Protein AF-0000000082406672 (afdb_homodimer)

InterPro domains:
  IPR002155 Thiolase [PIRSF000429] (7-345)
  IPR016039 Thiolase-like [G3DSA:3.40.47.10] (4-393)
  IPR016039 Thiolase-like [SSF53901] (9-236)
  IPR016039 Thiolase-like [SSF53901] (264-361)
  IPR055140 Thiolase, C-terminal domain 2 [PF22691] (262-379)

Solvent-accessible surface area (backbone atoms only — not comparable to full-atom values): 37455 Å² total; per-residue (Å²): 133,85,66,50,46,52,52,38,13,15,45,37,15,51,16,54,46,72,42,33,71,70,73,91,63,54,40,56,54,30,37,47,50,2,42,50,39,4,28,58,55,28,70,47,60,55,63,62,37,18,23,38,22,32,45,63,81,52,52,56,42,65,57,60,50,28,42,76,60,56,23,44,44,31,40,36,70,41,21,27,59,61,62,36,5,24,36,31,34,27,56,34,53,39,30,48,34,29,47,33,61,58,22,62,25,25,38,32,54,45,32,39,41,29,58,77,64,56,52,76,83,72,28,76,60,89,82,66,66,64,94,36,64,75,46,52,64,46,70,74,36,41,87,76,64,46,62,34,71,60,42,39,47,12,54,51,44,47,51,46,25,71,75,49,67,52,48,65,66,56,35,28,52,50,35,27,51,19,18,45,28,0,25,62,19,87,71,17,59,32,40,73,48,58,58,48,62,65,55,41,73,66,37,55,78,71,29,80,71,37,29,52,60,34,39,41,40,75,20,15,32,10,28,16,36,28,36,27,31,32,74,59,21,67,74,35,88,44,72,33,22,25,36,25,16,53,22,31,13,35,29,62,64,50,33,75,63,55,42,72,82,43,94,54,56,89,55,54,60,18,51,37,51,19,40,54,49,26,27,62,55,51,72,48,53,52,89,59,38,41,30,32,27,60,40,31,57,35,32,59,48,43,43,54,46,40,25,52,55,55,74,38,54,85,68,36,34,60,58,47,51,73,70,41,27,44,38,59,88,31,69,39,21,44,27,42,53,1,36,23,56,14,18,41,37,51,53,42,44,56,43,49,46,45,47,40,26,48,48,57,66,66,36,78,51,59,48,84,66,82,52,54,25,28,38,30,38,22,28,73,68,30,47,18,14,23,34,32,37,22,42,82,125,132,87,68,51,46,51,52,37,14,15,45,38,15,49,16,54,46,71,41,32,69,70,72,88,61,54,40,57,55,32,37,45,50,2,42,51,40,4,29,58,54,27,71,47,61,57,64,62,35,18,24,38,21,30,44,61,81,52,52,57,42,63,56,60,50,28,43,74,61,56,23,43,44,30,40,36,70,42,22,27,61,62,62,34,5,22,35,31,33,27,56,35,53,39,30,49,33,29,47,34,60,60,23,62,26,25,38,33,53,45,33,38,42,29,57,76,66,55,53,75,84,72,30,78,60,90,81,67,64,66,94,37,64,74,46,52,64,46,71,74,36,40,88,76,63,46,63,33,72,61,40,40,49,13,55,51,43,47,53,47,26,70,76,49,67,52,49,66,66,56,35,27,51,50,36,25,51,20,18,46,30,0,24,61,19,87,70,16,61,32,39,73,47,57,59,48,62,64,54,41,75,67,37,55,79,69,29,79,73,38,30,52,61,36,39,42,42,73,19,16,33,12,28,17,37,29,35,26,30,32,74,60,21,67,75,35,88,46,72,32,22,24,35,25,15,54,25,29,13,36,29,61,62,50,33,75,62,55,42,70,81,43,95,55,59,86,56,54,58,20,50,38,51,19,40,53,50,27,26,62,55,51,71,49,53,53,88,59,39,41,28,32,27,60,41,31,55,35,34,58,49,42,43,52,46,40,26,54,53,54,75,38,55,84,68,35,35,59,59,48,51,72,71,41,27,43,38,58,89,32,68,38,20,44,27,42,54,1,37,22,57,14,18,41,36,50,53,42,44,55,44,49,46,45,48,40,27,48,47,58,67,65,38,77,52,58,48,85,65,84,52,55,25,30,38,30,38,21,28,74,70,30,47,18,14,24,34,31,38,22,43,81,124

Radius of gyration: 26.23 Å; Cα contacts (8 Å, |Δi|>4): 2078; chains: 2; bounding box: 51×82×62 Å

Organism: Rhodococcus erythropolis (NCBI:txid1833)

Structure (mmCIF, N/CA/C/O backbone):
data_AF-0000000082406672-model_v1
#
loop_
_entity.id
_entity.type
_entity.pdbx_description
1 polymer 'Lipid-transfer protein'
#
loop_
_atom_site.group_PDB
_atom_site.id
_atom_site.type_symbol
_atom_site.label_atom_id
_atom_site.label_alt_id
_atom_site.label_comp_id
_atom_site.label_asym_id
_atom_site.label_entity_id
_atom_site.label_seq_id
_atom_site.pdbx_PDB_ins_code
_atom_site.Cartn_x
_atom_site.Cartn_y
_atom_site.Cartn_z
_atom_site.occupancy
_atom_site.B_iso_or_equiv
_atom_site.auth_seq_id
_atom_site.auth_comp_id
_atom_site.auth_asym_id
_atom_site.auth_atom_id
_atom_site.pdbx_PDB_model_num
ATOM 1 N N . MET A 1 1 ? -7.203 6.148 -27.375 1 29.22 1 MET A N 1
ATOM 2 C CA . MET A 1 1 ? -6.156 5.176 -27.094 1 29.22 1 MET A CA 1
ATOM 3 C C . MET A 1 1 ? -5.832 5.16 -25.594 1 29.22 1 MET A C 1
ATOM 5 O O . MET A 1 1 ? -5.422 6.176 -25.031 1 29.22 1 MET A O 1
ATOM 9 N N . THR A 1 2 ? -6.527 4.52 -24.812 1 40.81 2 THR A N 1
ATOM 10 C CA . THR A 1 2 ? -6.793 4.457 -23.375 1 40.81 2 THR A CA 1
ATOM 11 C C . THR A 1 2 ? -5.488 4.418 -22.578 1 40.81 2 THR A C 1
ATOM 13 O O . THR A 1 2 ? -4.566 3.68 -22.938 1 40.81 2 THR A O 1
ATOM 16 N N . ARG A 1 3 ? -5.141 5.41 -21.766 1 57.09 3 ARG A N 1
ATOM 17 C CA . ARG A 1 3 ? -4.324 6.047 -20.734 1 57.09 3 ARG A CA 1
ATOM 18 C C . ARG A 1 3 ? -3.979 5.066 -19.625 1 57.09 3 ARG A C 1
ATOM 20 O O . ARG A 1 3 ? -4.625 5.055 -18.578 1 57.09 3 ARG A O 1
ATOM 27 N N . GLY A 1 4 ? -3.695 3.762 -19.906 1 83.94 4 GLY A N 1
ATOM 28 C CA . GLY A 1 4 ? -3.463 2.846 -18.797 1 83.94 4 GLY A CA 1
ATOM 29 C C . GLY A 1 4 ? -1.996 2.504 -18.609 1 83.94 4 GLY A C 1
ATOM 30 O O . GLY A 1 4 ? -1.132 3.045 -19.297 1 83.94 4 GLY A O 1
ATOM 31 N N . PHE A 1 5 ? -1.668 1.815 -17.625 1 93.94 5 PHE A N 1
ATOM 32 C CA . PHE A 1 5 ? -0.301 1.477 -17.25 1 93.94 5 PHE A CA 1
ATOM 33 C C . PHE A 1 5 ? 0.151 0.198 -17.953 1 93.94 5 PHE A C 1
ATOM 35 O O . PHE A 1 5 ? 1.313 -0.198 -17.844 1 93.94 5 PHE A O 1
ATOM 42 N N . SER A 1 6 ? -0.737 -0.41 -18.844 1 96.62 6 SER A N 1
ATOM 43 C CA . SER A 1 6 ? -0.47 -1.683 -19.5 1 96.62 6 SER A CA 1
ATOM 44 C C . SER A 1 6 ? 0.73 -1.577 -20.438 1 96.62 6 SER A C 1
ATOM 46 O O . SER A 1 6 ? 0.824 -0.639 -21.234 1 96.62 6 SER A O 1
ATOM 48 N N . ARG A 1 7 ? 1.666 -2.465 -20.312 1 97.81 7 ARG A N 1
ATOM 49 C CA . ARG A 1 7 ? 2.828 -2.656 -21.172 1 97.81 7 ARG A CA 1
ATOM 50 C C . ARG A 1 7 ? 3.824 -1.513 -21 1 97.81 7 ARG A C 1
ATOM 52 O O . ARG A 1 7 ? 4.762 -1.381 -21.797 1 97.81 7 ARG A O 1
ATOM 59 N N . GLN A 1 8 ? 3.648 -0.683 -20 1 97.56 8 GLN A N 1
ATOM 60 C CA . GLN A 1 8 ? 4.543 0.451 -19.797 1 97.56 8 GLN A CA 1
ATOM 61 C C . GLN A 1 8 ? 5.695 0.077 -18.859 1 97.56 8 GLN A C 1
ATOM 63 O O . GLN A 1 8 ? 6.707 0.781 -18.812 1 97.56 8 GLN A O 1
ATOM 68 N N . ALA A 1 9 ? 5.562 -0.98 -18.141 1 98.56 9 ALA A N 1
ATOM 69 C CA . ALA A 1 9 ? 6.582 -1.464 -17.219 1 98.56 9 ALA A CA 1
ATOM 70 C C . ALA A 1 9 ? 6.898 -2.936 -17.469 1 98.56 9 ALA A C 1
ATOM 72 O O . ALA A 1 9 ? 6.148 -3.629 -18.156 1 98.56 9 ALA A O 1
ATOM 73 N N . ALA A 1 10 ? 7.996 -3.418 -16.969 1 98.88 10 ALA A N 1
ATOM 74 C CA . ALA A 1 10 ? 8.445 -4.797 -17.125 1 98.88 10 ALA A CA 1
ATOM 75 C C . ALA A 1 10 ? 9.242 -5.266 -15.914 1 98.88 10 ALA A C 1
ATOM 77 O O . ALA A 1 10 ? 9.805 -4.453 -15.18 1 98.88 10 ALA A O 1
ATOM 78 N N . ILE A 1 11 ? 9.148 -6.512 -15.688 1 98.94 11 ILE A N 1
ATOM 79 C CA . ILE A 1 11 ? 10.07 -7.117 -14.742 1 98.94 11 ILE A CA 1
ATOM 80 C C . ILE A 1 11 ? 11.414 -7.371 -15.422 1 98.94 11 ILE A C 1
ATOM 82 O O . ILE A 1 11 ? 11.508 -8.172 -16.359 1 98.94 11 ILE A O 1
ATOM 86 N N . ALA A 1 12 ? 12.461 -6.711 -14.898 1 98.81 12 ALA A N 1
ATOM 87 C CA . ALA A 1 12 ? 13.773 -6.738 -15.547 1 98.81 12 ALA A CA 1
ATOM 88 C C . ALA A 1 12 ? 14.727 -7.676 -14.812 1 98.81 12 ALA A C 1
ATOM 90 O O . ALA A 1 12 ? 15.734 -8.109 -15.375 1 98.81 12 ALA A O 1
ATOM 91 N N . GLY A 1 13 ? 14.406 -7.926 -13.562 1 98.81 13 GLY A N 1
ATOM 92 C CA . GLY A 1 13 ? 15.273 -8.781 -12.773 1 98.81 13 GLY A CA 1
ATOM 93 C C . GLY A 1 13 ? 14.508 -9.648 -11.789 1 98.81 13 GLY A C 1
ATOM 94 O O . GLY A 1 13 ? 13.484 -9.234 -11.242 1 98.81 13 GLY A O 1
ATOM 95 N N . ILE A 1 14 ? 15.023 -10.844 -11.578 1 98.88 14 ILE A N 1
ATOM 96 C CA . ILE A 1 14 ? 14.516 -11.75 -10.555 1 98.88 14 ILE A CA 1
ATOM 97 C C . ILE A 1 14 ? 15.68 -12.328 -9.75 1 98.88 14 ILE A C 1
ATOM 99 O O . ILE A 1 14 ? 16.781 -12.523 -10.281 1 98.88 14 ILE A O 1
ATOM 103 N N . GLY A 1 15 ? 15.445 -12.492 -8.438 1 98.69 15 GLY A N 1
ATOM 104 C CA . GLY A 1 15 ? 16.438 -13.062 -7.551 1 98.69 15 GLY A CA 1
ATOM 105 C C . GLY A 1 15 ? 15.836 -13.805 -6.375 1 98.69 15 GLY A C 1
ATOM 106 O O . GLY A 1 15 ? 14.805 -13.391 -5.836 1 98.69 15 GLY A O 1
ATOM 107 N N . ALA A 1 16 ? 16.453 -14.875 -5.969 1 98.12 16 ALA A N 1
ATOM 108 C CA . ALA A 1 16 ? 15.961 -15.68 -4.852 1 98.12 16 ALA A CA 1
ATOM 109 C C . ALA A 1 16 ? 17.125 -16.203 -4.008 1 98.12 16 ALA A C 1
ATOM 111 O O . ALA A 1 16 ? 18.25 -16.297 -4.48 1 98.12 16 ALA A O 1
ATOM 112 N N . THR A 1 17 ? 16.812 -16.453 -2.824 1 97.19 17 THR A N 1
ATOM 113 C CA . THR A 1 17 ? 17.672 -17.281 -1.993 1 97.19 17 THR A CA 1
ATOM 114 C C . THR A 1 17 ? 17.359 -18.766 -2.188 1 97.19 17 THR A C 1
ATOM 116 O O . THR A 1 17 ? 16.453 -19.109 -2.941 1 97.19 17 THR A O 1
ATOM 119 N N . GLU A 1 18 ? 18.156 -19.547 -1.529 1 95 18 GLU A N 1
ATOM 120 C CA . GLU A 1 18 ? 17.766 -20.953 -1.437 1 95 18 GLU A CA 1
ATOM 121 C C . GLU A 1 18 ? 16.438 -21.094 -0.683 1 95 18 GLU A C 1
ATOM 123 O O . GLU A 1 18 ? 16.172 -20.344 0.255 1 95 18 GLU A O 1
ATOM 128 N N . PHE A 1 19 ? 15.625 -22.016 -1.163 1 93.88 19 PHE A N 1
ATOM 129 C CA . PHE A 1 19 ? 14.422 -22.375 -0.435 1 93.88 19 PHE A CA 1
ATOM 130 C C . PHE A 1 19 ? 14.672 -23.594 0.455 1 93.88 19 PHE A C 1
ATOM 132 O O . PHE A 1 19 ? 15.023 -24.672 -0.036 1 93.88 19 PHE A O 1
ATOM 139 N N . SER A 1 20 ? 14.539 -23.375 1.716 1 90.81 20 SER A N 1
ATOM 140 C CA . SER A 1 20 ? 14.914 -24.422 2.662 1 90.81 20 SER A CA 1
ATOM 141 C C . SER A 1 20 ? 13.914 -24.516 3.809 1 90.81 20 SER A C 1
ATOM 143 O O . SER A 1 20 ? 12.883 -23.828 3.799 1 90.81 20 SER A O 1
ATOM 145 N N . LYS A 1 21 ? 14.18 -25.484 4.699 1 87.81 21 LYS A N 1
ATOM 146 C CA . LYS A 1 21 ? 13.367 -25.625 5.906 1 87.81 21 LYS A CA 1
ATOM 147 C C . LYS A 1 21 ? 14.133 -25.172 7.141 1 87.81 21 LYS A C 1
ATOM 149 O O . LYS A 1 21 ? 13.578 -25.109 8.234 1 87.81 21 LYS A O 1
ATOM 154 N N . ASN A 1 22 ? 15.32 -24.797 6.973 1 84.75 22 ASN A N 1
ATOM 155 C CA . ASN A 1 22 ? 16.219 -24.266 7.996 1 84.75 22 ASN A CA 1
ATOM 156 C C . ASN A 1 22 ? 17.344 -23.438 7.383 1 84.75 22 ASN A C 1
ATOM 158 O O . ASN A 1 22 ? 18.484 -23.906 7.289 1 84.75 22 ASN A O 1
ATOM 162 N N . SER A 1 23 ? 17.047 -22.219 7.133 1 85.12 23 SER A N 1
ATOM 163 C CA . SER A 1 23 ? 17.969 -21.391 6.363 1 85.12 23 SER A CA 1
ATOM 164 C C . SER A 1 23 ? 19.188 -21 7.195 1 85.12 23 SER A C 1
ATOM 166 O O . SER A 1 23 ? 20.281 -20.797 6.652 1 85.12 23 SER A O 1
ATOM 168 N N . GLY A 1 24 ? 19.016 -20.859 8.531 1 85.06 24 GLY A N 1
ATOM 169 C CA . GLY A 1 24 ? 20.094 -20.359 9.383 1 85.06 24 GLY A CA 1
ATOM 170 C C . GLY A 1 24 ? 20.328 -18.875 9.227 1 85.06 24 GLY A C 1
ATOM 171 O O . GLY A 1 24 ? 21.281 -18.328 9.789 1 85.06 24 GLY A O 1
ATOM 172 N N . ARG A 1 25 ? 19.516 -18.266 8.492 1 89.25 25 ARG A N 1
ATOM 173 C CA . ARG A 1 25 ? 19.625 -16.828 8.219 1 89.25 25 ARG A CA 1
ATOM 174 C C . ARG A 1 25 ? 18.438 -16.078 8.812 1 89.25 25 ARG A C 1
ATOM 176 O O . ARG A 1 25 ? 17.375 -16.656 9.047 1 89.25 25 ARG A O 1
ATOM 183 N N . SER A 1 26 ? 18.688 -14.758 9.172 1 89.31 26 SER A N 1
ATOM 184 C CA . SER A 1 26 ? 17.562 -13.906 9.539 1 89.31 26 SER A CA 1
ATOM 185 C C . SER A 1 26 ? 16.703 -13.57 8.32 1 89.31 26 SER A C 1
ATOM 187 O O . SER A 1 26 ? 17.172 -13.664 7.184 1 89.31 26 SER A O 1
ATOM 189 N N . GLU A 1 27 ? 15.469 -13.289 8.539 1 91.69 27 GLU A N 1
ATOM 190 C CA . GLU A 1 27 ? 14.594 -12.859 7.457 1 91.69 27 GLU A CA 1
ATOM 191 C C . GLU A 1 27 ? 15.148 -11.625 6.754 1 91.69 27 GLU A C 1
ATOM 193 O O . GLU A 1 27 ? 14.992 -11.469 5.543 1 91.69 27 GLU A O 1
ATOM 198 N N . TRP A 1 28 ? 15.773 -10.781 7.547 1 93.44 28 TRP A N 1
ATOM 199 C CA . TRP A 1 28 ? 16.391 -9.57 7.008 1 93.44 28 TRP A CA 1
ATOM 200 C C . TRP A 1 28 ? 17.516 -9.922 6.027 1 93.44 28 TRP A C 1
ATOM 202 O O . TRP A 1 28 ? 17.609 -9.32 4.957 1 93.44 28 TRP A O 1
ATOM 212 N N . GLN A 1 29 ? 18.359 -10.844 6.383 1 94.81 29 GLN A N 1
ATOM 213 C CA . GLN A 1 29 ? 19.422 -11.305 5.496 1 94.81 29 GLN A CA 1
ATOM 214 C C . GLN A 1 29 ? 18.859 -11.914 4.223 1 94.81 29 GLN A C 1
ATOM 216 O O . GLN A 1 29 ? 19.359 -11.664 3.127 1 94.81 29 GLN A O 1
ATOM 221 N N . LEU A 1 30 ? 17.812 -12.75 4.367 1 96 30 LEU A N 1
ATOM 222 C CA . LEU A 1 30 ? 17.172 -13.367 3.211 1 96 30 LEU A CA 1
ATOM 223 C C . LEU A 1 30 ? 16.625 -12.305 2.26 1 96 30 LEU A C 1
ATOM 225 O O . LEU A 1 30 ? 16.766 -12.43 1.04 1 96 30 LEU A O 1
ATOM 229 N N . ALA A 1 31 ? 16 -11.281 2.84 1 97 31 ALA A N 1
ATOM 230 C CA . ALA A 1 31 ? 15.477 -10.188 2.029 1 97 31 ALA A CA 1
ATOM 231 C C . ALA A 1 31 ? 16.594 -9.492 1.252 1 97 31 ALA A C 1
ATOM 233 O O . ALA A 1 31 ? 16.5 -9.32 0.035 1 97 31 ALA A O 1
ATOM 234 N N . CYS A 1 32 ? 17.656 -9.156 1.92 1 97.88 32 CYS A N 1
ATOM 235 C CA . CYS A 1 32 ? 18.781 -8.453 1.289 1 97.88 32 CYS A CA 1
ATOM 236 C C . CYS A 1 32 ? 19.406 -9.305 0.201 1 97.88 32 CYS A C 1
ATOM 238 O O . CYS A 1 32 ? 19.703 -8.812 -0.889 1 97.88 32 CYS A O 1
ATOM 240 N N . GLU A 1 33 ? 19.609 -10.555 0.492 1 98.12 33 GLU A N 1
ATOM 241 C CA . GLU A 1 33 ? 20.234 -11.461 -0.471 1 98.12 33 GLU A CA 1
ATOM 242 C C . GLU A 1 33 ? 19.391 -11.594 -1.73 1 98.12 33 GLU A C 1
ATOM 244 O O . GLU A 1 33 ? 19.906 -11.586 -2.846 1 98.12 33 GLU A O 1
ATOM 249 N N . SER A 1 34 ? 18.078 -11.773 -1.556 1 98.56 34 SER A N 1
ATOM 250 C CA . SER A 1 34 ? 17.203 -11.914 -2.715 1 98.56 34 SER A CA 1
ATOM 251 C C . SER A 1 34 ? 17.172 -10.633 -3.541 1 98.56 34 SER A C 1
ATOM 253 O O . SER A 1 34 ? 17.172 -10.68 -4.773 1 98.56 34 SER A O 1
ATOM 255 N N . VAL A 1 35 ? 17.141 -9.461 -2.871 1 98.81 35 VAL A N 1
ATOM 256 C CA . VAL A 1 35 ? 17.125 -8.18 -3.566 1 98.81 35 VAL A CA 1
ATOM 257 C C . VAL A 1 35 ? 18.422 -7.984 -4.34 1 98.81 35 VAL A C 1
ATOM 259 O O . VAL A 1 35 ? 18.406 -7.602 -5.516 1 98.81 35 VAL A O 1
ATOM 262 N N . ILE A 1 36 ? 19.562 -8.281 -3.709 1 98.81 36 ILE A N 1
ATOM 263 C CA . ILE A 1 36 ? 20.859 -8.164 -4.371 1 98.81 36 ILE A CA 1
ATOM 264 C C . ILE A 1 36 ? 20.891 -9.07 -5.598 1 98.81 36 ILE A C 1
ATOM 266 O O . ILE A 1 36 ? 21.328 -8.656 -6.672 1 98.81 36 ILE A O 1
ATOM 270 N N . ALA A 1 37 ? 20.406 -10.297 -5.43 1 98.81 37 ALA A N 1
ATOM 271 C CA . ALA A 1 37 ? 20.406 -11.258 -6.535 1 98.81 37 ALA A CA 1
ATOM 272 C C . ALA A 1 37 ? 19.547 -10.75 -7.695 1 98.81 37 ALA A C 1
ATOM 274 O O . ALA A 1 37 ? 19.922 -10.914 -8.859 1 98.81 37 ALA A O 1
ATOM 275 N N . ALA A 1 38 ? 18.391 -10.164 -7.402 1 98.88 38 ALA A N 1
ATOM 276 C CA . ALA A 1 38 ? 17.516 -9.633 -8.445 1 98.88 38 ALA A CA 1
ATOM 277 C C . ALA A 1 38 ? 18.156 -8.445 -9.156 1 98.88 38 ALA A C 1
ATOM 279 O O . ALA A 1 38 ? 18.047 -8.312 -10.375 1 98.88 38 ALA A O 1
ATOM 280 N N . LEU A 1 39 ? 18.75 -7.543 -8.383 1 98.88 39 LEU A N 1
ATOM 281 C CA . LEU A 1 39 ? 19.438 -6.391 -8.961 1 98.88 39 LEU A CA 1
ATOM 282 C C . LEU A 1 39 ? 20.609 -6.832 -9.836 1 98.88 39 LEU A C 1
ATOM 284 O O . LEU A 1 39 ? 20.812 -6.281 -10.922 1 98.88 39 LEU A O 1
ATOM 288 N N . ASP A 1 40 ? 21.359 -7.824 -9.367 1 98.81 40 ASP A N 1
ATOM 289 C CA . ASP A 1 40 ? 22.438 -8.391 -10.172 1 98.81 40 ASP A CA 1
ATOM 290 C C . ASP A 1 40 ? 21.906 -8.953 -11.484 1 98.81 40 ASP A C 1
ATOM 292 O O . ASP A 1 40 ? 22.5 -8.742 -12.547 1 98.81 40 ASP A O 1
ATOM 296 N N . ASP A 1 41 ? 20.828 -9.68 -11.391 1 98.81 41 ASP A N 1
ATOM 297 C CA . ASP A 1 41 ? 20.203 -10.242 -12.578 1 98.81 41 ASP A CA 1
ATOM 298 C C . ASP A 1 41 ? 19.844 -9.148 -13.578 1 98.81 41 ASP A C 1
ATOM 300 O O . ASP A 1 41 ? 20 -9.328 -14.789 1 98.81 41 ASP A O 1
ATOM 304 N N . ALA A 1 42 ? 19.359 -8.055 -13.133 1 98.75 42 ALA A N 1
ATOM 305 C CA . ALA A 1 42 ? 18.922 -6.953 -13.984 1 98.75 42 ALA A CA 1
ATOM 306 C C . ALA A 1 42 ? 20.078 -6.059 -14.391 1 98.75 42 ALA A C 1
ATOM 308 O O . ALA A 1 42 ? 19.953 -5.211 -15.273 1 98.75 42 ALA A O 1
ATOM 309 N N . HIS A 1 43 ? 21.25 -6.227 -13.711 1 98.69 43 HIS A N 1
ATOM 310 C CA . HIS A 1 43 ? 22.375 -5.328 -13.875 1 98.69 43 HIS A CA 1
ATOM 311 C C . HIS A 1 43 ? 22 -3.896 -13.5 1 98.69 43 HIS A C 1
ATOM 313 O O . HIS A 1 43 ? 22.281 -2.961 -14.258 1 98.69 43 HIS A O 1
ATOM 319 N N . ILE A 1 44 ? 21.359 -3.723 -12.461 1 98.75 44 ILE A N 1
ATOM 320 C CA . ILE A 1 44 ? 21 -2.434 -11.883 1 98.75 44 ILE A CA 1
ATOM 321 C C . ILE A 1 44 ? 21.641 -2.291 -10.5 1 98.75 44 ILE A C 1
ATOM 323 O O . ILE A 1 44 ? 21.625 -3.232 -9.703 1 98.75 44 ILE A O 1
ATOM 327 N N . GLU A 1 45 ? 22.234 -1.179 -10.242 1 98.62 45 GLU A N 1
ATOM 328 C CA . GLU A 1 45 ? 22.875 -0.932 -8.961 1 98.62 45 GLU A CA 1
ATOM 329 C C . GLU A 1 45 ? 21.859 -0.597 -7.879 1 98.62 45 GLU A C 1
ATOM 331 O O . GLU A 1 45 ? 20.828 0.017 -8.164 1 98.62 45 GLU A O 1
ATOM 336 N N . ALA A 1 46 ? 22.156 -0.996 -6.68 1 98.31 46 ALA A N 1
ATOM 337 C CA . ALA A 1 46 ? 21.266 -0.752 -5.555 1 98.31 46 ALA A CA 1
ATOM 338 C C . ALA A 1 46 ? 20.938 0.733 -5.422 1 98.31 46 ALA A C 1
ATOM 340 O O . ALA A 1 46 ? 19.828 1.101 -5.031 1 98.31 46 ALA A O 1
ATOM 341 N N . GLU A 1 47 ? 21.875 1.614 -5.77 1 98.12 47 GLU A N 1
ATOM 342 C CA . GLU A 1 47 ? 21.719 3.059 -5.617 1 98.12 47 GLU A CA 1
ATOM 343 C C . GLU A 1 47 ? 20.641 3.604 -6.555 1 98.12 47 GLU A C 1
ATOM 345 O O . GLU A 1 47 ? 20.156 4.723 -6.367 1 98.12 47 GLU A O 1
ATOM 350 N N . GLU A 1 48 ? 20.312 2.826 -7.539 1 98.56 48 GLU A N 1
ATOM 351 C CA . GLU A 1 48 ? 19.312 3.271 -8.516 1 98.56 48 GLU A CA 1
ATOM 352 C C . GLU A 1 48 ? 17.906 2.975 -8.031 1 98.56 48 GLU A C 1
ATOM 354 O O . GLU A 1 48 ? 16.938 3.508 -8.578 1 98.56 48 GLU A O 1
ATOM 359 N N . VAL A 1 49 ? 17.797 2.102 -7.051 1 98.88 49 VAL A N 1
ATOM 360 C CA . VAL A 1 49 ? 16.469 1.75 -6.535 1 98.88 49 VAL A CA 1
ATOM 361 C C . VAL A 1 49 ? 15.859 2.951 -5.82 1 98.88 49 VAL A C 1
ATOM 363 O O . VAL A 1 49 ? 16.516 3.586 -4.988 1 98.88 49 VAL A O 1
ATOM 366 N N . ASN A 1 50 ? 14.562 3.258 -6.145 1 98.81 50 ASN A N 1
ATOM 367 C CA . ASN A 1 50 ? 13.914 4.352 -5.434 1 98.81 50 ASN A CA 1
ATOM 368 C C . ASN A 1 50 ? 12.453 4.031 -5.117 1 98.81 50 ASN A C 1
ATOM 370 O O . ASN A 1 50 ? 11.648 4.938 -4.91 1 98.81 50 ASN A O 1
ATOM 374 N N . GLY A 1 51 ? 12.125 2.762 -5.156 1 98.75 51 GLY A N 1
ATOM 375 C CA . GLY A 1 51 ? 10.797 2.352 -4.738 1 98.75 51 GLY A CA 1
ATOM 376 C C . GLY A 1 51 ? 10.742 0.922 -4.23 1 98.75 51 GLY A C 1
ATOM 377 O O . GLY A 1 51 ? 11.531 0.078 -4.656 1 98.75 51 GLY A O 1
ATOM 378 N N . PHE A 1 52 ? 9.852 0.63 -3.311 1 98.75 52 PHE A N 1
ATOM 379 C CA . PHE A 1 52 ? 9.523 -0.703 -2.818 1 98.75 52 PHE A CA 1
ATOM 380 C C . PHE A 1 52 ? 8.016 -0.915 -2.787 1 98.75 52 PHE A C 1
ATOM 382 O O . PHE A 1 52 ? 7.262 -0.004 -2.438 1 98.75 52 PHE A O 1
ATOM 389 N N . ALA A 1 53 ? 7.5 -2.014 -3.188 1 98.25 53 ALA A N 1
ATOM 390 C CA . ALA A 1 53 ? 6.129 -2.477 -2.986 1 98.25 53 ALA A CA 1
ATOM 391 C C . ALA A 1 53 ? 6.109 -3.846 -2.309 1 98.25 53 ALA A C 1
ATOM 393 O O . ALA A 1 53 ? 6.59 -4.832 -2.871 1 98.25 53 ALA A O 1
ATOM 394 N N . LEU A 1 54 ? 5.527 -3.92 -1.079 1 97.19 54 LEU A N 1
ATOM 395 C CA . LEU A 1 54 ? 5.66 -5.121 -0.26 1 97.19 54 LEU A CA 1
ATOM 396 C C . LEU A 1 54 ? 4.301 -5.578 0.259 1 97.19 54 LEU A C 1
ATOM 398 O O . LEU A 1 54 ? 3.277 -4.965 -0.048 1 97.19 54 LEU A O 1
ATOM 402 N N . PHE A 1 55 ? 4.324 -6.684 0.997 1 93.81 55 PHE A N 1
ATOM 403 C CA . PHE A 1 55 ? 3.166 -7.184 1.73 1 93.81 55 PHE A CA 1
ATOM 404 C C . PHE A 1 55 ? 3.062 -6.516 3.096 1 93.81 55 PHE A C 1
ATOM 406 O O . PHE A 1 55 ? 4.078 -6.148 3.691 1 93.81 55 PHE A O 1
ATOM 413 N N . THR A 1 56 ? 1.849 -6.422 3.58 1 91.19 56 THR A N 1
ATOM 414 C CA . THR A 1 56 ? 1.678 -5.957 4.953 1 91.19 56 THR A CA 1
ATOM 415 C C . THR A 1 56 ? 2.301 -6.938 5.941 1 91.19 56 THR A C 1
ATOM 417 O O . THR A 1 56 ? 2.715 -6.547 7.035 1 91.19 56 THR A O 1
ATOM 420 N N . MET A 1 57 ? 2.471 -8.164 5.57 1 87.94 57 MET A N 1
ATOM 421 C CA . MET A 1 57 ? 2.975 -9.211 6.457 1 87.94 57 MET A CA 1
ATOM 422 C C . MET A 1 57 ? 4.5 -9.266 6.422 1 87.94 57 MET A C 1
ATOM 424 O O . MET A 1 57 ? 5.113 -10.047 7.148 1 87.94 57 MET A O 1
ATOM 428 N N . GLU A 1 58 ? 5.078 -8.562 5.504 1 89.25 58 GLU A N 1
ATOM 429 C CA . GLU A 1 58 ? 6.539 -8.562 5.422 1 89.25 58 GLU A CA 1
ATOM 430 C C . GLU A 1 58 ? 7.164 -8 6.695 1 89.25 58 GLU A C 1
ATOM 432 O O . GLU A 1 58 ? 6.859 -6.875 7.098 1 89.25 58 GLU A O 1
ATOM 437 N N . ASN A 1 59 ? 8.078 -8.734 7.277 1 87.44 59 ASN A N 1
ATOM 438 C CA . ASN A 1 59 ? 8.703 -8.32 8.531 1 87.44 59 ASN A CA 1
ATOM 439 C C . ASN A 1 59 ? 10.016 -7.586 8.289 1 87.44 59 ASN A C 1
ATOM 441 O O . ASN A 1 59 ? 10.711 -7.227 9.234 1 87.44 59 ASN A O 1
ATOM 445 N N . ASN A 1 60 ? 10.414 -7.512 7.074 1 91.25 60 ASN A N 1
ATOM 446 C CA . ASN A 1 60 ? 11.609 -6.777 6.66 1 91.25 60 ASN A CA 1
ATOM 447 C C . ASN A 1 60 ? 11.25 -5.484 5.934 1 91.25 60 ASN A C 1
ATOM 449 O O . ASN A 1 60 ? 11.234 -5.441 4.703 1 91.25 60 ASN A O 1
ATOM 453 N N . PRO A 1 61 ? 11.07 -4.43 6.703 1 92.38 61 PRO A N 1
ATOM 454 C CA . PRO A 1 61 ? 10.539 -3.215 6.078 1 92.38 61 PRO A CA 1
ATOM 455 C C . PRO A 1 61 ? 11.508 -2.605 5.066 1 92.38 61 PRO A C 1
ATOM 457 O O . PRO A 1 61 ? 12.719 -2.797 5.172 1 92.38 61 PRO A O 1
ATOM 460 N N . GLU A 1 62 ? 10.977 -1.891 4.094 1 94.75 62 GLU A N 1
ATOM 461 C CA . GLU A 1 62 ? 11.734 -1.287 3 1 94.75 62 GLU A CA 1
ATOM 462 C C . GLU A 1 62 ? 12.836 -0.376 3.527 1 94.75 62 GLU A C 1
ATOM 464 O O . GLU A 1 62 ? 13.922 -0.311 2.951 1 94.75 62 GLU A O 1
ATOM 469 N N . ILE A 1 63 ? 12.586 0.347 4.637 1 92.69 63 ILE A N 1
ATOM 470 C CA . ILE A 1 63 ? 13.57 1.282 5.164 1 92.69 63 ILE A CA 1
ATOM 471 C C . ILE A 1 63 ? 14.789 0.515 5.676 1 92.69 63 ILE A C 1
ATOM 473 O O . ILE A 1 63 ? 15.922 0.97 5.527 1 92.69 63 ILE A O 1
ATOM 477 N N . ALA A 1 64 ? 14.578 -0.647 6.328 1 92.88 64 ALA A N 1
ATOM 478 C CA . ALA A 1 64 ? 15.672 -1.47 6.832 1 92.88 64 ALA A CA 1
ATOM 479 C C . ALA A 1 64 ? 16.5 -2.055 5.688 1 92.88 64 ALA A C 1
ATOM 481 O O . ALA A 1 64 ? 17.734 -2.072 5.746 1 92.88 64 ALA A O 1
ATOM 482 N N . VAL A 1 65 ? 15.789 -2.547 4.691 1 96 65 VAL A N 1
ATOM 483 C CA . VAL A 1 65 ? 16.469 -3.127 3.539 1 96 65 VAL A CA 1
ATOM 484 C C . VAL A 1 65 ? 17.219 -2.035 2.777 1 96 65 VAL A C 1
ATOM 486 O O . VAL A 1 65 ? 18.344 -2.246 2.328 1 96 65 VAL A O 1
ATOM 489 N N . ALA A 1 66 ? 16.594 -0.858 2.617 1 96 66 ALA A N 1
ATOM 490 C CA . ALA A 1 66 ? 17.25 0.271 1.96 1 96 66 ALA A CA 1
ATOM 491 C C . ALA A 1 66 ? 18.547 0.656 2.682 1 96 66 ALA A C 1
ATOM 493 O O . ALA A 1 66 ? 19.578 0.888 2.045 1 96 66 ALA A O 1
ATOM 494 N N . ARG A 1 67 ? 18.484 0.745 3.975 1 93.44 67 ARG A N 1
ATOM 495 C CA . ARG A 1 67 ? 19.672 1.078 4.762 1 93.44 67 ARG A CA 1
ATOM 496 C C . ARG A 1 67 ? 20.766 0.033 4.574 1 93.44 67 ARG A C 1
ATOM 498 O O . ARG A 1 67 ? 21.922 0.377 4.363 1 93.44 67 ARG A O 1
ATOM 505 N N . ALA A 1 68 ? 20.359 -1.216 4.66 1 94.88 68 ALA A N 1
ATOM 506 C CA . ALA A 1 68 ? 21.312 -2.314 4.574 1 94.88 68 ALA A CA 1
ATOM 507 C C . ALA A 1 68 ? 22 -2.336 3.211 1 94.88 68 ALA A C 1
ATOM 509 O O . ALA A 1 68 ? 23.188 -2.682 3.107 1 94.88 68 ALA A O 1
ATOM 510 N N . LEU A 1 69 ? 21.281 -1.934 2.166 1 97.38 69 LEU A N 1
ATOM 511 C CA . LEU A 1 69 ? 21.812 -2.072 0.811 1 97.38 69 LEU A CA 1
ATOM 512 C C . LEU A 1 69 ? 22.375 -0.75 0.312 1 97.38 69 LEU A C 1
ATOM 514 O O . LEU A 1 69 ? 22.891 -0.67 -0.812 1 97.38 69 LEU A O 1
ATOM 518 N N . GLY A 1 70 ? 22.266 0.295 1.091 1 95.88 70 GLY A N 1
ATOM 519 C CA . GLY A 1 70 ? 22.828 1.589 0.732 1 95.88 70 GLY A CA 1
ATOM 520 C C . GLY A 1 70 ? 21.984 2.338 -0.288 1 95.88 70 GLY A C 1
ATOM 521 O O . GLY A 1 70 ? 22.531 3.109 -1.09 1 95.88 70 GLY A O 1
ATOM 522 N N . ILE A 1 71 ? 20.703 2.041 -0.335 1 97.5 71 ILE A N 1
ATOM 523 C CA . ILE A 1 71 ? 19.797 2.785 -1.192 1 97.5 71 ILE A CA 1
ATOM 524 C C . ILE A 1 71 ? 19.609 4.199 -0.646 1 97.5 71 ILE A C 1
ATOM 526 O O . ILE A 1 71 ? 19.203 4.379 0.506 1 97.5 71 ILE A O 1
ATOM 530 N N . PRO A 1 72 ? 19.844 5.215 -1.406 1 96.88 72 PRO A N 1
ATOM 531 C CA . PRO A 1 72 ? 19.922 6.562 -0.84 1 96.88 72 PRO A CA 1
ATOM 532 C C . PRO A 1 72 ? 18.562 7.168 -0.543 1 96.88 72 PRO A C 1
ATOM 534 O O . PRO A 1 72 ? 18.391 7.832 0.483 1 96.88 72 PRO A O 1
ATOM 537 N N . GLU A 1 73 ? 17.625 7.016 -1.485 1 97.62 73 GLU A N 1
ATOM 538 C CA . GLU A 1 73 ? 16.312 7.664 -1.39 1 97.62 73 GLU A CA 1
ATOM 539 C C . GLU A 1 73 ? 15.211 6.766 -1.944 1 97.62 73 GLU A C 1
ATOM 541 O O . GLU A 1 73 ? 15.414 6.059 -2.934 1 97.62 73 GLU A O 1
ATOM 546 N N . LEU A 1 74 ? 14.125 6.738 -1.24 1 98.38 74 LEU A N 1
ATOM 547 C CA . LEU A 1 74 ? 12.914 6.129 -1.781 1 98.38 74 LEU A CA 1
ATOM 548 C C . LEU A 1 74 ? 11.844 7.188 -2.041 1 98.38 74 LEU A C 1
ATOM 550 O O . LEU A 1 74 ? 11.562 8.016 -1.176 1 98.38 74 LEU A O 1
ATOM 554 N N . THR A 1 75 ? 11.281 7.211 -3.227 1 98.62 75 THR A N 1
ATOM 555 C CA . THR A 1 75 ? 10.211 8.133 -3.584 1 98.62 75 THR A CA 1
ATOM 556 C C . THR A 1 75 ? 8.867 7.398 -3.645 1 98.62 75 THR A C 1
ATOM 558 O O . THR A 1 75 ? 7.828 8.023 -3.869 1 98.62 75 THR A O 1
ATOM 561 N N . PHE A 1 76 ? 8.969 6.055 -3.451 1 98.5 76 PHE A N 1
ATOM 562 C CA . PHE A 1 76 ? 7.742 5.273 -3.496 1 98.5 76 PHE A CA 1
ATOM 563 C C . PHE A 1 76 ? 7.832 4.07 -2.57 1 98.5 76 PHE A C 1
ATOM 565 O O . PHE A 1 76 ? 8.828 3.344 -2.58 1 98.5 76 PHE A O 1
ATOM 572 N N . PHE A 1 77 ? 6.797 3.807 -1.757 1 97.94 77 PHE A N 1
ATOM 573 C CA . PHE A 1 77 ? 6.66 2.58 -0.98 1 97.94 77 PHE A CA 1
ATOM 574 C C . PHE A 1 77 ? 5.191 2.281 -0.696 1 97.94 77 PHE A C 1
ATOM 576 O O . PHE A 1 77 ? 4.398 3.199 -0.48 1 97.94 77 PHE A O 1
ATOM 583 N N . SER A 1 78 ? 4.789 1.082 -0.752 1 97.44 78 SER A N 1
ATOM 584 C CA . SER A 1 78 ? 3.42 0.621 -0.539 1 97.44 78 SER A CA 1
ATOM 585 C C . SER A 1 78 ? 3.395 -0.805 -0 1 97.44 78 SER A C 1
ATOM 587 O O . SER A 1 78 ? 4.352 -1.561 -0.184 1 97.44 78 SER A O 1
ATOM 589 N N . ARG A 1 79 ? 2.334 -1.15 0.688 1 97.06 79 ARG A N 1
ATOM 590 C CA . ARG A 1 79 ? 2.1 -2.498 1.199 1 97.06 79 ARG A CA 1
ATOM 591 C C . ARG A 1 79 ? 0.741 -3.025 0.75 1 97.06 79 ARG A C 1
ATOM 593 O O . ARG A 1 79 ? -0.231 -2.27 0.679 1 97.06 79 ARG A O 1
ATOM 600 N N . ILE A 1 80 ? 0.718 -4.258 0.483 1 96.94 80 ILE A N 1
ATOM 601 C CA . ILE A 1 80 ? -0.509 -4.91 0.04 1 96.94 80 ILE A CA 1
ATOM 602 C C . ILE A 1 80 ? -0.949 -5.941 1.076 1 96.94 80 ILE A C 1
ATOM 604 O O . ILE A 1 80 ? -0.153 -6.785 1.498 1 96.94 80 ILE A O 1
ATOM 608 N N . PRO A 1 81 ? -2.24 -5.879 1.475 1 92.88 81 PRO A N 1
ATOM 609 C CA . PRO A 1 81 ? -2.75 -6.871 2.422 1 92.88 81 PRO A CA 1
ATOM 610 C C . PRO A 1 81 ? -3.18 -8.172 1.74 1 92.88 81 PRO A C 1
ATOM 612 O O . PRO A 1 81 ? -3.025 -8.312 0.524 1 92.88 81 PRO A O 1
ATOM 615 N N . HIS A 1 82 ? -3.643 -9.188 2.566 1 90.69 82 HIS A N 1
ATOM 616 C CA . HIS A 1 82 ? -4.359 -10.406 2.203 1 90.69 82 HIS A CA 1
ATOM 617 C C . HIS A 1 82 ? -3.395 -11.508 1.787 1 90.69 82 HIS A C 1
ATOM 619 O O . HIS A 1 82 ? -3.732 -12.352 0.951 1 90.69 82 HIS A O 1
ATOM 625 N N . GLY A 1 83 ? -2.205 -11.516 2.113 1 86.94 83 GLY A N 1
ATOM 626 C CA . GLY A 1 83 ? -1.282 -12.625 1.957 1 86.94 83 GLY A CA 1
ATOM 627 C C . GLY A 1 83 ? -1.127 -13.078 0.516 1 86.94 83 GLY A C 1
ATOM 628 O O . GLY A 1 83 ? -0.88 -12.258 -0.372 1 86.94 83 GLY A O 1
ATOM 629 N N . GLY A 1 84 ? -1.338 -14.398 0.341 1 89.62 84 GLY A N 1
ATOM 630 C CA . GLY A 1 84 ? -1.158 -14.984 -0.977 1 89.62 84 GLY A CA 1
ATOM 631 C C . GLY A 1 84 ? -2.076 -14.391 -2.027 1 89.62 84 GLY A C 1
ATOM 632 O O . GLY A 1 84 ? -1.734 -14.352 -3.211 1 89.62 84 GLY A O 1
ATOM 633 N N . GLY A 1 85 ? -3.25 -13.984 -1.567 1 93.12 85 GLY A N 1
ATOM 634 C CA . GLY A 1 85 ? -4.176 -13.367 -2.504 1 93.12 85 GLY A CA 1
ATOM 635 C C . GLY A 1 85 ? -3.656 -12.078 -3.102 1 93.12 85 GLY A C 1
ATOM 636 O O . GLY A 1 85 ? -4.02 -11.711 -4.223 1 93.12 85 GLY A O 1
ATOM 637 N N . GLY A 1 86 ? -2.885 -11.43 -2.355 1 94.56 86 GLY A N 1
ATOM 638 C CA . GLY A 1 86 ? -2.328 -10.156 -2.779 1 94.56 86 GLY A CA 1
ATOM 639 C C . GLY A 1 86 ? -0.965 -10.289 -3.432 1 94.56 86 GLY A C 1
ATOM 640 O O . GLY A 1 86 ? -0.281 -9.289 -3.658 1 94.56 86 GLY A O 1
ATOM 641 N N . ALA A 1 87 ? -0.524 -11.43 -3.84 1 95.56 87 ALA A N 1
ATOM 642 C CA . ALA A 1 87 ? 0.846 -11.711 -4.258 1 95.56 87 ALA A CA 1
ATOM 643 C C . ALA A 1 87 ? 1.231 -10.875 -5.477 1 95.56 87 ALA A C 1
ATOM 645 O O . ALA A 1 87 ? 2.373 -10.422 -5.59 1 95.56 87 ALA A O 1
ATOM 646 N N . CYS A 1 88 ? 0.368 -10.664 -6.375 1 98.56 88 CYS A N 1
ATOM 647 C CA . CYS A 1 88 ? 0.678 -10.008 -7.641 1 98.56 88 CYS A CA 1
ATOM 648 C C . CYS A 1 88 ? 0.457 -8.5 -7.539 1 98.56 88 CYS A C 1
ATOM 650 O O . CYS A 1 88 ? 0.925 -7.746 -8.391 1 98.56 88 CYS A O 1
ATOM 652 N N . ALA A 1 89 ? -0.22 -8.094 -6.465 1 98.44 89 ALA A N 1
ATOM 653 C CA . ALA A 1 89 ? -0.634 -6.699 -6.316 1 98.44 89 ALA A CA 1
ATOM 654 C C . ALA A 1 89 ? 0.575 -5.781 -6.148 1 98.44 89 ALA A C 1
ATOM 656 O O . ALA A 1 89 ? 0.586 -4.66 -6.656 1 98.44 89 ALA A O 1
ATOM 657 N N . PRO A 1 90 ? 1.646 -6.203 -5.453 1 98.56 90 PRO A N 1
ATOM 658 C CA . PRO A 1 90 ? 2.834 -5.348 -5.387 1 98.56 90 PRO A CA 1
ATOM 659 C C . PRO A 1 90 ? 3.412 -5.035 -6.766 1 98.56 90 PRO A C 1
ATOM 661 O O . PRO A 1 90 ? 3.936 -3.939 -6.984 1 98.56 90 PRO A O 1
ATOM 664 N N . VAL A 1 91 ? 3.305 -5.969 -7.684 1 98.88 91 VAL A N 1
ATOM 665 C CA . VAL A 1 91 ? 3.789 -5.738 -9.039 1 98.88 91 VAL A CA 1
ATOM 666 C C . VAL A 1 91 ? 2.91 -4.703 -9.734 1 98.88 91 VAL A C 1
ATOM 668 O O . VAL A 1 91 ? 3.406 -3.857 -10.484 1 98.88 91 VAL A O 1
ATOM 671 N N . GLN A 1 92 ? 1.602 -4.789 -9.516 1 98.75 92 GLN A N 1
ATOM 672 C CA . GLN A 1 92 ? 0.716 -3.756 -10.047 1 98.75 92 GLN A CA 1
ATOM 673 C C . GLN A 1 92 ? 1.105 -2.375 -9.531 1 98.75 92 GLN A C 1
ATOM 675 O O . GLN A 1 92 ? 1.21 -1.422 -10.305 1 98.75 92 GLN A O 1
ATOM 680 N N . GLN A 1 93 ? 1.34 -2.293 -8.195 1 98.5 93 GLN A N 1
ATOM 681 C CA . GLN A 1 93 ? 1.728 -1.021 -7.594 1 98.5 93 GLN A CA 1
ATOM 682 C C . GLN A 1 93 ? 3.027 -0.498 -8.195 1 98.5 93 GLN A C 1
ATOM 684 O O . GLN A 1 93 ? 3.148 0.694 -8.484 1 98.5 93 GLN A O 1
ATOM 689 N N . ALA A 1 94 ? 3.969 -1.394 -8.344 1 98.75 94 ALA A N 1
ATOM 690 C CA . ALA A 1 94 ? 5.246 -1.023 -8.945 1 98.75 94 ALA A CA 1
ATOM 691 C C . ALA A 1 94 ? 5.055 -0.507 -10.367 1 98.75 94 ALA A C 1
ATOM 693 O O . ALA A 1 94 ? 5.656 0.497 -10.758 1 98.75 94 ALA A O 1
ATOM 694 N N . ALA A 1 95 ? 4.219 -1.186 -11.117 1 98.62 95 ALA A N 1
ATOM 695 C CA . ALA A 1 95 ? 3.959 -0.779 -12.5 1 98.62 95 ALA A CA 1
ATOM 696 C C . ALA A 1 95 ? 3.309 0.601 -12.547 1 98.62 95 ALA A C 1
ATOM 698 O O . ALA A 1 95 ? 3.627 1.412 -13.422 1 98.62 95 ALA A O 1
ATOM 699 N N . LEU A 1 96 ? 2.375 0.848 -11.625 1 98.06 96 LEU A N 1
ATOM 700 C CA . LEU A 1 96 ? 1.741 2.158 -11.539 1 98.06 96 LEU A CA 1
ATOM 701 C C . LEU A 1 96 ? 2.768 3.24 -11.219 1 98.06 96 LEU A C 1
ATOM 703 O O . LEU A 1 96 ? 2.764 4.309 -11.828 1 98.06 96 LEU A O 1
ATOM 707 N N . ALA A 1 97 ? 3.664 2.969 -10.258 1 98.06 97 ALA A N 1
ATOM 708 C CA . ALA A 1 97 ? 4.684 3.932 -9.844 1 98.06 97 ALA A CA 1
ATOM 709 C C . ALA A 1 97 ? 5.641 4.242 -10.992 1 98.06 97 ALA A C 1
ATOM 711 O O . ALA A 1 97 ? 5.949 5.406 -11.25 1 98.06 97 ALA A O 1
ATOM 712 N N . VAL A 1 98 ? 6.043 3.236 -11.688 1 98.12 98 VAL A N 1
ATOM 713 C CA . VAL A 1 98 ? 7.012 3.377 -12.766 1 98.12 98 VAL A CA 1
ATOM 714 C C . VAL A 1 98 ? 6.375 4.109 -13.945 1 98.12 98 VAL A C 1
ATOM 716 O O . VAL A 1 98 ? 6.961 5.043 -14.492 1 98.12 98 VAL A O 1
ATOM 719 N N . SER A 1 99 ? 5.18 3.715 -14.328 1 96.88 99 SER A N 1
ATOM 720 C CA . SER A 1 99 ? 4.531 4.281 -15.508 1 96.88 99 SER A CA 1
ATOM 721 C C . SER A 1 99 ? 4.168 5.746 -15.289 1 96.88 99 SER A C 1
ATOM 723 O O . SER A 1 99 ? 4.121 6.527 -16.234 1 96.88 99 SER A O 1
ATOM 725 N N . SER A 1 100 ? 3.9 6.145 -14.031 1 96 100 SER A N 1
ATOM 726 C CA . SER A 1 100 ? 3.518 7.52 -13.727 1 96 100 SER A CA 1
ATOM 727 C C . SER A 1 100 ? 4.746 8.406 -13.531 1 96 100 SER A C 1
ATOM 729 O O . SER A 1 100 ? 4.633 9.625 -13.477 1 96 100 SER A O 1
ATOM 731 N N . GLY A 1 101 ? 5.938 7.773 -13.336 1 95.69 101 GLY A N 1
ATOM 732 C CA . GLY A 1 101 ? 7.164 8.531 -13.148 1 95.69 101 GLY A CA 1
ATOM 733 C C . GLY A 1 101 ? 7.473 8.82 -11.695 1 95.69 101 GLY A C 1
ATOM 734 O O . GLY A 1 101 ? 8.445 9.508 -11.383 1 95.69 101 GLY A O 1
ATOM 735 N N . VAL A 1 102 ? 6.738 8.289 -10.797 1 96.75 102 VAL A N 1
ATOM 736 C CA . VAL A 1 102 ? 6.949 8.508 -9.367 1 96.75 102 VAL A CA 1
ATOM 737 C C . VAL A 1 102 ? 8.211 7.777 -8.914 1 96.75 102 VAL A C 1
ATOM 739 O O . VAL A 1 102 ? 8.875 8.203 -7.961 1 96.75 102 VAL A O 1
ATOM 742 N N . ALA A 1 103 ? 8.523 6.672 -9.547 1 98.19 103 ALA A N 1
ATOM 743 C CA . ALA A 1 103 ? 9.734 5.898 -9.297 1 98.19 103 ALA A CA 1
ATOM 744 C C . ALA A 1 103 ? 10.297 5.324 -10.594 1 98.19 103 ALA A C 1
ATOM 746 O O . ALA A 1 103 ? 9.547 5.094 -11.555 1 98.19 103 ALA A O 1
ATOM 747 N N . ASP A 1 104 ? 11.57 5.062 -10.617 1 98.56 104 ASP A N 1
ATOM 748 C CA . ASP A 1 104 ? 12.227 4.543 -11.812 1 98.56 104 ASP A CA 1
ATOM 749 C C . ASP A 1 104 ? 12.516 3.051 -11.672 1 98.56 104 ASP A C 1
ATOM 751 O O . ASP A 1 104 ? 12.406 2.299 -12.641 1 98.56 104 ASP A O 1
ATOM 755 N N . VAL A 1 105 ? 13.008 2.686 -10.531 1 98.94 105 VAL A N 1
ATOM 756 C CA . VAL A 1 105 ? 13.344 1.301 -10.219 1 98.94 105 VAL A CA 1
ATOM 757 C C . VAL A 1 105 ? 12.633 0.879 -8.93 1 98.94 105 VAL A C 1
ATOM 759 O O . VAL A 1 105 ? 12.953 1.371 -7.848 1 98.94 105 VAL A O 1
ATOM 762 N N . VAL A 1 106 ? 11.672 0.002 -9.062 1 98.94 106 VAL A N 1
ATOM 763 C CA . VAL A 1 106 ? 10.914 -0.468 -7.906 1 98.94 106 VAL A CA 1
ATOM 764 C C . VAL A 1 106 ? 11.234 -1.938 -7.645 1 98.94 106 VAL A C 1
ATOM 766 O O . VAL A 1 106 ? 11.258 -2.75 -8.57 1 98.94 106 VAL A O 1
ATOM 769 N N . VAL A 1 107 ? 11.516 -2.271 -6.41 1 98.94 107 VAL A N 1
ATOM 770 C CA . VAL A 1 107 ? 11.789 -3.646 -6.008 1 98.94 107 VAL A CA 1
ATOM 771 C C . VAL A 1 107 ? 10.594 -4.215 -5.25 1 98.94 107 VAL A C 1
ATOM 773 O O . VAL A 1 107 ? 10 -3.533 -4.406 1 98.94 107 VAL A O 1
ATOM 776 N N . VAL A 1 108 ? 10.164 -5.383 -5.613 1 98.81 108 VAL A N 1
ATOM 777 C CA . VAL A 1 108 ? 9.195 -6.207 -4.895 1 98.81 108 VAL A CA 1
ATOM 778 C C . VAL A 1 108 ? 9.898 -7.426 -4.297 1 98.81 108 VAL A C 1
ATOM 780 O O . VAL A 1 108 ? 10.633 -8.133 -4.992 1 98.81 108 VAL A O 1
ATOM 783 N N . TYR A 1 109 ? 9.711 -7.641 -2.953 1 98.06 109 TYR A N 1
ATOM 784 C CA . TYR A 1 109 ? 10.297 -8.852 -2.395 1 98.06 109 TYR A CA 1
ATOM 785 C C . TYR A 1 109 ? 9.438 -9.406 -1.27 1 98.06 109 TYR A C 1
ATOM 787 O O . TYR A 1 109 ? 8.594 -8.703 -0.716 1 98.06 109 TYR A O 1
ATOM 795 N N . ARG A 1 110 ? 9.539 -10.633 -1.021 1 96.88 110 ARG A N 1
ATOM 796 C CA . ARG A 1 110 ? 9.016 -11.367 0.13 1 96.88 110 ARG A CA 1
ATOM 797 C C . ARG A 1 110 ? 10.07 -12.305 0.706 1 96.88 110 ARG A C 1
ATOM 799 O O . ARG A 1 110 ? 10.633 -13.133 -0.015 1 96.88 110 ARG A O 1
ATOM 806 N N . ALA A 1 111 ? 10.43 -12.125 1.964 1 95.12 111 ALA A N 1
ATOM 807 C CA . ALA A 1 111 ? 11.422 -12.961 2.637 1 95.12 111 ALA A CA 1
ATOM 808 C C . ALA A 1 111 ? 10.953 -13.352 4.035 1 95.12 111 ALA A C 1
ATOM 810 O O . ALA A 1 111 ? 10.57 -12.492 4.832 1 95.12 111 ALA A O 1
ATOM 811 N N . PHE A 1 112 ? 10.914 -14.586 4.359 1 88.75 112 PHE A N 1
ATOM 812 C CA . PHE A 1 112 ? 10.445 -14.992 5.68 1 88.75 112 PHE A CA 1
ATOM 813 C C . PHE A 1 112 ? 10.977 -16.375 6.035 1 88.75 112 PHE A C 1
ATOM 815 O O . PHE A 1 112 ? 11.414 -17.125 5.156 1 88.75 112 PHE A O 1
ATOM 822 N N . ASN A 1 113 ? 11 -16.531 7.367 1 84.19 113 ASN A N 1
ATOM 823 C CA . ASN A 1 113 ? 11.266 -17.844 7.953 1 84.19 113 ASN A CA 1
ATOM 824 C C . ASN A 1 113 ? 9.984 -18.5 8.445 1 84.19 113 ASN A C 1
ATOM 826 O O . ASN A 1 113 ? 9.516 -18.234 9.547 1 84.19 113 ASN A O 1
ATOM 830 N N . GLU A 1 114 ? 9.312 -19.078 7.617 1 66.12 114 GLU A N 1
ATOM 831 C CA . GLU A 1 114 ? 8.031 -19.656 8.016 1 66.12 114 GLU A CA 1
ATOM 832 C C . GLU A 1 114 ? 8.227 -20.828 8.961 1 66.12 114 GLU A C 1
ATOM 834 O O . GLU A 1 114 ? 7.453 -21.016 9.906 1 66.12 114 GLU A O 1
ATOM 839 N N . ARG A 1 115 ? 9.102 -21.609 8.734 1 46.59 115 ARG A N 1
ATOM 840 C CA . ARG A 1 115 ? 9.266 -22.844 9.492 1 46.59 115 ARG A CA 1
ATOM 841 C C . ARG A 1 115 ? 9.992 -22.578 10.812 1 46.59 115 ARG A C 1
ATOM 843 O O . ARG A 1 115 ? 9.57 -23.047 11.867 1 46.59 115 ARG A O 1
ATOM 850 N N . SER A 1 116 ? 11.086 -21.828 10.648 1 39.5 116 SER A N 1
ATOM 851 C CA . SER A 1 116 ? 11.945 -21.734 11.828 1 39.5 116 SER A CA 1
ATOM 852 C C . SER A 1 116 ? 11.461 -20.625 12.773 1 39.5 116 SER A C 1
ATOM 854 O O . SER A 1 116 ? 11.789 -20.641 13.961 1 39.5 116 SER A O 1
ATOM 856 N N . GLY A 1 117 ? 10.57 -19.75 12.211 1 43.81 117 GLY A N 1
ATOM 857 C CA . GLY A 1 117 ? 10.117 -18.656 13.039 1 43.81 117 GLY A CA 1
ATOM 858 C C . GLY A 1 117 ? 8.625 -18.688 13.328 1 43.81 117 GLY A C 1
ATOM 859 O O . GLY A 1 117 ? 8.195 -19.297 14.312 1 43.81 117 GLY A O 1
ATOM 860 N N . HIS A 1 118 ? 7.746 -18.156 12.43 1 40.59 118 HIS A N 1
ATOM 861 C CA . HIS A 1 118 ? 6.297 -18.078 12.57 1 40.59 118 HIS A CA 1
ATOM 862 C C . HIS A 1 118 ? 5.594 -19.125 11.719 1 40.59 118 HIS A C 1
ATOM 864 O O . HIS A 1 118 ? 5.809 -19.188 10.508 1 40.59 118 HIS A O 1
ATOM 870 N N . ARG A 1 119 ? 5.098 -20.172 12.32 1 39.81 119 ARG A N 1
ATOM 871 C CA . ARG A 1 119 ? 4.379 -21.219 11.609 1 39.81 119 ARG A CA 1
ATOM 872 C C . ARG A 1 119 ? 2.963 -20.781 11.258 1 39.81 119 ARG A C 1
ATOM 874 O O . ARG A 1 119 ? 2.107 -20.656 12.141 1 39.81 119 ARG A O 1
ATOM 881 N N . PHE A 1 120 ? 2.688 -20.375 10.023 1 41.69 120 PHE A N 1
ATOM 882 C CA . PHE A 1 120 ? 1.358 -19.984 9.57 1 41.69 120 PHE A CA 1
ATOM 883 C C . PHE A 1 120 ? 0.38 -21.156 9.688 1 41.69 120 PHE A C 1
ATOM 885 O O . PHE A 1 120 ? -0.799 -20.953 9.977 1 41.69 120 PHE A O 1
ATOM 892 N N . GLY A 1 121 ? 0.807 -22.438 9.352 1 37.53 121 GLY A N 1
ATOM 893 C CA . GLY A 1 121 ? -0.086 -23.594 9.344 1 37.53 121 GLY A CA 1
ATOM 894 C C . GLY A 1 121 ? -0.564 -23.984 10.727 1 37.53 121 GLY A C 1
ATOM 895 O O . GLY A 1 121 ? -1.469 -24.812 10.867 1 37.53 121 GLY A O 1
ATOM 896 N N . ALA A 1 122 ? 0.305 -23.625 11.711 1 42.31 122 ALA A N 1
ATOM 897 C CA . ALA A 1 122 ? -0.06 -24.156 13.023 1 42.31 122 ALA A CA 1
ATOM 898 C C . ALA A 1 122 ? -1.216 -23.359 13.625 1 42.31 122 ALA A C 1
ATOM 900 O O . ALA A 1 122 ? -1.613 -23.609 14.766 1 42.31 122 ALA A O 1
ATOM 901 N N . GLY A 1 123 ? -2.002 -22.688 12.883 1 41.88 123 GLY A N 1
ATOM 902 C CA . GLY A 1 123 ? -3.092 -21.875 13.406 1 41.88 123 GLY A CA 1
ATOM 903 C C . GLY A 1 123 ? -2.633 -20.844 14.414 1 41.88 123 GLY A C 1
ATOM 904 O O . GLY A 1 123 ? -1.504 -20.906 14.906 1 41.88 123 GLY A O 1
ATOM 905 N N . PRO A 1 124 ? -3.322 -19.625 14.406 1 44.06 124 PRO A N 1
ATOM 906 C CA . PRO A 1 124 ? -2.91 -18.656 15.422 1 44.06 124 PRO A CA 1
ATOM 907 C C . PRO A 1 124 ? -2.893 -19.25 16.828 1 44.06 124 PRO A C 1
ATOM 909 O O . PRO A 1 124 ? -3.703 -20.125 17.141 1 44.06 124 PRO A O 1
ATOM 912 N N . PRO A 1 125 ? -1.854 -19.047 17.578 1 39.28 125 PRO A N 1
ATOM 913 C CA . PRO A 1 125 ? -2.061 -19.438 18.969 1 39.28 125 PRO A CA 1
ATOM 914 C C . PRO A 1 125 ? -3.352 -18.875 19.547 1 39.28 125 PRO A C 1
ATOM 916 O O . PRO A 1 125 ? -3.848 -17.844 19.078 1 39.28 125 PRO A O 1
ATOM 919 N N . PRO A 1 126 ? -4.137 -19.609 20.438 1 37.28 126 PRO A N 1
ATOM 920 C CA . PRO A 1 126 ? -5.422 -19.203 21.016 1 37.28 126 PRO A CA 1
ATOM 921 C C . PRO A 1 126 ? -5.473 -17.719 21.344 1 37.28 126 PRO A C 1
ATOM 923 O O . PRO A 1 126 ? -6.516 -17.078 21.188 1 37.28 126 PRO A O 1
ATOM 926 N N . PHE A 1 127 ? -4.535 -17.281 22.062 1 38.03 127 PHE A N 1
ATOM 927 C CA . PHE A 1 127 ? -4.59 -15.977 22.703 1 38.03 127 PHE A CA 1
ATOM 928 C C . PHE A 1 127 ? -4.289 -14.867 21.703 1 38.03 127 PHE A C 1
ATOM 930 O O . PHE A 1 127 ? -4.484 -13.688 22 1 38.03 127 PHE A O 1
ATOM 937 N N . ALA A 1 128 ? -3.855 -15.203 20.609 1 40.84 128 ALA A N 1
ATOM 938 C CA . ALA A 1 128 ? -3.223 -14.25 19.688 1 40.84 128 ALA A CA 1
ATOM 939 C C . ALA A 1 128 ? -4.266 -13.477 18.891 1 40.84 128 ALA A C 1
ATOM 941 O O . ALA A 1 128 ? -3.934 -12.789 17.922 1 40.84 128 ALA A O 1
ATOM 942 N N . TYR A 1 129 ? -5.531 -13.688 19.109 1 44.78 129 TYR A N 1
ATOM 943 C CA . TYR A 1 129 ? -6.391 -12.891 18.25 1 44.78 129 TYR A CA 1
ATOM 944 C C . TYR A 1 129 ? -6.641 -11.508 18.844 1 44.78 129 TYR A C 1
ATOM 946 O O . TYR A 1 129 ? -7.242 -11.391 19.922 1 44.78 129 TYR A O 1
ATOM 954 N N . ASN A 1 130 ? -5.891 -10.664 18.578 1 47.59 130 ASN A N 1
ATOM 955 C CA . ASN A 1 130 ? -6.23 -9.289 18.922 1 47.59 130 ASN A CA 1
ATOM 956 C C . ASN A 1 130 ? -7.602 -8.898 18.375 1 47.59 130 ASN A C 1
ATOM 958 O O . ASN A 1 130 ? -7.973 -9.289 17.266 1 47.59 130 ASN A O 1
ATOM 962 N N . ALA A 1 131 ? -8.43 -8.469 19.234 1 48.28 131 ALA A N 1
ATOM 963 C CA . ALA A 1 131 ? -9.766 -7.98 18.906 1 48.28 131 ALA A CA 1
ATOM 964 C C . ALA A 1 131 ? -9.695 -6.855 17.875 1 48.28 131 ALA A C 1
ATOM 966 O O . ALA A 1 131 ? -9.391 -5.711 18.219 1 48.28 131 ALA A O 1
ATOM 967 N N . SER A 1 132 ? -9.602 -7.258 16.609 1 57.09 132 SER A N 1
ATOM 968 C CA . SER A 1 132 ? -9.672 -6.273 15.531 1 57.09 132 SER A CA 1
ATOM 969 C C . SER A 1 132 ? -10.836 -6.57 14.586 1 57.09 132 SER A C 1
ATOM 971 O O . SER A 1 132 ? -11.352 -7.691 14.562 1 57.09 132 SER A O 1
ATOM 973 N N . THR A 1 133 ? -11.32 -5.617 13.938 1 61.44 133 THR A N 1
ATOM 974 C CA . THR A 1 133 ? -12.383 -5.762 12.945 1 61.44 133 THR A CA 1
ATOM 975 C C . THR A 1 133 ? -12.031 -6.844 11.93 1 61.44 133 THR A C 1
ATOM 977 O O . THR A 1 133 ? -12.906 -7.598 11.492 1 61.44 133 THR A O 1
ATOM 980 N N . ASP A 1 134 ? -10.789 -7.02 11.766 1 57.34 134 ASP A N 1
ATOM 981 C CA . ASP A 1 134 ? -10.328 -7.977 10.766 1 57.34 134 ASP A CA 1
ATOM 982 C C . ASP A 1 134 ? -10.562 -9.414 11.234 1 57.34 134 ASP A C 1
ATOM 984 O O . ASP A 1 134 ? -10.664 -10.328 10.414 1 57.34 134 ASP A O 1
ATOM 988 N N . GLN A 1 135 ? -10.68 -9.453 12.5 1 54.81 135 GLN A N 1
ATOM 989 C CA . GLN A 1 135 ? -10.758 -10.805 13.055 1 54.81 135 GLN A CA 1
ATOM 990 C C . GLN A 1 135 ? -12.188 -11.156 13.445 1 54.81 135 GLN A C 1
ATOM 992 O O . GLN A 1 135 ? -12.453 -12.266 13.906 1 54.81 135 GLN A O 1
ATOM 997 N N . GLU A 1 136 ? -13.078 -10.266 13.141 1 60 136 GLU A N 1
ATOM 998 C CA . GLU A 1 136 ? -14.445 -10.438 13.633 1 60 136 GLU A CA 1
ATOM 999 C C . GLU A 1 136 ? -15.102 -11.672 13.023 1 60 136 GLU A C 1
ATOM 1001 O O . GLU A 1 136 ? -15.875 -12.367 13.688 1 60 136 GLU A O 1
ATOM 1006 N N . TYR A 1 137 ? -14.719 -11.93 11.781 1 63.66 137 TYR A N 1
ATOM 1007 C CA . TYR A 1 137 ? -15.383 -13.047 11.109 1 63.66 137 TYR A CA 1
ATOM 1008 C C . TYR A 1 137 ? -15 -14.375 11.75 1 63.66 137 TYR A C 1
ATOM 1010 O O . TYR A 1 137 ? -15.75 -15.344 11.664 1 63.66 137 TYR A O 1
ATOM 1018 N N . ARG A 1 138 ? -13.906 -14.328 12.328 1 61.78 138 ARG A N 1
ATOM 1019 C CA . ARG A 1 138 ? -13.406 -15.562 12.922 1 61.78 138 ARG A CA 1
ATOM 1020 C C . ARG A 1 138 ? -14.328 -16.047 14.031 1 61.78 138 ARG A C 1
ATOM 1022 O O . ARG A 1 138 ? -14.406 -17.25 14.305 1 61.78 138 ARG A O 1
ATOM 1029 N N . ASN A 1 139 ? -15.023 -15.039 14.578 1 58.88 139 ASN A N 1
ATOM 1030 C CA . ASN A 1 139 ? -15.961 -15.398 15.633 1 58.88 139 ASN A CA 1
ATOM 1031 C C . ASN A 1 139 ? -17.078 -16.297 15.117 1 58.88 139 ASN A C 1
ATOM 1033 O O . ASN A 1 139 ? -17.672 -17.047 15.883 1 58.88 139 ASN A O 1
ATOM 1037 N N . TRP A 1 140 ? -17.188 -16.312 13.812 1 63.81 140 TRP A N 1
ATOM 1038 C CA . TRP A 1 140 ? -18.312 -17.047 13.25 1 63.81 140 TRP A CA 1
ATOM 1039 C C . TRP A 1 140 ? -17.875 -18.375 12.656 1 63.81 140 TRP A C 1
ATOM 1041 O O . TRP A 1 140 ? -18.688 -19.25 12.391 1 63.81 140 TRP A O 1
ATOM 1051 N N . ILE A 1 141 ? -16.516 -18.547 12.547 1 67 141 ILE A N 1
ATOM 1052 C CA . ILE A 1 141 ? -16.094 -19.766 11.859 1 67 141 ILE A CA 1
ATOM 1053 C C . ILE A 1 141 ? -15.266 -20.625 12.805 1 67 141 ILE A C 1
ATOM 1055 O O . ILE A 1 141 ? -15.32 -21.859 12.734 1 67 141 ILE A O 1
ATOM 1059 N N . ASN A 1 142 ? -14.672 -20.031 13.742 1 61.53 142 ASN A N 1
ATOM 1060 C CA . ASN A 1 142 ? -13.75 -20.75 14.617 1 61.53 142 ASN A CA 1
ATOM 1061 C C . ASN A 1 142 ? -14.484 -21.766 15.492 1 61.53 142 ASN A C 1
ATOM 1063 O O . ASN A 1 142 ? -14.023 -22.891 15.664 1 61.53 142 ASN A O 1
ATOM 1067 N N . PRO A 1 143 ? -15.625 -21.406 16 1 61.38 143 PRO A N 1
ATOM 1068 C CA . PRO A 1 143 ? -16.328 -22.359 16.859 1 61.38 143 PRO A CA 1
ATOM 1069 C C . PRO A 1 143 ? -16.75 -23.625 16.125 1 61.38 143 PRO A C 1
ATOM 1071 O O . PRO A 1 143 ? -17.016 -24.656 16.75 1 61.38 143 PRO A O 1
ATOM 1074 N N . TYR A 1 144 ? -16.703 -23.5 14.891 1 66.12 144 TYR A N 1
ATOM 1075 C CA . TYR A 1 144 ? -17.141 -24.641 14.102 1 66.12 144 TYR A CA 1
ATOM 1076 C C . TYR A 1 144 ? -15.938 -25.438 13.609 1 66.12 144 TYR A C 1
ATOM 1078 O O . TYR A 1 144 ? -16.094 -26.359 12.805 1 66.12 144 TYR A O 1
ATOM 1086 N N . GLY A 1 145 ? -14.719 -24.984 14.055 1 63.06 145 GLY A N 1
ATOM 1087 C CA . GLY A 1 145 ? -13.531 -25.797 13.82 1 63.06 145 GLY A CA 1
ATOM 1088 C C . GLY A 1 145 ? -12.75 -25.375 12.594 1 63.06 145 GLY A C 1
ATOM 1089 O O . GLY A 1 145 ? -11.773 -26.031 12.219 1 63.06 145 GLY A O 1
ATOM 1090 N N . LEU A 1 146 ? -13.188 -24.344 12 1 66.56 146 LEU A N 1
ATOM 1091 C CA . LEU A 1 146 ? -12.461 -23.844 10.836 1 66.56 146 LEU A CA 1
ATOM 1092 C C . LEU A 1 146 ? -11.328 -22.922 11.266 1 66.56 146 LEU A C 1
ATOM 1094 O O . LEU A 1 146 ? -11.422 -21.703 11.125 1 66.56 146 LEU A O 1
ATOM 1098 N N . LEU A 1 147 ? -10.258 -23.562 11.664 1 65.25 147 LEU A N 1
ATOM 1099 C CA . LEU A 1 147 ? -9.188 -22.844 12.352 1 65.25 147 LEU A CA 1
ATOM 1100 C C . LEU A 1 147 ? -8.008 -22.609 11.422 1 65.25 147 LEU A C 1
ATOM 1102 O O . LEU A 1 147 ? -7.254 -21.641 11.602 1 65.25 147 LEU A O 1
ATOM 1106 N N . THR A 1 148 ? -7.867 -23.469 10.453 1 71.5 148 THR A N 1
ATOM 1107 C CA . THR A 1 148 ? -6.707 -23.391 9.57 1 71.5 148 THR A CA 1
ATOM 1108 C C . THR A 1 148 ? -7.145 -23.172 8.125 1 71.5 148 THR A C 1
ATOM 1110 O O . THR A 1 148 ? -8.273 -23.5 7.758 1 71.5 148 THR A O 1
ATOM 1113 N N . PRO A 1 149 ? -6.25 -22.625 7.379 1 76.38 149 PRO A N 1
ATOM 1114 C CA . PRO A 1 149 ? -6.562 -22.484 5.957 1 76.38 149 PRO A CA 1
ATOM 1115 C C . PRO A 1 149 ? -6.941 -23.812 5.305 1 76.38 149 PRO A C 1
ATOM 1117 O O . PRO A 1 149 ? -7.852 -23.859 4.473 1 76.38 149 PRO A O 1
ATOM 1120 N N . ALA A 1 150 ? -6.316 -24.828 5.707 1 79.19 150 ALA A N 1
ATOM 1121 C CA . ALA A 1 150 ? -6.613 -26.141 5.141 1 79.19 150 ALA A CA 1
ATOM 1122 C C . ALA A 1 150 ? -8.055 -26.562 5.426 1 79.19 150 ALA A C 1
ATOM 1124 O O . ALA A 1 150 ? -8.727 -27.125 4.566 1 79.19 150 ALA A O 1
ATOM 1125 N N . GLN A 1 151 ? -8.469 -26.266 6.602 1 78.5 151 GLN A N 1
ATOM 1126 C CA . GLN A 1 151 ? -9.836 -26.609 6.98 1 78.5 151 GLN A CA 1
ATOM 1127 C C . GLN A 1 151 ? -10.852 -25.766 6.215 1 78.5 151 GLN A C 1
ATOM 1129 O O . GLN A 1 151 ? -11.906 -26.266 5.812 1 78.5 151 GLN A O 1
ATOM 1134 N N . GLN A 1 152 ? -10.469 -24.609 6.051 1 80.56 152 GLN A N 1
ATOM 1135 C CA . GLN A 1 152 ? -11.352 -23.719 5.309 1 80.56 152 GLN A CA 1
ATOM 1136 C C . GLN A 1 152 ? -11.445 -24.125 3.842 1 80.56 152 GLN A C 1
ATOM 1138 O O . GLN A 1 152 ? -12.523 -24.109 3.256 1 80.56 152 GLN A O 1
ATOM 1143 N N . GLU A 1 153 ? -10.383 -24.516 3.326 1 85.5 153 GLU A N 1
ATOM 1144 C CA . GLU A 1 153 ? -10.336 -24.969 1.94 1 85.5 153 GLU A CA 1
ATOM 1145 C C . GLU A 1 153 ? -11.055 -26.312 1.78 1 85.5 153 GLU A C 1
ATOM 1147 O O . GLU A 1 153 ? -11.617 -26.594 0.721 1 85.5 153 GLU A O 1
ATOM 1152 N N . ALA A 1 154 ? -10.945 -27.094 2.801 1 88.31 154 ALA A N 1
ATOM 1153 C CA . ALA A 1 154 ? -11.594 -28.406 2.768 1 88.31 154 ALA A CA 1
ATOM 1154 C C . ALA A 1 154 ? -13.094 -28.266 2.521 1 88.31 154 ALA A C 1
ATOM 1156 O O . ALA A 1 154 ? -13.688 -29.094 1.83 1 88.31 154 ALA A O 1
ATOM 1157 N N . PHE A 1 155 ? -13.641 -27.266 3.078 1 87.44 155 PHE A N 1
ATOM 1158 C CA . PHE A 1 155 ? -15.07 -27.016 2.906 1 87.44 155 PHE A CA 1
ATOM 1159 C C . PHE A 1 155 ? -15.406 -26.797 1.437 1 87.44 155 PHE A C 1
ATOM 1161 O O . PHE A 1 155 ? -16.359 -27.391 0.923 1 87.44 155 PHE A O 1
ATOM 1168 N N . LEU A 1 156 ? -14.648 -26.047 0.804 1 87.88 156 LEU A N 1
ATOM 1169 C CA . LEU A 1 156 ? -14.875 -25.75 -0.605 1 87.88 156 LEU A CA 1
ATOM 1170 C C . LEU A 1 156 ? -14.594 -26.969 -1.473 1 87.88 156 LEU A C 1
ATOM 1172 O O . LEU A 1 156 ? -15.328 -27.25 -2.428 1 87.88 156 LEU A O 1
ATOM 1176 N N . ALA A 1 157 ? -13.562 -27.641 -1.127 1 91.81 157 ALA A N 1
ATOM 1177 C CA . ALA A 1 157 ? -13.195 -28.844 -1.869 1 91.81 157 ALA A CA 1
ATOM 1178 C C . ALA A 1 157 ? -14.297 -29.891 -1.791 1 91.81 157 ALA A C 1
ATOM 1180 O O . ALA A 1 157 ? -14.633 -30.531 -2.797 1 91.81 157 ALA A O 1
ATOM 1181 N N . LYS A 1 158 ? -14.797 -30.047 -0.606 1 92.56 158 LYS A N 1
ATOM 1182 C CA . LYS A 1 158 ? -15.859 -31.031 -0.411 1 92.56 158 LYS A CA 1
ATOM 1183 C C . LYS A 1 158 ? -17.094 -30.672 -1.229 1 92.56 158 LYS A C 1
ATOM 1185 O O . LYS A 1 158 ? -17.719 -31.547 -1.839 1 92.56 158 LYS A O 1
ATOM 1190 N N . LEU A 1 159 ? -17.438 -29.438 -1.178 1 91.81 159 LEU A N 1
ATOM 1191 C CA . LEU A 1 159 ? -18.578 -28.969 -1.956 1 91.81 159 LEU A CA 1
ATOM 1192 C C . LEU A 1 159 ? -18.359 -29.203 -3.447 1 91.81 159 LEU A C 1
ATOM 1194 O O . LEU A 1 159 ? -19.266 -29.641 -4.16 1 91.81 159 LEU A O 1
ATOM 1198 N N . TYR A 1 160 ? -17.203 -28.906 -3.893 1 93.19 160 TYR A N 1
ATOM 1199 C CA . TYR A 1 160 ? -16.844 -29.094 -5.293 1 93.19 160 TYR A CA 1
ATOM 1200 C C . TYR A 1 160 ? -16.953 -30.562 -5.691 1 93.19 160 TYR A C 1
ATOM 1202 O O . TYR A 1 160 ? -17.484 -30.891 -6.75 1 93.19 160 TYR A O 1
ATOM 1210 N N . MET A 1 161 ? -16.422 -31.422 -4.891 1 95.81 161 MET A N 1
ATOM 1211 C CA . MET A 1 161 ? -16.484 -32.875 -5.129 1 95.81 161 MET A CA 1
ATOM 1212 C C . MET A 1 161 ? -17.938 -33.344 -5.223 1 95.81 161 MET A C 1
ATOM 1214 O O . MET A 1 161 ? -18.297 -34.094 -6.117 1 95.81 161 MET A O 1
ATOM 1218 N N . HIS A 1 162 ? -18.719 -32.844 -4.348 1 95.31 162 HIS A N 1
ATOM 1219 C CA . HIS A 1 162 ? -20.125 -33.219 -4.297 1 95.31 162 HIS A CA 1
ATOM 1220 C C . HIS A 1 162 ? -20.875 -32.75 -5.543 1 95.31 162 HIS A C 1
ATOM 1222 O O . HIS A 1 162 ? -21.641 -33.5 -6.145 1 95.31 162 HIS A O 1
ATOM 1228 N N . LYS A 1 163 ? -20.609 -31.562 -5.957 1 94.94 163 LYS A N 1
ATOM 1229 C CA . LYS A 1 163 ? -21.359 -30.938 -7.043 1 94.94 163 LYS A CA 1
ATOM 1230 C C . LYS A 1 163 ? -20.906 -31.469 -8.398 1 94.94 163 LYS A C 1
ATOM 1232 O O . LYS A 1 163 ? -21.719 -31.609 -9.312 1 94.94 163 LYS A O 1
ATOM 1237 N N . TYR A 1 164 ? -19.609 -31.75 -8.523 1 95.75 164 TYR A N 1
ATOM 1238 C CA . TYR A 1 164 ? -19.109 -31.953 -9.875 1 95.75 164 TYR A CA 1
ATOM 1239 C C . TYR A 1 164 ? -18.453 -33.312 -10.023 1 95.75 164 TYR A C 1
ATOM 1241 O O . TYR A 1 164 ? -17.953 -33.656 -11.102 1 95.75 164 TYR A O 1
ATOM 1249 N N . GLY A 1 165 ? -18.375 -34.094 -9.008 1 96.44 165 GLY A N 1
ATOM 1250 C CA . GLY A 1 165 ? -17.906 -35.469 -9.078 1 96.44 165 GLY A CA 1
ATOM 1251 C C . GLY A 1 165 ? -16.391 -35.594 -9.094 1 96.44 165 GLY A C 1
ATOM 1252 O O . GLY A 1 165 ? -15.859 -36.656 -9.445 1 96.44 165 GLY A O 1
ATOM 1253 N N . ALA A 1 166 ? -15.734 -34.531 -8.734 1 96.62 166 ALA A N 1
ATOM 1254 C CA . ALA A 1 166 ? -14.281 -34.625 -8.602 1 96.62 166 ALA A CA 1
ATOM 1255 C C . ALA A 1 166 ? -13.883 -35.5 -7.438 1 96.62 166 ALA A C 1
ATOM 1257 O O . ALA A 1 166 ? -14.625 -35.625 -6.461 1 96.62 166 ALA A O 1
ATOM 1258 N N . THR A 1 167 ? -12.773 -36.156 -7.559 1 97.12 167 THR A N 1
ATOM 1259 C CA . THR A 1 167 ? -12.273 -37.031 -6.516 1 97.12 167 THR A CA 1
ATOM 1260 C C . THR A 1 167 ? -10.93 -36.562 -5.98 1 97.12 167 THR A C 1
ATOM 1262 O O . THR A 1 167 ? -10.32 -35.656 -6.555 1 97.12 167 THR A O 1
ATOM 1265 N N . SER A 1 168 ? -10.547 -37.125 -4.895 1 97 168 SER A N 1
ATOM 1266 C CA . SER A 1 168 ? -9.234 -36.844 -4.32 1 97 168 SER A CA 1
ATOM 1267 C C . SER A 1 168 ? -8.117 -37.094 -5.328 1 97 168 SER A C 1
ATOM 1269 O O . SER A 1 168 ? -7.129 -36.344 -5.363 1 97 168 SER A O 1
ATOM 1271 N N . ALA A 1 169 ? -8.266 -38.094 -6.102 1 97.5 169 ALA A N 1
ATOM 1272 C CA . ALA A 1 169 ? -7.258 -38.438 -7.105 1 97.5 169 ALA A CA 1
ATOM 1273 C C . ALA A 1 169 ? -7.137 -37.312 -8.148 1 97.5 169 ALA A C 1
ATOM 1275 O O . ALA A 1 169 ? -6.047 -37.062 -8.672 1 97.5 169 ALA A O 1
ATOM 1276 N N . ASP A 1 170 ? -8.266 -36.656 -8.469 1 97.56 170 ASP A N 1
ATOM 1277 C CA . ASP A 1 170 ? -8.219 -35.531 -9.391 1 97.56 170 ASP A CA 1
ATOM 1278 C C . ASP A 1 170 ? -7.359 -34.406 -8.82 1 97.56 170 ASP A C 1
ATOM 1280 O O . ASP A 1 170 ? -6.582 -33.781 -9.547 1 97.56 170 ASP A O 1
ATOM 1284 N N . PHE A 1 171 ? -7.5 -34.156 -7.535 1 97.56 171 PHE A N 1
ATOM 1285 C CA . PHE A 1 171 ? -6.637 -33.188 -6.863 1 97.56 171 PHE A CA 1
ATOM 1286 C C . PHE A 1 171 ? -5.184 -33.625 -6.902 1 97.56 171 PHE A C 1
ATOM 1288 O O . PHE A 1 171 ? -4.281 -32.844 -7.156 1 97.56 171 PHE A O 1
ATOM 1295 N N . GLY A 1 172 ? -5.012 -34.938 -6.668 1 98 172 GLY A N 1
ATOM 1296 C CA . GLY A 1 172 ? -3.688 -35.531 -6.617 1 98 172 GLY A CA 1
ATOM 1297 C C . GLY A 1 172 ? -2.904 -35.344 -7.906 1 98 172 GLY A C 1
ATOM 1298 O O . GLY A 1 172 ? -1.675 -35.25 -7.883 1 98 172 GLY A O 1
ATOM 1299 N N . GLN A 1 173 ? -3.613 -35.281 -9.047 1 98.12 173 GLN A N 1
ATOM 1300 C CA . GLN A 1 173 ? -2.943 -35.125 -10.328 1 98.12 173 GLN A CA 1
ATOM 1301 C C . GLN A 1 173 ? -2.158 -33.812 -10.352 1 98.12 173 GLN A C 1
ATOM 1303 O O . GLN A 1 173 ? -1.094 -33.719 -10.977 1 98.12 173 GLN A O 1
ATOM 1308 N N . ILE A 1 174 ? -2.686 -32.812 -9.703 1 98.19 174 ILE A N 1
ATOM 1309 C CA . ILE A 1 174 ? -1.997 -31.531 -9.617 1 98.19 174 ILE A CA 1
ATOM 1310 C C . ILE A 1 174 ? -0.713 -31.672 -8.805 1 98.19 174 ILE A C 1
ATOM 1312 O O . ILE A 1 174 ? 0.342 -31.172 -9.203 1 98.19 174 ILE A O 1
ATOM 1316 N N . SER A 1 175 ? -0.834 -32.344 -7.688 1 98.12 175 SER A N 1
ATOM 1317 C CA . SER A 1 175 ? 0.32 -32.562 -6.828 1 98.12 175 SER A CA 1
ATOM 1318 C C . SER A 1 175 ? 1.406 -33.344 -7.555 1 98.12 175 SER A C 1
ATOM 1320 O O . SER A 1 175 ? 2.588 -33.031 -7.461 1 98.12 175 SER A O 1
ATOM 1322 N N . VAL A 1 176 ? 1.017 -34.375 -8.211 1 98.56 176 VAL A N 1
ATOM 1323 C CA . VAL A 1 176 ? 1.959 -35.219 -8.938 1 98.56 176 VAL A CA 1
ATOM 1324 C C . VAL A 1 176 ? 2.668 -34.406 -10.008 1 98.56 176 VAL A C 1
ATOM 1326 O O . VAL A 1 176 ? 3.889 -34.469 -10.164 1 98.56 176 VAL A O 1
ATOM 1329 N N . LEU A 1 177 ? 1.942 -33.625 -10.742 1 98.44 177 LEU A N 1
ATOM 1330 C CA . LEU A 1 177 ? 2.516 -32.781 -11.789 1 98.44 177 LEU A CA 1
ATOM 1331 C C . LEU A 1 177 ? 3.494 -31.781 -11.195 1 98.44 177 LEU A C 1
ATOM 1333 O O . LEU A 1 177 ? 4.59 -31.578 -11.727 1 98.44 177 LEU A O 1
ATOM 1337 N N . SER A 1 178 ? 3.076 -31.078 -10.125 1 98 178 SER A N 1
ATOM 1338 C CA . SER A 1 178 ? 3.936 -30.094 -9.461 1 98 178 SER A CA 1
ATOM 1339 C C . SER A 1 178 ? 5.238 -30.734 -8.992 1 98 178 SER A C 1
ATOM 1341 O O . SER A 1 178 ? 6.316 -30.156 -9.156 1 98 178 SER A O 1
ATOM 1343 N N . ARG A 1 179 ? 5.098 -31.922 -8.422 1 98.25 179 ARG A N 1
ATOM 1344 C CA . ARG A 1 179 ? 6.27 -32.625 -7.914 1 98.25 179 ARG A CA 1
ATOM 1345 C C . ARG A 1 179 ? 7.141 -33.156 -9.062 1 98.25 179 ARG A C 1
ATOM 1347 O O . ARG A 1 179 ? 8.367 -33.219 -8.93 1 98.25 179 ARG A O 1
ATOM 1354 N N . LYS A 1 180 ? 6.531 -33.5 -10.133 1 98.56 180 LYS A N 1
ATOM 1355 C CA . LYS A 1 180 ? 7.273 -33.875 -11.344 1 98.56 180 LYS A CA 1
ATOM 1356 C C . LYS A 1 180 ? 8.133 -32.688 -11.82 1 98.56 180 LYS A C 1
ATOM 1358 O O . LYS A 1 180 ? 9.32 -32.875 -12.094 1 98.56 180 LYS A O 1
ATOM 1363 N N . HIS A 1 181 ? 7.555 -31.516 -11.961 1 98.69 181 HIS A N 1
ATOM 1364 C CA . HIS A 1 181 ? 8.289 -30.328 -12.375 1 98.69 181 HIS A CA 1
ATOM 1365 C C . HIS A 1 181 ? 9.352 -29.953 -11.352 1 98.69 181 HIS A C 1
ATOM 1367 O O . HIS A 1 181 ? 10.477 -29.594 -11.719 1 98.69 181 HIS A O 1
ATOM 1373 N N . ALA A 1 182 ? 9.016 -30 -10.078 1 98.38 182 ALA A N 1
ATOM 1374 C CA . ALA A 1 182 ? 9.977 -29.688 -9.023 1 98.38 182 ALA A CA 1
ATOM 1375 C C . ALA A 1 182 ? 11.18 -30.625 -9.086 1 98.38 182 ALA A C 1
ATOM 1377 O O . ALA A 1 182 ? 12.312 -30.203 -8.812 1 98.38 182 ALA A O 1
ATOM 1378 N N . ALA A 1 183 ? 10.938 -31.859 -9.398 1 98.5 183 ALA A N 1
ATOM 1379 C CA . ALA A 1 183 ? 12 -32.875 -9.438 1 98.5 183 ALA A CA 1
ATOM 1380 C C . ALA A 1 183 ? 13.047 -32.531 -10.492 1 98.5 183 ALA A C 1
ATOM 1382 O O . ALA A 1 183 ? 14.195 -32.938 -10.398 1 98.5 183 ALA A O 1
ATOM 1383 N N . ASN A 1 184 ? 12.68 -31.719 -11.477 1 98.31 184 ASN A N 1
ATOM 1384 C CA . ASN A 1 184 ? 13.578 -31.297 -12.547 1 98.31 184 ASN A CA 1
ATOM 1385 C C . ASN A 1 184 ? 14.188 -29.922 -12.266 1 98.31 184 ASN A C 1
ATOM 1387 O O . ASN A 1 184 ? 14.969 -29.406 -13.07 1 98.31 184 ASN A O 1
ATOM 1391 N N . ASN A 1 185 ? 13.812 -29.234 -11.195 1 98.19 185 ASN A N 1
ATOM 1392 C CA . ASN A 1 185 ? 14.273 -27.906 -10.82 1 98.19 185 ASN A CA 1
ATOM 1393 C C . ASN A 1 185 ? 15.281 -27.953 -9.68 1 98.19 185 ASN A C 1
ATOM 1395 O O . ASN A 1 185 ? 14.906 -28.109 -8.516 1 98.19 185 ASN A O 1
ATOM 1399 N N . PRO A 1 186 ? 16.578 -27.797 -9.992 1 97.56 186 PRO A N 1
ATOM 1400 C CA . PRO A 1 186 ? 17.609 -27.938 -8.961 1 97.56 186 PRO A CA 1
ATOM 1401 C C . PRO A 1 186 ? 17.422 -26.953 -7.809 1 97.56 186 PRO A C 1
ATOM 1403 O O . PRO A 1 186 ? 17.984 -27.156 -6.73 1 97.56 186 PRO A O 1
ATOM 1406 N N . LYS A 1 187 ? 16.641 -25.938 -7.953 1 96 187 LYS A N 1
ATOM 1407 C CA . LYS A 1 187 ? 16.438 -24.938 -6.91 1 96 187 LYS A CA 1
ATOM 1408 C C . LYS A 1 187 ? 15.219 -25.266 -6.059 1 96 187 LYS A C 1
ATOM 1410 O O . LYS A 1 187 ? 14.961 -24.594 -5.055 1 96 187 LYS A O 1
ATOM 1415 N N . ALA A 1 188 ? 14.461 -26.281 -6.449 1 97.06 188 ALA A N 1
ATOM 1416 C CA . ALA A 1 188 ? 13.258 -26.656 -5.715 1 97.06 188 ALA A CA 1
ATOM 1417 C C . ALA A 1 188 ? 13.602 -27.5 -4.484 1 97.06 188 ALA A C 1
ATOM 1419 O O . ALA A 1 188 ? 14.57 -28.266 -4.5 1 97.06 188 ALA A O 1
ATOM 1420 N N . TRP A 1 189 ? 12.852 -27.359 -3.463 1 95.12 189 TRP A N 1
ATOM 1421 C CA . TRP A 1 189 ? 13.023 -28.156 -2.256 1 95.12 189 TRP A CA 1
ATOM 1422 C C . TRP A 1 189 ? 12.93 -29.641 -2.576 1 95.12 189 TRP A C 1
ATOM 1424 O O . TRP A 1 189 ? 13.68 -30.453 -2.025 1 95.12 189 TRP A O 1
ATOM 1434 N N . PHE A 1 190 ? 12.047 -30.016 -3.49 1 96.94 190 PHE A N 1
ATOM 1435 C CA . PHE A 1 190 ? 11.812 -31.422 -3.787 1 96.94 190 PHE A CA 1
ATOM 1436 C C . PHE A 1 190 ? 12.531 -31.844 -5.066 1 96.94 190 PHE A C 1
ATOM 1438 O O . PHE A 1 190 ? 12.047 -32.688 -5.809 1 96.94 190 PHE A O 1
ATOM 1445 N N . TYR A 1 191 ? 13.625 -31.219 -5.32 1 97.56 191 TYR A N 1
ATOM 1446 C CA . TYR A 1 191 ? 14.469 -31.609 -6.441 1 97.56 191 TYR A CA 1
ATOM 1447 C C . TYR A 1 191 ? 14.773 -33.094 -6.41 1 97.56 191 TYR A C 1
ATOM 1449 O O . TYR A 1 191 ? 15.117 -33.656 -5.359 1 97.56 191 TYR A O 1
ATOM 1457 N N . GLU A 1 192 ? 14.508 -33.812 -7.496 1 98.44 192 GLU A N 1
ATOM 1458 C CA . GLU A 1 192 ? 14.781 -35.219 -7.73 1 98.44 192 GLU A CA 1
ATOM 1459 C C . GLU A 1 192 ? 13.898 -36.094 -6.848 1 98.44 192 GLU A C 1
ATOM 1461 O O . GLU A 1 192 ? 14.281 -37.219 -6.508 1 98.44 192 GLU A O 1
ATOM 1466 N N . ARG A 1 193 ? 12.75 -35.594 -6.523 1 97.88 193 ARG A N 1
ATOM 1467 C CA . ARG A 1 193 ? 11.844 -36.344 -5.668 1 97.88 193 ARG A CA 1
ATOM 1468 C C . ARG A 1 193 ? 10.422 -36.312 -6.207 1 97.88 193 ARG A C 1
ATOM 1470 O O . ARG A 1 193 ? 9.516 -35.781 -5.551 1 97.88 193 ARG A O 1
ATOM 1477 N N . PRO A 1 194 ? 10.195 -36.875 -7.301 1 98.31 194 PRO A N 1
ATOM 1478 C CA . PRO A 1 194 ? 8.828 -36.969 -7.82 1 98.31 194 PRO A CA 1
ATOM 1479 C C . PRO A 1 194 ? 7.922 -37.844 -6.965 1 98.31 194 PRO A C 1
ATOM 1481 O O . PRO A 1 194 ? 8.398 -38.531 -6.07 1 98.31 194 PRO A O 1
ATOM 1484 N N . ILE A 1 195 ? 6.645 -37.781 -7.191 1 98.5 195 ILE A N 1
ATOM 1485 C CA . ILE A 1 195 ? 5.699 -38.656 -6.5 1 98.5 195 ILE A CA 1
ATOM 1486 C C . ILE A 1 195 ? 4.742 -39.281 -7.512 1 98.5 195 ILE A C 1
ATOM 1488 O O . ILE A 1 195 ? 4.668 -38.844 -8.664 1 98.5 195 ILE A O 1
ATOM 1492 N N . THR A 1 196 ? 4.051 -40.312 -7.09 1 98.44 196 THR A N 1
ATOM 1493 C CA . THR A 1 196 ? 3.006 -40.938 -7.883 1 98.44 196 THR A CA 1
ATOM 1494 C C . THR A 1 196 ? 1.624 -40.625 -7.324 1 98.44 196 THR A C 1
ATOM 1496 O O . THR A 1 196 ? 1.51 -40.031 -6.246 1 98.44 196 THR A O 1
ATOM 1499 N N . ILE A 1 197 ? 0.631 -40.969 -8.141 1 98.31 197 ILE A N 1
ATOM 1500 C CA . ILE A 1 197 ? -0.736 -40.781 -7.676 1 98.31 197 ILE A CA 1
ATOM 1501 C C . ILE A 1 197 ? -0.992 -41.625 -6.441 1 98.31 197 ILE A C 1
ATOM 1503 O O . ILE A 1 197 ? -1.733 -41.25 -5.539 1 98.31 197 ILE A O 1
ATOM 1507 N N . GLU A 1 198 ? -0.429 -42.844 -6.379 1 98.5 198 GLU A N 1
ATOM 1508 C CA . GLU A 1 198 ? -0.55 -43.688 -5.215 1 98.5 198 GLU A CA 1
ATOM 1509 C C . GLU A 1 198 ? 0.054 -43.031 -3.975 1 98.5 198 GLU A C 1
ATOM 1511 O O . GLU A 1 198 ? -0.507 -43.125 -2.881 1 98.5 198 GLU A O 1
ATOM 1516 N N . ASP A 1 199 ? 1.214 -42.438 -4.172 1 98.44 199 ASP A N 1
ATOM 1517 C CA . ASP A 1 199 ? 1.812 -41.688 -3.062 1 98.44 199 ASP A CA 1
ATOM 1518 C C . ASP A 1 199 ? 0.84 -40.656 -2.506 1 98.44 199 ASP A C 1
ATOM 1520 O O . ASP A 1 199 ? 0.676 -40.531 -1.289 1 98.44 199 ASP A O 1
ATOM 1524 N N . HIS A 1 200 ? 0.268 -39.906 -3.428 1 98.38 200 HIS A N 1
ATOM 1525 C CA . HIS A 1 200 ? -0.692 -38.875 -3.029 1 98.38 200 HIS A CA 1
ATOM 1526 C C . HIS A 1 200 ? -1.866 -39.5 -2.271 1 98.38 200 HIS A C 1
ATOM 1528 O O . HIS A 1 200 ? -2.215 -39.031 -1.183 1 98.38 200 HIS A O 1
ATOM 1534 N N . GLN A 1 201 ? -2.455 -40.562 -2.809 1 97.94 201 GLN A N 1
ATOM 1535 C CA . GLN A 1 201 ? -3.656 -41.188 -2.236 1 97.94 201 GLN A CA 1
ATOM 1536 C C . GLN A 1 201 ? -3.361 -41.812 -0.884 1 97.94 201 GLN A C 1
ATOM 1538 O O . GLN A 1 201 ? -4.266 -42 -0.062 1 97.94 201 GLN A O 1
ATOM 1543 N N . ASN A 1 202 ? -2.121 -42.094 -0.646 1 97.94 202 ASN A N 1
ATOM 1544 C CA . ASN A 1 202 ? -1.732 -42.75 0.607 1 97.94 202 ASN A CA 1
ATOM 1545 C C . ASN A 1 202 ? -1.215 -41.719 1.618 1 97.94 202 ASN A C 1
ATOM 1547 O O . ASN A 1 202 ? -0.92 -42.062 2.764 1 97.94 202 ASN A O 1
ATOM 1551 N N . SER A 1 203 ? -1.085 -40.531 1.162 1 97.12 203 SER A N 1
ATOM 1552 C CA . SER A 1 203 ? -0.56 -39.531 2.082 1 97.12 203 SER A CA 1
ATOM 1553 C C . SER A 1 203 ? -1.553 -39.25 3.201 1 97.12 203 SER A C 1
ATOM 1555 O O . SER A 1 203 ? -2.742 -39.531 3.076 1 97.12 203 SER A O 1
ATOM 1557 N N . ARG A 1 204 ? -1.125 -38.688 4.281 1 96.81 204 ARG A N 1
ATOM 1558 C CA . ARG A 1 204 ? -1.909 -38.438 5.488 1 96.81 204 ARG A CA 1
ATOM 1559 C C . ARG A 1 204 ? -3.051 -37.469 5.219 1 96.81 204 ARG A C 1
ATOM 1561 O O . ARG A 1 204 ? -2.869 -36.469 4.52 1 96.81 204 ARG A O 1
ATOM 1568 N N . MET A 1 205 ? -4.258 -37.75 5.82 1 94.5 205 MET A N 1
ATOM 1569 C CA . MET A 1 205 ? -5.395 -36.844 5.77 1 94.5 205 MET A CA 1
ATOM 1570 C C . MET A 1 205 ? -5.184 -35.656 6.711 1 94.5 205 MET A C 1
ATOM 1572 O O . MET A 1 205 ? -4.863 -35.844 7.887 1 94.5 205 MET A O 1
ATOM 1576 N N . ILE A 1 206 ? -5.316 -34.469 6.203 1 91 206 ILE A N 1
ATOM 1577 C CA . ILE A 1 206 ? -5.184 -33.25 7.004 1 91 206 ILE A CA 1
ATOM 1578 C C . ILE A 1 206 ? -6.57 -32.75 7.398 1 91 206 ILE A C 1
ATOM 1580 O O . ILE A 1 206 ? -6.852 -32.562 8.586 1 91 206 ILE A O 1
ATOM 1584 N N . ALA A 1 207 ? -7.387 -32.5 6.547 1 91.06 207 ALA A N 1
ATOM 1585 C CA . ALA A 1 207 ? -8.781 -32.094 6.68 1 91.06 207 ALA A CA 1
ATOM 1586 C C . ALA A 1 207 ? -9.617 -32.594 5.516 1 91.06 207 ALA A C 1
ATOM 1588 O O . ALA A 1 207 ? -9.508 -32.094 4.395 1 91.06 207 ALA A O 1
ATOM 1589 N N . ASP A 1 208 ? -10.422 -33.5 5.805 1 91.81 208 ASP A N 1
ATOM 1590 C CA . ASP A 1 208 ? -11.164 -34.156 4.727 1 91.81 208 ASP A CA 1
ATOM 1591 C C . ASP A 1 208 ? -11.82 -33.125 3.811 1 91.81 208 ASP A C 1
ATOM 1593 O O . ASP A 1 208 ? -12.609 -32.281 4.266 1 91.81 208 ASP A O 1
ATOM 1597 N N . PRO A 1 209 ? -11.344 -33.188 2.523 1 94.75 209 PRO A N 1
ATOM 1598 C CA . PRO A 1 209 ? -10.656 -34.219 1.753 1 94.75 209 PRO A CA 1
ATOM 1599 C C . PRO A 1 209 ? -9.195 -33.875 1.473 1 94.75 209 PRO A C 1
ATOM 1601 O O . PRO A 1 209 ? -8.555 -34.5 0.633 1 94.75 209 PRO A O 1
ATOM 1604 N N . ILE A 1 210 ? -8.711 -32.875 2.092 1 94.5 210 ILE A N 1
ATOM 1605 C CA . ILE A 1 210 ? -7.375 -32.344 1.816 1 94.5 210 ILE A CA 1
ATOM 1606 C C . ILE A 1 210 ? -6.328 -33.25 2.488 1 94.5 210 ILE A C 1
ATOM 1608 O O . ILE A 1 210 ? -6.371 -33.438 3.703 1 94.5 210 ILE A O 1
ATOM 1612 N N . ARG A 1 211 ? -5.418 -33.75 1.694 1 96.19 211 ARG A N 1
ATOM 1613 C CA . ARG A 1 211 ? -4.324 -34.594 2.188 1 96.19 211 ARG A CA 1
ATOM 1614 C C . ARG A 1 211 ? -3.027 -33.781 2.283 1 96.19 211 ARG A C 1
ATOM 1616 O O . ARG A 1 211 ? -2.949 -32.656 1.786 1 96.19 211 ARG A O 1
ATOM 1623 N N . LEU A 1 212 ? -2.049 -34.406 2.908 1 95.81 212 LEU A N 1
ATOM 1624 C CA . LEU A 1 212 ? -0.754 -33.75 3.113 1 95.81 212 LEU A CA 1
ATOM 1625 C C . LEU A 1 212 ? -0.175 -33.281 1.791 1 95.81 212 LEU A C 1
ATOM 1627 O O . LEU A 1 212 ? 0.291 -32.125 1.697 1 95.81 212 LEU A O 1
ATOM 1631 N N . LEU A 1 213 ? -0.249 -34.094 0.743 1 97.19 213 LEU A N 1
ATOM 1632 C CA . LEU A 1 213 ? 0.389 -33.781 -0.528 1 97.19 213 LEU A CA 1
ATOM 1633 C C . LEU A 1 213 ? -0.497 -32.844 -1.363 1 97.19 213 LEU A C 1
ATOM 1635 O O . LEU A 1 213 ? -0.161 -32.531 -2.504 1 97.19 213 LEU A O 1
ATOM 1639 N N . ASP A 1 214 ? -1.664 -32.406 -0.751 1 96.88 214 ASP A N 1
ATOM 1640 C CA . ASP A 1 214 ? -2.494 -31.344 -1.345 1 96.88 214 ASP A CA 1
ATOM 1641 C C . ASP A 1 214 ? -2.086 -29.969 -0.838 1 96.88 214 ASP A C 1
ATOM 1643 O O . ASP A 1 214 ? -2.594 -28.953 -1.313 1 96.88 214 ASP A O 1
ATOM 1647 N N . CYS A 1 215 ? -1.196 -29.922 0.098 1 94.12 215 CYS A N 1
ATOM 1648 C CA . CYS A 1 215 ? -0.87 -28.688 0.799 1 94.12 215 CYS A CA 1
ATOM 1649 C C . CYS A 1 215 ? 0.519 -28.203 0.414 1 94.12 215 CYS A C 1
ATOM 1651 O O . CYS A 1 215 ? 1.44 -29 0.236 1 94.12 215 CYS A O 1
ATOM 1653 N N . CYS A 1 216 ? 0.606 -26.906 0.337 1 89.62 216 CYS A N 1
ATOM 1654 C CA . CYS A 1 216 ? 1.912 -26.312 0.087 1 89.62 216 CYS A CA 1
ATOM 1655 C C . CYS A 1 216 ? 2.859 -26.562 1.256 1 89.62 216 CYS A C 1
ATOM 1657 O O . CYS A 1 216 ? 2.428 -26.984 2.328 1 89.62 216 CYS A O 1
ATOM 1659 N N . GLN A 1 217 ? 4.137 -26.312 0.912 1 83.69 217 GLN A N 1
ATOM 1660 C CA . GLN A 1 217 ? 5.156 -26.547 1.927 1 83.69 217 GLN A CA 1
ATOM 1661 C C . GLN A 1 217 ? 5.648 -25.219 2.52 1 83.69 217 GLN A C 1
ATOM 1663 O O . GLN A 1 217 ? 5.906 -24.266 1.788 1 83.69 217 GLN A O 1
ATOM 1668 N N . GLU A 1 218 ? 5.711 -25.156 3.754 1 83.75 218 GLU A N 1
ATOM 1669 C CA . GLU A 1 218 ? 6.312 -24 4.391 1 83.75 218 GLU A CA 1
ATOM 1670 C C . GLU A 1 218 ? 7.812 -23.938 4.125 1 83.75 218 GLU A C 1
ATOM 1672 O O . GLU A 1 218 ? 8.516 -24.922 4.281 1 83.75 218 GLU A O 1
ATOM 1677 N N . SER A 1 219 ? 8.188 -22.828 3.65 1 90.5 219 SER A N 1
ATOM 1678 C CA . SER A 1 219 ? 9.586 -22.719 3.256 1 90.5 219 SER A CA 1
ATOM 1679 C C . SER A 1 219 ? 10.219 -21.453 3.848 1 90.5 219 SER A C 1
ATOM 1681 O O . SER A 1 219 ? 9.531 -20.469 4.109 1 90.5 219 SER A O 1
ATOM 1683 N N . ASP A 1 220 ? 11.508 -21.562 4.113 1 92.5 220 ASP A N 1
ATOM 1684 C CA . ASP A 1 220 ? 12.352 -20.391 4.344 1 92.5 220 ASP A CA 1
ATOM 1685 C C . ASP A 1 220 ? 12.984 -19.891 3.041 1 92.5 220 ASP A C 1
ATOM 1687 O O . ASP A 1 220 ? 13.477 -20.703 2.244 1 92.5 220 ASP A O 1
ATOM 1691 N N . GLY A 1 221 ? 12.883 -18.609 2.84 1 94.81 221 GLY A N 1
ATOM 1692 C CA . GLY A 1 221 ? 13.516 -18.078 1.644 1 94.81 221 GLY A CA 1
ATOM 1693 C C . GLY A 1 221 ? 13.039 -16.688 1.287 1 94.81 221 GLY A C 1
ATOM 1694 O O . GLY A 1 221 ? 12.227 -16.109 2.004 1 94.81 221 GLY A O 1
ATOM 1695 N N . GLY A 1 222 ? 13.703 -16.156 0.345 1 96.5 222 GLY A N 1
ATOM 1696 C CA . GLY A 1 222 ? 13.344 -14.859 -0.202 1 96.5 222 GLY A CA 1
ATOM 1697 C C . GLY A 1 222 ? 13.328 -14.836 -1.719 1 96.5 222 GLY A C 1
ATOM 1698 O O . GLY A 1 222 ? 14.094 -15.562 -2.363 1 96.5 222 GLY A O 1
ATOM 1699 N N . GLN A 1 223 ? 12.453 -14.156 -2.236 1 98.38 223 GLN A N 1
ATOM 1700 C CA . GLN A 1 223 ? 12.328 -13.891 -3.664 1 98.38 223 GLN A CA 1
ATOM 1701 C C . GLN A 1 223 ? 12.109 -12.398 -3.93 1 98.38 223 GLN A C 1
ATOM 1703 O O . GLN A 1 223 ? 11.367 -11.734 -3.205 1 98.38 223 GLN A O 1
ATOM 1708 N N . ALA A 1 224 ? 12.859 -11.844 -4.906 1 98.81 224 ALA A N 1
ATOM 1709 C CA . ALA A 1 224 ? 12.734 -10.422 -5.23 1 98.81 224 ALA A CA 1
ATOM 1710 C C . ALA A 1 224 ? 12.586 -10.211 -6.734 1 98.81 224 ALA A C 1
ATOM 1712 O O . ALA A 1 224 ? 13 -11.062 -7.527 1 98.81 224 ALA A O 1
ATOM 1713 N N . LEU A 1 225 ? 11.93 -9.18 -7.125 1 98.94 225 LEU A N 1
ATOM 1714 C CA . LEU A 1 225 ? 11.719 -8.719 -8.492 1 98.94 225 LEU A CA 1
ATOM 1715 C C . LEU A 1 225 ? 12.141 -7.262 -8.648 1 98.94 225 LEU A C 1
ATOM 1717 O O . LEU A 1 225 ? 11.953 -6.457 -7.73 1 98.94 225 LEU A O 1
ATOM 1721 N N . VAL A 1 226 ? 12.688 -6.941 -9.773 1 98.94 226 VAL A N 1
ATOM 1722 C CA . VAL A 1 226 ? 13.023 -5.562 -10.117 1 98.94 226 VAL A CA 1
ATOM 1723 C C . VAL A 1 226 ? 12.148 -5.09 -11.273 1 98.94 226 VAL A C 1
ATOM 1725 O O . VAL A 1 226 ? 12.172 -5.676 -12.359 1 98.94 226 VAL A O 1
ATOM 1728 N N . ILE A 1 227 ? 11.367 -4.062 -11.07 1 98.94 227 ILE A N 1
ATOM 1729 C CA . ILE A 1 227 ? 10.445 -3.531 -12.07 1 98.94 227 ILE A CA 1
ATOM 1730 C C . ILE A 1 227 ? 10.922 -2.158 -12.531 1 98.94 227 ILE A C 1
ATOM 1732 O O . ILE A 1 227 ? 11.219 -1.284 -11.719 1 98.94 227 ILE A O 1
ATOM 1736 N N . VAL A 1 228 ? 11.062 -1.948 -13.766 1 98.88 228 VAL A N 1
ATOM 1737 C CA . VAL A 1 228 ? 11.445 -0.699 -14.406 1 98.88 228 VAL A CA 1
ATOM 1738 C C . VAL A 1 228 ? 10.531 -0.427 -15.602 1 98.88 228 VAL A C 1
ATOM 1740 O O . VAL A 1 228 ? 9.609 -1.203 -15.867 1 98.88 228 VAL A O 1
ATOM 1743 N N . SER A 1 229 ? 10.711 0.746 -16.234 1 98.62 229 SER A N 1
ATOM 1744 C CA . SER A 1 229 ? 9.953 1.004 -17.453 1 98.62 229 SER A CA 1
ATOM 1745 C C . SER A 1 229 ? 10.258 -0.034 -18.516 1 98.62 229 SER A C 1
ATOM 1747 O O . SER A 1 229 ? 11.367 -0.565 -18.578 1 98.62 229 SER A O 1
ATOM 1749 N N . ALA A 1 230 ? 9.234 -0.359 -19.344 1 98.31 230 ALA A N 1
ATOM 1750 C CA . ALA A 1 230 ? 9.453 -1.294 -20.438 1 98.31 230 ALA A CA 1
ATOM 1751 C C . ALA A 1 230 ? 10.578 -0.819 -21.344 1 98.31 230 ALA A C 1
ATOM 1753 O O . ALA A 1 230 ? 11.383 -1.627 -21.828 1 98.31 230 ALA A O 1
ATOM 1754 N N . GLU A 1 231 ? 10.656 0.452 -21.594 1 97.94 231 GLU A N 1
ATOM 1755 C CA . GLU A 1 231 ? 11.711 1.044 -22.422 1 97.94 231 GLU A CA 1
ATOM 1756 C C . GLU A 1 231 ? 13.094 0.76 -21.844 1 97.94 231 GLU A C 1
ATOM 1758 O O . GLU A 1 231 ? 13.984 0.299 -22.547 1 97.94 231 GLU A O 1
ATOM 1763 N N . ARG A 1 232 ? 13.227 1.006 -20.562 1 98.38 232 ARG A N 1
ATOM 1764 C CA . ARG A 1 232 ? 14.523 0.767 -19.938 1 98.38 232 ARG A CA 1
ATOM 1765 C C . ARG A 1 232 ? 14.859 -0.719 -19.922 1 98.38 232 ARG A C 1
ATOM 1767 O O . ARG A 1 232 ? 16.031 -1.094 -20.094 1 98.38 232 ARG A O 1
ATOM 1774 N N . ALA A 1 233 ? 13.891 -1.54 -19.656 1 98.62 233 ALA A N 1
ATOM 1775 C CA . ALA A 1 233 ? 14.102 -2.984 -19.594 1 98.62 233 ALA A CA 1
ATOM 1776 C C . ALA A 1 233 ? 14.703 -3.518 -20.875 1 98.62 233 ALA A C 1
ATOM 1778 O O . ALA A 1 233 ? 15.492 -4.465 -20.859 1 98.62 233 ALA A O 1
ATOM 1779 N N . ARG A 1 234 ? 14.375 -2.959 -22.016 1 97.88 234 ARG A N 1
ATOM 1780 C CA . ARG A 1 234 ? 14.859 -3.393 -23.328 1 97.88 234 ARG A CA 1
ATOM 1781 C C . ARG A 1 234 ? 16.359 -3.201 -23.438 1 97.88 234 ARG A C 1
ATOM 1783 O O . ARG A 1 234 ? 17.016 -3.887 -24.219 1 97.88 234 ARG A O 1
ATOM 1790 N N . ASP A 1 235 ? 16.875 -2.299 -22.641 1 97.62 235 ASP A N 1
ATOM 1791 C CA . ASP A 1 235 ? 18.297 -1.986 -22.703 1 97.62 235 ASP A CA 1
ATOM 1792 C C . ASP A 1 235 ? 19.078 -2.773 -21.656 1 97.62 235 ASP A C 1
ATOM 1794 O O . ASP A 1 235 ? 20.297 -2.586 -21.5 1 97.62 235 ASP A O 1
ATOM 1798 N N . LEU A 1 236 ? 18.438 -3.592 -20.938 1 98 236 LEU A N 1
ATOM 1799 C CA . LEU A 1 236 ? 19.062 -4.406 -19.906 1 98 236 LEU A CA 1
ATOM 1800 C C . LEU A 1 236 ? 19.406 -5.797 -20.438 1 98 236 LEU A C 1
ATOM 1802 O O . LEU A 1 236 ? 19.016 -6.148 -21.562 1 98 236 LEU A O 1
ATOM 1806 N N . PRO A 1 237 ? 20.156 -6.625 -19.703 1 97.25 237 PRO A N 1
ATOM 1807 C CA . PRO A 1 237 ? 20.812 -7.805 -20.281 1 97.25 237 PRO A CA 1
ATOM 1808 C C . PRO A 1 237 ? 19.812 -8.906 -20.641 1 97.25 237 PRO A C 1
ATOM 1810 O O . PRO A 1 237 ? 20.109 -9.75 -21.5 1 97.25 237 PRO A O 1
ATOM 1813 N N . HIS A 1 238 ? 18.656 -8.977 -20.031 1 97.56 238 HIS A N 1
ATOM 1814 C CA . HIS A 1 238 ? 17.734 -10.078 -20.266 1 97.56 238 HIS A CA 1
ATOM 1815 C C . HIS A 1 238 ? 16.469 -9.594 -20.969 1 97.56 238 HIS A C 1
ATOM 1817 O O . HIS A 1 238 ? 16.109 -8.422 -20.844 1 97.56 238 HIS A O 1
ATOM 1823 N N . LYS A 1 239 ? 15.805 -10.516 -21.688 1 96.44 239 LYS A N 1
ATOM 1824 C CA . LYS A 1 239 ? 14.5 -10.211 -22.266 1 96.44 239 LYS A CA 1
ATOM 1825 C C . LYS A 1 239 ? 13.523 -9.734 -21.203 1 96.44 239 LYS A C 1
ATOM 1827 O O . LYS A 1 239 ? 13.344 -10.391 -20.172 1 96.44 239 LYS A O 1
ATOM 1832 N N . PRO A 1 240 ? 12.953 -8.586 -21.453 1 97.5 240 PRO A N 1
ATOM 1833 C CA . PRO A 1 240 ? 12.008 -8.094 -20.453 1 97.5 240 PRO A CA 1
ATOM 1834 C C . PRO A 1 240 ? 10.719 -8.914 -20.391 1 97.5 240 PRO A C 1
ATOM 1836 O O . PRO A 1 240 ? 10.211 -9.344 -21.438 1 97.5 240 PRO A O 1
ATOM 1839 N N . ALA A 1 241 ? 10.211 -9.203 -19.234 1 98.81 241 ALA A N 1
ATOM 1840 C CA . ALA A 1 241 ? 8.844 -9.688 -19.047 1 98.81 241 ALA A CA 1
ATOM 1841 C C . ALA A 1 241 ? 7.867 -8.523 -18.922 1 98.81 241 ALA A C 1
ATOM 1843 O O . ALA A 1 241 ? 7.691 -7.961 -17.844 1 98.81 241 ALA A O 1
ATOM 1844 N N . ILE A 1 242 ? 7.207 -8.18 -20.031 1 98.88 242 ILE A N 1
ATOM 1845 C CA . ILE A 1 242 ? 6.328 -7.02 -20.109 1 98.88 242 ILE A CA 1
ATOM 1846 C C . ILE A 1 242 ? 5.09 -7.258 -19.25 1 98.88 242 ILE A C 1
ATOM 1848 O O . ILE A 1 242 ? 4.469 -8.32 -19.312 1 98.88 242 ILE A O 1
ATOM 1852 N N . ILE A 1 243 ? 4.797 -6.297 -18.391 1 98.81 243 ILE A N 1
ATOM 1853 C CA . ILE A 1 243 ? 3.564 -6.363 -17.609 1 98.81 243 ILE A CA 1
ATOM 1854 C C . ILE A 1 243 ? 2.395 -5.855 -18.453 1 98.81 243 ILE A C 1
ATOM 1856 O O . ILE A 1 243 ? 2.125 -4.656 -18.5 1 98.81 243 ILE A O 1
ATOM 1860 N N . SER A 1 244 ? 1.673 -6.77 -19.062 1 98.5 244 SER A N 1
ATOM 1861 C CA . SER A 1 244 ? 0.59 -6.398 -19.969 1 98.5 244 SER A CA 1
ATOM 1862 C C . SER A 1 244 ? -0.731 -6.254 -19.219 1 98.5 244 SER A C 1
ATOM 1864 O O . SER A 1 244 ? -1.647 -5.578 -19.688 1 98.5 244 SER A O 1
ATOM 1866 N N . GLY A 1 245 ? -0.79 -6.934 -18.141 1 98.31 245 GLY A N 1
ATOM 1867 C CA . GLY A 1 245 ? -1.909 -6.805 -17.219 1 98.31 245 GLY A CA 1
ATOM 1868 C C . GLY A 1 245 ? -1.521 -7.039 -15.773 1 98.31 245 GLY A C 1
ATOM 1869 O O . GLY A 1 245 ? -0.687 -7.898 -15.477 1 98.31 245 GLY A O 1
ATOM 1870 N N . ALA A 1 246 ? -2.061 -6.344 -14.875 1 98.81 246 ALA A N 1
ATOM 1871 C CA . ALA A 1 246 ? -1.93 -6.5 -13.43 1 98.81 246 ALA A CA 1
ATOM 1872 C C . ALA A 1 246 ? -3.201 -6.055 -12.711 1 98.81 246 ALA A C 1
ATOM 1874 O O . ALA A 1 246 ? -3.703 -4.953 -12.953 1 98.81 246 ALA A O 1
ATOM 1875 N N . ALA A 1 247 ? -3.709 -6.922 -11.844 1 98.56 247 ALA A N 1
ATOM 1876 C CA . ALA A 1 247 ? -5.031 -6.621 -11.305 1 98.56 247 ALA A CA 1
ATOM 1877 C C . ALA A 1 247 ? -5.164 -7.117 -9.867 1 98.56 247 ALA A C 1
ATOM 1879 O O . ALA A 1 247 ? -4.469 -8.055 -9.461 1 98.56 247 ALA A O 1
ATOM 1880 N N . GLN A 1 248 ? -5.977 -6.414 -9.086 1 98.38 248 GLN A N 1
ATOM 1881 C CA . GLN A 1 248 ? -6.48 -6.797 -7.77 1 98.38 248 GLN A CA 1
ATOM 1882 C C . GLN A 1 248 ? -8 -6.93 -7.781 1 98.38 248 GLN A C 1
ATOM 1884 O O . GLN A 1 248 ? -8.664 -6.406 -8.672 1 98.38 248 GLN A O 1
ATOM 1889 N N . GLY A 1 249 ? -8.484 -7.699 -6.754 1 97.88 249 GLY A N 1
ATOM 1890 C CA . GLY A 1 249 ? -9.93 -7.832 -6.754 1 97.88 249 GLY A CA 1
ATOM 1891 C C . GLY A 1 249 ? -10.484 -8.25 -5.406 1 97.88 249 GLY A C 1
ATOM 1892 O O . GLY A 1 249 ? -9.969 -9.172 -4.773 1 97.88 249 GLY A O 1
ATOM 1893 N N . VAL A 1 250 ? -11.438 -7.523 -4.953 1 96 250 VAL A N 1
ATOM 1894 C CA . VAL A 1 250 ? -12.367 -7.914 -3.895 1 96 250 VAL A CA 1
ATOM 1895 C C . VAL A 1 250 ? -13.773 -8.07 -4.473 1 96 250 VAL A C 1
ATOM 1897 O O . VAL A 1 250 ? -14.258 -7.188 -5.191 1 96 250 VAL A O 1
ATOM 1900 N N . GLY A 1 251 ? -14.375 -9.195 -4.258 1 93.25 251 GLY A N 1
ATOM 1901 C CA . GLY A 1 251 ? -15.734 -9.422 -4.734 1 93.25 251 GLY A CA 1
ATOM 1902 C C . GLY A 1 251 ? -16.797 -9 -3.736 1 93.25 251 GLY A C 1
ATOM 1903 O O . GLY A 1 251 ? -16.469 -8.477 -2.666 1 93.25 251 GLY A O 1
ATOM 1904 N N . PRO A 1 252 ? -18.047 -9.211 -4.125 1 91.19 252 PRO A N 1
ATOM 1905 C CA . PRO A 1 252 ? -19.156 -8.781 -3.254 1 91.19 252 PRO A CA 1
ATOM 1906 C C . PRO A 1 252 ? -19.156 -9.516 -1.915 1 91.19 252 PRO A C 1
ATOM 1908 O O . PRO A 1 252 ? -19.016 -10.742 -1.877 1 91.19 252 PRO A O 1
ATOM 1911 N N . GLN A 1 253 ? -19.281 -8.797 -0.813 1 87.81 253 GLN A N 1
ATOM 1912 C CA . GLN A 1 253 ? -19.469 -9.32 0.535 1 87.81 253 GLN A CA 1
ATOM 1913 C C . GLN A 1 253 ? -18.344 -10.289 0.898 1 87.81 253 GLN A C 1
ATOM 1915 O O . GLN A 1 253 ? -18.562 -11.258 1.626 1 87.81 253 GLN A O 1
ATOM 1920 N N . GLN A 1 254 ? -17.266 -10.055 0.37 1 89.5 254 GLN A N 1
ATOM 1921 C CA . GLN A 1 254 ? -16.156 -11 0.545 1 89.5 254 GLN A CA 1
ATOM 1922 C C . GLN A 1 254 ? -15.656 -10.992 1.986 1 89.5 254 GLN A C 1
ATOM 1924 O O . GLN A 1 254 ? -15.508 -9.938 2.596 1 89.5 254 GLN A O 1
ATOM 1929 N N . ILE A 1 255 ? -15.547 -12.156 2.521 1 82.44 255 ILE A N 1
ATOM 1930 C CA . ILE A 1 255 ? -14.852 -12.43 3.773 1 82.44 255 ILE A CA 1
ATOM 1931 C C . ILE A 1 255 ? -13.656 -13.352 3.508 1 82.44 255 ILE A C 1
ATOM 1933 O O . ILE A 1 255 ? -13.789 -14.367 2.826 1 82.44 255 ILE A O 1
ATOM 1937 N N . SER A 1 256 ? -12.547 -12.938 3.99 1 79 256 SER A N 1
ATOM 1938 C CA . SER A 1 256 ? -11.32 -13.68 3.715 1 79 256 SER A CA 1
ATOM 1939 C C . SER A 1 256 ? -11.484 -15.156 4.07 1 79 256 SER A C 1
ATOM 1941 O O . SER A 1 256 ? -11.797 -15.492 5.215 1 79 256 SER A O 1
ATOM 1943 N N . MET A 1 257 ? -11.25 -16 3.172 1 74.12 257 MET A N 1
ATOM 1944 C CA . MET A 1 257 ? -11.219 -17.469 3.264 1 74.12 257 MET A CA 1
ATOM 1945 C C . MET A 1 257 ? -12.602 -18.016 3.572 1 74.12 257 MET A C 1
ATOM 1947 O O . MET A 1 257 ? -12.828 -19.219 3.467 1 74.12 257 MET A O 1
ATOM 1951 N N . SER A 1 258 ? -13.586 -17.078 3.881 1 75.12 258 SER A N 1
ATOM 1952 C CA . SER A 1 258 ? -14.828 -17.594 4.449 1 75.12 258 SER A CA 1
ATOM 1953 C C . SER A 1 258 ? -16.047 -16.875 3.875 1 75.12 258 SER A C 1
ATOM 1955 O O . SER A 1 258 ? -16.938 -16.469 4.617 1 75.12 258 SER A O 1
ATOM 1957 N N . SER A 1 259 ? -16.016 -16.734 2.66 1 77 259 SER A N 1
ATOM 1958 C CA . SER A 1 259 ? -17.203 -16.156 2.035 1 77 259 SER A CA 1
ATOM 1959 C C . SER A 1 259 ? -18.297 -17.203 1.867 1 77 259 SER A C 1
ATOM 1961 O O . SER A 1 259 ? -18.812 -17.391 0.766 1 77 259 SER A O 1
ATOM 1963 N N . TYR A 1 260 ? -18.734 -17.766 2.971 1 76.25 260 TYR A N 1
ATOM 1964 C CA . TYR A 1 260 ? -19.656 -18.891 2.945 1 76.25 260 TYR A CA 1
ATOM 1965 C C . TYR A 1 260 ? -21.094 -18.438 2.795 1 76.25 260 TYR A C 1
ATOM 1967 O O . TYR A 1 260 ? -22.016 -19.25 2.658 1 76.25 260 TYR A O 1
ATOM 1975 N N . TYR A 1 261 ? -21.297 -17.156 2.715 1 75.94 261 TYR A N 1
ATOM 1976 C CA . TYR A 1 261 ? -22.656 -16.641 2.701 1 75.94 261 TYR A CA 1
ATOM 1977 C C . TYR A 1 261 ? -23.094 -16.297 1.281 1 75.94 261 TYR A C 1
ATOM 1979 O O . TYR A 1 261 ? -24.234 -15.859 1.063 1 75.94 261 TYR A O 1
ATOM 1987 N N . ARG A 1 262 ? -22.25 -16.641 0.41 1 81.06 262 ARG A N 1
ATOM 1988 C CA . ARG A 1 262 ? -22.594 -16.391 -0.983 1 81.06 262 ARG A CA 1
ATOM 1989 C C . ARG A 1 262 ? -23.609 -17.406 -1.486 1 81.06 262 ARG A C 1
ATOM 1991 O O . ARG A 1 262 ? -23.719 -18.5 -0.943 1 81.06 262 ARG A O 1
ATOM 1998 N N . GLU A 1 263 ? -24.375 -16.938 -2.502 1 80.69 263 GLU A N 1
ATOM 1999 C CA . GLU A 1 263 ? -25.312 -17.875 -3.117 1 80.69 263 GLU A CA 1
ATOM 2000 C C . GLU A 1 263 ? -24.609 -19.109 -3.668 1 80.69 263 GLU A C 1
ATOM 2002 O O . GLU A 1 263 ? -25.047 -20.234 -3.459 1 80.69 263 GLU A O 1
ATOM 2007 N N . ASP A 1 264 ? -23.562 -18.812 -4.348 1 82.94 264 ASP A N 1
ATOM 2008 C CA . ASP A 1 264 ? -22.688 -19.875 -4.832 1 82.94 264 ASP A CA 1
ATOM 2009 C C . ASP A 1 264 ? -21.328 -19.844 -4.129 1 82.94 264 ASP A C 1
ATOM 2011 O O . ASP A 1 264 ? -20.438 -19.094 -4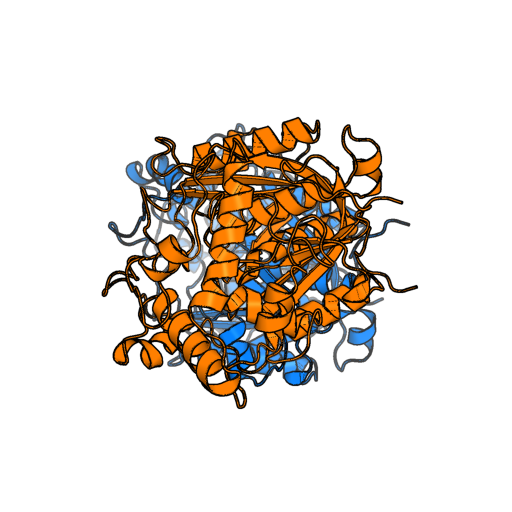.52 1 82.94 264 ASP A O 1
ATOM 2015 N N . ILE A 1 265 ? -21.203 -20.766 -3.248 1 77.81 265 ILE A N 1
ATOM 2016 C CA . ILE A 1 265 ? -20.047 -20.766 -2.357 1 77.81 265 ILE A CA 1
ATOM 2017 C C . ILE A 1 265 ? -18.781 -21.125 -3.148 1 77.81 265 ILE A C 1
ATOM 2019 O O . ILE A 1 265 ? -17.688 -20.703 -2.787 1 77.81 265 ILE A O 1
ATOM 2023 N N . ASP A 1 266 ? -19 -21.891 -4.223 1 78.44 266 ASP A N 1
ATOM 2024 C CA . ASP A 1 266 ? -17.828 -22.344 -4.977 1 78.44 266 ASP A CA 1
ATOM 2025 C C . ASP A 1 266 ? -17.5 -21.375 -6.117 1 78.44 266 ASP A C 1
ATOM 2027 O O . ASP A 1 266 ? -16.688 -21.688 -6.992 1 78.44 266 ASP A O 1
ATOM 2031 N N . SER A 1 267 ? -18.234 -20.312 -6.07 1 84.12 267 SER A N 1
ATOM 2032 C CA . SER A 1 267 ? -17.859 -19.234 -6.988 1 84.12 267 SER A CA 1
ATOM 2033 C C . SER A 1 267 ? -16.844 -18.297 -6.359 1 84.12 267 SER A C 1
ATOM 2035 O O . SER A 1 267 ? -16.844 -18.094 -5.141 1 84.12 267 SER A O 1
ATOM 2037 N N . MET A 1 268 ? -15.984 -17.828 -7.199 1 90.44 268 MET A N 1
ATOM 2038 C CA . MET A 1 268 ? -14.977 -16.875 -6.738 1 90.44 268 MET A CA 1
ATOM 2039 C C . MET A 1 268 ? -15.055 -15.57 -7.531 1 90.44 268 MET A C 1
ATOM 2041 O O . MET A 1 268 ? -14.227 -15.312 -8.406 1 90.44 268 MET A O 1
ATOM 2045 N N . PRO A 1 269 ? -16.031 -14.75 -7.168 1 92.88 269 PRO A N 1
ATOM 2046 C CA . PRO A 1 269 ? -16.234 -13.508 -7.922 1 92.88 269 PRO A CA 1
ATOM 2047 C C . PRO A 1 269 ? -14.992 -12.625 -7.949 1 92.88 269 PRO A C 1
ATOM 2049 O O . PRO A 1 269 ? -14.773 -11.891 -8.914 1 92.88 269 PRO A O 1
ATOM 2052 N N . GLU A 1 270 ? -14.156 -12.672 -6.898 1 94.75 270 GLU A N 1
ATOM 2053 C CA . GLU A 1 270 ? -12.93 -11.883 -6.875 1 94.75 270 GLU A CA 1
ATOM 2054 C C . GLU A 1 270 ? -11.969 -12.328 -7.977 1 94.75 270 GLU A C 1
ATOM 2056 O O . GLU A 1 270 ? -11.258 -11.5 -8.555 1 94.75 270 GLU A O 1
ATOM 2061 N N . VAL A 1 271 ? -11.898 -13.648 -8.297 1 96.31 271 VAL A N 1
ATOM 2062 C CA . VAL A 1 271 ? -11.055 -14.164 -9.367 1 96.31 271 VAL A CA 1
ATOM 2063 C C . VAL A 1 271 ? -11.609 -13.734 -10.727 1 96.31 271 VAL A C 1
ATOM 2065 O O . VAL A 1 271 ? -10.852 -13.32 -11.609 1 96.31 271 VAL A O 1
ATOM 2068 N N . GLU A 1 272 ? -12.898 -13.883 -10.844 1 95.62 272 GLU A N 1
ATOM 2069 C CA . GLU A 1 272 ? -13.547 -13.438 -12.078 1 95.62 272 GLU A CA 1
ATOM 2070 C C . GLU A 1 272 ? -13.289 -11.953 -12.328 1 95.62 272 GLU A C 1
ATOM 2072 O O . GLU A 1 272 ? -13.023 -11.547 -13.461 1 95.62 272 GLU A O 1
ATOM 2077 N N . LEU A 1 273 ? -13.453 -11.141 -11.305 1 97.25 273 LEU A N 1
ATOM 2078 C CA . LEU A 1 273 ? -13.203 -9.703 -11.398 1 97.25 273 LEU A CA 1
ATOM 2079 C C . LEU A 1 273 ? -11.773 -9.438 -11.867 1 97.25 273 LEU A C 1
ATOM 2081 O O . LEU A 1 273 ? -11.555 -8.594 -12.742 1 97.25 273 LEU A O 1
ATOM 2085 N N . VAL A 1 274 ? -10.82 -10.109 -11.289 1 98.38 274 VAL A N 1
ATOM 2086 C CA . VAL A 1 274 ? -9.414 -9.961 -11.641 1 98.38 274 VAL A CA 1
ATOM 2087 C C . VAL A 1 274 ? -9.195 -10.391 -13.086 1 98.38 274 VAL A C 1
ATOM 2089 O O . VAL A 1 274 ? -8.523 -9.695 -13.859 1 98.38 274 VAL A O 1
ATOM 2092 N N . ALA A 1 275 ? -9.742 -11.492 -13.492 1 98.25 275 ALA A N 1
ATOM 2093 C CA . ALA A 1 275 ? -9.617 -11.984 -14.859 1 98.25 275 ALA A CA 1
ATOM 2094 C C . ALA A 1 275 ? -10.133 -10.961 -15.867 1 98.25 275 ALA A C 1
ATOM 2096 O O . ALA A 1 275 ? -9.461 -10.664 -16.859 1 98.25 275 ALA A O 1
ATOM 2097 N N . ARG A 1 276 ? -11.305 -10.453 -15.602 1 97.94 276 ARG A N 1
ATOM 2098 C CA . ARG A 1 276 ? -11.891 -9.453 -16.484 1 97.94 276 ARG A CA 1
ATOM 2099 C C . ARG A 1 276 ? -10.953 -8.266 -16.672 1 97.94 276 ARG A C 1
ATOM 2101 O O . ARG A 1 276 ? -10.766 -7.777 -17.781 1 97.94 276 ARG A O 1
ATOM 2108 N N . GLN A 1 277 ? -10.398 -7.781 -15.594 1 98.19 277 GLN A N 1
ATOM 2109 C CA . GLN A 1 277 ? -9.461 -6.664 -15.656 1 98.19 277 GLN A CA 1
ATOM 2110 C C . GLN A 1 277 ? -8.25 -7.012 -16.516 1 98.19 277 GLN A C 1
ATOM 2112 O O . GLN A 1 277 ? -7.816 -6.203 -17.344 1 98.19 277 GLN A O 1
ATOM 2117 N N . LEU A 1 278 ? -7.711 -8.203 -16.312 1 98.5 278 LEU A N 1
ATOM 2118 C CA . LEU A 1 278 ? -6.504 -8.625 -17.016 1 98.5 278 LEU A CA 1
ATOM 2119 C C . LEU A 1 278 ? -6.758 -8.703 -18.516 1 98.5 278 LEU A C 1
ATOM 2121 O O . LEU A 1 278 ? -5.953 -8.219 -19.312 1 98.5 278 LEU A O 1
ATOM 2125 N N . TRP A 1 279 ? -7.84 -9.352 -18.875 1 98.19 279 TRP A N 1
ATOM 2126 C CA . TRP A 1 279 ? -8.172 -9.516 -20.297 1 98.19 279 TRP A CA 1
ATOM 2127 C C . TRP A 1 279 ? -8.383 -8.156 -20.953 1 98.19 279 TRP A C 1
ATOM 2129 O O . TRP A 1 279 ? -7.891 -7.922 -22.062 1 98.19 279 TRP A O 1
ATOM 2139 N N . ASP A 1 280 ? -9.023 -7.27 -20.266 1 97.5 280 ASP A N 1
ATOM 2140 C CA . ASP A 1 280 ? -9.258 -5.926 -20.781 1 97.5 280 ASP A CA 1
ATOM 2141 C C . ASP A 1 280 ? -7.945 -5.168 -20.969 1 97.5 280 ASP A C 1
ATOM 2143 O O . ASP A 1 280 ? -7.715 -4.559 -22.016 1 97.5 280 ASP A O 1
ATOM 2147 N N . GLN A 1 281 ? -7.09 -5.18 -19.953 1 97.5 281 GLN A N 1
ATOM 2148 C CA . GLN A 1 281 ? -5.824 -4.461 -19.984 1 97.5 281 GLN A CA 1
ATOM 2149 C C . GLN A 1 281 ? -4.914 -4.996 -21.094 1 97.5 281 GLN A C 1
ATOM 2151 O O . GLN A 1 281 ? -4.324 -4.219 -21.844 1 97.5 281 GLN A O 1
ATOM 2156 N N . ALA A 1 282 ? -4.828 -6.297 -21.156 1 97.25 282 ALA A N 1
ATOM 2157 C CA . ALA A 1 282 ? -3.889 -6.934 -22.078 1 97.25 282 ALA A CA 1
ATOM 2158 C C . ALA A 1 282 ? -4.484 -7.039 -23.484 1 97.25 282 ALA A C 1
ATOM 2160 O O . ALA A 1 282 ? -3.762 -7.277 -24.453 1 97.25 282 ALA A O 1
ATOM 2161 N N . GLY A 1 283 ? -5.816 -6.941 -23.656 1 97.38 283 GLY A N 1
ATOM 2162 C CA . GLY A 1 283 ? -6.488 -7.09 -24.938 1 97.38 283 GLY A CA 1
ATOM 2163 C C . GLY A 1 283 ? -6.508 -8.523 -25.438 1 97.38 283 GLY A C 1
ATOM 2164 O O . GLY A 1 283 ? -6.355 -8.766 -26.641 1 97.38 283 GLY A O 1
ATOM 2165 N N . ILE A 1 284 ? -6.559 -9.43 -24.484 1 98 284 ILE A N 1
ATOM 2166 C CA . ILE A 1 284 ? -6.539 -10.844 -24.844 1 98 284 ILE A CA 1
ATOM 2167 C C . ILE A 1 284 ? -7.594 -11.594 -24.031 1 98 284 ILE A C 1
ATOM 2169 O O . ILE A 1 284 ? -8.352 -10.977 -23.266 1 98 284 ILE A O 1
ATOM 2173 N N . GLY A 1 285 ? -7.695 -12.875 -24.25 1 97.94 285 GLY A N 1
ATOM 2174 C CA . GLY A 1 285 ? -8.539 -13.766 -23.469 1 97.94 285 GLY A CA 1
ATOM 2175 C C . GLY A 1 285 ? -7.824 -15.039 -23.047 1 97.94 285 GLY A C 1
ATOM 2176 O O . GLY A 1 285 ? -6.621 -15.188 -23.266 1 97.94 285 GLY A O 1
ATOM 2177 N N . PRO A 1 286 ? -8.57 -15.914 -22.406 1 98 286 PRO A N 1
ATOM 2178 C CA . PRO A 1 286 ? -7.957 -17.141 -21.891 1 98 286 PRO A CA 1
ATOM 2179 C C . PRO A 1 286 ? -7.262 -17.953 -22.984 1 98 286 PRO A C 1
ATOM 2181 O O . PRO A 1 286 ? -6.25 -18.609 -22.719 1 98 286 PRO A O 1
ATOM 2184 N N . ASP A 1 287 ? -7.758 -17.906 -24.219 1 97.88 287 ASP A N 1
ATOM 2185 C CA . ASP A 1 287 ? -7.207 -18.703 -25.312 1 97.88 287 ASP A CA 1
ATOM 2186 C C . ASP A 1 287 ? -5.84 -18.172 -25.75 1 97.88 287 ASP A C 1
ATOM 2188 O O . ASP A 1 287 ? -5.09 -18.859 -26.438 1 97.88 287 ASP A O 1
ATOM 2192 N N . ASP A 1 288 ? -5.551 -16.984 -25.312 1 98.44 288 ASP A N 1
ATOM 2193 C CA . ASP A 1 288 ? -4.293 -16.344 -25.703 1 98.44 288 ASP A CA 1
ATOM 2194 C C . ASP A 1 288 ? -3.211 -16.578 -24.641 1 98.44 288 ASP A C 1
ATOM 2196 O O . ASP A 1 288 ? -2.066 -16.156 -24.828 1 98.44 288 ASP A O 1
ATOM 2200 N N . ILE A 1 289 ? -3.551 -17.266 -23.562 1 98.81 289 ILE A N 1
ATOM 2201 C CA . ILE A 1 289 ? -2.58 -17.594 -22.531 1 98.81 289 ILE A CA 1
ATOM 2202 C C . ILE A 1 289 ? -1.844 -18.891 -22.891 1 98.81 289 ILE A C 1
ATOM 2204 O O . ILE A 1 289 ? -2.471 -19.922 -23.125 1 98.81 289 ILE A O 1
ATOM 2208 N N . ASP A 1 290 ? -0.555 -18.828 -22.922 1 98.81 290 ASP A N 1
ATOM 2209 C CA . ASP A 1 290 ? 0.25 -19.938 -23.422 1 98.81 290 ASP A CA 1
ATOM 2210 C C . ASP A 1 290 ? 0.72 -20.828 -22.266 1 98.81 290 ASP A C 1
ATOM 2212 O O . ASP A 1 290 ? 1.014 -22.016 -22.484 1 98.81 290 ASP A O 1
ATOM 2216 N N . ALA A 1 291 ? 0.914 -20.312 -21.125 1 98.88 291 ALA A N 1
ATOM 2217 C CA . ALA A 1 291 ? 1.272 -21 -19.891 1 98.88 291 ALA A CA 1
ATOM 2218 C C . ALA A 1 291 ? 0.768 -20.234 -18.672 1 98.88 291 ALA A C 1
ATOM 2220 O O . ALA A 1 291 ? 0.404 -19.062 -18.781 1 98.88 291 ALA A O 1
ATOM 2221 N N . ALA A 1 292 ? 0.7 -20.891 -17.594 1 98.88 292 ALA A N 1
ATOM 2222 C CA . ALA A 1 292 ? 0.179 -20.219 -16.406 1 98.88 292 ALA A CA 1
ATOM 2223 C C . ALA A 1 292 ? 0.912 -20.672 -15.148 1 98.88 292 ALA A C 1
ATOM 2225 O O . ALA A 1 292 ? 1.284 -21.844 -15.039 1 98.88 292 ALA A O 1
ATOM 2226 N N . ILE A 1 293 ? 1.187 -19.766 -14.32 1 98.81 293 ILE A N 1
ATOM 2227 C CA . ILE A 1 293 ? 1.559 -20.062 -12.938 1 98.81 293 ILE A CA 1
ATOM 2228 C C . ILE A 1 293 ? 0.353 -19.859 -12.023 1 98.81 293 ILE A C 1
ATOM 2230 O O . ILE A 1 293 ? 0.02 -18.719 -11.672 1 98.81 293 ILE A O 1
ATOM 2234 N N . LEU A 1 294 ? -0.265 -20.906 -11.688 1 98.38 294 LEU A N 1
ATOM 2235 C CA . LEU A 1 294 ? -1.448 -20.859 -10.836 1 98.38 294 LEU A CA 1
ATOM 2236 C C . LEU A 1 294 ? -1.072 -21.062 -9.375 1 98.38 294 LEU A C 1
ATOM 2238 O O . LEU A 1 294 ? -0.342 -22 -9.047 1 98.38 294 LEU A O 1
ATOM 2242 N N . TYR A 1 295 ? -1.556 -20.141 -8.57 1 97.56 295 TYR A N 1
ATOM 2243 C CA . TYR A 1 295 ? -1.32 -20.266 -7.141 1 97.56 295 TYR A CA 1
ATOM 2244 C C . TYR A 1 295 ? -1.855 -21.594 -6.621 1 97.56 295 TYR A C 1
ATOM 2246 O O . TYR A 1 295 ? -3.055 -21.859 -6.707 1 97.56 295 TYR A O 1
ATOM 2254 N N . ASP A 1 296 ? -0.971 -22.422 -6.059 1 96.31 296 ASP A N 1
ATOM 2255 C CA . ASP A 1 296 ? -1.368 -23.797 -5.742 1 96.31 296 ASP A CA 1
ATOM 2256 C C . ASP A 1 296 ? -1.04 -24.141 -4.293 1 96.31 296 ASP A C 1
ATOM 2258 O O . ASP A 1 296 ? -0.467 -25.188 -4.012 1 96.31 296 ASP A O 1
ATOM 2262 N N . ALA A 1 297 ? -1.45 -23.234 -3.402 1 93.19 297 ALA A N 1
ATOM 2263 C CA . ALA A 1 297 ? -1.288 -23.562 -1.986 1 93.19 297 ALA A CA 1
ATOM 2264 C C . ALA A 1 297 ? -2.023 -24.844 -1.626 1 93.19 297 ALA A C 1
ATOM 2266 O O . ALA A 1 297 ? -1.591 -25.578 -0.739 1 93.19 297 ALA A O 1
ATOM 2267 N N . PHE A 1 298 ? -3.172 -25.047 -2.273 1 94.69 298 PHE A N 1
ATOM 2268 C CA . PHE A 1 298 ? -3.969 -26.266 -2.189 1 94.69 298 PHE A CA 1
ATOM 2269 C C . PHE A 1 298 ? -4.422 -26.719 -3.572 1 94.69 298 PHE A C 1
ATOM 2271 O O . PHE A 1 298 ? -4.84 -25.891 -4.391 1 94.69 298 PHE A O 1
ATOM 2278 N N . THR A 1 299 ? -4.395 -27.984 -3.779 1 96.88 299 THR A N 1
ATOM 2279 C CA . THR A 1 299 ? -4.633 -28.531 -5.113 1 96.88 299 THR A CA 1
ATOM 2280 C C . THR A 1 299 ? -6.051 -28.203 -5.582 1 96.88 299 THR A C 1
ATOM 2282 O O . THR A 1 299 ? -6.266 -27.922 -6.762 1 96.88 299 THR A O 1
ATOM 2285 N N . PRO A 1 300 ? -7.09 -28.234 -4.695 1 94.38 300 PRO A N 1
ATOM 2286 C CA . PRO A 1 300 ? -8.438 -27.938 -5.195 1 94.38 300 PRO A CA 1
ATOM 2287 C C . PRO A 1 300 ? -8.562 -26.547 -5.785 1 94.38 300 PRO A C 1
ATOM 2289 O O . PRO A 1 300 ? -9.359 -26.312 -6.695 1 94.38 300 PRO A O 1
ATOM 2292 N N . MET A 1 301 ? -7.762 -25.641 -5.305 1 92.75 301 MET A N 1
ATOM 2293 C CA . MET A 1 301 ? -7.852 -24.25 -5.758 1 92.75 301 MET A CA 1
ATOM 2294 C C . MET A 1 301 ? -7.414 -24.125 -7.215 1 92.75 301 MET A C 1
ATOM 2296 O O . MET A 1 301 ? -7.867 -23.234 -7.93 1 92.75 301 MET A O 1
ATOM 2300 N N . VAL A 1 302 ? -6.559 -24.984 -7.641 1 96.69 302 VAL A N 1
ATOM 2301 C CA . VAL A 1 302 ? -6.109 -24.953 -9.031 1 96.69 302 VAL A CA 1
ATOM 2302 C C . VAL A 1 302 ? -7.281 -25.25 -9.953 1 96.69 302 VAL A C 1
ATOM 2304 O O . VAL A 1 302 ? -7.438 -24.609 -11 1 96.69 302 VAL A O 1
ATOM 2307 N N . LEU A 1 303 ? -8.117 -26.234 -9.578 1 96.31 303 LEU A N 1
ATOM 2308 C CA . LEU A 1 303 ? -9.289 -26.578 -10.383 1 96.31 303 LEU A CA 1
ATOM 2309 C C . LEU A 1 303 ? -10.234 -25.375 -10.5 1 96.31 303 LEU A C 1
ATOM 2311 O O . LEU A 1 303 ? -10.68 -25.031 -11.594 1 96.31 303 LEU A O 1
ATOM 2315 N N . LEU A 1 304 ? -10.469 -24.766 -9.367 1 93.94 304 LEU A N 1
ATOM 2316 C CA . LEU A 1 304 ? -11.383 -23.625 -9.344 1 93.94 304 LEU A CA 1
ATOM 2317 C C . LEU A 1 304 ? -10.836 -22.469 -10.188 1 93.94 304 LEU A C 1
ATOM 2319 O O . LEU A 1 304 ? -11.586 -21.812 -10.898 1 93.94 304 LEU A O 1
ATOM 2323 N N . GLN A 1 305 ? -9.578 -22.234 -10.109 1 96.19 305 GLN A N 1
ATOM 2324 C CA . GLN A 1 305 ? -8.961 -21.156 -10.883 1 96.19 305 GLN A CA 1
ATOM 2325 C C . GLN A 1 305 ? -9.039 -21.438 -12.375 1 96.19 305 GLN A C 1
ATOM 2327 O O . GLN A 1 305 ? -9.281 -20.531 -13.172 1 96.19 305 GLN A O 1
ATOM 2332 N N . LEU A 1 306 ? -8.773 -22.672 -12.781 1 97.44 306 LEU A N 1
ATOM 2333 C CA . LEU A 1 306 ? -8.883 -23.031 -14.188 1 97.44 306 LEU A CA 1
ATOM 2334 C C . LEU A 1 306 ? -10.25 -22.656 -14.742 1 97.44 306 LEU A C 1
ATOM 2336 O O . LEU A 1 306 ? -10.352 -22.172 -15.867 1 97.44 306 LEU A O 1
ATOM 2340 N N . GLU A 1 307 ? -11.227 -22.891 -13.922 1 96.44 307 GLU A N 1
ATOM 2341 C CA . GLU A 1 307 ? -12.602 -22.609 -14.344 1 96.44 307 GLU A CA 1
ATOM 2342 C C . GLU A 1 307 ? -12.883 -21.109 -14.328 1 96.44 307 GLU A C 1
ATOM 2344 O O . GLU A 1 307 ? -13.414 -20.562 -15.297 1 96.44 307 GLU A O 1
ATOM 2349 N N . GLU A 1 308 ? -12.469 -20.406 -13.305 1 95.12 308 GLU A N 1
ATOM 2350 C CA . GLU A 1 308 ? -12.797 -19 -13.125 1 95.12 308 GLU A CA 1
ATOM 2351 C C . GLU A 1 308 ? -12.07 -18.125 -14.156 1 95.12 308 GLU A C 1
ATOM 2353 O O . GLU A 1 308 ? -12.594 -17.109 -14.594 1 95.12 308 GLU A O 1
ATOM 2358 N N . TYR A 1 309 ? -10.875 -18.516 -14.531 1 97.81 309 TYR A N 1
ATOM 2359 C CA . TYR A 1 309 ? -10.133 -17.75 -15.523 1 97.81 309 TYR A CA 1
ATOM 2360 C C . TYR A 1 309 ? -10.57 -18.125 -16.938 1 97.81 309 TYR A C 1
ATOM 2362 O O . TYR A 1 309 ? -10.094 -17.547 -17.922 1 97.81 309 TYR A O 1
ATOM 2370 N N . GLY A 1 310 ? -11.406 -19.141 -17.078 1 97.31 310 GLY A N 1
ATOM 2371 C CA . GLY A 1 310 ? -12.07 -19.406 -18.344 1 97.31 310 GLY A CA 1
ATOM 2372 C C . GLY A 1 310 ? -11.328 -20.438 -19.188 1 97.31 310 GLY A C 1
ATOM 2373 O O . GLY A 1 310 ? -11.539 -20.516 -20.406 1 97.31 310 GLY A O 1
ATOM 2374 N N . PHE A 1 311 ? -10.453 -21.219 -18.625 1 98.12 311 PHE A N 1
ATOM 2375 C CA . PHE A 1 311 ? -9.734 -22.219 -19.406 1 98.12 311 PHE A CA 1
ATOM 2376 C C . PHE A 1 311 ? -10.609 -23.438 -19.656 1 98.12 311 PHE A C 1
ATOM 2378 O O . PHE A 1 311 ? -10.383 -24.188 -20.609 1 98.12 311 PHE A O 1
ATOM 2385 N N . CYS A 1 312 ? -11.531 -23.703 -18.828 1 97.38 312 CYS A N 1
ATOM 2386 C CA . CYS A 1 312 ? -12.562 -24.719 -18.984 1 97.38 312 CYS A CA 1
ATOM 2387 C C . CYS A 1 312 ? -13.852 -24.297 -18.297 1 97.38 312 CYS A C 1
ATOM 2389 O O . CYS A 1 312 ? -13.906 -23.234 -17.656 1 97.38 312 CYS A O 1
ATOM 2391 N N . GLY A 1 313 ? -14.914 -24.984 -18.578 1 96.19 313 GLY A N 1
ATOM 2392 C CA . GLY A 1 313 ? -16.188 -24.672 -17.938 1 96.19 313 GLY A CA 1
ATOM 2393 C C . GLY A 1 313 ? -16.25 -25.109 -16.484 1 96.19 313 GLY A C 1
ATOM 2394 O O . GLY A 1 313 ? -15.414 -25.891 -16.031 1 96.19 313 GLY A O 1
ATOM 2395 N N . ARG A 1 314 ? -17.266 -24.656 -15.75 1 94.31 314 ARG A N 1
ATOM 2396 C CA . ARG A 1 314 ? -17.469 -25.047 -14.359 1 94.31 314 ARG A CA 1
ATOM 2397 C C . ARG A 1 314 ? -17.672 -26.547 -14.234 1 94.31 314 ARG A C 1
ATOM 2399 O O . ARG A 1 314 ? -18.484 -27.125 -14.953 1 94.31 314 ARG A O 1
ATOM 2406 N N . GLY A 1 315 ? -16.906 -27.094 -13.375 1 95.25 315 GLY A N 1
ATOM 2407 C CA . GLY A 1 3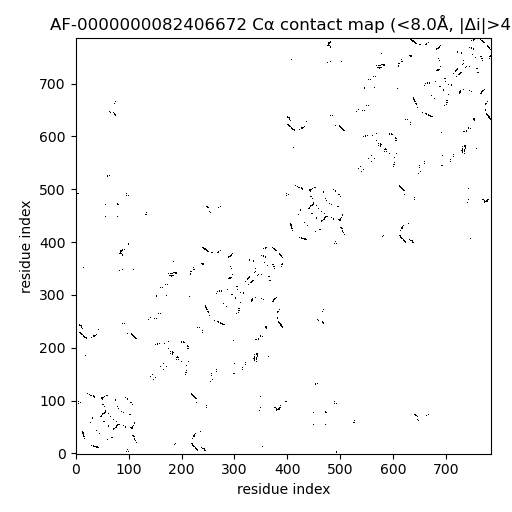15 ? -17.016 -28.531 -13.141 1 95.25 315 GLY A CA 1
ATOM 2408 C C . GLY A 1 315 ? -16.203 -29.359 -14.133 1 95.25 315 GLY A C 1
ATOM 2409 O O . GLY A 1 315 ? -16.125 -30.578 -14 1 95.25 315 GLY A O 1
ATOM 2410 N N . GLU A 1 316 ? -15.57 -28.734 -15.055 1 97.44 316 GLU A N 1
ATOM 2411 C CA . GLU A 1 316 ? -14.898 -29.453 -16.125 1 97.44 316 GLU A CA 1
ATOM 2412 C C . GLU A 1 316 ? -13.391 -29.547 -15.883 1 97.44 316 GLU A C 1
ATOM 2414 O O . GLU A 1 316 ? -12.672 -30.188 -16.641 1 97.44 316 GLU A O 1
ATOM 2419 N N . ALA A 1 317 ? -12.922 -29.031 -14.805 1 97.62 317 ALA A N 1
ATOM 2420 C CA . ALA A 1 317 ? -11.484 -28.953 -14.57 1 97.62 317 ALA A CA 1
ATOM 2421 C C . ALA A 1 317 ? -10.859 -30.328 -14.469 1 97.62 317 ALA A C 1
ATOM 2423 O O . ALA A 1 317 ? -9.75 -30.562 -14.953 1 97.62 317 ALA A O 1
ATOM 2424 N N . LYS A 1 318 ? -11.539 -31.234 -13.758 1 97.12 318 LYS A N 1
ATOM 2425 C CA . LYS A 1 318 ? -10.992 -32.594 -13.609 1 97.12 318 LYS A CA 1
ATOM 2426 C C . LYS A 1 318 ? -10.734 -33.219 -14.969 1 97.12 318 LYS A C 1
ATOM 2428 O O . LYS A 1 318 ? -9.711 -33.875 -15.164 1 97.12 318 LYS A O 1
ATOM 2433 N N . ASP A 1 319 ? -11.648 -33.062 -15.922 1 98 319 ASP A N 1
ATOM 2434 C CA . ASP A 1 319 ? -11.484 -33.594 -17.266 1 98 319 ASP A CA 1
ATOM 2435 C C . ASP A 1 319 ? -10.391 -32.875 -18.031 1 98 319 ASP A C 1
ATOM 2437 O O . ASP A 1 319 ? -9.609 -33.469 -18.75 1 98 319 ASP A O 1
ATOM 2441 N N . PHE A 1 320 ? -10.359 -31.562 -17.875 1 98.12 320 PHE A N 1
ATOM 2442 C CA . PHE A 1 320 ? -9.336 -30.734 -18.484 1 98.12 320 PHE A CA 1
ATOM 2443 C C . PHE A 1 320 ? -7.941 -31.203 -18.078 1 98.12 320 PHE A C 1
ATOM 2445 O O . PHE A 1 320 ? -7.027 -31.25 -18.906 1 98.12 320 PHE A O 1
ATOM 2452 N N . ILE A 1 321 ? -7.762 -31.531 -16.828 1 97.62 321 ILE A N 1
ATOM 2453 C CA . ILE A 1 321 ? -6.504 -32 -16.266 1 97.62 321 ILE A CA 1
ATOM 2454 C C . ILE A 1 321 ? -6.199 -33.406 -16.797 1 97.62 321 ILE A C 1
ATOM 2456 O O . ILE A 1 321 ? -5.074 -33.688 -17.219 1 97.62 321 ILE A O 1
ATOM 2460 N N . ALA A 1 322 ? -7.199 -34.281 -16.781 1 96.88 322 ALA A N 1
ATOM 2461 C CA . ALA A 1 322 ? -7.039 -35.656 -17.203 1 96.88 322 ALA A CA 1
ATOM 2462 C C . ALA A 1 322 ? -6.625 -35.75 -18.672 1 96.88 322 ALA A C 1
ATOM 2464 O O . ALA A 1 322 ? -5.918 -36.688 -19.062 1 96.88 322 ALA A O 1
ATOM 2465 N N . ASP A 1 323 ? -7.051 -34.781 -19.391 1 97.62 323 ASP A N 1
ATOM 2466 C CA . ASP A 1 323 ? -6.766 -34.75 -20.812 1 97.62 323 ASP A CA 1
ATOM 2467 C C . ASP A 1 323 ? -5.316 -34.375 -21.094 1 97.62 323 ASP A C 1
ATOM 2469 O O . ASP A 1 323 ? -4.875 -34.344 -22.234 1 97.62 323 ASP A O 1
ATOM 2473 N N . GLY A 1 324 ? -4.547 -34.031 -20.078 1 97.25 324 GLY A N 1
ATOM 2474 C CA . GLY A 1 324 ? -3.133 -33.719 -20.219 1 97.25 324 GLY A CA 1
ATOM 2475 C C . GLY A 1 324 ? -2.867 -32.281 -20.594 1 97.25 324 GLY A C 1
ATOM 2476 O O . GLY A 1 324 ? -1.75 -31.922 -20.969 1 97.25 324 GLY A O 1
ATOM 2477 N N . ASN A 1 325 ? -3.889 -31.391 -20.453 1 98.12 325 ASN A N 1
ATOM 2478 C CA . ASN A 1 325 ? -3.783 -30.016 -20.906 1 98.12 325 ASN A CA 1
ATOM 2479 C C . ASN A 1 325 ? -2.744 -29.234 -20.094 1 98.12 325 ASN A C 1
ATOM 2481 O O . ASN A 1 325 ? -2.223 -28.219 -20.562 1 98.12 325 ASN A O 1
ATOM 2485 N N . LEU A 1 326 ? -2.412 -29.703 -18.891 1 98.5 326 LEU A N 1
ATOM 2486 C CA . LEU A 1 326 ? -1.544 -28.938 -18 1 98.5 326 LEU A CA 1
ATOM 2487 C C . LEU A 1 326 ? -0.089 -29.359 -18.172 1 98.5 326 LEU A C 1
ATOM 2489 O O . LEU A 1 326 ? 0.814 -28.734 -17.609 1 98.5 326 LEU A O 1
ATOM 2493 N N . GLU A 1 327 ? 0.168 -30.438 -18.969 1 98 327 GLU A N 1
ATOM 2494 C CA . GLU A 1 327 ? 1.521 -30.938 -19.203 1 98 327 GLU A CA 1
ATOM 2495 C C . GLU A 1 327 ? 2.316 -29.953 -20.062 1 98 327 GLU A C 1
ATOM 2497 O O . GLU A 1 327 ? 1.748 -29.031 -20.656 1 98 327 GLU A O 1
ATOM 2502 N N . LEU A 1 328 ? 3.605 -30.125 -20.094 1 98.19 328 LEU A N 1
ATOM 2503 C CA . LEU A 1 328 ? 4.496 -29.219 -20.797 1 98.19 328 LEU A CA 1
ATOM 2504 C C . LEU A 1 328 ? 4.109 -29.125 -22.281 1 98.19 328 LEU A C 1
ATOM 2506 O O . LEU A 1 328 ? 4.285 -28.078 -22.906 1 98.19 328 LEU A O 1
ATOM 2510 N N . ASP A 1 329 ? 3.637 -30.203 -22.828 1 97.25 329 ASP A N 1
ATOM 2511 C CA . ASP A 1 329 ? 3.254 -30.219 -24.234 1 97.25 329 ASP A CA 1
ATOM 2512 C C . ASP A 1 329 ? 1.747 -30.031 -24.391 1 97.25 329 ASP A C 1
ATOM 2514 O O . ASP A 1 329 ? 1.21 -30.203 -25.484 1 97.25 329 ASP A O 1
ATOM 2518 N N . GLY A 1 330 ? 1.029 -29.688 -23.328 1 97.69 330 GLY A N 1
ATOM 2519 C CA . GLY A 1 330 ? -0.412 -29.484 -23.359 1 97.69 330 GLY A CA 1
ATOM 2520 C C . GLY A 1 330 ? -0.818 -28.078 -23.734 1 97.69 330 GLY A C 1
ATOM 2521 O O . GLY A 1 330 ? 0.025 -27.266 -24.125 1 97.69 330 GLY A O 1
ATOM 2522 N N . ARG A 1 331 ? -2.098 -27.828 -23.688 1 97.75 331 ARG A N 1
ATOM 2523 C CA . ARG A 1 331 ? -2.695 -26.547 -24.047 1 97.75 331 ARG A CA 1
ATOM 2524 C C . ARG A 1 331 ? -2.232 -25.438 -23.109 1 97.75 331 ARG A C 1
ATOM 2526 O O . ARG A 1 331 ? -2.023 -24.297 -23.531 1 97.75 331 ARG A O 1
ATOM 2533 N N . LEU A 1 332 ? -2.131 -25.766 -21.781 1 98.62 332 LEU A N 1
ATOM 2534 C CA . LEU A 1 332 ? -1.815 -24.781 -20.75 1 98.62 332 LEU A CA 1
ATOM 2535 C C . LEU A 1 332 ? -0.833 -25.359 -19.734 1 98.62 332 LEU A C 1
ATOM 2537 O O . LEU A 1 332 ? -1.21 -25.656 -18.609 1 98.62 332 LEU A O 1
ATOM 2541 N N . PRO A 1 333 ? 0.446 -25.453 -20.141 1 98.75 333 PRO A N 1
ATOM 2542 C CA . PRO A 1 333 ? 1.413 -25.859 -19.109 1 98.75 333 PRO A CA 1
ATOM 2543 C C . PRO A 1 333 ? 1.363 -24.969 -17.875 1 98.75 333 PRO A C 1
ATOM 2545 O O . PRO A 1 333 ? 1.27 -23.75 -17.984 1 98.75 333 PRO A O 1
ATOM 2548 N N . ILE A 1 334 ? 1.379 -25.594 -16.688 1 98.75 334 ILE A N 1
ATOM 2549 C CA . ILE A 1 334 ? 1.286 -24.781 -15.492 1 98.75 334 ILE A CA 1
ATOM 2550 C C . ILE A 1 334 ? 2.447 -25.109 -14.555 1 98.75 334 ILE A C 1
ATOM 2552 O O . ILE A 1 334 ? 2.996 -26.219 -14.594 1 98.75 334 ILE A O 1
ATOM 2556 N N . ASN A 1 335 ? 2.811 -24.172 -13.695 1 98.56 335 ASN A N 1
ATOM 2557 C CA . ASN A 1 335 ? 3.686 -24.312 -12.531 1 98.56 335 ASN A CA 1
ATOM 2558 C C . ASN A 1 335 ? 4.934 -25.109 -12.867 1 98.56 335 ASN A C 1
ATOM 2560 O O . ASN A 1 335 ? 5.25 -26.094 -12.18 1 98.56 335 ASN A O 1
ATOM 2564 N N . THR A 1 336 ? 5.625 -24.641 -13.859 1 98.81 336 THR A N 1
ATOM 2565 C CA . THR A 1 336 ? 6.758 -25.359 -14.43 1 98.81 336 THR A CA 1
ATOM 2566 C C . THR A 1 336 ? 7.938 -25.359 -13.469 1 98.81 336 THR A C 1
ATOM 2568 O O . THR A 1 336 ? 8.883 -26.141 -13.641 1 98.81 336 THR A O 1
ATOM 2571 N N . HIS A 1 337 ? 7.93 -24.562 -12.438 1 98.38 337 HIS A N 1
ATOM 2572 C CA . HIS A 1 337 ? 8.969 -24.578 -11.414 1 98.38 337 HIS A CA 1
ATOM 2573 C C . HIS A 1 337 ? 8.625 -25.547 -10.297 1 98.38 337 HIS A C 1
ATOM 2575 O O . HIS A 1 337 ? 9.43 -25.75 -9.375 1 98.38 337 HIS A O 1
ATOM 2581 N N . GLY A 1 338 ? 7.512 -26.094 -10.312 1 98.12 338 GLY A N 1
ATOM 2582 C CA . GLY A 1 338 ? 7.043 -27 -9.281 1 98.12 338 GLY A CA 1
ATOM 2583 C C . GLY A 1 338 ? 6.012 -26.375 -8.359 1 98.12 338 GLY A C 1
ATOM 2584 O O . GLY A 1 338 ? 5.469 -27.047 -7.48 1 98.12 338 GLY A O 1
ATOM 2585 N N . GLY A 1 339 ? 5.77 -25.078 -8.562 1 97 339 GLY A N 1
ATOM 2586 C CA . GLY A 1 339 ? 4.742 -24.406 -7.793 1 97 339 GLY A CA 1
ATOM 2587 C C . GLY A 1 339 ? 5.074 -24.312 -6.316 1 97 339 GLY A C 1
ATOM 2588 O O . GLY A 1 339 ? 6.238 -24.422 -5.926 1 97 339 GLY A O 1
ATOM 2589 N N . GLN A 1 340 ? 4.082 -23.969 -5.555 1 95.81 340 GLN A N 1
ATOM 2590 C CA . GLN A 1 340 ? 4.215 -23.891 -4.105 1 95.81 340 GLN A CA 1
ATOM 2591 C C . GLN A 1 340 ? 4.227 -25.281 -3.477 1 95.81 340 GLN A C 1
ATOM 2593 O O . GLN A 1 340 ? 4.742 -25.453 -2.371 1 95.81 340 GLN A O 1
ATOM 2598 N N . LEU A 1 341 ? 3.705 -26.234 -4.207 1 96.19 341 LEU A N 1
ATOM 2599 C CA . LEU A 1 341 ? 3.615 -27.625 -3.752 1 96.19 341 LEU A CA 1
ATOM 2600 C C . LEU A 1 341 ? 4.969 -28.312 -3.85 1 96.19 341 LEU A C 1
ATOM 2602 O O . LEU A 1 341 ? 5.262 -29.234 -3.076 1 96.19 341 LEU A O 1
ATOM 2606 N N . GLY A 1 342 ? 5.766 -27.844 -4.789 1 96.38 342 GLY A N 1
ATOM 2607 C CA . GLY A 1 342 ? 6.988 -28.578 -5.066 1 96.38 342 GLY A CA 1
ATOM 2608 C C . GLY A 1 342 ? 8.242 -27.75 -4.836 1 96.38 342 GLY A C 1
ATOM 2609 O O . GLY A 1 342 ? 9.203 -28.234 -4.234 1 96.38 342 GLY A O 1
ATOM 2610 N N . GLU A 1 343 ? 8.281 -26.547 -5.332 1 96.75 343 GLU A N 1
ATOM 2611 C CA . GLU A 1 343 ? 9.477 -25.703 -5.227 1 96.75 343 GLU A CA 1
ATOM 2612 C C . GLU A 1 343 ? 9.633 -25.156 -3.818 1 96.75 343 GLU A C 1
ATOM 2614 O O . GLU A 1 343 ? 10.656 -25.391 -3.162 1 96.75 343 GLU A O 1
ATOM 2619 N N . GLY A 1 344 ? 8.719 -24.406 -3.465 1 94.19 344 GLY A N 1
ATOM 2620 C CA . GLY A 1 344 ? 8.68 -23.688 -2.203 1 94.19 344 GLY A CA 1
ATOM 2621 C C . GLY A 1 344 ? 7.555 -22.672 -2.133 1 94.19 344 GLY A C 1
ATOM 2622 O O . GLY A 1 344 ? 7.039 -22.234 -3.164 1 94.19 344 GLY A O 1
ATOM 2623 N N . TYR A 1 345 ? 7.219 -22.375 -0.893 1 93.75 345 TYR A N 1
ATOM 2624 C CA . TYR A 1 345 ? 6.141 -21.422 -0.666 1 93.75 345 TYR A CA 1
ATOM 2625 C C . TYR A 1 345 ? 6.684 -20.078 -0.193 1 93.75 345 TYR A C 1
ATOM 2627 O O . TYR A 1 345 ? 7.031 -19.922 0.98 1 93.75 345 TYR A O 1
ATOM 2635 N N . ILE A 1 346 ? 6.746 -19.125 -1.085 1 93.75 346 ILE A N 1
ATOM 2636 C CA . ILE A 1 346 ? 7.191 -17.766 -0.779 1 93.75 346 ILE A CA 1
ATOM 2637 C C . ILE A 1 346 ? 6.078 -16.766 -1.099 1 93.75 346 ILE A C 1
ATOM 2639 O O . ILE A 1 346 ? 6.316 -15.758 -1.762 1 93.75 346 ILE A O 1
ATOM 2643 N N . HIS A 1 347 ? 4.898 -17.094 -0.763 1 92.62 347 HIS A N 1
ATOM 2644 C CA . HIS A 1 347 ? 3.68 -16.297 -0.864 1 92.62 347 HIS A CA 1
ATOM 2645 C C . HIS A 1 347 ? 3.406 -15.891 -2.309 1 92.62 347 HIS A C 1
ATOM 2647 O O . HIS A 1 347 ? 2.943 -14.773 -2.566 1 92.62 347 HIS A O 1
ATOM 2653 N N . GLY A 1 348 ? 3.816 -16.656 -3.223 1 95.38 348 GLY A N 1
ATOM 2654 C CA . GLY A 1 348 ? 3.436 -16.453 -4.609 1 95.38 348 GLY A CA 1
ATOM 2655 C C . GLY A 1 348 ? 4.473 -15.688 -5.406 1 95.38 348 GLY A C 1
ATOM 2656 O O . GLY A 1 348 ? 4.465 -15.719 -6.641 1 95.38 348 GLY A O 1
ATOM 2657 N N . VAL A 1 349 ? 5.43 -15.039 -4.762 1 97.69 349 VAL A N 1
ATOM 2658 C CA . VAL A 1 349 ? 6.398 -14.219 -5.48 1 97.69 349 VAL A CA 1
ATOM 2659 C C . VAL A 1 349 ? 7.328 -15.117 -6.293 1 97.69 349 VAL A C 1
ATOM 2661 O O . VAL A 1 349 ? 7.77 -14.742 -7.383 1 97.69 349 VAL A O 1
ATOM 2664 N N . ASN A 1 350 ? 7.613 -16.297 -5.785 1 97.38 350 ASN A N 1
ATOM 2665 C CA . ASN A 1 350 ? 8.422 -17.234 -6.57 1 97.38 350 ASN A CA 1
ATOM 2666 C C . ASN A 1 350 ? 7.695 -17.672 -7.832 1 97.38 350 ASN A C 1
ATOM 2668 O O . ASN A 1 350 ? 8.328 -17.984 -8.844 1 97.38 350 ASN A O 1
ATOM 2672 N N . GLY A 1 351 ? 6.348 -17.688 -7.773 1 98.19 351 GLY A N 1
ATOM 2673 C CA . GLY A 1 351 ? 5.586 -17.938 -8.984 1 98.19 351 GLY A CA 1
ATOM 2674 C C . GLY A 1 351 ? 5.738 -16.844 -10.023 1 98.19 351 GLY A C 1
ATOM 2675 O O . GLY A 1 351 ? 5.816 -17.125 -11.227 1 98.19 351 GLY A O 1
ATOM 2676 N N . ILE A 1 352 ? 5.75 -15.641 -9.602 1 98.88 352 ILE A N 1
ATOM 2677 C CA . ILE A 1 352 ? 5.938 -14.523 -10.523 1 98.88 352 ILE A CA 1
ATOM 2678 C C . ILE A 1 352 ? 7.297 -14.641 -11.203 1 98.88 352 ILE A C 1
ATOM 2680 O O . ILE A 1 352 ? 7.41 -14.445 -12.414 1 98.88 352 ILE A O 1
ATOM 2684 N N . ALA A 1 353 ? 8.312 -14.977 -10.414 1 98.88 353 ALA A N 1
ATOM 2685 C CA . ALA A 1 353 ? 9.641 -15.172 -10.984 1 98.88 353 ALA A CA 1
ATOM 2686 C C . ALA A 1 353 ? 9.625 -16.25 -12.062 1 98.88 353 ALA A C 1
ATOM 2688 O O . ALA A 1 353 ? 10.305 -16.125 -13.078 1 98.88 353 ALA A O 1
ATOM 2689 N N . GLU A 1 354 ? 8.867 -17.312 -11.812 1 98.88 354 GLU A N 1
ATOM 2690 C CA . GLU A 1 354 ? 8.766 -18.359 -12.82 1 98.88 354 GLU A CA 1
ATOM 2691 C C . GLU A 1 354 ? 8.102 -17.844 -14.094 1 98.88 354 GLU A C 1
ATOM 2693 O O . GLU A 1 354 ? 8.477 -18.234 -15.203 1 98.88 354 GLU A O 1
ATOM 2698 N N . GLY A 1 355 ? 7.035 -17.031 -13.914 1 98.88 355 GLY A N 1
ATOM 2699 C CA . GLY A 1 355 ? 6.465 -16.391 -15.086 1 98.88 355 GLY A CA 1
ATOM 2700 C C . GLY A 1 355 ? 7.492 -15.648 -15.922 1 98.88 355 GLY A C 1
ATOM 2701 O O . GLY A 1 355 ? 7.465 -15.719 -17.156 1 98.88 355 GLY A O 1
ATOM 2702 N N . VAL A 1 356 ? 8.383 -15 -15.258 1 98.94 356 VAL A N 1
ATOM 2703 C CA . VAL A 1 356 ? 9.453 -14.281 -15.938 1 98.94 356 VAL A CA 1
ATOM 2704 C C . VAL A 1 356 ? 10.375 -15.266 -16.641 1 98.94 356 VAL A C 1
ATOM 2706 O O . VAL A 1 356 ? 10.75 -15.055 -17.797 1 98.94 356 VAL A O 1
ATOM 2709 N N . ARG A 1 357 ? 10.781 -16.359 -15.977 1 98.81 357 ARG A N 1
ATOM 2710 C CA . ARG A 1 357 ? 11.648 -17.359 -16.594 1 98.81 357 ARG A CA 1
ATOM 2711 C C . ARG A 1 357 ? 11.008 -17.953 -17.844 1 98.81 357 ARG A C 1
ATOM 2713 O O . ARG A 1 357 ? 11.695 -18.188 -18.844 1 98.81 357 ARG A O 1
ATOM 2720 N N . LEU A 1 358 ? 9.719 -18.188 -17.766 1 98.88 358 LEU A N 1
ATOM 2721 C CA . LEU A 1 358 ? 9.008 -18.719 -18.922 1 98.88 358 LEU A CA 1
ATOM 2722 C C . LEU A 1 358 ? 9.094 -17.75 -20.109 1 98.88 358 LEU A C 1
ATOM 2724 O O . LEU A 1 358 ? 9.383 -18.156 -21.234 1 98.88 358 LEU A O 1
ATOM 2728 N N . ILE A 1 359 ? 8.844 -16.469 -19.844 1 98.75 359 ILE A N 1
ATOM 2729 C CA . ILE A 1 359 ? 8.914 -15.453 -20.891 1 98.75 359 ILE A CA 1
ATOM 2730 C C . ILE A 1 359 ? 10.328 -15.406 -21.469 1 98.75 359 ILE A C 1
ATOM 2732 O O . ILE A 1 359 ? 10.508 -15.273 -22.672 1 98.75 359 ILE A O 1
ATOM 2736 N N . ARG A 1 360 ? 11.305 -15.562 -20.578 1 98.25 360 ARG A N 1
ATOM 2737 C CA . ARG A 1 360 ? 12.703 -15.484 -20.984 1 98.25 360 ARG A CA 1
ATOM 2738 C C . ARG A 1 360 ? 13.141 -16.766 -21.672 1 98.25 360 ARG A C 1
ATOM 2740 O O . ARG A 1 360 ? 14.18 -16.797 -22.344 1 98.25 360 ARG A O 1
ATOM 2747 N N . GLY A 1 361 ? 12.438 -17.828 -21.484 1 98.12 361 GLY A N 1
ATOM 2748 C CA . GLY A 1 361 ? 12.82 -19.125 -22.031 1 98.12 361 GLY A CA 1
ATOM 2749 C C . GLY A 1 361 ? 13.867 -19.828 -21.172 1 98.12 361 GLY A C 1
ATOM 2750 O O . GLY A 1 361 ? 14.648 -20.625 -21.688 1 98.12 361 GLY A O 1
ATOM 2751 N N . THR A 1 362 ? 13.883 -19.547 -19.859 1 97.88 362 THR A N 1
ATOM 2752 C CA . THR A 1 362 ? 14.945 -20.062 -19.016 1 97.88 362 THR A CA 1
ATOM 2753 C C . THR A 1 362 ? 14.367 -21 -17.953 1 97.88 362 THR A C 1
ATOM 2755 O O . THR A 1 362 ? 15.078 -21.422 -17.031 1 97.88 362 THR A O 1
ATOM 2758 N N . SER A 1 363 ? 13.078 -21.297 -18.031 1 98.38 363 SER A N 1
ATOM 2759 C CA . SER A 1 363 ? 12.492 -22.25 -17.078 1 98.38 363 SER A CA 1
ATOM 2760 C C . SER A 1 363 ? 13.172 -23.609 -17.172 1 98.38 363 SER A C 1
ATOM 2762 O O . SER A 1 363 ? 13.531 -24.047 -18.266 1 98.38 363 SER A O 1
ATOM 2764 N N . THR A 1 364 ? 13.352 -24.281 -16.031 1 97.94 364 THR A N 1
ATOM 2765 C CA . THR A 1 364 ? 13.914 -25.625 -16.016 1 97.94 364 THR A CA 1
ATOM 2766 C C . THR A 1 364 ? 13.008 -26.609 -16.75 1 97.94 364 THR A C 1
ATOM 2768 O O . THR A 1 364 ? 13.469 -27.625 -17.266 1 97.94 364 THR A O 1
ATOM 2771 N N . ASN A 1 365 ? 11.719 -26.328 -16.75 1 98.62 365 ASN A N 1
ATOM 2772 C CA . ASN A 1 365 ? 10.719 -27.078 -17.516 1 98.62 365 ASN A CA 1
ATOM 2773 C C . ASN A 1 365 ? 10.047 -26.203 -18.562 1 98.62 365 ASN A C 1
ATOM 2775 O O . ASN A 1 365 ? 8.828 -26.031 -18.547 1 98.62 365 ASN A O 1
ATOM 2779 N N . GLN A 1 366 ? 10.836 -25.797 -19.531 1 98.62 366 GLN A N 1
ATOM 2780 C CA . GLN A 1 366 ? 10.352 -24.859 -20.547 1 98.62 366 GLN A CA 1
ATOM 2781 C C . GLN A 1 366 ? 9.492 -25.578 -21.578 1 98.62 366 GLN A C 1
ATOM 2783 O O . GLN A 1 366 ? 9.953 -26.516 -22.234 1 98.62 366 GLN A O 1
ATOM 2788 N N . PRO A 1 367 ? 8.242 -25.172 -21.703 1 98.38 367 PRO A N 1
ATOM 2789 C CA . PRO A 1 367 ? 7.457 -25.734 -22.812 1 98.38 367 PRO A CA 1
ATOM 2790 C C . PRO A 1 367 ? 8.086 -25.484 -24.172 1 98.38 367 PRO A C 1
ATOM 2792 O O . PRO A 1 367 ? 8.742 -24.453 -24.375 1 98.38 367 PRO A O 1
ATOM 2795 N N . THR A 1 368 ? 7.805 -26.375 -25.156 1 96.81 368 THR A N 1
ATOM 2796 C CA . THR A 1 368 ? 8.414 -26.281 -26.469 1 96.81 368 THR A CA 1
ATOM 2797 C C . THR A 1 368 ? 7.719 -25.203 -27.312 1 96.81 368 THR A C 1
ATOM 2799 O O . THR A 1 368 ? 8.328 -24.625 -28.219 1 96.81 368 THR A O 1
ATOM 2802 N N . LYS A 1 369 ? 6.5 -24.922 -27.047 1 96.81 369 LYS A N 1
ATOM 2803 C CA . LYS A 1 369 ? 5.773 -23.922 -27.828 1 96.81 369 LYS A CA 1
ATOM 2804 C C . LYS A 1 369 ? 6.219 -22.516 -27.469 1 96.81 369 LYS A C 1
ATOM 2806 O O . LYS A 1 369 ? 6.812 -22.297 -26.406 1 96.81 369 LYS A O 1
ATOM 2811 N N . THR A 1 370 ? 5.941 -21.641 -28.375 1 96 370 THR A N 1
ATOM 2812 C CA . THR A 1 370 ? 6.234 -20.219 -28.141 1 96 370 THR A CA 1
ATOM 2813 C C . THR A 1 370 ? 5.32 -19.656 -27.047 1 96 370 THR A C 1
ATOM 2815 O O . THR A 1 370 ? 4.105 -19.875 -27.078 1 96 370 THR A O 1
ATOM 2818 N N . LEU A 1 371 ? 5.891 -18.984 -26.109 1 98.12 371 LEU A N 1
ATOM 2819 C CA . LEU A 1 371 ? 5.121 -18.359 -25.031 1 98.12 371 LEU A CA 1
ATOM 2820 C C . LEU A 1 371 ? 5.066 -16.844 -25.219 1 98.12 371 LEU A C 1
ATOM 2822 O O . LEU A 1 371 ? 6.047 -16.156 -24.953 1 98.12 371 LEU A O 1
ATOM 2826 N N . ASP A 1 372 ? 3.92 -16.328 -25.641 1 98.31 372 ASP A N 1
ATOM 2827 C CA . ASP A 1 372 ? 3.723 -14.898 -25.797 1 98.31 372 ASP A CA 1
ATOM 2828 C C . ASP A 1 372 ? 3.133 -14.281 -24.531 1 98.31 372 ASP A C 1
ATOM 2830 O O . ASP A 1 372 ? 3.461 -13.148 -24.172 1 98.31 372 ASP A O 1
ATOM 2834 N N . ASN A 1 373 ? 2.246 -14.984 -23.891 1 98.81 373 ASN A N 1
ATOM 2835 C CA . ASN A 1 373 ? 1.542 -14.5 -22.703 1 98.81 373 ASN A CA 1
ATOM 2836 C C . ASN A 1 373 ? 1.506 -15.562 -21.609 1 98.81 373 ASN A C 1
ATOM 2838 O O . ASN A 1 373 ? 1.135 -16.703 -21.859 1 98.81 373 ASN A O 1
ATOM 2842 N N . VAL A 1 374 ? 1.898 -15.188 -20.438 1 98.94 374 VAL A N 1
ATOM 2843 C CA . VAL A 1 374 ? 1.896 -16.062 -19.266 1 98.94 374 VAL A CA 1
ATOM 2844 C C . VAL A 1 374 ? 1.032 -15.461 -18.172 1 98.94 374 VAL A C 1
ATOM 2846 O O . VAL A 1 374 ? 1.204 -14.297 -17.797 1 98.94 374 VAL A O 1
ATOM 2849 N N . LEU A 1 375 ? 0.047 -16.219 -17.688 1 98.94 375 LEU A N 1
ATOM 2850 C CA . LEU A 1 375 ? -0.779 -15.805 -16.547 1 98.94 375 LEU A CA 1
ATOM 2851 C C . LEU A 1 375 ? -0.121 -16.203 -15.234 1 98.94 375 LEU A C 1
ATOM 2853 O O . LEU A 1 375 ? 0.396 -17.312 -15.094 1 98.94 375 LEU A O 1
ATOM 2857 N N . VAL A 1 376 ? -0.013 -15.312 -14.273 1 98.88 376 VAL A N 1
ATOM 2858 C CA . VAL A 1 376 ? 0.423 -15.594 -12.906 1 98.88 376 VAL A CA 1
ATOM 2859 C C . VAL A 1 376 ? -0.668 -15.18 -11.922 1 98.88 376 VAL A C 1
ATOM 2861 O O . VAL A 1 376 ? -1.162 -14.055 -11.969 1 98.88 376 VAL A O 1
ATOM 2864 N N . THR A 1 377 ? -1.044 -16.047 -11.031 1 98.62 377 THR A N 1
ATOM 2865 C CA . THR A 1 377 ? -2.172 -15.727 -10.164 1 98.62 377 THR A CA 1
ATOM 2866 C C . THR A 1 377 ? -1.745 -15.734 -8.695 1 98.62 377 THR A C 1
ATOM 2868 O O . THR A 1 377 ? -0.765 -16.391 -8.336 1 98.62 377 THR A O 1
ATOM 2871 N N . GLY A 1 378 ? -2.445 -14.883 -7.867 1 96.75 378 GLY A N 1
ATOM 2872 C CA . GLY A 1 378 ? -2.379 -15 -6.422 1 96.75 378 GLY A CA 1
ATOM 2873 C C . GLY A 1 378 ? -3.34 -16.031 -5.863 1 96.75 378 GLY A C 1
ATOM 2874 O O . GLY A 1 378 ? -4.043 -16.703 -6.617 1 96.75 378 GLY A O 1
ATOM 2875 N N . GLY A 1 379 ? -3.334 -16.062 -4.527 1 90.75 379 GLY A N 1
ATOM 2876 C CA . GLY A 1 379 ? -4.148 -17.062 -3.855 1 90.75 379 GLY A CA 1
ATOM 2877 C C . GLY A 1 379 ? -5.621 -16.703 -3.812 1 90.75 379 GLY A C 1
ATOM 2878 O O . GLY A 1 379 ? -5.98 -15.531 -3.842 1 90.75 379 GLY A O 1
ATOM 2879 N N . SER A 1 380 ? -6.469 -17.609 -3.736 1 83.88 380 SER A N 1
ATOM 2880 C CA . SER A 1 380 ? -7.914 -17.531 -3.533 1 83.88 380 SER A CA 1
ATOM 2881 C C . SER A 1 380 ? -8.375 -18.562 -2.51 1 83.88 380 SER A C 1
ATOM 2883 O O . SER A 1 380 ? -7.695 -19.562 -2.27 1 83.88 380 SER A O 1
ATOM 2885 N N . PRO A 1 381 ? -9.523 -18.25 -1.786 1 82.19 381 PRO A N 1
ATOM 2886 C CA . PRO A 1 381 ? -10.586 -17.25 -1.971 1 82.19 381 PRO A CA 1
ATOM 2887 C C . PRO A 1 381 ? -10.422 -16.031 -1.075 1 82.19 381 PRO A C 1
ATOM 2889 O O . PRO A 1 381 ? -11.359 -15.625 -0.391 1 82.19 381 PRO A O 1
ATOM 2892 N N . VAL A 1 382 ? -9.383 -15.5 -0.994 1 86.69 382 VAL A N 1
ATOM 2893 C CA . VAL A 1 382 ? -9.133 -14.211 -0.361 1 86.69 382 VAL A CA 1
ATOM 2894 C C . VAL A 1 382 ? -9.094 -13.109 -1.423 1 86.69 382 VAL A C 1
ATOM 2896 O O . VAL A 1 382 ? -9.109 -13.398 -2.621 1 86.69 382 VAL A O 1
ATOM 2899 N N . PRO A 1 383 ? -9.211 -11.82 -0.993 1 94 383 PRO A N 1
ATOM 2900 C CA . PRO A 1 383 ? -8.953 -10.805 -2.016 1 94 383 PRO A CA 1
ATOM 2901 C C . PRO A 1 383 ? -7.762 -11.148 -2.908 1 94 383 PRO A C 1
ATOM 2903 O O . PRO A 1 383 ? -6.746 -11.648 -2.42 1 94 383 PRO A O 1
ATOM 2906 N N . HIS A 1 384 ? -7.984 -11.047 -4.199 1 96.69 384 HIS A N 1
ATOM 2907 C CA . HIS A 1 384 ? -7.207 -11.75 -5.215 1 96.69 384 HIS A CA 1
ATOM 2908 C C . HIS A 1 384 ? -6.363 -10.781 -6.035 1 96.69 384 HIS A C 1
ATOM 2910 O O . HIS A 1 384 ? -6.512 -9.562 -5.914 1 96.69 384 HIS A O 1
ATOM 2916 N N . SER A 1 385 ? -5.348 -11.273 -6.699 1 98.56 385 SER A N 1
ATOM 2917 C CA . SER A 1 385 ? -4.527 -10.523 -7.641 1 98.56 385 SER A CA 1
ATOM 2918 C C . SER A 1 385 ? -3.896 -11.445 -8.68 1 98.56 385 SER A C 1
ATOM 2920 O O . SER A 1 385 ? -3.775 -12.648 -8.461 1 98.56 385 SER A O 1
ATOM 2922 N N . ALA A 1 386 ? -3.568 -10.906 -9.805 1 98.81 386 ALA A N 1
ATOM 2923 C CA . ALA A 1 386 ? -2.939 -11.688 -10.867 1 98.81 386 ALA A CA 1
ATOM 2924 C C . ALA A 1 386 ? -2.248 -10.781 -11.883 1 98.81 386 ALA A C 1
ATOM 2926 O O . ALA A 1 386 ? -2.418 -9.555 -11.852 1 98.81 386 ALA A O 1
ATOM 2927 N N . LEU A 1 387 ? -1.405 -11.391 -12.711 1 98.88 387 LEU A N 1
ATOM 2928 C CA . LEU A 1 387 ? -0.644 -10.703 -13.742 1 98.88 387 LEU A CA 1
ATOM 2929 C C . LEU A 1 387 ? -0.759 -11.438 -15.078 1 98.88 387 LEU A C 1
ATOM 2931 O O . LEU A 1 387 ? -0.941 -12.656 -15.109 1 98.88 387 LEU A O 1
ATOM 2935 N N . VAL A 1 388 ? -0.714 -10.711 -16.078 1 98.88 388 VAL A N 1
ATOM 2936 C CA . VAL A 1 388 ? -0.325 -11.234 -17.375 1 98.88 388 VAL A CA 1
ATOM 2937 C C . VAL A 1 388 ? 1.046 -10.68 -17.766 1 98.88 388 VAL A C 1
ATOM 2939 O O . VAL A 1 388 ? 1.219 -9.469 -17.906 1 98.88 388 VAL A O 1
ATOM 2942 N N . LEU A 1 389 ? 2.008 -11.539 -17.844 1 98.94 389 LEU A N 1
ATOM 2943 C CA . LEU A 1 389 ? 3.334 -11.203 -18.359 1 98.94 389 LEU A CA 1
ATOM 2944 C C . LEU A 1 389 ? 3.475 -11.602 -19.812 1 98.94 389 LEU A C 1
ATOM 2946 O O . LEU A 1 389 ? 3.088 -12.703 -20.203 1 98.94 389 LEU A O 1
ATOM 2950 N N . SER A 1 390 ? 4.043 -10.711 -20.609 1 98.81 390 SER A N 1
ATOM 2951 C CA . SER A 1 390 ? 4.102 -10.969 -22.047 1 98.81 390 SER A CA 1
ATOM 2952 C C . SER A 1 390 ? 5.52 -10.797 -22.578 1 98.81 390 SER A C 1
ATOM 2954 O O . SER A 1 390 ? 6.305 -10.023 -22.031 1 98.81 390 SER A O 1
ATOM 2956 N N . ALA A 1 391 ? 5.82 -11.523 -23.594 1 98.19 391 ALA A N 1
ATOM 2957 C CA . ALA A 1 391 ? 7.055 -11.305 -24.344 1 98.19 391 ALA A CA 1
ATOM 2958 C C . ALA A 1 391 ? 7.035 -9.945 -25.047 1 98.19 391 ALA A C 1
ATOM 2960 O O . ALA A 1 391 ? 5.969 -9.453 -25.422 1 98.19 391 ALA A O 1
ATOM 2961 N N . ASP A 1 392 ? 8.211 -9.383 -25.109 1 94.38 392 ASP A N 1
ATOM 2962 C CA . ASP A 1 392 ? 8.328 -8.094 -25.797 1 94.38 392 ASP A CA 1
ATOM 2963 C C . ASP A 1 392 ? 8.406 -8.281 -27.312 1 94.38 392 ASP A C 1
ATOM 2965 O O . ASP A 1 392 ? 9.445 -8.656 -27.844 1 94.38 392 ASP A O 1
ATOM 2969 N N . ARG A 1 393 ? 7.297 -8.289 -28.031 1 83.19 393 ARG A N 1
ATOM 2970 C CA . ARG A 1 393 ? 7.32 -8.469 -29.484 1 83.19 393 ARG A CA 1
ATOM 2971 C C . ARG A 1 393 ? 7.09 -7.148 -30.203 1 83.19 393 ARG A C 1
ATOM 2973 O O . ARG A 1 393 ? 6.402 -6.266 -29.688 1 83.19 393 ARG A O 1
ATOM 2980 N N . MET B 1 1 ? 6.184 16.453 -22.953 1 29.19 1 MET B N 1
ATOM 2981 C CA . MET B 1 1 ? 5.266 16.891 -21.906 1 29.19 1 MET B CA 1
ATOM 2982 C C . MET B 1 1 ? 4.949 15.758 -20.938 1 29.19 1 MET B C 1
ATOM 2984 O O . MET B 1 1 ? 4.422 14.727 -21.344 1 29.19 1 MET B O 1
ATOM 2988 N N . THR B 1 2 ? 5.723 15.461 -20.031 1 40.88 2 THR B N 1
ATOM 2989 C CA . THR B 1 2 ? 5.984 14.352 -19.125 1 40.88 2 THR B CA 1
ATOM 2990 C C . THR B 1 2 ? 4.691 13.859 -18.484 1 40.88 2 THR B C 1
ATOM 2992 O O . THR B 1 2 ? 3.869 14.664 -18.047 1 40.88 2 THR B O 1
ATOM 2995 N N . ARG B 1 3 ? 4.195 12.641 -18.719 1 57.06 3 ARG B N 1
ATOM 2996 C CA . ARG B 1 3 ? 3.273 11.523 -18.547 1 57.06 3 ARG B CA 1
ATOM 2997 C C . ARG B 1 3 ? 3.018 11.266 -17.062 1 57.06 3 ARG B C 1
ATOM 2999 O O . ARG B 1 3 ? 3.627 10.375 -16.469 1 57.06 3 ARG B O 1
ATOM 3006 N N . GLY B 1 4 ? 2.895 12.312 -16.188 1 83.94 4 GLY B N 1
ATOM 3007 C CA . GLY B 1 4 ? 2.734 12.047 -14.766 1 83.94 4 GLY B CA 1
ATOM 3008 C C . GLY B 1 4 ? 1.288 12.094 -14.312 1 83.94 4 GLY B C 1
ATOM 3009 O O . GLY B 1 4 ? 0.378 12.25 -15.133 1 83.94 4 GLY B O 1
ATOM 3010 N N . PHE B 1 5 ? 1.03 11.812 -13.117 1 93.94 5 PHE B N 1
ATOM 3011 C CA . PHE B 1 5 ? -0.309 11.719 -12.547 1 93.94 5 PHE B CA 1
ATOM 3012 C C . PHE B 1 5 ? -0.765 13.07 -12.016 1 93.94 5 PHE B C 1
ATOM 3014 O O . PHE B 1 5 ? -1.911 13.227 -11.586 1 93.94 5 PHE B O 1
ATOM 3021 N N . SER B 1 6 ? 0.093 14.164 -12.164 1 96.62 6 SER B N 1
ATOM 3022 C CA . SER B 1 6 ? -0.177 15.492 -11.625 1 96.62 6 SER B CA 1
ATOM 3023 C C . SER B 1 6 ? -1.419 16.109 -12.258 1 96.62 6 SER B C 1
ATOM 3025 O O . SER B 1 6 ? -1.567 16.094 -13.484 1 96.62 6 SER B O 1
ATOM 3027 N N . ARG B 1 7 ? -2.334 16.562 -11.461 1 97.81 7 ARG B N 1
ATOM 3028 C CA . ARG B 1 7 ? -3.531 17.312 -11.82 1 97.81 7 ARG B CA 1
ATOM 3029 C C . ARG B 1 7 ? -4.543 16.422 -12.539 1 97.81 7 ARG B C 1
ATOM 3031 O O . ARG B 1 7 ? -5.516 16.922 -13.109 1 97.81 7 ARG B O 1
ATOM 3038 N N . GLN B 1 8 ? -4.332 15.133 -12.523 1 97.56 8 GLN B N 1
ATOM 3039 C CA . GLN B 1 8 ? -5.242 14.211 -13.203 1 97.56 8 GLN B CA 1
ATOM 3040 C C . GLN B 1 8 ? -6.34 13.727 -12.266 1 97.56 8 GLN B C 1
ATOM 3042 O O . GLN B 1 8 ? -7.359 13.203 -12.711 1 97.56 8 GLN B O 1
ATOM 3047 N N . ALA B 1 9 ? -6.145 13.875 -10.992 1 98.62 9 ALA B N 1
ATOM 3048 C CA . ALA B 1 9 ? -7.109 13.469 -9.977 1 98.62 9 ALA B CA 1
ATOM 3049 C C . ALA B 1 9 ? -7.406 14.617 -9.016 1 98.62 9 ALA B C 1
ATOM 3051 O O . ALA B 1 9 ? -6.676 15.609 -8.977 1 98.62 9 ALA B O 1
ATOM 3052 N N . ALA B 1 10 ? -8.461 14.516 -8.266 1 98.88 10 ALA B N 1
ATOM 3053 C CA . ALA B 1 10 ? -8.891 15.539 -7.312 1 98.88 10 ALA B CA 1
ATOM 3054 C C . ALA B 1 10 ? -9.609 14.906 -6.121 1 98.88 10 ALA B C 1
ATOM 3056 O O . ALA B 1 10 ? -10.164 13.812 -6.234 1 98.88 10 ALA B O 1
ATOM 3057 N N . ILE B 1 11 ? -9.484 15.547 -5.035 1 98.94 11 ILE B N 1
ATOM 3058 C CA . ILE B 1 11 ? -10.344 15.211 -3.91 1 98.94 11 ILE B CA 1
ATOM 3059 C C . ILE B 1 11 ? -11.719 15.859 -4.098 1 98.94 11 ILE B C 1
ATOM 3061 O O . ILE B 1 11 ? -11.836 17.078 -4.094 1 98.94 11 ILE B O 1
ATOM 3065 N N . ALA B 1 12 ? -12.75 15.016 -4.207 1 98.81 12 ALA B N 1
ATOM 3066 C CA . ALA B 1 12 ? -14.086 15.492 -4.543 1 98.81 12 ALA B CA 1
ATOM 3067 C C . ALA B 1 12 ? -14.984 15.531 -3.305 1 98.81 12 ALA B C 1
ATOM 3069 O O . ALA B 1 12 ? -16 16.219 -3.293 1 98.81 12 ALA B O 1
ATOM 3070 N N . GLY B 1 13 ? -14.594 14.75 -2.322 1 98.81 13 GLY B N 1
ATOM 3071 C CA . GLY B 1 13 ? -15.398 14.688 -1.112 1 98.81 13 GLY B CA 1
ATOM 3072 C C . GLY B 1 13 ? -14.57 14.531 0.148 1 98.81 13 GLY B C 1
ATOM 3073 O O . GLY B 1 13 ? -13.531 13.867 0.133 1 98.81 13 GLY B O 1
ATOM 3074 N N . ILE B 1 14 ? -15.047 15.141 1.217 1 98.88 14 ILE B N 1
ATOM 3075 C CA . ILE B 1 14 ? -14.469 14.977 2.545 1 98.88 14 ILE B CA 1
ATOM 3076 C C . ILE B 1 14 ? -15.578 14.711 3.562 1 98.88 14 ILE B C 1
ATOM 3078 O O . ILE B 1 14 ? -16.688 15.211 3.414 1 98.88 14 ILE B O 1
ATOM 3082 N N . GLY B 1 15 ? -15.266 13.836 4.527 1 98.69 15 GLY B N 1
ATOM 3083 C CA . GLY B 1 15 ? -16.203 13.516 5.59 1 98.69 15 GLY B CA 1
ATOM 3084 C C . GLY B 1 15 ? -15.523 13.117 6.887 1 98.69 15 GLY B C 1
ATOM 3085 O O . GLY B 1 15 ? -14.477 12.477 6.871 1 98.69 15 GLY B O 1
ATOM 3086 N N . ALA B 1 16 ? -16.094 13.484 7.996 1 98.12 16 ALA B N 1
ATOM 3087 C CA . ALA B 1 16 ? -15.531 13.18 9.305 1 98.12 16 ALA B CA 1
ATOM 3088 C C . ALA B 1 16 ? -16.625 12.844 10.312 1 98.12 16 ALA B C 1
ATOM 3090 O O . ALA B 1 16 ? -17.797 13.219 10.125 1 98.12 16 ALA B O 1
ATOM 3091 N N . THR B 1 17 ? -16.25 12.133 11.266 1 97.19 17 THR B N 1
ATOM 3092 C CA . THR B 1 17 ? -17.062 12.023 12.477 1 97.19 17 THR B CA 1
ATOM 3093 C C . THR B 1 17 ? -16.719 13.141 13.453 1 97.19 17 THR B C 1
ATOM 3095 O O . THR B 1 17 ? -15.844 13.969 13.18 1 97.19 17 THR B O 1
ATOM 3098 N N . GLU B 1 18 ? -17.469 13.125 14.516 1 94.94 18 GLU B N 1
ATOM 3099 C CA . GLU B 1 18 ? -17.031 13.977 15.617 1 94.94 18 GLU B CA 1
ATOM 3100 C C . GLU B 1 18 ? -15.672 13.539 16.156 1 94.94 18 GLU B C 1
ATOM 3102 O O . GLU B 1 18 ? -15.359 12.344 16.188 1 94.94 18 GLU B O 1
ATOM 3107 N N . PHE B 1 19 ? -14.867 14.516 16.484 1 93.88 19 PHE B N 1
ATOM 3108 C CA . PHE B 1 19 ? -13.617 14.234 17.188 1 93.88 19 PHE B CA 1
ATOM 3109 C C . PHE B 1 19 ? -13.797 14.344 18.688 1 93.88 19 PHE B C 1
ATOM 3111 O O . PHE B 1 19 ? -14.148 15.406 19.219 1 93.88 19 PHE B O 1
ATOM 3118 N N . SER B 1 20 ? -13.602 13.25 19.328 1 90.62 20 SER B N 1
ATOM 3119 C CA . SER B 1 20 ? -13.906 13.203 20.766 1 90.62 20 SER B CA 1
ATOM 3120 C C . SER B 1 20 ? -12.844 12.414 21.531 1 90.62 20 SER B C 1
ATOM 3122 O O . SER B 1 20 ? -11.836 11.992 20.953 1 90.62 20 SER B O 1
ATOM 3124 N N . LYS B 1 21 ? -13.023 12.375 22.859 1 87.69 21 LYS B N 1
ATOM 3125 C CA . LYS B 1 21 ? -12.141 11.578 23.719 1 87.69 21 LYS B CA 1
ATOM 3126 C C . LYS B 1 21 ? -12.844 10.305 24.188 1 87.69 21 LYS B C 1
ATOM 3128 O O . LYS B 1 21 ? -12.211 9.445 24.812 1 87.69 21 LYS B O 1
ATOM 3133 N N . ASN B 1 22 ? -14.047 10.164 23.875 1 84.56 22 ASN B N 1
ATOM 3134 C CA . ASN B 1 22 ? -14.891 9.016 24.188 1 84.56 22 ASN B CA 1
ATOM 3135 C C . ASN B 1 22 ? -16.078 8.914 23.219 1 84.56 22 ASN B C 1
ATOM 3137 O O . ASN B 1 22 ? -17.203 9.258 23.578 1 84.56 22 ASN B O 1
ATOM 3141 N N . SER B 1 23 ? -15.836 8.328 22.109 1 85 23 SER B N 1
ATOM 3142 C CA . SER B 1 23 ? -16.828 8.359 21.047 1 85 23 SER B CA 1
ATOM 3143 C C . SER B 1 23 ? -18 7.426 21.359 1 85 23 SER B C 1
ATOM 3145 O O . SER B 1 23 ? -19.125 7.664 20.906 1 85 23 SER B O 1
ATOM 3147 N N . GLY B 1 24 ? -17.75 6.32 22.094 1 84.62 24 GLY B N 1
ATOM 3148 C CA . GLY B 1 24 ? -18.766 5.312 22.312 1 84.62 24 GLY B CA 1
ATOM 3149 C C . GLY B 1 24 ? -19.047 4.461 21.094 1 84.62 24 GLY B C 1
ATOM 3150 O O . GLY B 1 24 ? -19.969 3.645 21.094 1 84.62 24 GLY B O 1
ATOM 3151 N N . ARG B 1 25 ? -18.297 4.656 20.109 1 88.75 25 ARG B N 1
ATOM 3152 C CA . ARG B 1 25 ? -18.453 3.936 18.859 1 88.75 25 ARG B CA 1
ATOM 3153 C C . ARG B 1 25 ? -17.25 3.02 18.594 1 88.75 25 ARG B C 1
ATOM 3155 O O . ARG B 1 25 ? -16.172 3.244 19.141 1 88.75 25 ARG B O 1
ATOM 3162 N N . SER B 1 26 ? -17.516 1.891 17.844 1 88.88 26 SER B N 1
ATOM 3163 C CA . SER B 1 26 ? -16.391 1.082 17.375 1 88.88 26 SER B CA 1
ATOM 3164 C C . SER B 1 26 ? -15.609 1.805 16.297 1 88.88 26 SER B C 1
ATOM 3166 O O . SER B 1 26 ? -16.141 2.713 15.641 1 88.88 26 SER B O 1
ATOM 3168 N N . GLU B 1 27 ? -14.367 1.492 16.156 1 91 27 GLU B N 1
ATOM 3169 C CA . GLU B 1 27 ? -13.555 2.053 15.086 1 91 27 GLU B CA 1
ATOM 3170 C C . GLU B 1 27 ? -14.172 1.761 13.719 1 91 27 GLU B C 1
ATOM 3172 O O . GLU B 1 27 ? -14.078 2.582 12.805 1 91 27 GLU B O 1
ATOM 3177 N N . TRP B 1 28 ? -14.773 0.587 13.625 1 93.06 28 TRP B N 1
ATOM 3178 C CA . TRP B 1 28 ? -15.445 0.194 12.398 1 93.06 28 TRP B CA 1
ATOM 3179 C C . TRP B 1 28 ? -16.609 1.135 12.094 1 93.06 28 TRP B C 1
ATOM 3181 O O . TRP B 1 28 ? -16.797 1.551 10.945 1 93.06 28 TRP B O 1
ATOM 3191 N N . GLN B 1 29 ? -17.406 1.445 13.062 1 94.5 29 GLN B N 1
ATOM 3192 C CA . GLN B 1 29 ? -18.516 2.387 12.898 1 94.5 29 GLN B CA 1
ATOM 3193 C C . GLN B 1 29 ? -18 3.768 12.5 1 94.5 29 GLN B C 1
ATOM 3195 O O . GLN B 1 29 ? -18.578 4.418 11.625 1 94.5 29 GLN B O 1
ATOM 3200 N N . LEU B 1 30 ? -16.938 4.23 13.172 1 95.75 30 LEU B N 1
ATOM 3201 C CA . LEU B 1 30 ? -16.344 5.527 12.852 1 95.75 30 LEU B CA 1
ATOM 3202 C C . LEU B 1 30 ? -15.891 5.57 11.398 1 95.75 30 LEU B C 1
ATOM 3204 O O . LEU B 1 30 ? -16.078 6.574 10.711 1 95.75 30 LEU B O 1
ATOM 3208 N N . ALA B 1 31 ? -15.258 4.477 10.969 1 96.88 31 ALA B N 1
ATOM 3209 C CA . ALA B 1 31 ? -14.812 4.387 9.586 1 96.88 31 ALA B CA 1
ATOM 3210 C C . ALA B 1 31 ? -15.984 4.5 8.617 1 96.88 31 ALA B C 1
ATOM 3212 O O . ALA B 1 31 ? -15.961 5.312 7.691 1 96.88 31 ALA B O 1
ATOM 3213 N N . CYS B 1 32 ? -17.031 3.75 8.852 1 97.81 32 CYS B N 1
ATOM 3214 C CA . CYS B 1 32 ? -18.188 3.744 7.973 1 97.81 32 CYS B CA 1
ATOM 3215 C C . CYS B 1 32 ? -18.859 5.113 7.949 1 97.81 32 CYS B C 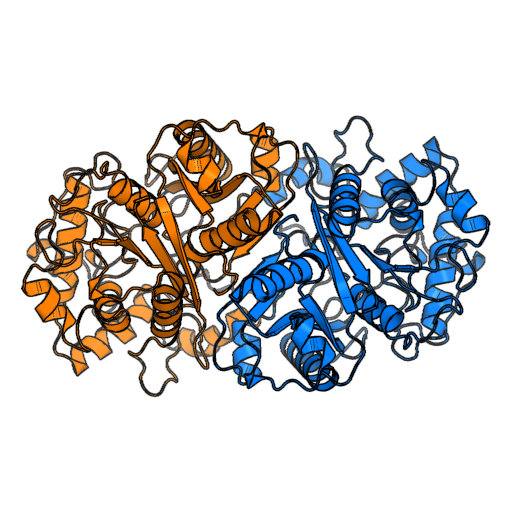1
ATOM 3217 O O . CYS B 1 32 ? -19.234 5.613 6.883 1 97.81 32 CYS B O 1
ATOM 3219 N N . GLU B 1 33 ? -19.016 5.699 9.094 1 98.06 33 GLU B N 1
ATOM 3220 C CA . GLU B 1 33 ? -19.656 7.004 9.188 1 98.06 33 GLU B CA 1
ATOM 3221 C C . GLU B 1 33 ? -18.875 8.07 8.422 1 98.06 33 GLU B C 1
ATOM 3223 O O . GLU B 1 33 ? -19.453 8.891 7.723 1 98.06 33 GLU B O 1
ATOM 3228 N N . SER B 1 34 ? -17.562 8.086 8.594 1 98.5 34 SER B N 1
ATOM 3229 C CA . SER B 1 34 ? -16.75 9.078 7.906 1 98.5 34 SER B CA 1
ATOM 3230 C C . SER B 1 34 ? -16.781 8.867 6.395 1 98.5 34 SER B C 1
ATOM 3232 O O . SER B 1 34 ? -16.844 9.836 5.629 1 98.5 34 SER B O 1
ATOM 3234 N N . VAL B 1 35 ? -16.75 7.602 5.949 1 98.81 35 VAL B N 1
ATOM 3235 C CA . VAL B 1 35 ? -16.797 7.297 4.523 1 98.81 35 VAL B CA 1
ATOM 3236 C C . VAL B 1 35 ? -18.141 7.723 3.936 1 98.81 35 VAL B C 1
ATOM 3238 O O . VAL B 1 35 ? -18.188 8.359 2.881 1 98.81 35 VAL B O 1
ATOM 3241 N N . ILE B 1 36 ? -19.234 7.398 4.625 1 98.81 36 ILE B N 1
ATOM 3242 C CA . ILE B 1 36 ? -20.562 7.797 4.176 1 98.81 36 ILE B CA 1
ATOM 3243 C C . ILE B 1 36 ? -20.641 9.32 4.066 1 98.81 36 ILE B C 1
ATOM 3245 O O . ILE B 1 36 ? -21.156 9.852 3.076 1 98.81 36 ILE B O 1
ATOM 3249 N N . ALA B 1 37 ? -20.125 10 5.09 1 98.81 37 ALA B N 1
ATOM 3250 C CA . ALA B 1 37 ? -20.141 11.461 5.098 1 98.81 37 ALA B CA 1
ATOM 3251 C C . ALA B 1 37 ? -19.375 12.031 3.91 1 98.81 37 ALA B C 1
ATOM 3253 O O . ALA B 1 37 ? -19.781 13.016 3.301 1 98.81 37 ALA B O 1
ATOM 3254 N N . ALA B 1 38 ? -18.219 11.453 3.59 1 98.88 38 ALA B N 1
ATOM 3255 C CA . ALA B 1 38 ? -17.406 11.914 2.469 1 98.88 38 ALA B CA 1
ATOM 3256 C C . ALA B 1 38 ? -18.109 11.664 1.139 1 98.88 38 ALA B C 1
ATOM 3258 O O . ALA B 1 38 ? -18.062 12.5 0.236 1 98.88 38 ALA B O 1
ATOM 3259 N N . LEU B 1 39 ? -18.688 10.484 0.984 1 98.88 39 LEU B N 1
ATOM 3260 C CA . LEU B 1 39 ? -19.422 10.148 -0.226 1 98.88 39 LEU B CA 1
ATOM 3261 C C . LEU B 1 39 ? -20.625 11.078 -0.404 1 98.88 39 LEU B C 1
ATOM 3263 O O . LEU B 1 39 ? -20.906 11.531 -1.517 1 98.88 39 LEU B O 1
ATOM 3267 N N . ASP B 1 40 ? -21.328 11.352 0.689 1 98.81 40 ASP B N 1
ATOM 3268 C CA . ASP B 1 40 ? -22.438 12.305 0.649 1 98.81 40 ASP B CA 1
ATOM 3269 C C . ASP B 1 40 ? -21.953 13.68 0.192 1 98.81 40 ASP B C 1
ATOM 3271 O O . ASP B 1 40 ? -22.609 14.328 -0.625 1 98.81 40 ASP B O 1
ATOM 3275 N N . ASP B 1 41 ? -20.859 14.109 0.754 1 98.81 41 ASP B N 1
ATOM 3276 C CA . ASP B 1 41 ? -20.266 15.391 0.375 1 98.81 41 ASP B CA 1
ATOM 3277 C C . ASP B 1 41 ? -19.984 15.445 -1.124 1 98.81 41 ASP B C 1
ATOM 3279 O O . ASP B 1 41 ? -20.203 16.469 -1.767 1 98.81 41 ASP B O 1
ATOM 3283 N N . ALA B 1 42 ? -19.531 14.391 -1.694 1 98.75 42 ALA B N 1
ATOM 3284 C CA . ALA B 1 42 ? -19.141 14.328 -3.104 1 98.75 42 ALA B CA 1
ATOM 3285 C C . ALA B 1 42 ? -20.344 14.023 -3.986 1 98.75 42 ALA B C 1
ATOM 3287 O O . ALA B 1 42 ? -20.281 14.148 -5.211 1 98.75 42 ALA B O 1
ATOM 3288 N N . HIS B 1 43 ? -21.469 13.602 -3.355 1 98.69 43 HIS B N 1
ATOM 3289 C CA . HIS B 1 43 ? -22.625 13.109 -4.086 1 98.69 43 HIS B CA 1
ATOM 3290 C C . HIS B 1 43 ? -22.266 11.898 -4.949 1 98.69 43 HIS B C 1
ATOM 3292 O O . HIS B 1 43 ? -22.609 11.859 -6.133 1 98.69 43 HIS B O 1
ATOM 3298 N N . ILE B 1 44 ? -21.578 11.008 -4.441 1 98.75 44 ILE B N 1
ATOM 3299 C CA . ILE B 1 44 ? -21.219 9.742 -5.062 1 98.75 44 ILE B CA 1
ATOM 3300 C C . ILE B 1 44 ? -21.797 8.586 -4.238 1 98.75 44 ILE B C 1
ATOM 3302 O O . ILE B 1 44 ? -21.719 8.594 -3.008 1 98.75 44 ILE B O 1
ATOM 3306 N N . GLU B 1 45 ? -22.391 7.652 -4.879 1 98.62 45 GLU B N 1
ATOM 3307 C CA . GLU B 1 45 ? -22.984 6.504 -4.199 1 98.62 45 GLU B CA 1
ATOM 3308 C C . GLU B 1 45 ? -21.922 5.488 -3.799 1 98.62 45 GLU B C 1
ATOM 3310 O O . GLU B 1 45 ? -20.922 5.324 -4.5 1 98.62 45 GLU B O 1
ATOM 3315 N N . ALA B 1 46 ? -22.156 4.832 -2.691 1 98.31 46 ALA B N 1
ATOM 3316 C CA . ALA B 1 46 ? -21.203 3.844 -2.184 1 98.31 46 ALA B CA 1
ATOM 3317 C C . ALA B 1 46 ? -20.906 2.779 -3.236 1 98.31 46 ALA B C 1
ATOM 3319 O O . ALA B 1 46 ? -19.781 2.273 -3.316 1 98.31 46 ALA B O 1
ATOM 3320 N N . GLU B 1 47 ? -21.875 2.439 -4.082 1 98.06 47 GLU B N 1
ATOM 3321 C CA . GLU B 1 47 ? -21.75 1.384 -5.082 1 98.06 47 GLU B CA 1
ATOM 3322 C C . GLU B 1 47 ? -20.734 1.762 -6.16 1 98.06 47 GLU B C 1
ATOM 3324 O O . GLU B 1 47 ? -20.266 0.901 -6.91 1 98.06 47 GLU B O 1
ATOM 3329 N N . GLU B 1 48 ? -20.422 3.027 -6.238 1 98.56 48 GLU B N 1
ATOM 3330 C CA . GLU B 1 48 ? -19.5 3.498 -7.262 1 98.56 48 GLU B CA 1
ATOM 3331 C C . GLU B 1 48 ? -18.047 3.359 -6.797 1 98.56 48 GLU B C 1
ATOM 3333 O O . GLU B 1 48 ? -17.125 3.439 -7.602 1 98.56 48 GLU B O 1
ATOM 3338 N N . VAL B 1 49 ? -17.875 3.195 -5.5 1 98.88 49 VAL B N 1
ATOM 3339 C CA . VAL B 1 49 ? -16.516 3.064 -4.961 1 98.88 49 VAL B CA 1
ATOM 3340 C C . VAL B 1 49 ? -15.898 1.75 -5.43 1 98.88 49 VAL B C 1
ATOM 3342 O O . VAL B 1 49 ? -16.531 0.693 -5.336 1 98.88 49 VAL B O 1
ATOM 3345 N N . ASN B 1 50 ? -14.633 1.82 -5.93 1 98.81 50 ASN B N 1
ATOM 3346 C CA . ASN B 1 50 ? -13.969 0.581 -6.324 1 98.81 50 ASN B CA 1
ATOM 3347 C C . ASN B 1 50 ? -12.492 0.589 -5.949 1 98.81 50 ASN B C 1
ATOM 3349 O O . ASN B 1 50 ? -11.695 -0.143 -6.539 1 98.81 50 ASN B O 1
ATOM 3353 N N . GLY B 1 51 ? -12.141 1.448 -5.027 1 98.75 51 GLY B N 1
ATOM 3354 C CA . GLY B 1 51 ? -10.781 1.435 -4.508 1 98.75 51 GLY B CA 1
ATOM 3355 C C . GLY B 1 51 ? -10.672 1.988 -3.1 1 98.75 51 GLY B C 1
ATOM 3356 O O . GLY B 1 51 ? -11.469 2.842 -2.701 1 98.75 51 GLY B O 1
ATOM 3357 N N . PHE B 1 52 ? -9.719 1.505 -2.322 1 98.75 52 PHE B N 1
ATOM 3358 C CA . PHE B 1 52 ? -9.344 2.014 -1.009 1 98.75 52 PHE B CA 1
ATOM 3359 C C . PHE B 1 52 ? -7.832 2.166 -0.901 1 98.75 52 PHE B C 1
ATOM 3361 O O . PHE B 1 52 ? -7.082 1.326 -1.4 1 98.75 52 PHE B O 1
ATOM 3368 N N . ALA B 1 53 ? -7.324 3.195 -0.358 1 98.19 53 ALA B N 1
ATOM 3369 C CA . ALA B 1 53 ? -5.934 3.379 0.06 1 98.19 53 ALA B CA 1
ATOM 3370 C C . ALA B 1 53 ? -5.852 3.762 1.535 1 98.19 53 ALA B C 1
ATOM 3372 O O . ALA B 1 53 ? -6.348 4.816 1.938 1 98.19 53 ALA B O 1
ATOM 3373 N N . LEU B 1 54 ? -5.207 2.904 2.365 1 97.12 54 LEU B N 1
ATOM 3374 C CA . LEU B 1 54 ? -5.273 3.062 3.812 1 97.12 54 LEU B CA 1
ATOM 3375 C C . LEU B 1 54 ? -3.879 3.01 4.43 1 97.12 54 LEU B C 1
ATOM 3377 O O . LEU B 1 54 ? -2.881 2.906 3.709 1 97.12 54 LEU B O 1
ATOM 3381 N N . PHE B 1 55 ? -3.846 3.131 5.754 1 93.62 55 PHE B N 1
ATOM 3382 C CA . PHE B 1 55 ? -2.643 2.936 6.555 1 93.62 55 PHE B CA 1
ATOM 3383 C C . PHE B 1 55 ? -2.477 1.469 6.938 1 93.62 55 PHE B C 1
ATOM 3385 O O . PHE B 1 55 ? -3.465 0.749 7.098 1 93.62 55 PHE B O 1
ATOM 3392 N N . THR B 1 56 ? -1.231 1.071 7.105 1 90.69 56 THR B N 1
ATOM 3393 C CA . THR B 1 56 ? -0.993 -0.27 7.629 1 90.69 56 THR B CA 1
ATOM 3394 C C . THR B 1 56 ? -1.542 -0.405 9.047 1 90.69 56 THR B C 1
ATOM 3396 O O . THR B 1 56 ? -1.897 -1.503 9.477 1 90.69 56 THR B O 1
ATOM 3399 N N . MET B 1 57 ? -1.701 0.666 9.758 1 86.62 57 MET B N 1
ATOM 3400 C CA . MET B 1 57 ? -2.133 0.65 11.148 1 86.62 57 MET B CA 1
ATOM 3401 C C . MET B 1 57 ? -3.654 0.637 11.25 1 86.62 57 MET B C 1
ATOM 3403 O O . MET B 1 57 ? -4.207 0.562 12.344 1 86.62 57 MET B O 1
ATOM 3407 N N . GLU B 1 58 ? -4.297 0.842 10.148 1 88.62 58 GLU B N 1
ATOM 3408 C CA . GLU B 1 58 ? -5.758 0.855 10.172 1 88.62 58 GLU B CA 1
ATOM 3409 C C . GLU B 1 58 ? -6.316 -0.5 10.602 1 88.62 58 GLU B C 1
ATOM 3411 O O . GLU B 1 58 ? -6 -1.525 9.992 1 88.62 58 GLU B O 1
ATOM 3416 N N . ASN B 1 59 ? -7.191 -0.49 11.57 1 86.62 59 ASN B N 1
ATOM 3417 C CA . ASN B 1 59 ? -7.754 -1.733 12.086 1 86.62 59 ASN B CA 1
ATOM 3418 C C . ASN B 1 59 ? -9.117 -2.035 11.461 1 86.62 59 ASN B C 1
ATOM 3420 O O . ASN B 1 59 ? -9.805 -2.967 11.883 1 86.62 59 ASN B O 1
ATOM 3424 N N . ASN B 1 60 ? -9.555 -1.169 10.625 1 90.81 60 ASN B N 1
ATOM 3425 C CA . ASN B 1 60 ? -10.781 -1.339 9.852 1 90.81 60 ASN B CA 1
ATOM 3426 C C . ASN B 1 60 ? -10.484 -1.596 8.375 1 90.81 60 ASN B C 1
ATOM 3428 O O . ASN B 1 60 ? -10.516 -0.67 7.562 1 90.81 60 ASN B O 1
ATOM 3432 N N . PRO B 1 61 ? -10.312 -2.861 8.07 1 91.75 61 PRO B N 1
ATOM 3433 C CA . PRO B 1 61 ? -9.852 -3.148 6.707 1 91.75 61 PRO B CA 1
ATOM 3434 C C . PRO B 1 61 ? -10.883 -2.787 5.641 1 91.75 61 PRO B C 1
ATOM 3436 O O . PRO B 1 61 ? -12.078 -2.766 5.922 1 91.75 61 PRO B O 1
ATOM 3439 N N . GLU B 1 62 ? -10.414 -2.494 4.457 1 94.56 62 GLU B N 1
ATOM 3440 C CA . GLU B 1 62 ? -11.242 -2.068 3.33 1 94.56 62 GLU B CA 1
ATOM 3441 C C . GLU B 1 62 ? -12.336 -3.088 3.033 1 94.56 62 GLU B C 1
ATOM 3443 O O . GLU B 1 62 ? -13.453 -2.717 2.662 1 94.56 62 GLU B O 1
ATOM 3448 N N . ILE B 1 63 ? -12.055 -4.391 3.191 1 92.62 63 ILE B N 1
ATOM 3449 C CA . ILE B 1 63 ? -13.031 -5.426 2.875 1 92.62 63 ILE B CA 1
ATOM 3450 C C . ILE B 1 63 ? -14.203 -5.34 3.848 1 92.62 63 ILE B C 1
ATOM 3452 O O . ILE B 1 63 ? -15.359 -5.551 3.463 1 92.62 63 ILE B O 1
ATOM 3456 N N . ALA B 1 64 ? -13.945 -5.074 5.137 1 92.81 64 ALA B N 1
ATOM 3457 C CA . ALA B 1 64 ? -14.992 -4.941 6.145 1 92.81 64 ALA B CA 1
ATOM 3458 C C . ALA B 1 64 ? -15.859 -3.711 5.879 1 92.81 64 ALA B C 1
ATOM 3460 O O . ALA B 1 64 ? -17.078 -3.768 5.988 1 92.81 64 ALA B O 1
ATOM 3461 N N . VAL B 1 65 ? -15.188 -2.611 5.574 1 95.94 65 VAL B N 1
ATOM 3462 C CA . VAL B 1 65 ? -15.914 -1.376 5.297 1 95.94 65 VAL B CA 1
ATOM 3463 C C . VAL B 1 65 ? -16.719 -1.527 4.012 1 95.94 65 VAL B C 1
ATOM 3465 O O . VAL B 1 65 ? -17.859 -1.072 3.934 1 95.94 65 VAL B O 1
ATOM 3468 N N . ALA B 1 66 ? -16.141 -2.164 2.982 1 95.88 66 ALA B N 1
ATOM 3469 C CA . ALA B 1 66 ? -16.844 -2.416 1.73 1 95.88 66 ALA B CA 1
ATOM 3470 C C . ALA B 1 66 ? -18.109 -3.24 1.972 1 95.88 66 ALA B C 1
ATOM 3472 O O . ALA B 1 66 ? -19.172 -2.928 1.432 1 95.88 66 ALA B O 1
ATOM 3473 N N . ARG B 1 67 ? -17.984 -4.281 2.742 1 93.44 67 ARG B N 1
ATOM 3474 C CA . ARG B 1 67 ? -19.141 -5.117 3.061 1 93.44 67 ARG B CA 1
ATOM 3475 C C . ARG B 1 67 ? -20.219 -4.312 3.783 1 93.44 67 ARG B C 1
ATOM 3477 O O . ARG B 1 67 ? -21.406 -4.402 3.443 1 93.44 67 ARG B O 1
ATOM 3484 N N . ALA B 1 68 ? -19.781 -3.561 4.766 1 94.81 68 ALA B N 1
ATOM 3485 C CA . ALA B 1 68 ? -20.719 -2.799 5.59 1 94.81 68 ALA B CA 1
ATOM 3486 C C . ALA B 1 68 ? -21.469 -1.767 4.754 1 94.81 68 ALA B C 1
ATOM 3488 O O . ALA B 1 68 ? -22.641 -1.486 5.012 1 94.81 68 ALA B O 1
ATOM 3489 N N . LEU B 1 69 ? -20.812 -1.22 3.73 1 97.31 69 LEU B N 1
ATOM 3490 C CA . LEU B 1 69 ? -21.406 -0.113 2.979 1 97.31 69 LEU B CA 1
ATOM 3491 C C . LEU B 1 69 ? -22.031 -0.61 1.683 1 97.31 69 LEU B C 1
ATOM 3493 O O . LEU B 1 69 ? -22.594 0.178 0.917 1 97.31 69 LEU B O 1
ATOM 3497 N N . GLY B 1 70 ? -21.906 -1.885 1.397 1 95.88 70 GLY B N 1
ATOM 3498 C CA . GLY B 1 70 ? -22.516 -2.469 0.212 1 95.88 70 GLY B CA 1
ATOM 3499 C C . GLY B 1 70 ? -21.75 -2.17 -1.062 1 95.88 70 GLY B C 1
ATOM 3500 O O . GLY B 1 70 ? -22.328 -2.08 -2.141 1 95.88 70 GLY B O 1
ATOM 3501 N N . ILE B 1 71 ? -20.453 -1.913 -0.934 1 97.5 71 ILE B N 1
ATOM 3502 C CA . ILE B 1 71 ? -19.609 -1.733 -2.102 1 97.5 71 ILE B CA 1
ATOM 3503 C C . ILE B 1 71 ? -19.422 -3.07 -2.818 1 97.5 71 ILE B C 1
ATOM 3505 O O . ILE B 1 71 ? -18.969 -4.047 -2.219 1 97.5 71 ILE B O 1
ATOM 3509 N N . PRO B 1 72 ? -19.719 -3.164 -4.062 1 96.88 72 PRO B N 1
ATOM 3510 C CA . PRO B 1 72 ? -19.812 -4.48 -4.703 1 96.88 72 PRO B CA 1
ATOM 3511 C C . PRO B 1 72 ? -18.438 -5.07 -5.035 1 96.88 72 PRO B C 1
ATOM 3513 O O . PRO B 1 72 ? -18.219 -6.273 -4.871 1 96.88 72 PRO B O 1
ATOM 3516 N N . GLU B 1 73 ? -17.531 -4.23 -5.574 1 97.62 73 GLU B N 1
ATOM 3517 C CA . GLU B 1 73 ? -16.25 -4.691 -6.066 1 97.62 73 GLU B CA 1
ATOM 3518 C C . GLU B 1 73 ? -15.148 -3.662 -5.805 1 97.62 73 GLU B C 1
ATOM 3520 O O . GLU B 1 73 ? -15.391 -2.457 -5.895 1 97.62 73 GLU B O 1
ATOM 3525 N N . LEU B 1 74 ? -14.031 -4.148 -5.383 1 98.38 74 LEU B N 1
ATOM 3526 C CA . LEU B 1 74 ? -12.836 -3.314 -5.336 1 98.38 74 LEU B CA 1
ATOM 3527 C C . LEU B 1 74 ? -11.805 -3.783 -6.359 1 98.38 74 LEU B C 1
ATOM 3529 O O . LEU B 1 74 ? -11.5 -4.977 -6.441 1 98.38 74 LEU B O 1
ATOM 3533 N N . THR B 1 75 ? -11.305 -2.891 -7.184 1 98.62 75 THR B N 1
ATOM 3534 C CA . THR B 1 75 ? -10.266 -3.197 -8.164 1 98.62 75 THR B CA 1
ATOM 3535 C C . THR B 1 75 ? -8.922 -2.645 -7.719 1 98.62 75 THR B C 1
ATOM 3537 O O . THR B 1 75 ? -7.906 -2.852 -8.383 1 98.62 75 THR B O 1
ATOM 3540 N N . PHE B 1 76 ? -8.984 -1.919 -6.566 1 98.5 76 PHE B N 1
ATOM 3541 C CA . PHE B 1 76 ? -7.738 -1.347 -6.066 1 98.5 76 PHE B CA 1
ATOM 3542 C C . PHE B 1 76 ? -7.754 -1.26 -4.547 1 98.5 76 PHE B C 1
ATOM 3544 O O . PHE B 1 76 ? -8.734 -0.808 -3.955 1 98.5 76 PHE B O 1
ATOM 3551 N N . PHE B 1 77 ? -6.668 -1.67 -3.863 1 97.94 77 PHE B N 1
ATOM 3552 C CA . PHE B 1 77 ? -6.461 -1.449 -2.438 1 97.94 77 PHE B CA 1
ATOM 3553 C C . PHE B 1 77 ? -4.977 -1.429 -2.102 1 97.94 77 PHE B C 1
ATOM 3555 O O . PHE B 1 77 ? -4.191 -2.172 -2.693 1 97.94 77 PHE B O 1
ATOM 3562 N N . SER B 1 78 ? -4.551 -0.595 -1.249 1 97.38 78 SER B N 1
ATOM 3563 C CA . SER B 1 78 ? -3.162 -0.421 -0.832 1 97.38 78 SER B CA 1
ATOM 3564 C C . SER B 1 78 ? -3.076 0.095 0.601 1 97.38 78 SER B C 1
ATOM 3566 O O . SER B 1 78 ? -4.023 0.699 1.106 1 97.38 78 SER B O 1
ATOM 3568 N N . ARG B 1 79 ? -1.96 -0.183 1.262 1 97.06 79 ARG B N 1
ATOM 3569 C CA . ARG B 1 79 ? -1.662 0.313 2.602 1 97.06 79 ARG B CA 1
ATOM 3570 C C . ARG B 1 79 ? -0.319 1.034 2.633 1 97.06 79 ARG B C 1
ATOM 3572 O O . ARG B 1 79 ? 0.628 0.623 1.96 1 97.06 79 ARG B O 1
ATOM 3579 N N . ILE B 1 80 ? -0.296 2.041 3.379 1 96.88 80 ILE B N 1
ATOM 3580 C CA . ILE B 1 80 ? 0.926 2.824 3.531 1 96.88 80 ILE B CA 1
ATOM 3581 C C . ILE B 1 80 ? 1.433 2.715 4.965 1 96.88 80 ILE B C 1
ATOM 3583 O O . ILE B 1 80 ? 0.677 2.932 5.918 1 96.88 80 ILE B O 1
ATOM 3587 N N . PRO B 1 81 ? 2.74 2.404 5.113 1 92.75 81 PRO B N 1
ATOM 3588 C CA . PRO B 1 81 ? 3.314 2.346 6.461 1 92.75 81 PRO B CA 1
ATOM 3589 C C . PRO B 1 81 ? 3.736 3.717 6.98 1 92.75 81 PRO B C 1
ATOM 3591 O O . PRO B 1 81 ? 3.521 4.73 6.309 1 92.75 81 PRO B O 1
ATOM 3594 N N . HIS B 1 82 ? 4.262 3.773 8.266 1 90.31 82 HIS B N 1
ATOM 3595 C CA . HIS B 1 82 ? 4.992 4.855 8.914 1 90.31 82 HIS B CA 1
ATOM 3596 C C . HIS B 1 82 ? 4.035 5.871 9.531 1 90.31 82 HIS B C 1
ATOM 3598 O O . HIS B 1 82 ? 4.363 7.055 9.633 1 90.31 82 HIS B O 1
ATOM 3604 N N . GLY B 1 83 ? 2.863 5.617 9.797 1 86.69 83 GLY B N 1
ATOM 3605 C CA . GLY B 1 83 ? 1.96 6.438 10.586 1 86.69 83 GLY B CA 1
ATOM 3606 C C . GLY B 1 83 ? 1.742 7.82 10 1 86.69 83 GLY B C 1
ATOM 3607 O O . GLY B 1 83 ? 1.429 7.953 8.812 1 86.69 83 GLY B O 1
ATOM 3608 N N . GLY B 1 84 ? 1.989 8.82 10.875 1 89.5 84 GLY B N 1
ATOM 3609 C CA . GLY B 1 84 ? 1.758 10.203 10.469 1 89.5 84 GLY B CA 1
ATOM 3610 C C . GLY B 1 84 ? 2.605 10.625 9.289 1 89.5 84 GLY B C 1
ATOM 3611 O O . GLY B 1 84 ? 2.195 11.484 8.5 1 89.5 84 GLY B O 1
ATOM 3612 N N . GLY B 1 85 ? 3.793 10.039 9.219 1 93.06 85 GLY B N 1
ATOM 3613 C CA . GLY B 1 85 ? 4.656 10.375 8.102 1 93.06 85 GLY B CA 1
ATOM 3614 C C . GLY B 1 85 ? 4.078 9.961 6.758 1 93.06 85 GLY B C 1
ATOM 3615 O O . GLY B 1 85 ? 4.367 10.586 5.734 1 93.06 85 GLY B O 1
ATOM 3616 N N . GLY B 1 86 ? 3.346 8.953 6.797 1 94.5 86 GLY B N 1
ATOM 3617 C CA . GLY B 1 86 ? 2.74 8.422 5.586 1 94.5 86 GLY B CA 1
ATOM 3618 C C . GLY B 1 86 ? 1.35 8.969 5.324 1 94.5 86 GLY B C 1
ATOM 3619 O O . GLY B 1 86 ? 0.638 8.477 4.445 1 94.5 86 GLY B O 1
ATOM 3620 N N . ALA B 1 87 ? 0.91 10.008 5.945 1 95.5 87 ALA B N 1
ATOM 3621 C CA . ALA B 1 87 ? -0.476 10.469 5.965 1 95.5 87 ALA B CA 1
ATOM 3622 C C . ALA B 1 87 ? -0.949 10.844 4.562 1 95.5 87 ALA B C 1
ATOM 3624 O O . ALA B 1 87 ? -2.104 10.602 4.203 1 95.5 87 ALA B O 1
ATOM 3625 N N . CYS B 1 88 ? -0.136 11.406 3.771 1 98.56 88 CYS B N 1
ATOM 3626 C CA . CYS B 1 88 ? -0.531 11.93 2.467 1 98.56 88 CYS B CA 1
ATOM 3627 C C . CYS B 1 88 ? -0.34 10.883 1.379 1 98.56 88 CYS B C 1
ATOM 3629 O O . CYS B 1 88 ? -0.872 11.023 0.276 1 98.56 88 CYS B O 1
ATOM 3631 N N . ALA B 1 89 ? 0.378 9.82 1.725 1 98.44 89 ALA B N 1
ATOM 3632 C CA . ALA B 1 89 ? 0.769 8.812 0.743 1 98.44 89 ALA B CA 1
ATOM 3633 C C . ALA B 1 89 ? -0.449 8.062 0.217 1 98.44 89 ALA B C 1
ATOM 3635 O O . ALA B 1 89 ? -0.511 7.715 -0.966 1 98.44 89 ALA B O 1
ATOM 3636 N N . PRO B 1 90 ? -1.478 7.777 1.044 1 98.5 90 PRO B N 1
ATOM 3637 C CA . PRO B 1 90 ? -2.678 7.141 0.496 1 98.5 90 PRO B CA 1
ATOM 3638 C C . PRO B 1 90 ? -3.332 7.965 -0.609 1 98.5 90 PRO B C 1
ATOM 3640 O O . PRO B 1 90 ? -3.889 7.402 -1.556 1 98.5 90 PRO B O 1
ATOM 3643 N N . VAL B 1 91 ? -3.252 9.273 -0.503 1 98.81 91 VAL B N 1
ATOM 3644 C CA . VAL B 1 91 ? -3.809 10.133 -1.54 1 98.81 91 VAL B CA 1
ATOM 3645 C C . VAL B 1 91 ? -2.988 10 -2.82 1 98.81 91 VAL B C 1
ATOM 3647 O O . VAL B 1 91 ? -3.541 10.008 -3.924 1 98.81 91 VAL B O 1
ATOM 3650 N N . GLN B 1 92 ? -1.661 9.922 -2.688 1 98.75 92 GLN B N 1
ATOM 3651 C CA . GLN B 1 92 ? -0.83 9.664 -3.859 1 98.75 92 GLN B CA 1
ATOM 3652 C C . GLN B 1 92 ? -1.228 8.359 -4.539 1 98.75 92 GLN B C 1
ATOM 3654 O O . GLN B 1 92 ? -1.392 8.312 -5.762 1 98.75 92 GLN B O 1
ATOM 3659 N N . GLN B 1 93 ? -1.401 7.289 -3.717 1 98.5 93 GLN B N 1
ATOM 3660 C CA . GLN B 1 93 ? -1.796 5.996 -4.266 1 98.5 93 GLN B CA 1
ATOM 3661 C C . GLN B 1 93 ? -3.129 6.094 -5 1 98.5 93 GLN B C 1
ATOM 3663 O O . GLN B 1 93 ? -3.287 5.535 -6.086 1 98.5 93 GLN B O 1
ATOM 3668 N N . ALA B 1 94 ? -4.062 6.773 -4.371 1 98.75 94 ALA B N 1
ATOM 3669 C CA . ALA B 1 94 ? -5.375 6.961 -4.98 1 98.75 94 ALA B CA 1
ATOM 3670 C C . ALA B 1 94 ? -5.262 7.703 -6.309 1 98.75 94 ALA B C 1
ATOM 3672 O O . ALA B 1 94 ? -5.906 7.332 -7.293 1 98.75 94 ALA B O 1
ATOM 3673 N N . ALA B 1 95 ? -4.449 8.734 -6.324 1 98.62 95 ALA B N 1
ATOM 3674 C CA . ALA B 1 95 ? -4.262 9.516 -7.543 1 98.62 95 ALA B CA 1
ATOM 3675 C C . ALA B 1 95 ? -3.65 8.664 -8.648 1 98.62 95 ALA B C 1
ATOM 3677 O O . ALA B 1 95 ? -4.031 8.789 -9.82 1 98.62 95 ALA B O 1
ATOM 3678 N N . LEU B 1 96 ? -2.672 7.828 -8.289 1 98.06 96 LEU B N 1
ATOM 3679 C CA . LEU B 1 96 ? -2.064 6.922 -9.258 1 98.06 96 LEU B CA 1
ATOM 3680 C C . LEU B 1 96 ? -3.096 5.945 -9.812 1 98.06 96 LEU B C 1
ATOM 3682 O O . LEU B 1 96 ? -3.148 5.707 -11.016 1 98.06 96 LEU B O 1
ATOM 3686 N N . ALA B 1 97 ? -3.945 5.379 -8.93 1 98.06 97 ALA B N 1
ATOM 3687 C CA . ALA B 1 97 ? -4.965 4.414 -9.344 1 98.06 97 ALA B CA 1
ATOM 3688 C C . ALA B 1 97 ? -5.984 5.055 -10.273 1 98.06 97 ALA B C 1
ATOM 3690 O O . ALA B 1 97 ? -6.328 4.488 -11.312 1 98.06 97 ALA B O 1
ATOM 3691 N N . VAL B 1 98 ? -6.398 6.23 -9.945 1 98.12 98 VAL B N 1
ATOM 3692 C CA . VAL B 1 98 ? -7.426 6.934 -10.711 1 98.12 98 VAL B CA 1
ATOM 3693 C C . VAL B 1 98 ? -6.859 7.359 -12.062 1 98.12 98 VAL B C 1
ATOM 3695 O O . VAL B 1 98 ? -7.492 7.152 -13.102 1 98.12 98 VAL B O 1
ATOM 3698 N N . SER B 1 99 ? -5.672 7.934 -12.07 1 96.94 99 SER B N 1
ATOM 3699 C CA . SER B 1 99 ? -5.09 8.469 -13.297 1 96.94 99 SER B CA 1
ATOM 3700 C C . SER B 1 99 ? -4.754 7.355 -14.281 1 96.94 99 SER B C 1
ATOM 3702 O O . SER B 1 99 ? -4.77 7.562 -15.5 1 96.94 99 SER B O 1
ATOM 3704 N N . SER B 1 100 ? -4.434 6.148 -13.781 1 96 100 SER B N 1
ATOM 3705 C CA . SER B 1 100 ? -4.066 5.027 -14.648 1 96 100 SER B CA 1
ATOM 3706 C C . SER B 1 100 ? -5.305 4.273 -15.125 1 96 100 SER B C 1
ATOM 3708 O O . SER B 1 100 ? -5.215 3.438 -16.031 1 96 100 SER B O 1
ATOM 3710 N N . GLY B 1 101 ? -6.473 4.508 -14.461 1 95.75 101 GLY B N 1
ATOM 3711 C CA . GLY B 1 101 ? -7.707 3.844 -14.852 1 95.75 101 GLY B CA 1
ATOM 3712 C C . GLY B 1 101 ? -7.949 2.547 -14.102 1 95.75 101 GLY B C 1
ATOM 3713 O O . GLY B 1 101 ? -8.922 1.839 -14.375 1 95.75 101 GLY B O 1
ATOM 3714 N N . VAL B 1 102 ? -7.156 2.23 -13.148 1 96.75 102 VAL B N 1
ATOM 3715 C CA . VAL B 1 102 ? -7.301 1.006 -12.367 1 96.75 102 VAL B CA 1
ATOM 3716 C C . VAL B 1 102 ? -8.523 1.11 -11.461 1 96.75 102 VAL B C 1
ATOM 3718 O O . VAL B 1 102 ? -9.148 0.098 -11.133 1 96.75 102 VAL B O 1
ATOM 3721 N N . ALA B 1 103 ? -8.844 2.303 -11.023 1 98.19 103 ALA B N 1
ATOM 3722 C CA . ALA B 1 103 ? -10.031 2.596 -10.219 1 98.19 103 ALA B CA 1
ATOM 3723 C C . ALA B 1 103 ? -10.641 3.938 -10.609 1 98.19 103 ALA B C 1
ATOM 3725 O O . ALA B 1 103 ? -9.938 4.828 -11.086 1 98.19 103 ALA B O 1
ATOM 3726 N N . ASP B 1 104 ? -11.898 4.098 -10.375 1 98.56 104 ASP B N 1
ATOM 3727 C CA . ASP B 1 104 ? -12.609 5.328 -10.727 1 98.56 104 ASP B CA 1
ATOM 3728 C C . ASP B 1 104 ? -12.859 6.191 -9.492 1 98.56 104 ASP B C 1
ATOM 3730 O O . ASP B 1 104 ? -12.781 7.418 -9.562 1 98.56 104 ASP B O 1
ATOM 3734 N N . VAL B 1 105 ? -13.289 5.559 -8.453 1 98.94 105 VAL B N 1
ATOM 3735 C CA . VAL B 1 105 ? -13.578 6.219 -7.18 1 98.94 105 VAL B CA 1
ATOM 3736 C C . VAL B 1 105 ? -12.797 5.535 -6.059 1 98.94 105 VAL B C 1
ATOM 3738 O O . VAL B 1 105 ? -13.07 4.387 -5.711 1 98.94 105 VAL B O 1
ATOM 3741 N N . VAL B 1 106 ? -11.828 6.23 -5.52 1 98.94 106 VAL B N 1
ATOM 3742 C CA . VAL B 1 106 ? -11.008 5.68 -4.449 1 98.94 106 VAL B CA 1
ATOM 3743 C C . VAL B 1 106 ? -11.281 6.43 -3.148 1 98.94 106 VAL B C 1
ATOM 3745 O O . VAL B 1 106 ? -11.32 7.664 -3.135 1 98.94 106 VAL B O 1
ATOM 3748 N N . VAL B 1 107 ? -11.484 5.711 -2.078 1 98.94 107 VAL B N 1
ATOM 3749 C CA . VAL B 1 107 ? -11.703 6.293 -0.758 1 98.94 107 VAL B CA 1
ATOM 3750 C C . VAL B 1 107 ? -10.445 6.129 0.095 1 98.94 107 VAL B C 1
ATOM 3752 O O . VAL B 1 107 ? -9.828 5.062 0.098 1 98.94 107 VAL B O 1
ATOM 3755 N N . VAL B 1 108 ? -10 7.18 0.701 1 98.81 108 VAL B N 1
ATOM 3756 C CA . VAL B 1 108 ? -8.977 7.203 1.74 1 98.81 108 VAL B CA 1
ATOM 3757 C C . VAL B 1 108 ? -9.617 7.527 3.088 1 98.81 108 VAL B C 1
ATOM 3759 O O . VAL B 1 108 ? -10.367 8.5 3.207 1 98.81 108 VAL B O 1
ATOM 3762 N N . TYR B 1 109 ? -9.344 6.672 4.117 1 98 109 TYR B N 1
ATOM 3763 C CA . TYR B 1 109 ? -9.875 7.035 5.426 1 98 109 TYR B CA 1
ATOM 3764 C C . TYR B 1 109 ? -8.938 6.574 6.539 1 98 109 TYR B C 1
ATOM 3766 O O . TYR B 1 109 ? -8.078 5.719 6.316 1 98 109 TYR B O 1
ATOM 3774 N N . ARG B 1 110 ? -9 7.184 7.637 1 96.69 110 ARG B N 1
ATOM 3775 C CA . ARG B 1 110 ? -8.406 6.793 8.914 1 96.69 110 ARG B CA 1
ATOM 3776 C C . ARG B 1 110 ? -9.414 6.93 10.047 1 96.69 110 ARG B C 1
ATOM 3778 O O . ARG B 1 110 ? -10.023 7.992 10.227 1 96.69 110 ARG B O 1
ATOM 3785 N N . ALA B 1 111 ? -9.703 5.855 10.758 1 95 111 ALA B N 1
ATOM 3786 C CA . ALA B 1 111 ? -10.648 5.852 11.875 1 95 111 ALA B CA 1
ATOM 3787 C C . ALA B 1 111 ? -10.109 5.055 13.055 1 95 111 ALA B C 1
ATOM 3789 O O . ALA B 1 111 ? -9.703 3.896 12.898 1 95 111 ALA B O 1
ATOM 3790 N N . PHE B 1 112 ? -10.023 5.605 14.195 1 88.19 112 PHE B N 1
ATOM 3791 C CA . PHE B 1 112 ? -9.484 4.879 15.336 1 88.19 112 PHE B CA 1
ATOM 3792 C C . PHE B 1 112 ? -9.953 5.504 16.641 1 88.19 112 PHE B C 1
ATOM 3794 O O . PHE B 1 112 ? -10.422 6.645 16.672 1 88.19 112 PHE B O 1
ATOM 3801 N N . ASN B 1 113 ? -9.914 4.605 17.625 1 83.62 113 ASN B N 1
ATOM 3802 C CA . ASN B 1 113 ? -10.117 5.004 19.016 1 83.62 113 ASN B CA 1
ATOM 3803 C C . ASN B 1 113 ? -8.789 5.102 19.781 1 83.62 113 ASN B C 1
ATOM 3805 O O . ASN B 1 113 ? -8.273 4.098 20.266 1 83.62 113 ASN B O 1
ATOM 3809 N N . GLU B 1 114 ? -8.164 6.105 19.641 1 65.31 114 GLU B N 1
ATOM 3810 C CA . GLU B 1 114 ? -6.848 6.203 20.266 1 65.31 114 GLU B CA 1
ATOM 3811 C C . GLU B 1 114 ? -6.965 6.25 21.797 1 65.31 114 GLU B C 1
ATOM 3813 O O . GLU B 1 114 ? -6.16 5.648 22.5 1 65.31 114 GLU B O 1
ATOM 3818 N N . ARG B 1 115 ? -7.84 6.918 22.266 1 46.75 115 ARG B N 1
ATOM 3819 C CA . ARG B 1 115 ? -7.934 7.148 23.719 1 46.75 115 ARG B CA 1
ATOM 3820 C C . ARG B 1 115 ? -8.594 5.965 24.406 1 46.75 115 ARG B C 1
ATOM 3822 O O . ARG B 1 115 ? -8.094 5.48 25.422 1 46.75 115 ARG B O 1
ATOM 3829 N N . SER B 1 116 ? -9.711 5.582 23.812 1 39.34 116 SER B N 1
ATOM 3830 C CA . SER B 1 116 ? -10.508 4.609 24.547 1 39.34 116 SER B CA 1
ATOM 3831 C C . SER B 1 116 ? -10.016 3.188 24.312 1 39.34 116 SER B C 1
ATOM 3833 O O . SER B 1 116 ? -10.281 2.287 25.109 1 39.34 116 SER B O 1
ATOM 3835 N N . GLY B 1 117 ? -9.188 3.051 23.234 1 43.62 117 GLY B N 1
ATOM 3836 C CA . GLY B 1 117 ? -8.734 1.707 22.906 1 43.62 117 GLY B CA 1
ATOM 3837 C C . GLY B 1 117 ? -7.234 1.529 23.062 1 43.62 117 GLY B C 1
ATOM 3838 O O . GLY B 1 117 ? -6.762 1.054 24.094 1 43.62 117 GLY B O 1
ATOM 3839 N N . HIS B 1 118 ? -6.383 1.935 22.062 1 41.06 118 HIS B N 1
ATOM 3840 C CA . HIS B 1 118 ? -4.934 1.784 22.031 1 41.06 118 HIS B CA 1
ATOM 3841 C C . HIS B 1 118 ? -4.234 3.119 22.266 1 41.06 118 HIS B C 1
ATOM 3843 O O . HIS B 1 118 ? -4.488 4.094 21.547 1 41.06 118 HIS B O 1
ATOM 3849 N N . ARG B 1 119 ? -3.732 3.342 23.438 1 40.03 119 ARG B N 1
ATOM 3850 C CA . ARG B 1 119 ? -3.01 4.57 23.75 1 40.03 119 ARG B CA 1
ATOM 3851 C C . ARG B 1 119 ? -1.618 4.562 23.125 1 40.03 119 ARG B C 1
ATOM 3853 O O . ARG B 1 119 ? -0.74 3.814 23.562 1 40.03 119 ARG B O 1
ATOM 3860 N N . PHE B 1 120 ? -1.4 5.238 22.016 1 41.41 120 PHE B N 1
ATOM 3861 C CA . PHE B 1 120 ? -0.095 5.352 21.375 1 41.41 120 PHE B CA 1
ATOM 3862 C C . PHE B 1 120 ? 0.9 6.043 22.312 1 41.41 120 PHE B C 1
ATOM 3864 O O . PHE B 1 120 ? 2.09 5.719 22.297 1 41.41 120 PHE B O 1
ATOM 3871 N N . GLY B 1 121 ? 0.469 7.137 23.094 1 37.25 121 GLY B N 1
ATOM 3872 C CA . GLY B 1 121 ? 1.381 7.906 23.922 1 37.25 121 GLY B CA 1
ATOM 3873 C C . GLY B 1 121 ? 1.94 7.113 25.094 1 37.25 121 GLY B C 1
ATOM 3874 O O . GLY B 1 121 ? 2.859 7.57 25.781 1 37.25 121 GLY B O 1
ATOM 3875 N N . ALA B 1 122 ? 1.133 6.102 25.5 1 42.62 122 ALA B N 1
ATOM 3876 C CA . ALA B 1 122 ? 1.582 5.453 26.719 1 42.62 122 ALA B CA 1
ATOM 3877 C C . ALA B 1 122 ? 2.756 4.516 26.453 1 42.62 122 ALA B C 1
ATOM 3879 O O . ALA B 1 122 ? 3.221 3.816 27.359 1 42.62 122 ALA B O 1
ATOM 3880 N N . GLY B 1 123 ? 3.475 4.652 25.406 1 42.03 123 GLY B N 1
ATOM 3881 C CA . GLY B 1 123 ? 4.578 3.773 25.062 1 42.03 123 GLY B CA 1
ATOM 3882 C C . GLY B 1 123 ? 4.168 2.318 24.953 1 42.03 123 GLY B C 1
ATOM 3883 O O . GLY B 1 123 ? 3.08 1.937 25.391 1 42.03 123 GLY B O 1
ATOM 3884 N N . PRO B 1 124 ? 4.832 1.573 23.953 1 43.81 124 PRO B N 1
ATOM 3885 C CA . PRO B 1 124 ? 4.469 0.157 23.875 1 43.81 124 PRO B CA 1
ATOM 3886 C C . PRO B 1 124 ? 4.57 -0.554 25.234 1 43.81 124 PRO B C 1
ATOM 3888 O O . PRO B 1 124 ? 5.453 -0.24 26.031 1 43.81 124 PRO B O 1
ATOM 3891 N N . PRO B 1 125 ? 3.576 -1.277 25.641 1 39.59 125 PRO B N 1
ATOM 3892 C CA . PRO B 1 125 ? 3.893 -2.107 26.812 1 39.59 125 PRO B CA 1
ATOM 3893 C C . PRO B 1 125 ? 5.184 -2.9 26.641 1 39.59 125 PRO B C 1
ATOM 3895 O O . PRO B 1 125 ? 5.598 -3.174 25.5 1 39.59 125 PRO B O 1
ATOM 3898 N N . PRO B 1 126 ? 6.051 -3.084 27.719 1 37.91 126 PRO B N 1
ATOM 3899 C CA . PRO B 1 126 ? 7.348 -3.76 27.672 1 37.91 126 PRO B CA 1
ATOM 3900 C C . PRO B 1 126 ? 7.355 -4.969 26.734 1 37.91 126 PRO B C 1
ATOM 3902 O O . PRO B 1 126 ? 8.352 -5.227 26.062 1 37.91 126 PRO B O 1
ATOM 3905 N N . PHE B 1 127 ? 6.441 -5.832 26.938 1 38.12 127 PHE B N 1
ATOM 3906 C CA . PHE B 1 127 ? 6.484 -7.172 26.359 1 38.12 127 PHE B CA 1
ATOM 3907 C C . PHE B 1 127 ? 6.051 -7.148 24.906 1 38.12 127 PHE B C 1
ATOM 3909 O O . PHE B 1 127 ? 6.207 -8.141 24.188 1 38.12 127 PHE B O 1
ATOM 3916 N N . ALA B 1 128 ? 5.539 -6.109 24.516 1 40.81 128 ALA B N 1
ATOM 3917 C CA . ALA B 1 128 ? 4.785 -6.078 23.266 1 40.81 128 ALA B CA 1
ATOM 3918 C C . ALA B 1 128 ? 5.715 -5.941 22.062 1 40.81 128 ALA B C 1
ATOM 3920 O O . ALA B 1 128 ? 5.262 -5.684 20.938 1 40.81 128 ALA B O 1
ATOM 3921 N N . TYR B 1 129 ? 7 -5.906 22.266 1 44.91 129 TYR B N 1
ATOM 3922 C CA . TYR B 1 129 ? 7.723 -5.727 21.016 1 44.91 129 TYR B CA 1
ATOM 3923 C C . TYR B 1 129 ? 7.996 -7.07 20.344 1 44.91 129 TYR B C 1
ATOM 3925 O O . TYR B 1 129 ? 8.688 -7.922 20.906 1 44.91 129 TYR B O 1
ATOM 3933 N N . ASN B 1 130 ? 7.234 -7.473 19.578 1 48.03 130 ASN B N 1
ATOM 3934 C CA . ASN B 1 130 ? 7.57 -8.617 18.734 1 48.03 130 ASN B CA 1
ATOM 3935 C C . ASN B 1 130 ? 8.914 -8.422 18.031 1 48.03 130 ASN B C 1
ATOM 3937 O O . ASN B 1 130 ? 9.227 -7.32 17.578 1 48.03 130 ASN B O 1
ATOM 3941 N N . ALA B 1 131 ? 9.789 -9.328 18.234 1 49.06 131 ALA B N 1
ATOM 3942 C CA . ALA B 1 131 ? 11.094 -9.352 17.594 1 49.06 131 ALA B CA 1
ATOM 3943 C C . ALA B 1 131 ? 10.953 -9.305 16.078 1 49.06 131 ALA B C 1
ATOM 3945 O O . ALA B 1 131 ? 10.602 -10.305 15.445 1 49.06 131 ALA B O 1
ATOM 3946 N N . SER B 1 132 ? 10.867 -8.086 15.555 1 58.12 132 SER B N 1
ATOM 3947 C CA . SER B 1 132 ? 10.875 -7.914 14.102 1 58.12 132 SER B CA 1
ATOM 3948 C C . SER B 1 132 ? 11.984 -6.969 13.664 1 58.12 132 SER B C 1
ATOM 3950 O O . SER B 1 132 ? 12.516 -6.211 14.477 1 58.12 132 SER B O 1
ATOM 3952 N N . THR B 1 133 ? 12.43 -7.098 12.484 1 63.34 133 THR B N 1
ATOM 3953 C CA . THR B 1 133 ? 13.438 -6.219 11.906 1 63.34 133 THR B CA 1
ATOM 3954 C C . THR B 1 133 ? 13.047 -4.754 12.086 1 63.34 133 THR B C 1
ATOM 3956 O O . THR B 1 133 ? 13.906 -3.902 12.32 1 63.34 133 THR B O 1
ATOM 3959 N N . ASP B 1 134 ? 11.797 -4.559 12.195 1 58 134 ASP B N 1
ATOM 3960 C CA . ASP B 1 134 ? 11.289 -3.193 12.297 1 58 134 ASP B CA 1
ATOM 3961 C C . ASP B 1 134 ? 11.562 -2.6 13.672 1 58 134 ASP B C 1
ATOM 3963 O O . ASP B 1 134 ? 11.633 -1.378 13.828 1 58 134 ASP B O 1
ATOM 3967 N N . GLN B 1 135 ? 11.758 -3.514 14.531 1 55.47 135 GLN B N 1
ATOM 3968 C CA . GLN B 1 135 ? 11.891 -3.047 15.906 1 55.47 135 GLN B CA 1
ATOM 3969 C C . GLN B 1 135 ? 13.352 -3.059 16.359 1 55.47 135 GLN B C 1
ATOM 3971 O O . GLN B 1 135 ? 13.664 -2.662 17.484 1 55.47 135 GLN B O 1
ATOM 3976 N N . GLU B 1 136 ? 14.211 -3.383 15.438 1 60.78 136 GLU B N 1
ATOM 3977 C CA . GLU B 1 136 ? 15.602 -3.602 15.82 1 60.78 136 GLU B CA 1
ATOM 3978 C C . GLU B 1 136 ? 16.25 -2.312 16.328 1 60.78 136 GLU B C 1
ATOM 3980 O O . GLU B 1 136 ? 17.062 -2.34 17.25 1 60.78 136 GLU B O 1
ATOM 3985 N N . TYR B 1 137 ? 15.805 -1.207 15.734 1 64.25 137 TYR B N 1
ATOM 3986 C CA . TYR B 1 137 ? 16.453 0.049 16.094 1 64.25 137 TYR B CA 1
ATOM 3987 C C . TYR B 1 137 ? 16.125 0.434 17.531 1 64.25 137 TYR B C 1
ATOM 3989 O O . TYR B 1 137 ? 16.891 1.149 18.188 1 64.25 137 TYR B O 1
ATOM 3997 N N . ARG B 1 138 ? 15.062 -0.062 17.938 1 62.72 138 ARG B N 1
ATOM 3998 C CA . ARG B 1 138 ? 14.617 0.287 19.281 1 62.72 138 ARG B CA 1
ATOM 3999 C C . ARG B 1 138 ? 15.594 -0.215 20.328 1 62.72 138 ARG B C 1
ATOM 4001 O O . ARG B 1 138 ? 15.711 0.373 21.406 1 62.72 138 ARG B O 1
ATOM 4008 N N . ASN B 1 139 ? 16.281 -1.259 19.906 1 59.47 139 ASN B N 1
ATOM 4009 C CA . ASN B 1 139 ? 17.281 -1.802 20.828 1 59.47 139 ASN B CA 1
ATOM 4010 C C . ASN B 1 139 ? 18.391 -0.795 21.125 1 59.47 139 ASN B C 1
ATOM 4012 O O . ASN B 1 139 ? 19.047 -0.866 22.156 1 59.47 139 ASN B O 1
ATOM 4016 N N . TRP B 1 140 ? 18.438 0.193 20.266 1 64.31 140 TRP B N 1
ATOM 4017 C CA . TRP B 1 140 ? 19.547 1.118 20.406 1 64.31 140 TRP B CA 1
ATOM 4018 C C . TRP B 1 140 ? 19.109 2.426 21.047 1 64.31 140 TRP B C 1
ATOM 4020 O O . TRP B 1 140 ? 19.938 3.219 21.5 1 64.31 140 TRP B O 1
ATOM 4030 N N . ILE B 1 141 ? 17.766 2.594 21.172 1 67.19 141 ILE B N 1
ATOM 4031 C CA . ILE B 1 141 ? 17.344 3.9 21.672 1 67.19 141 ILE B CA 1
ATOM 4032 C C . ILE B 1 141 ? 16.578 3.732 22.984 1 67.19 141 ILE B C 1
ATOM 4034 O O . ILE B 1 141 ? 16.656 4.586 23.875 1 67.19 141 ILE B O 1
ATOM 4038 N N . ASN B 1 142 ? 16.016 2.625 23.188 1 62.19 142 ASN B N 1
ATOM 4039 C CA . ASN B 1 142 ? 15.164 2.408 24.344 1 62.19 142 ASN B CA 1
ATOM 4040 C C . ASN B 1 142 ? 15.961 2.416 25.641 1 62.19 142 ASN B C 1
ATOM 4042 O O . ASN B 1 142 ? 15.539 3.012 26.625 1 62.19 142 ASN B O 1
ATOM 4046 N N . PRO B 1 143 ? 17.125 1.832 25.641 1 61.56 143 PRO B N 1
ATOM 4047 C CA . PRO B 1 143 ? 17.891 1.818 26.891 1 61.56 143 PRO B CA 1
ATOM 4048 C C . PRO B 1 143 ? 18.297 3.217 27.344 1 61.56 143 PRO B C 1
ATOM 4050 O O . PRO B 1 143 ? 18.609 3.422 28.516 1 61.56 143 PRO B O 1
ATOM 4053 N N . TYR B 1 144 ? 18.188 4.062 26.453 1 66.5 144 TYR B N 1
ATOM 4054 C CA . TYR B 1 144 ? 18.609 5.422 26.797 1 66.5 144 TYR B CA 1
ATOM 4055 C C . TYR B 1 144 ? 17.406 6.289 27.141 1 66.5 144 TYR B C 1
ATOM 4057 O O . TYR B 1 144 ? 17.531 7.504 27.297 1 66.5 144 TYR B O 1
ATOM 4065 N N . GLY B 1 145 ? 16.203 5.629 27.141 1 63.62 145 GLY B N 1
ATOM 4066 C CA . GLY B 1 145 ? 15.023 6.312 27.672 1 63.62 145 GLY B CA 1
ATOM 4067 C C . GLY B 1 145 ? 14.172 6.953 26.578 1 63.62 145 GLY B C 1
ATOM 4068 O O . GLY B 1 145 ? 13.211 7.66 26.891 1 63.62 145 GLY B O 1
ATOM 4069 N N . LEU B 1 146 ? 14.555 6.746 25.391 1 67.5 146 LEU B N 1
ATOM 4070 C CA . LEU B 1 146 ? 13.766 7.285 24.297 1 67.5 146 LEU B CA 1
ATOM 4071 C C . LEU B 1 146 ? 12.625 6.34 23.922 1 67.5 146 LEU B C 1
ATOM 4073 O O . LEU B 1 146 ? 12.672 5.672 22.891 1 67.5 146 LEU B O 1
ATOM 4077 N N . LEU B 1 147 ? 11.602 6.422 24.75 1 65.81 147 LEU B N 1
ATOM 4078 C CA . LEU B 1 147 ? 10.547 5.414 24.703 1 65.81 147 LEU B CA 1
ATOM 4079 C C . LEU B 1 147 ? 9.32 5.945 23.984 1 65.81 147 LEU B C 1
ATOM 4081 O O . LEU B 1 147 ? 8.539 5.168 23.422 1 65.81 147 LEU B O 1
ATOM 4085 N N . THR B 1 148 ? 9.164 7.23 24 1 72 148 THR B N 1
ATOM 4086 C CA . THR B 1 148 ? 7.957 7.828 23.438 1 72 148 THR B CA 1
ATOM 4087 C C . THR B 1 148 ? 8.32 8.797 22.312 1 72 148 THR B C 1
ATOM 4089 O O . THR B 1 148 ? 9.438 9.32 22.266 1 72 148 THR B O 1
ATOM 4092 N N . PRO B 1 149 ? 7.371 8.984 21.453 1 77 149 PRO B N 1
ATOM 4093 C CA . PRO B 1 149 ? 7.609 9.977 20.406 1 77 149 PRO B CA 1
ATOM 4094 C C . PRO B 1 149 ? 7.992 11.352 20.969 1 77 149 PRO B C 1
ATOM 4096 O O . PRO B 1 149 ? 8.867 12.023 20.406 1 77 149 PRO B O 1
ATOM 4099 N N . ALA B 1 150 ? 7.418 11.695 22.047 1 80.5 150 ALA B N 1
ATOM 4100 C CA . ALA B 1 150 ? 7.723 12.992 22.656 1 80.5 150 ALA B CA 1
ATOM 4101 C C . ALA B 1 150 ? 9.188 13.07 23.078 1 80.5 150 ALA B C 1
ATOM 4103 O O . ALA B 1 150 ? 9.828 14.102 22.906 1 80.5 150 ALA B O 1
ATOM 4104 N N . GLN B 1 151 ? 9.648 11.992 23.594 1 79.94 151 GLN B N 1
ATOM 4105 C CA . GLN B 1 151 ? 11.039 11.945 24.031 1 79.94 151 GLN B CA 1
ATOM 4106 C C . GLN B 1 151 ? 11.992 12 22.828 1 79.94 151 GLN B C 1
ATOM 4108 O O . GLN B 1 151 ? 13.039 12.641 22.891 1 79.94 151 GLN B O 1
ATOM 4113 N N . GLN B 1 152 ? 11.578 11.359 21.875 1 81.25 152 GLN B N 1
ATOM 4114 C CA . GLN B 1 152 ? 12.398 11.352 20.672 1 81.25 152 GLN B CA 1
ATOM 4115 C C . GLN B 1 152 ? 12.43 12.734 20.016 1 81.25 152 GLN B C 1
ATOM 4117 O O . GLN B 1 152 ? 13.484 13.188 19.578 1 81.25 152 GLN B O 1
ATOM 4122 N N . GLU B 1 153 ? 11.359 13.359 20.031 1 85.81 153 GLU B N 1
ATOM 4123 C CA . GLU B 1 153 ? 11.258 14.711 19.469 1 85.81 153 GLU B CA 1
ATOM 4124 C C . GLU B 1 153 ? 12 15.719 20.344 1 85.81 153 GLU B C 1
ATOM 4126 O O . GLU B 1 153 ? 12.516 16.719 19.844 1 85.81 153 GLU B O 1
ATOM 4131 N N . ALA B 1 154 ? 11.969 15.453 21.609 1 88.56 154 ALA B N 1
ATOM 4132 C CA . ALA B 1 154 ? 12.641 16.344 22.547 1 88.56 154 ALA B CA 1
ATOM 4133 C C . ALA B 1 154 ? 14.117 16.484 22.203 1 88.56 154 ALA B C 1
ATOM 4135 O O . ALA B 1 154 ? 14.703 17.562 22.359 1 88.56 154 ALA B O 1
ATOM 4136 N N . PHE B 1 155 ? 14.672 15.414 21.781 1 87.5 155 PHE B N 1
ATOM 4137 C CA . PHE B 1 155 ? 16.078 15.414 21.406 1 87.5 155 PHE B CA 1
ATOM 4138 C C . PHE B 1 155 ? 16.344 16.391 20.266 1 87.5 155 PHE B C 1
ATOM 4140 O O . PHE B 1 155 ? 17.297 17.188 20.328 1 87.5 155 PHE B O 1
ATOM 4147 N N . LEU B 1 156 ? 15.539 16.375 19.328 1 88 156 LEU B N 1
ATOM 4148 C CA . LEU B 1 156 ? 15.688 17.25 18.172 1 88 156 LEU B CA 1
ATOM 4149 C C . LEU B 1 156 ? 15.398 18.688 18.547 1 88 156 LEU B C 1
ATOM 4151 O O . LEU B 1 156 ? 16.094 19.609 18.094 1 88 156 LEU B O 1
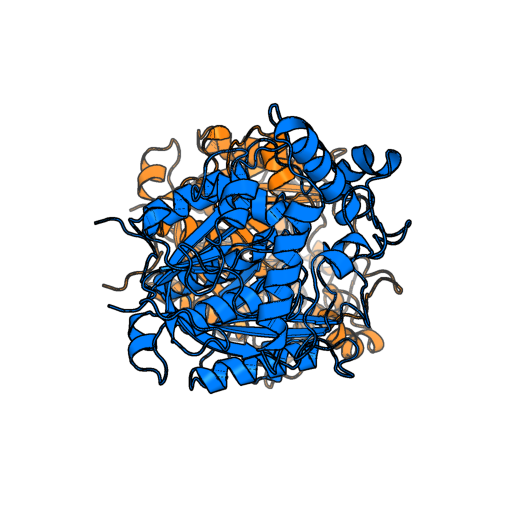ATOM 4155 N N . ALA B 1 157 ? 14.398 18.859 19.328 1 91.88 157 ALA B N 1
ATOM 4156 C CA . ALA B 1 157 ? 14.023 20.188 19.766 1 91.88 157 ALA B CA 1
ATOM 4157 C C . ALA B 1 157 ? 15.148 20.844 20.562 1 91.88 157 ALA B C 1
ATOM 4159 O O . ALA B 1 157 ? 15.445 22.031 20.375 1 91.88 157 ALA B O 1
ATOM 4160 N N . LYS B 1 158 ? 15.719 20.062 21.438 1 92.69 158 LYS B N 1
ATOM 4161 C CA . LYS B 1 158 ? 16.812 20.578 22.25 1 92.69 158 LYS B CA 1
ATOM 4162 C C . LYS B 1 158 ? 18 21 21.375 1 92.69 158 LYS B C 1
ATOM 4164 O O . LYS B 1 158 ? 18.609 22.047 21.609 1 92.69 158 LYS B O 1
ATOM 4169 N N . LEU B 1 159 ? 18.328 20.156 20.453 1 91.94 159 LEU B N 1
ATOM 4170 C CA . LEU B 1 159 ? 19.406 20.469 19.531 1 91.94 159 LEU B CA 1
ATOM 4171 C C . LEU B 1 159 ? 19.109 21.75 18.75 1 91.94 159 LEU B C 1
ATOM 4173 O O . LEU B 1 159 ? 19.984 22.594 18.578 1 91.94 159 LEU B O 1
ATOM 4177 N N . TYR B 1 160 ? 17.938 21.859 18.297 1 93.31 160 TYR B N 1
ATOM 4178 C CA . TYR B 1 160 ? 17.5 23.031 17.547 1 93.31 160 TYR B CA 1
ATOM 4179 C C . TYR B 1 160 ? 17.625 24.297 18.391 1 93.31 160 TYR B C 1
ATOM 4181 O O . TYR B 1 160 ? 18.109 25.328 17.922 1 93.31 160 TYR B O 1
ATOM 4189 N N . MET B 1 161 ? 17.156 24.25 19.594 1 95.88 161 MET B N 1
ATOM 4190 C CA . MET B 1 161 ? 17.25 25.359 20.516 1 95.88 161 MET B CA 1
ATOM 4191 C C . MET B 1 161 ? 18.703 25.781 20.734 1 95.88 161 MET B C 1
ATOM 4193 O O . MET B 1 161 ? 19.016 26.969 20.734 1 95.88 161 MET B O 1
ATOM 4197 N N . HIS B 1 162 ? 19.5 24.812 20.891 1 95.38 162 HIS B N 1
ATOM 4198 C CA . HIS B 1 162 ? 20.922 25.062 21.141 1 95.38 162 HIS B CA 1
ATOM 4199 C C . HIS B 1 162 ? 21.594 25.703 19.938 1 95.38 162 HIS B C 1
ATOM 4201 O O . HIS B 1 162 ? 22.344 26.672 20.078 1 95.38 162 HIS B O 1
ATOM 4207 N N . LYS B 1 163 ? 21.281 25.25 18.781 1 95 163 LYS B N 1
ATOM 4208 C CA . LYS B 1 163 ? 21.953 25.672 17.562 1 95 163 LYS B CA 1
ATOM 4209 C C . LYS B 1 163 ? 21.453 27.031 17.094 1 95 163 LYS B C 1
ATOM 4211 O O . LYS B 1 163 ? 22.234 27.844 16.578 1 95 163 LYS B O 1
ATOM 4216 N N . TYR B 1 164 ? 20.172 27.297 17.312 1 95.75 164 TYR B N 1
ATOM 4217 C CA . TYR B 1 164 ? 19.609 28.438 16.609 1 95.75 164 TYR B CA 1
ATOM 4218 C C . TYR B 1 164 ? 18.984 29.422 17.578 1 95.75 164 TYR B C 1
ATOM 4220 O O . TYR B 1 164 ? 18.438 30.453 17.156 1 95.75 164 TYR B O 1
ATOM 4228 N N . GLY B 1 165 ? 18.953 29.156 18.828 1 96.5 165 GLY B N 1
ATOM 4229 C CA . GLY B 1 165 ? 18.531 30.094 19.859 1 96.5 165 GLY B CA 1
ATOM 4230 C C . GLY B 1 165 ? 17.016 30.156 20.016 1 96.5 165 GLY B C 1
ATOM 4231 O O . GLY B 1 165 ? 16.5 31.094 20.609 1 96.5 165 GLY B O 1
ATOM 4232 N N . ALA B 1 166 ? 16.344 29.172 19.469 1 96.62 166 ALA B N 1
ATOM 4233 C CA . ALA B 1 166 ? 14.898 29.094 19.688 1 96.62 166 ALA B CA 1
ATOM 4234 C C . ALA B 1 166 ? 14.586 28.781 21.156 1 96.62 166 ALA B C 1
ATOM 4236 O O . ALA B 1 166 ? 15.375 28.141 21.844 1 96.62 166 ALA B O 1
ATOM 4237 N N . THR B 1 167 ? 13.484 29.266 21.609 1 97.12 167 THR B N 1
ATOM 4238 C CA . THR B 1 167 ? 13.062 29.047 23 1 97.12 167 THR B CA 1
ATOM 4239 C C . THR B 1 167 ? 11.742 28.281 23.047 1 97.12 167 THR B C 1
ATOM 4241 O O . THR B 1 167 ? 11.078 28.125 22.016 1 97.12 167 THR B O 1
ATOM 4244 N N . SER B 1 168 ? 11.414 27.828 24.219 1 97 168 SER B N 1
ATOM 4245 C CA . SER B 1 168 ? 10.133 27.172 24.422 1 97 168 SER B CA 1
ATOM 4246 C C . SER B 1 168 ? 8.977 28.078 24.016 1 97 168 SER B C 1
ATOM 4248 O O . SER B 1 168 ? 7.965 27.609 23.484 1 97 168 SER B O 1
ATOM 4250 N N . ALA B 1 169 ? 9.102 29.328 24.25 1 97.5 169 ALA B N 1
ATOM 4251 C CA . ALA B 1 169 ? 8.062 30.281 23.906 1 97.5 169 ALA B CA 1
ATOM 4252 C C . ALA B 1 169 ? 7.859 30.344 22.391 1 97.5 169 ALA B C 1
ATOM 4254 O O . ALA B 1 169 ? 6.738 30.547 21.922 1 97.5 169 ALA B O 1
ATOM 4255 N N . ASP B 1 170 ? 8.961 30.188 21.641 1 97.62 170 ASP B N 1
ATOM 4256 C CA . ASP B 1 170 ? 8.836 30.141 20.188 1 97.62 170 ASP B CA 1
ATOM 4257 C C . ASP B 1 170 ? 7.984 28.953 19.734 1 97.62 170 ASP B C 1
ATOM 4259 O O . ASP B 1 170 ? 7.156 29.094 18.844 1 97.62 170 ASP B O 1
ATOM 4263 N N . PHE B 1 171 ? 8.195 27.812 20.375 1 97.62 171 PHE B N 1
ATOM 4264 C CA . PHE B 1 171 ? 7.348 26.656 20.125 1 97.62 171 PHE B CA 1
ATOM 4265 C C . PHE B 1 171 ? 5.902 26.953 20.516 1 97.62 171 PHE B C 1
ATOM 4267 O O . PHE B 1 171 ? 4.973 26.594 19.797 1 97.62 171 PHE B O 1
ATOM 4274 N N . GLY B 1 172 ? 5.762 27.609 21.656 1 98.06 172 GLY B N 1
ATOM 4275 C CA . GLY B 1 172 ? 4.453 27.938 22.203 1 98.06 172 GLY B CA 1
ATOM 4276 C C . GLY B 1 172 ? 3.602 28.766 21.281 1 98.06 172 GLY B C 1
ATOM 4277 O O . GLY B 1 172 ? 2.373 28.656 21.281 1 98.06 172 GLY B O 1
ATOM 4278 N N . GLN B 1 173 ? 4.258 29.609 20.469 1 98.12 173 GLN B N 1
ATOM 4279 C CA . GLN B 1 173 ? 3.518 30.453 19.516 1 98.12 173 GLN B CA 1
ATOM 4280 C C . GLN B 1 173 ? 2.701 29.594 18.547 1 98.12 173 GLN B C 1
ATOM 4282 O O . GLN B 1 173 ? 1.606 29.984 18.141 1 98.12 173 GLN B O 1
ATOM 4287 N N . ILE B 1 174 ? 3.234 28.469 18.203 1 98.19 174 ILE B N 1
ATOM 4288 C CA . ILE B 1 174 ? 2.523 27.547 17.312 1 98.19 174 ILE B CA 1
ATOM 4289 C C . ILE B 1 174 ? 1.284 27 18.031 1 98.19 174 ILE B C 1
ATOM 4291 O O . ILE B 1 174 ? 0.201 26.953 17.438 1 98.19 174 ILE B O 1
ATOM 4295 N N . SER B 1 175 ? 1.474 26.594 19.25 1 98.12 175 SER B N 1
ATOM 4296 C CA . SER B 1 175 ? 0.369 26.078 20.047 1 98.12 175 SER B CA 1
ATOM 4297 C C . SER B 1 175 ? -0.733 27.109 20.219 1 98.12 175 SER B C 1
ATOM 4299 O O . SER B 1 175 ? -1.918 26.797 20.078 1 98.12 175 SER B O 1
ATOM 4301 N N . VAL B 1 176 ? -0.352 28.281 20.547 1 98.56 176 VAL B N 1
ATOM 4302 C CA . VAL B 1 176 ? -1.31 29.359 20.75 1 98.56 176 VAL B CA 1
ATOM 4303 C C . VAL B 1 176 ? -2.088 29.625 19.469 1 98.56 176 VAL B C 1
ATOM 4305 O O . VAL B 1 176 ? -3.312 29.766 19.484 1 98.56 176 VAL B O 1
ATOM 4308 N N . LEU B 1 177 ? -1.418 29.688 18.375 1 98.5 177 LEU B N 1
ATOM 4309 C CA . LEU B 1 177 ? -2.061 29.922 17.078 1 98.5 177 LEU B CA 1
ATOM 4310 C C . LEU B 1 177 ? -3.033 28.781 16.75 1 98.5 177 LEU B C 1
ATOM 4312 O O . LEU B 1 177 ? -4.156 29.031 16.312 1 98.5 177 LEU B O 1
ATOM 4316 N N . SER B 1 178 ? -2.578 27.531 16.906 1 98 178 SER B N 1
ATOM 4317 C CA . SER B 1 178 ? -3.426 26.375 16.641 1 98 178 SER B CA 1
ATOM 4318 C C . SER B 1 178 ? -4.691 26.406 17.484 1 98 178 SER B C 1
ATOM 4320 O O . SER B 1 178 ? -5.785 26.125 17 1 98 178 SER B O 1
ATOM 4322 N N . ARG B 1 179 ? -4.492 26.75 18.75 1 98.31 179 ARG B N 1
ATOM 4323 C CA . ARG B 1 179 ? -5.625 26.797 19.672 1 98.31 179 ARG B CA 1
ATOM 4324 C C . ARG B 1 179 ? -6.539 27.984 19.359 1 98.31 179 ARG B C 1
ATOM 4326 O O . ARG B 1 179 ? -7.75 27.906 19.562 1 98.31 179 ARG B O 1
ATOM 4333 N N . LYS B 1 180 ? -5.98 29.047 18.906 1 98.56 180 LYS B N 1
ATOM 4334 C CA . LYS B 1 180 ? -6.77 30.172 18.422 1 98.56 180 LYS B CA 1
ATOM 4335 C C . LYS B 1 180 ? -7.68 29.766 17.281 1 98.56 180 LYS B C 1
ATOM 4337 O O . LYS B 1 180 ? -8.875 30.047 17.281 1 98.56 180 LYS B O 1
ATOM 4342 N N . HIS B 1 181 ? -7.133 29.109 16.25 1 98.69 181 HIS B N 1
ATOM 4343 C CA . HIS B 1 181 ? -7.914 28.625 15.125 1 98.69 181 HIS B CA 1
ATOM 4344 C C . HIS B 1 181 ? -8.938 27.578 15.555 1 98.69 181 HIS B C 1
ATOM 4346 O O . HIS B 1 181 ? -10.078 27.594 15.102 1 98.69 181 HIS B O 1
ATOM 4352 N N . ALA B 1 182 ? -8.523 26.656 16.422 1 98.38 182 ALA B N 1
ATOM 4353 C CA . ALA B 1 182 ? -9.438 25.641 16.906 1 98.38 182 ALA B CA 1
ATOM 4354 C C . ALA B 1 182 ? -10.625 26.266 17.641 1 98.38 182 ALA B C 1
ATOM 4356 O O . ALA B 1 182 ? -11.75 25.75 17.547 1 98.38 182 ALA B O 1
ATOM 4357 N N . ALA B 1 183 ? -10.375 27.297 18.359 1 98.5 183 ALA B N 1
ATOM 4358 C CA . ALA B 1 183 ? -11.414 27.953 19.156 1 98.5 183 ALA B CA 1
ATOM 4359 C C . ALA B 1 183 ? -12.516 28.516 18.25 1 98.5 183 ALA B C 1
ATOM 4361 O O . ALA B 1 183 ? -13.656 28.688 18.703 1 98.5 183 ALA B O 1
ATOM 4362 N N . ASN B 1 184 ? -12.219 28.75 16.984 1 98.31 184 ASN B N 1
ATOM 4363 C CA . ASN B 1 184 ? -13.188 29.266 16.016 1 98.31 184 ASN B CA 1
ATOM 4364 C C . ASN B 1 184 ? -13.812 28.141 15.195 1 98.31 184 ASN B C 1
ATOM 4366 O O . ASN B 1 184 ? -14.656 28.391 14.328 1 98.31 184 ASN B O 1
ATOM 4370 N N . ASN B 1 185 ? -13.398 26.891 15.336 1 98.25 185 ASN B N 1
ATOM 4371 C CA . ASN B 1 185 ? -13.875 25.719 14.594 1 98.25 185 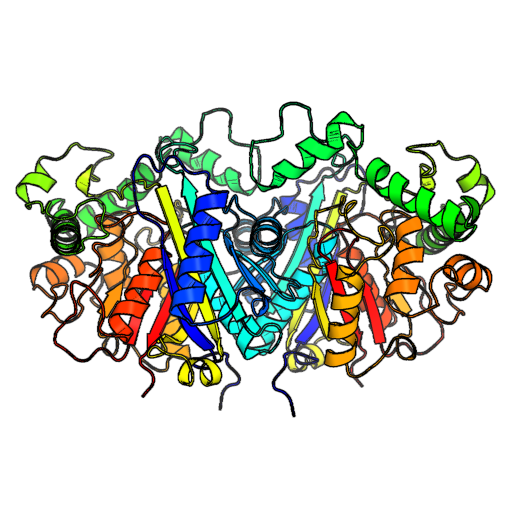ASN B CA 1
ATOM 4372 C C . ASN B 1 185 ? -14.82 24.875 15.43 1 98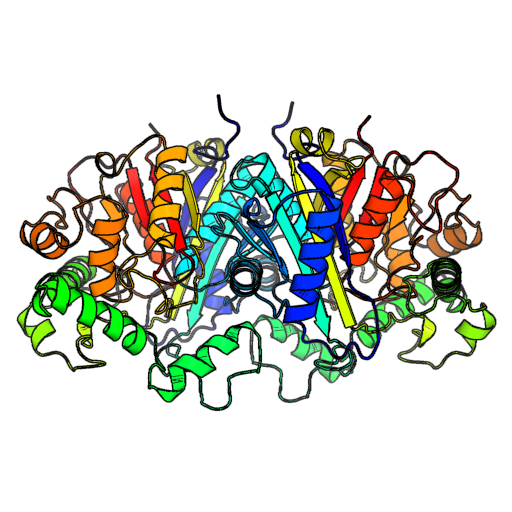.25 185 ASN B C 1
ATOM 4374 O O . ASN B 1 185 ? -14.383 24.094 16.281 1 98.25 185 ASN B O 1
ATOM 4378 N N . PRO B 1 186 ? -16.125 24.969 15.172 1 97.56 186 PRO B N 1
ATOM 4379 C CA . PRO B 1 186 ? -17.094 24.266 16 1 97.56 186 PRO B CA 1
ATOM 4380 C C . PRO B 1 186 ? -16.891 22.75 16 1 97.56 186 PRO B C 1
ATOM 4382 O O . PRO B 1 186 ? -17.391 22.047 16.875 1 97.56 186 PRO B O 1
ATOM 4385 N N . LYS B 1 187 ? -16.141 22.203 15.094 1 96.12 187 LYS B N 1
ATOM 4386 C CA . LYS B 1 187 ? -15.906 20.766 15.008 1 96.12 187 LYS B CA 1
ATOM 4387 C C . LYS B 1 187 ? -14.633 20.359 15.75 1 96.12 187 LYS B C 1
ATOM 4389 O O . LYS B 1 187 ? -14.336 19.172 15.883 1 96.12 187 LYS B O 1
ATOM 4394 N N . ALA B 1 188 ? -13.875 21.344 16.219 1 97.06 188 ALA B N 1
ATOM 4395 C CA . ALA B 1 188 ? -12.625 21.062 16.922 1 97.06 188 ALA B CA 1
ATOM 4396 C C . ALA B 1 188 ? -12.891 20.672 18.375 1 97.06 188 ALA B C 1
ATOM 4398 O O . ALA B 1 188 ? -13.836 21.156 19 1 97.06 188 ALA B O 1
ATOM 4399 N N . TRP B 1 189 ? -12.102 19.828 18.906 1 95.19 189 TRP B N 1
ATOM 4400 C CA . TRP B 1 189 ? -12.188 19.438 20.312 1 95.19 189 TRP B CA 1
ATOM 4401 C C . TRP B 1 189 ? -12.078 20.656 21.219 1 95.19 189 TRP B C 1
ATOM 4403 O O . TRP B 1 189 ? -12.781 20.75 22.234 1 95.19 189 TRP B O 1
ATOM 4413 N N . PHE B 1 190 ? -11.227 21.609 20.859 1 97 190 PHE B N 1
ATOM 4414 C CA . PHE B 1 190 ? -10.977 22.75 21.719 1 97 190 PHE B CA 1
ATOM 4415 C C . PHE B 1 190 ? -11.75 23.969 21.234 1 97 190 PHE B C 1
ATOM 4417 O O . PHE B 1 190 ? -11.281 25.109 21.375 1 97 190 PHE B O 1
ATOM 4424 N N . TYR B 1 191 ? -12.867 23.734 20.656 1 97.62 191 TYR B N 1
ATOM 4425 C CA . TYR B 1 191 ? -13.758 24.812 20.25 1 97.62 191 TYR B CA 1
ATOM 4426 C C . TYR B 1 191 ? -14.023 25.75 21.422 1 97.62 191 TYR B C 1
ATOM 4428 O O . TYR B 1 191 ? -14.305 25.312 22.547 1 97.62 191 TYR B O 1
ATOM 4436 N N . GLU B 1 192 ? -13.797 27.047 21.234 1 98.44 192 GLU B N 1
ATOM 4437 C CA . GLU B 1 192 ? -14.047 28.141 22.172 1 98.44 192 GLU B CA 1
ATOM 4438 C C . GLU B 1 192 ? -13.102 28.062 23.359 1 98.44 192 GLU B C 1
ATOM 4440 O O . GLU B 1 192 ? -13.438 28.531 24.453 1 98.44 192 GLU B O 1
ATOM 4445 N N . ARG B 1 193 ? -11.953 27.5 23.125 1 97.94 193 ARG B N 1
ATOM 4446 C CA . ARG B 1 193 ? -10.992 27.375 24.219 1 97.94 193 ARG B CA 1
ATOM 4447 C C . ARG B 1 193 ? -9.594 27.797 23.766 1 97.94 193 ARG B C 1
ATOM 4449 O O . ARG B 1 193 ? -8.672 26.969 23.75 1 97.94 193 ARG B O 1
ATOM 4456 N N . PRO B 1 194 ? -9.414 29 23.484 1 98.31 194 PRO B N 1
ATOM 4457 C CA . PRO B 1 194 ? -8.078 29.484 23.141 1 98.31 194 PRO B CA 1
ATOM 4458 C C . PRO B 1 194 ? -7.109 29.438 24.312 1 98.31 194 PRO B C 1
ATOM 4460 O O . PRO B 1 194 ? -7.531 29.203 25.453 1 98.31 194 PRO B O 1
ATOM 4463 N N . ILE B 1 195 ? -5.84 29.609 24.078 1 98.56 195 ILE B N 1
ATOM 4464 C CA . ILE B 1 195 ? -4.84 29.672 25.141 1 98.56 195 ILE B CA 1
ATOM 4465 C C . ILE B 1 195 ? -3.926 30.875 24.906 1 98.56 195 ILE B C 1
ATOM 4467 O O . ILE B 1 195 ? -3.918 31.453 23.828 1 98.56 195 ILE B O 1
ATOM 4471 N N . THR B 1 196 ? -3.197 31.234 25.922 1 98.44 196 THR B N 1
ATOM 4472 C CA . THR B 1 196 ? -2.18 32.281 25.828 1 98.44 196 THR B CA 1
ATOM 4473 C C . THR B 1 196 ? -0.779 31.672 25.875 1 98.44 196 THR B C 1
ATOM 4475 O O . THR B 1 196 ? -0.624 30.469 26.125 1 98.44 196 THR B O 1
ATOM 4478 N N . ILE B 1 197 ? 0.178 32.562 25.578 1 98.38 197 ILE B N 1
ATOM 4479 C CA . ILE B 1 197 ? 1.562 32.094 25.656 1 98.38 197 ILE B CA 1
ATOM 4480 C C . ILE B 1 197 ? 1.9 31.734 27.094 1 98.38 197 ILE B C 1
ATOM 4482 O O . ILE B 1 197 ? 2.678 30.812 27.344 1 98.38 197 ILE B O 1
ATOM 4486 N N . GLU B 1 198 ? 1.364 32.438 28.078 1 98.5 198 GLU B N 1
ATOM 4487 C CA . GLU B 1 198 ? 1.563 32.125 29.484 1 98.5 198 GLU B CA 1
ATOM 4488 C C . GLU B 1 198 ? 1.009 30.75 29.828 1 98.5 198 GLU B C 1
ATOM 4490 O O . GLU B 1 198 ? 1.627 30 30.578 1 98.5 198 GLU B O 1
ATOM 4495 N N . ASP B 1 199 ? -0.172 30.469 29.297 1 98.5 199 ASP B N 1
ATOM 4496 C CA . ASP B 1 199 ? -0.729 29.141 29.484 1 98.5 199 ASP B CA 1
ATOM 4497 C C . ASP B 1 199 ? 0.248 28.062 29.016 1 98.5 199 ASP B C 1
ATOM 4499 O O . ASP B 1 199 ? 0.469 27.062 29.703 1 98.5 199 ASP B O 1
ATOM 4503 N N . HIS B 1 200 ? 0.759 28.281 27.797 1 98.38 200 HIS B N 1
ATOM 4504 C CA . HIS B 1 200 ? 1.716 27.328 27.234 1 98.38 200 HIS B CA 1
ATOM 4505 C C . HIS B 1 200 ? 2.939 27.188 28.141 1 98.38 200 HIS B C 1
ATOM 4507 O O . HIS B 1 200 ? 3.332 26.062 28.484 1 98.38 200 HIS B O 1
ATOM 4513 N N . GLN B 1 201 ? 3.525 28.312 28.594 1 97.94 201 GLN B N 1
ATOM 4514 C CA . GLN B 1 201 ? 4.766 28.297 29.359 1 97.94 201 GLN B CA 1
ATOM 4515 C C . GLN B 1 201 ? 4.555 27.688 30.734 1 97.94 201 GLN B C 1
ATOM 4517 O O . GLN B 1 201 ? 5.5 27.188 31.359 1 97.94 201 GLN B O 1
ATOM 4522 N N . ASN B 1 202 ? 3.332 27.672 31.172 1 97.94 202 ASN B N 1
ATOM 4523 C CA . ASN B 1 202 ? 3.021 27.125 32.5 1 97.94 202 ASN B CA 1
ATOM 4524 C C . ASN B 1 202 ? 2.529 25.688 32.406 1 97.94 202 ASN B C 1
ATOM 4526 O O . ASN B 1 202 ? 2.299 25.031 33.406 1 97.94 202 ASN B O 1
ATOM 4530 N N . SER B 1 203 ? 2.359 25.25 31.203 1 97.19 203 SER B N 1
ATOM 4531 C CA . SER B 1 203 ? 1.857 23.891 31.062 1 97.19 203 SER B CA 1
ATOM 4532 C C . SER B 1 203 ? 2.898 22.875 31.516 1 97.19 203 SER B C 1
ATOM 4534 O O . SER B 1 203 ? 4.09 23.172 31.594 1 97.19 203 SER B O 1
ATOM 4536 N N . ARG B 1 204 ? 2.512 21.688 31.844 1 96.81 204 ARG B N 1
ATOM 4537 C CA . ARG B 1 204 ? 3.35 20.625 32.406 1 96.81 204 ARG B CA 1
ATOM 4538 C C . ARG B 1 204 ? 4.457 20.219 31.438 1 96.81 204 ARG B C 1
ATOM 4540 O O . ARG B 1 204 ? 4.219 20.109 30.234 1 96.81 204 ARG B O 1
ATOM 4547 N N . MET B 1 205 ? 5.691 19.969 31.984 1 94.62 205 MET B N 1
ATOM 4548 C CA . MET B 1 205 ? 6.805 19.438 31.203 1 94.62 205 MET B CA 1
ATOM 4549 C C . MET B 1 205 ? 6.617 17.953 30.922 1 94.62 205 MET B C 1
ATOM 4551 O O . MET B 1 205 ? 6.359 17.172 31.844 1 94.62 205 MET B O 1
ATOM 4555 N N . ILE B 1 206 ? 6.695 17.578 29.688 1 91.12 206 ILE B N 1
ATOM 4556 C CA . ILE B 1 206 ? 6.574 16.172 29.297 1 91.12 206 ILE B CA 1
ATOM 4557 C C . ILE B 1 206 ? 7.961 15.57 29.094 1 91.12 206 ILE B C 1
ATOM 4559 O O . ILE B 1 206 ? 8.289 14.547 29.703 1 91.12 206 ILE B O 1
ATOM 4563 N N . ALA B 1 207 ? 8.727 16.062 28.312 1 91.31 207 ALA B N 1
ATOM 4564 C CA . ALA B 1 207 ? 10.117 15.719 28.016 1 91.31 207 ALA B CA 1
ATOM 4565 C C . ALA B 1 207 ? 10.914 16.953 27.609 1 91.31 207 ALA B C 1
ATOM 4567 O O . ALA B 1 207 ? 10.742 17.469 26.5 1 91.31 207 ALA B O 1
ATOM 4568 N N . ASP B 1 208 ? 11.75 17.344 28.422 1 92 208 ASP B N 1
ATOM 4569 C CA . ASP B 1 208 ? 12.453 18.594 28.188 1 92 208 ASP B CA 1
ATOM 4570 C C . ASP B 1 208 ? 13.039 18.641 26.781 1 92 208 ASP B C 1
ATOM 4572 O O . ASP B 1 208 ? 13.828 17.766 26.406 1 92 208 ASP B O 1
ATOM 4576 N N . PRO B 1 209 ? 12.508 19.656 26.031 1 94.88 209 PRO B N 1
ATOM 4577 C CA . PRO B 1 209 ? 11.805 20.906 26.344 1 94.88 209 PRO B CA 1
ATOM 4578 C C . PRO B 1 209 ? 10.328 20.859 25.969 1 94.88 209 PRO B C 1
ATOM 4580 O O . PRO B 1 209 ? 9.664 21.891 25.953 1 94.88 209 PRO B O 1
ATOM 4583 N N . ILE B 1 210 ? 9.836 19.719 25.641 1 94.62 210 ILE B N 1
ATOM 4584 C CA . ILE B 1 210 ? 8.477 19.562 25.125 1 94.62 210 ILE B CA 1
ATOM 4585 C C . ILE B 1 210 ? 7.484 19.609 26.281 1 94.62 210 ILE B C 1
ATOM 4587 O O . ILE B 1 210 ? 7.59 18.828 27.234 1 94.62 210 ILE B O 1
ATOM 4591 N N . ARG B 1 211 ? 6.551 20.531 26.203 1 96.31 211 ARG B N 1
ATOM 4592 C CA . ARG B 1 211 ? 5.5 20.672 27.203 1 96.31 211 ARG B CA 1
ATOM 4593 C C . ARG B 1 211 ? 4.195 20.047 26.734 1 96.31 211 ARG B C 1
ATOM 4595 O O . ARG B 1 211 ? 4.066 19.688 25.562 1 96.31 211 ARG B O 1
ATOM 4602 N N . LEU B 1 212 ? 3.268 19.953 27.656 1 95.94 212 LEU B N 1
ATOM 4603 C CA . LEU B 1 212 ? 1.971 19.344 27.375 1 95.94 212 LEU B CA 1
ATOM 4604 C C . LEU B 1 212 ? 1.317 20.016 26.172 1 95.94 212 LEU B C 1
ATOM 4606 O O . LEU B 1 212 ? 0.822 19.328 25.266 1 95.94 212 LEU B O 1
ATOM 4610 N N . LEU B 1 213 ? 1.356 21.344 26.078 1 97.25 213 LEU B N 1
ATOM 4611 C CA . LEU B 1 213 ? 0.651 22.078 25.047 1 97.25 213 LEU B CA 1
ATOM 4612 C C . LEU B 1 213 ? 1.475 22.125 23.766 1 97.25 213 LEU B C 1
ATOM 4614 O O . LEU B 1 213 ? 1.074 22.766 22.781 1 97.25 213 LEU B O 1
ATOM 4618 N N . ASP B 1 214 ? 2.658 21.406 23.766 1 96.94 214 ASP B N 1
ATOM 4619 C CA . ASP B 1 214 ? 3.434 21.188 22.547 1 96.94 214 ASP B CA 1
ATOM 4620 C C . ASP B 1 214 ? 3.021 19.891 21.844 1 96.94 214 ASP B C 1
ATOM 4622 O O . ASP B 1 214 ? 3.486 19.594 20.75 1 96.94 214 ASP B O 1
ATOM 4626 N N . CYS B 1 215 ? 2.172 19.141 22.484 1 94.31 215 CYS B N 1
ATOM 4627 C CA . CYS B 1 215 ? 1.854 17.797 22.016 1 94.31 215 CYS B CA 1
ATOM 4628 C C . CYS B 1 215 ? 0.437 17.719 21.469 1 94.31 215 CYS B C 1
ATOM 4630 O O . CYS B 1 215 ? -0.474 18.359 22 1 94.31 215 CYS B O 1
ATOM 4632 N N . CYS B 1 216 ? 0.322 16.938 20.438 1 89.56 216 CYS B N 1
ATOM 4633 C CA . CYS B 1 216 ? -1.009 16.703 19.891 1 89.56 216 CYS B CA 1
ATOM 4634 C C . CYS B 1 216 ? -1.885 15.953 20.891 1 89.56 216 CYS B C 1
ATOM 4636 O O . CYS B 1 216 ? -1.39 15.438 21.891 1 89.56 216 CYS B O 1
ATOM 4638 N N . GLN B 1 217 ? -3.191 16.016 20.547 1 83.75 217 GLN B N 1
ATOM 4639 C CA . GLN B 1 217 ? -4.152 15.359 21.422 1 83.75 217 GLN B CA 1
ATOM 4640 C C . GLN B 1 217 ? -4.633 14.039 20.844 1 83.75 217 GLN B C 1
ATOM 4642 O O . GLN B 1 217 ? -4.93 13.953 19.641 1 83.75 217 GLN B O 1
ATOM 4647 N N . GLU B 1 218 ? -4.641 13.062 21.609 1 83.81 218 GLU B N 1
ATOM 4648 C CA . GLU B 1 218 ? -5.234 11.805 21.156 1 83.81 218 GLU B CA 1
ATOM 4649 C C . GLU B 1 218 ? -6.75 11.93 21.016 1 83.81 218 GLU B C 1
ATOM 4651 O O . GLU B 1 218 ? -7.426 12.438 21.906 1 83.81 218 GLU B O 1
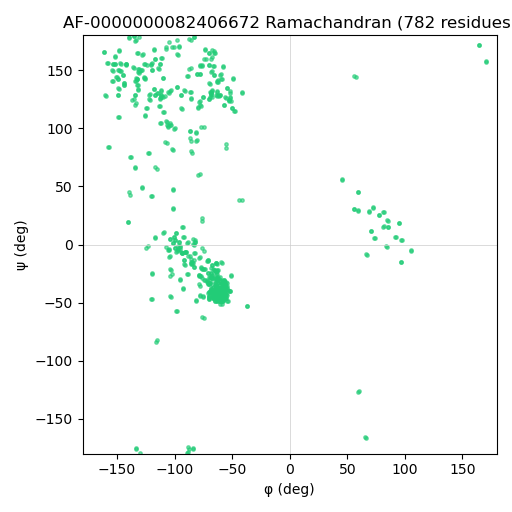ATOM 4656 N N . SER B 1 219 ? -7.164 11.578 19.891 1 90.5 219 SER B N 1
ATOM 4657 C CA . SER B 1 219 ? -8.586 11.758 19.609 1 90.5 219 SER B CA 1
ATOM 4658 C C . SER B 1 219 ? -9.211 10.484 19.062 1 90.5 219 SER B C 1
ATOM 4660 O O . SER B 1 219 ? -8.523 9.656 18.453 1 90.5 219 SER B O 1
ATOM 4662 N N . ASP B 1 220 ? -10.484 10.32 19.359 1 92.44 220 ASP B N 1
ATOM 4663 C CA . ASP B 1 220 ? -11.336 9.367 18.656 1 92.44 220 ASP B CA 1
ATOM 4664 C C . ASP B 1 220 ? -12.039 10.023 17.469 1 92.44 220 ASP B C 1
ATOM 4666 O O . ASP B 1 220 ? -12.539 11.148 17.578 1 92.44 220 ASP B O 1
ATOM 4670 N N . GLY B 1 221 ? -11.984 9.344 16.359 1 94.69 221 GLY B N 1
ATOM 4671 C CA . GLY B 1 221 ? -12.688 9.898 15.211 1 94.69 221 GLY B CA 1
ATOM 4672 C C . GLY B 1 221 ? -12.273 9.266 13.898 1 94.69 221 GLY B C 1
ATOM 4673 O O . GLY B 1 221 ? -11.43 8.367 13.875 1 94.69 221 GLY B O 1
ATOM 4674 N N . GLY B 1 222 ? -12.992 9.609 12.922 1 96.44 222 GLY B N 1
ATOM 4675 C CA . GLY B 1 222 ? -12.703 9.188 11.562 1 96.44 222 GLY B CA 1
ATOM 4676 C C . GLY B 1 222 ? -12.766 10.328 10.562 1 96.44 222 GLY B C 1
ATOM 4677 O O . GLY B 1 222 ? -13.539 11.266 10.727 1 96.44 222 GLY B O 1
ATOM 4678 N N . GLN B 1 223 ? -11.93 10.305 9.664 1 98.31 223 GLN B N 1
ATOM 4679 C CA . GLN B 1 223 ? -11.883 11.219 8.531 1 98.31 223 GLN B CA 1
ATOM 4680 C C . GLN B 1 223 ? -11.711 10.453 7.219 1 98.31 223 GLN B C 1
ATOM 4682 O O . GLN B 1 223 ? -10.93 9.5 7.145 1 98.31 223 GLN B O 1
ATOM 4687 N N . ALA B 1 224 ? -12.523 10.797 6.203 1 98.81 224 ALA B N 1
ATOM 4688 C CA . ALA B 1 224 ? -12.445 10.117 4.91 1 98.81 224 ALA B CA 1
ATOM 4689 C C . ALA B 1 224 ? -12.383 11.125 3.766 1 98.81 224 ALA B C 1
ATOM 4691 O O . ALA B 1 224 ? -12.828 12.266 3.906 1 98.81 224 ALA B O 1
ATOM 4692 N N . LEU B 1 225 ? -11.766 10.766 2.701 1 98.94 225 LEU B N 1
ATOM 4693 C CA . LEU B 1 225 ? -11.633 11.5 1.448 1 98.94 225 LEU B CA 1
ATOM 4694 C C . LEU B 1 225 ? -12.102 10.656 0.268 1 98.94 225 LEU B C 1
ATOM 4696 O O . LEU B 1 225 ? -11.891 9.438 0.25 1 98.94 225 LEU B O 1
ATOM 4700 N N . VAL B 1 226 ? -12.719 11.281 -0.685 1 98.94 226 VAL B N 1
ATOM 4701 C CA . VAL B 1 226 ? -13.102 10.633 -1.935 1 98.94 226 VAL B CA 1
ATOM 4702 C C . VAL B 1 226 ? -12.289 11.219 -3.09 1 98.94 226 VAL B C 1
ATOM 4704 O O . VAL B 1 226 ? -12.359 12.422 -3.355 1 98.94 226 VAL B O 1
ATOM 4707 N N . ILE B 1 227 ? -11.523 10.414 -3.773 1 98.94 227 ILE B N 1
ATOM 4708 C CA . ILE B 1 227 ? -10.664 10.844 -4.871 1 98.94 227 ILE B CA 1
ATOM 4709 C C . ILE B 1 227 ? -11.195 10.281 -6.191 1 98.94 227 ILE B C 1
ATOM 4711 O O . ILE B 1 227 ? -11.469 9.086 -6.301 1 98.94 227 ILE B O 1
ATOM 4715 N N . VAL B 1 228 ? -11.406 11.07 -7.145 1 98.88 228 VAL B N 1
ATOM 4716 C CA . VAL B 1 228 ? -11.852 10.734 -8.492 1 98.88 228 VAL B CA 1
ATOM 4717 C C . VAL B 1 228 ? -10.992 11.477 -9.516 1 98.88 228 VAL B C 1
ATOM 4719 O O . VAL B 1 228 ? -10.07 12.211 -9.148 1 98.88 228 VAL B O 1
ATOM 4722 N N . SER B 1 229 ? -11.234 11.188 -10.805 1 98.62 229 SER B N 1
ATOM 4723 C CA . SER B 1 229 ? -10.539 11.953 -11.836 1 98.62 229 SER B CA 1
ATOM 4724 C C . SER B 1 229 ? -10.883 13.438 -11.734 1 98.62 229 SER B C 1
ATOM 4726 O O . SER B 1 229 ? -11.977 13.805 -11.305 1 98.62 229 SER B O 1
ATOM 4728 N N . ALA B 1 230 ? -9.898 14.297 -12.062 1 98.31 230 ALA B N 1
ATOM 4729 C CA . ALA B 1 230 ? -10.141 15.734 -12.062 1 98.31 230 ALA B CA 1
ATOM 4730 C C . ALA B 1 230 ? -11.328 16.094 -12.953 1 98.31 230 ALA B C 1
ATOM 4732 O O . ALA B 1 230 ? -12.141 16.953 -12.617 1 98.31 230 ALA B O 1
ATOM 4733 N N . GLU B 1 231 ? -11.453 15.43 -14.078 1 97.94 231 GLU B N 1
ATOM 4734 C CA . GLU B 1 231 ? -12.555 15.648 -15.008 1 97.94 231 GLU B CA 1
ATOM 4735 C C . GLU B 1 231 ? -13.906 15.359 -14.344 1 97.94 231 GLU B C 1
ATOM 4737 O O . GLU B 1 231 ? -14.82 16.188 -14.422 1 97.94 231 GLU B O 1
ATOM 4742 N N . ARG B 1 232 ? -13.984 14.234 -13.703 1 98.38 232 ARG B N 1
ATOM 4743 C CA . ARG B 1 232 ? -15.234 13.883 -13.039 1 98.38 232 ARG B CA 1
ATOM 4744 C C . ARG B 1 232 ? -15.539 14.844 -11.891 1 98.38 232 ARG B C 1
ATOM 4746 O O . ARG B 1 232 ? -16.703 15.18 -11.656 1 98.38 232 ARG B O 1
ATOM 4753 N N . ALA B 1 233 ? -14.539 15.203 -11.141 1 98.62 233 ALA B N 1
ATOM 4754 C CA . ALA B 1 233 ? -14.703 16.094 -9.992 1 98.62 233 ALA B CA 1
ATOM 4755 C C . ALA B 1 233 ? -15.359 17.406 -10.398 1 98.62 233 ALA B C 1
ATOM 4757 O O . ALA B 1 233 ? -16.125 17.984 -9.633 1 98.62 233 ALA B O 1
ATOM 4758 N N . ARG B 1 234 ? -15.094 17.891 -11.586 1 97.88 234 ARG B N 1
ATOM 4759 C CA . ARG B 1 234 ? -15.633 19.156 -12.086 1 97.88 234 ARG B CA 1
ATOM 4760 C C . ARG B 1 234 ? -17.141 19.094 -12.234 1 97.88 234 ARG B C 1
ATOM 4762 O O . ARG B 1 234 ? -17.828 20.125 -12.195 1 97.88 234 ARG B O 1
ATOM 4769 N N . ASP B 1 235 ? -17.641 17.891 -12.367 1 97.62 235 ASP B N 1
ATOM 4770 C CA . ASP B 1 235 ? -19.078 17.703 -12.578 1 97.62 235 ASP B CA 1
ATOM 4771 C C . ASP B 1 235 ? -19.781 17.406 -11.258 1 97.62 235 ASP B C 1
ATOM 4773 O O . ASP B 1 235 ? -20.984 17.141 -11.234 1 97.62 235 ASP B O 1
ATOM 4777 N N . LEU B 1 236 ? -19.078 17.406 -10.211 1 98 236 LEU B N 1
ATOM 4778 C CA . LEU B 1 236 ? -19.641 17.141 -8.891 1 98 236 LEU B CA 1
ATOM 4779 C C . LEU B 1 236 ? -19.969 18.453 -8.164 1 98 236 LEU B C 1
ATOM 4781 O O . LEU B 1 236 ? -19.625 19.531 -8.648 1 98 236 LEU B O 1
ATOM 4785 N N . PRO B 1 237 ? -20.672 18.422 -7.02 1 97.25 237 PRO B N 1
ATOM 4786 C CA . PRO B 1 237 ? -21.312 19.609 -6.48 1 97.25 237 PRO B CA 1
ATOM 4787 C C . PRO B 1 237 ? -20.328 20.625 -5.93 1 97.25 237 PRO B C 1
ATOM 4789 O O . PRO B 1 237 ? -20.641 21.812 -5.832 1 97.25 237 PRO B O 1
ATOM 4792 N N . HIS B 1 238 ? -19.141 20.234 -5.523 1 97.56 238 HIS B N 1
ATOM 4793 C CA . HIS B 1 238 ? -18.203 21.156 -4.891 1 97.56 238 HIS B CA 1
ATOM 4794 C C . HIS B 1 238 ? -16.984 21.391 -5.777 1 97.56 238 HIS B C 1
ATOM 4796 O O . HIS B 1 238 ? -16.641 20.547 -6.605 1 97.56 238 HIS B O 1
ATOM 4802 N N . LYS B 1 239 ? -16.328 22.547 -5.582 1 96.5 239 LYS B N 1
ATOM 4803 C CA . LYS B 1 239 ? -15.07 22.812 -6.258 1 96.5 239 LYS B CA 1
ATOM 4804 C C . LYS B 1 239 ? -14.047 21.719 -5.965 1 96.5 239 LYS B C 1
ATOM 4806 O O . LYS B 1 239 ? -13.805 21.391 -4.805 1 96.5 239 LYS B O 1
ATOM 4811 N N . PRO B 1 240 ? -13.516 21.188 -7.031 1 97.5 240 PRO B N 1
ATOM 4812 C CA . PRO B 1 240 ? -12.531 20.125 -6.789 1 97.5 240 PRO B CA 1
ATOM 4813 C C . PRO B 1 240 ? -11.227 20.641 -6.195 1 97.5 240 PRO B C 1
ATOM 4815 O O . PRO B 1 240 ? -10.766 21.719 -6.57 1 97.5 240 PRO B O 1
ATOM 4818 N N . ALA B 1 241 ? -10.656 19.969 -5.254 1 98.81 241 ALA B N 1
ATOM 4819 C CA . ALA B 1 241 ? -9.266 20.172 -4.836 1 98.81 241 ALA B CA 1
ATOM 4820 C C . ALA B 1 241 ? -8.312 19.344 -5.684 1 98.81 241 ALA B C 1
ATOM 4822 O O . ALA B 1 241 ? -8.094 18.156 -5.406 1 98.81 241 ALA B O 1
ATOM 4823 N N . ILE B 1 242 ? -7.711 19.969 -6.695 1 98.88 242 ILE B N 1
ATOM 4824 C CA . ILE B 1 242 ? -6.863 19.281 -7.664 1 98.88 242 ILE B CA 1
ATOM 4825 C C . ILE B 1 242 ? -5.578 18.812 -6.98 1 98.88 242 ILE B C 1
ATOM 4827 O O . ILE B 1 242 ? -4.941 19.578 -6.254 1 98.88 242 ILE B O 1
ATOM 4831 N N . ILE B 1 243 ? -5.27 17.547 -7.164 1 98.81 243 ILE B N 1
ATOM 4832 C CA . ILE B 1 243 ? -3.998 17.031 -6.668 1 98.81 243 ILE B CA 1
ATOM 4833 C C . ILE B 1 243 ? -2.883 17.359 -7.652 1 98.81 243 ILE B C 1
ATOM 4835 O O . ILE B 1 243 ? -2.639 16.609 -8.602 1 98.81 243 ILE B O 1
ATOM 4839 N N . SER B 1 244 ? -2.176 18.438 -7.398 1 98.5 244 SER B N 1
ATOM 4840 C CA . SER B 1 244 ? -1.145 18.906 -8.32 1 98.5 244 SER B CA 1
ATOM 4841 C C . SER B 1 244 ? 0.206 18.266 -8.008 1 98.5 244 SER B C 1
ATOM 4843 O O . SER B 1 244 ? 1.081 18.203 -8.875 1 98.5 244 SER B O 1
ATOM 4845 N N . GLY B 1 245 ? 0.33 17.891 -6.789 1 98.31 245 GLY B N 1
ATOM 4846 C CA . GLY B 1 245 ? 1.488 17.141 -6.344 1 98.31 245 GLY B CA 1
ATOM 4847 C C . GLY B 1 245 ? 1.177 16.188 -5.199 1 98.31 245 GLY B C 1
ATOM 4848 O O . GLY B 1 245 ? 0.375 16.516 -4.32 1 98.31 245 GLY B O 1
ATOM 4849 N N . ALA B 1 246 ? 1.748 15.062 -5.168 1 98.81 246 ALA B N 1
ATOM 4850 C CA . ALA B 1 246 ? 1.692 14.062 -4.098 1 98.81 246 ALA B CA 1
ATOM 4851 C C . ALA B 1 246 ? 2.988 13.266 -4.031 1 98.81 246 ALA B C 1
ATOM 4853 O O . ALA B 1 246 ? 3.449 12.727 -5.043 1 98.81 246 ALA B O 1
ATOM 4854 N N . ALA B 1 247 ? 3.561 13.195 -2.834 1 98.56 247 ALA B N 1
ATOM 4855 C CA . ALA B 1 247 ? 4.902 12.617 -2.773 1 98.56 247 ALA B CA 1
ATOM 4856 C C . ALA B 1 247 ? 5.117 11.859 -1.468 1 98.56 247 ALA B C 1
ATOM 4858 O O . ALA B 1 247 ? 4.469 12.156 -0.459 1 98.56 247 ALA B O 1
ATOM 4859 N N . GLN B 1 248 ? 5.949 10.828 -1.524 1 98.38 248 GLN B N 1
ATOM 4860 C CA . GLN B 1 248 ? 6.531 10.102 -0.402 1 98.38 248 GLN B CA 1
ATOM 4861 C C . GLN B 1 248 ? 8.047 10.234 -0.385 1 98.38 248 GLN B C 1
ATOM 4863 O O . GLN B 1 248 ? 8.656 10.586 -1.399 1 98.38 248 GLN B O 1
ATOM 4868 N N . GLY B 1 249 ? 8.602 9.977 0.833 1 97.88 249 GLY B N 1
ATOM 4869 C CA . GLY B 1 249 ? 10.055 10.102 0.863 1 97.88 249 GLY B CA 1
ATOM 4870 C C . GLY B 1 249 ? 10.688 9.367 2.029 1 97.88 249 GLY B C 1
ATOM 4871 O O . GLY B 1 249 ? 10.227 9.484 3.166 1 97.88 249 GLY B O 1
ATOM 4872 N N . VAL B 1 250 ? 11.641 8.562 1.725 1 96.06 250 VAL B N 1
ATOM 4873 C CA . VAL B 1 250 ? 12.625 8.031 2.66 1 96.06 250 VAL B CA 1
ATOM 4874 C C . VAL B 1 250 ? 14.008 8.594 2.33 1 96.06 250 VAL B C 1
ATOM 4876 O O . VAL B 1 250 ? 14.43 8.57 1.172 1 96.06 250 VAL B O 1
ATOM 4879 N N . GLY B 1 251 ? 14.648 9.188 3.287 1 93.31 251 GLY B N 1
ATOM 4880 C CA . GLY B 1 251 ? 15.984 9.727 3.08 1 93.31 251 GLY B CA 1
ATOM 4881 C C . GLY B 1 251 ? 17.078 8.719 3.354 1 93.31 251 GLY B C 1
ATOM 4882 O O . GLY B 1 251 ? 16.797 7.555 3.66 1 93.31 251 GLY B O 1
ATOM 4883 N N . PRO B 1 252 ? 18.328 9.172 3.205 1 91.31 252 PRO B N 1
ATOM 4884 C CA . PRO B 1 252 ? 19.453 8.258 3.393 1 91.31 252 PRO B CA 1
ATOM 4885 C C . PRO B 1 252 ? 19.547 7.715 4.82 1 91.31 252 PRO B C 1
ATOM 4887 O O . PRO B 1 252 ? 19.438 8.484 5.781 1 91.31 252 PRO B O 1
ATOM 4890 N N . GLN B 1 253 ? 19.703 6.406 4.973 1 87.88 253 GLN B N 1
ATOM 4891 C CA . GLN B 1 253 ? 19.953 5.73 6.238 1 87.88 253 GLN B CA 1
ATOM 4892 C C . GLN B 1 253 ? 18.875 6.062 7.266 1 87.88 253 GLN B C 1
ATOM 4894 O O . GLN B 1 253 ? 19.156 6.148 8.461 1 87.88 253 GLN B O 1
ATOM 4899 N N . GLN B 1 254 ? 17.766 6.293 6.809 1 89.62 254 GLN B N 1
ATOM 4900 C CA . GLN B 1 254 ? 16.703 6.75 7.688 1 89.62 254 GLN B CA 1
ATOM 4901 C C . GLN B 1 254 ? 16.266 5.648 8.648 1 89.62 254 GLN B C 1
ATOM 4903 O O . GLN B 1 254 ? 16.125 4.488 8.25 1 89.62 254 GLN B O 1
ATOM 4908 N N . ILE B 1 255 ? 16.203 6.004 9.883 1 82.81 255 ILE B N 1
ATOM 4909 C CA . ILE B 1 255 ? 15.57 5.227 10.945 1 82.81 255 ILE B CA 1
ATOM 4910 C C . ILE B 1 255 ? 14.391 6 11.523 1 82.81 255 ILE B C 1
ATOM 4912 O O . ILE B 1 255 ? 14.508 7.188 11.836 1 82.81 255 ILE B O 1
ATOM 4916 N N . SER B 1 256 ? 13.281 5.332 11.586 1 79.44 256 SER B N 1
ATOM 4917 C CA . SER B 1 256 ? 12.062 6 12.039 1 79.44 256 SER B CA 1
ATOM 4918 C C . SER B 1 256 ? 12.281 6.691 13.383 1 79.44 256 SER B C 1
ATOM 4920 O O . SER B 1 256 ? 12.656 6.043 14.359 1 79.44 256 SER B O 1
ATOM 4922 N N . MET B 1 257 ? 12.039 7.938 13.445 1 74.44 257 MET B N 1
ATOM 4923 C CA . MET B 1 257 ? 12.055 8.812 14.617 1 74.44 257 MET B CA 1
ATOM 4924 C C . MET B 1 257 ? 13.469 8.969 15.164 1 74.44 257 MET B C 1
ATOM 4926 O O . MET B 1 257 ? 13.734 9.859 15.969 1 74.44 257 MET B O 1
ATOM 4930 N N . SER B 1 258 ? 14.438 8.133 14.609 1 75.62 258 SER B N 1
ATOM 4931 C CA . SER B 1 258 ? 15.711 8.062 15.32 1 75.62 258 SER B CA 1
ATOM 4932 C C . SER B 1 258 ? 16.875 8.07 14.344 1 75.62 258 SER B C 1
ATOM 4934 O O . SER B 1 258 ? 17.812 7.273 14.484 1 75.62 258 SER B O 1
ATOM 4936 N N . SER B 1 259 ? 16.781 8.867 13.414 1 77.44 259 SER B N 1
ATOM 4937 C CA . SER B 1 259 ? 17.922 8.992 12.516 1 77.44 259 SER B CA 1
ATOM 4938 C C . SER B 1 259 ? 19.031 9.836 13.148 1 77.44 259 SER B C 1
ATOM 4940 O O . SER B 1 259 ? 19.484 10.812 12.547 1 77.44 259 SER B O 1
ATOM 4942 N N . TYR B 1 260 ? 19.547 9.367 14.273 1 76.31 260 TYR B N 1
ATOM 4943 C CA . TYR B 1 260 ? 20.484 10.156 15.07 1 76.31 260 TYR B CA 1
ATOM 4944 C C . TYR B 1 260 ? 21.906 10.008 14.555 1 76.31 260 TYR B C 1
ATOM 4946 O O . TYR B 1 260 ? 22.828 10.68 15.031 1 76.31 260 TYR B O 1
ATOM 4954 N N . TYR B 1 261 ? 22.062 9.234 13.523 1 75.56 261 TYR B N 1
ATOM 4955 C CA . TYR B 1 261 ? 23.406 8.938 13.055 1 75.56 261 TYR B CA 1
ATOM 4956 C C . TYR B 1 261 ? 23.766 9.781 11.844 1 75.56 261 TYR B C 1
ATOM 4958 O O . TYR B 1 261 ? 24.875 9.68 11.305 1 75.56 261 TYR B O 1
ATOM 4966 N N . ARG B 1 262 ? 22.891 10.641 11.578 1 80.88 262 ARG B N 1
ATOM 4967 C CA . ARG B 1 262 ? 23.172 11.539 10.461 1 80.88 262 ARG B CA 1
ATOM 4968 C C . ARG B 1 262 ? 24.188 12.609 10.852 1 80.88 262 ARG B C 1
ATOM 4970 O O . ARG B 1 262 ? 24.344 12.914 12.039 1 80.88 262 ARG B O 1
ATOM 4977 N N . GLU B 1 263 ? 24.875 13.094 9.805 1 80.25 263 GLU B N 1
ATOM 4978 C CA . GLU B 1 263 ? 25.797 14.188 10.062 1 80.25 263 GLU B CA 1
ATOM 4979 C C . GLU B 1 263 ? 25.094 15.391 10.672 1 80.25 263 GLU B C 1
ATOM 4981 O O . GLU B 1 263 ? 25.578 15.977 11.648 1 80.25 263 GLU B O 1
ATOM 4986 N N . ASP B 1 264 ? 24.016 15.695 10.062 1 82.88 264 ASP B N 1
ATOM 4987 C CA . ASP B 1 264 ? 23.156 16.75 10.602 1 82.88 264 ASP B CA 1
ATOM 4988 C C . ASP B 1 264 ? 21.828 16.172 11.102 1 82.88 264 ASP B C 1
ATOM 4990 O O . ASP B 1 264 ? 20.906 15.953 10.32 1 82.88 264 ASP B O 1
ATOM 4994 N N . ILE B 1 265 ? 21.766 16.094 12.367 1 77.75 265 ILE B N 1
ATOM 4995 C CA . ILE B 1 265 ? 20.641 15.414 13.016 1 77.75 265 ILE B CA 1
ATOM 4996 C C . ILE B 1 265 ? 19.359 16.219 12.828 1 77.75 265 ILE B C 1
ATOM 4998 O O . ILE B 1 265 ? 18.266 15.672 12.812 1 77.75 265 ILE B O 1
ATOM 5002 N N . ASP B 1 266 ? 19.547 17.531 12.695 1 78.5 266 ASP B N 1
ATOM 5003 C CA . ASP B 1 266 ? 18.359 18.391 12.602 1 78.5 266 ASP B CA 1
ATOM 5004 C C . ASP B 1 266 ? 17.953 18.609 11.148 1 78.5 266 ASP B C 1
ATOM 5006 O O . ASP B 1 266 ? 17.109 19.453 10.852 1 78.5 266 ASP B O 1
ATOM 5010 N N . SER B 1 267 ? 18.656 17.891 10.328 1 84.06 267 SER B N 1
ATOM 5011 C CA . SER B 1 267 ? 18.219 17.875 8.945 1 84.06 267 SER B CA 1
ATOM 5012 C C . SER B 1 267 ? 17.203 16.766 8.695 1 84.06 267 SER B C 1
ATOM 5014 O O . SER B 1 267 ? 17.266 15.719 9.336 1 84.06 267 SER B O 1
ATOM 5016 N N . MET B 1 268 ? 16.297 17.078 7.828 1 90.5 268 MET B N 1
ATOM 5017 C CA . MET B 1 268 ? 15.297 16.078 7.461 1 90.5 268 MET B CA 1
ATOM 5018 C C . MET B 1 268 ? 15.305 15.836 5.957 1 90.5 268 MET B C 1
ATOM 5020 O O . MET B 1 268 ? 14.43 16.312 5.234 1 90.5 268 MET B O 1
ATOM 5024 N N . PRO B 1 269 ? 16.281 15.047 5.527 1 92.94 269 PRO B N 1
ATOM 5025 C CA . PRO B 1 269 ? 16.422 14.805 4.09 1 92.94 269 PRO B CA 1
ATOM 5026 C C . PRO B 1 269 ? 15.156 14.219 3.463 1 92.94 269 PRO B C 1
ATOM 5028 O O . PRO B 1 269 ? 14.875 14.461 2.287 1 92.94 269 PRO B O 1
ATOM 5031 N N . GLU B 1 270 ? 14.367 13.445 4.23 1 94.88 270 GLU B N 1
ATOM 5032 C CA . GLU B 1 270 ? 13.125 12.883 3.711 1 94.88 270 GLU B CA 1
ATOM 5033 C C . GLU B 1 270 ? 12.125 13.984 3.369 1 94.88 270 GLU B C 1
ATOM 5035 O O . GLU B 1 270 ? 11.367 13.867 2.402 1 94.88 270 GLU B O 1
ATOM 5040 N N . VAL B 1 271 ? 12.07 15.094 4.164 1 96.31 271 VAL B N 1
ATOM 5041 C CA . VAL B 1 271 ? 11.18 16.219 3.898 1 96.31 271 VAL B CA 1
ATOM 5042 C C . VAL B 1 271 ? 11.656 16.984 2.662 1 96.31 271 VAL B C 1
ATOM 5044 O O . VAL B 1 271 ? 10.852 17.359 1.808 1 96.31 271 VAL B O 1
ATOM 5047 N N . GLU B 1 272 ? 12.945 17.188 2.631 1 95.69 272 GLU B N 1
ATOM 5048 C CA . GLU B 1 272 ? 13.523 17.844 1.461 1 95.69 272 GLU B CA 1
ATOM 5049 C C . GLU B 1 272 ? 13.227 17.062 0.187 1 95.69 272 GLU B C 1
ATOM 5051 O O . GLU B 1 272 ? 12.898 17.656 -0.847 1 95.69 272 GLU B O 1
ATOM 5056 N N . LEU B 1 273 ? 13.422 15.758 0.226 1 97.31 273 LEU B N 1
ATOM 5057 C CA . LEU B 1 273 ? 13.133 14.891 -0.907 1 97.31 273 LEU B CA 1
ATOM 5058 C C . LEU B 1 273 ? 11.68 15.039 -1.35 1 97.31 273 LEU B C 1
ATOM 5060 O O . LEU B 1 273 ? 11.398 15.148 -2.545 1 97.31 273 LEU B O 1
ATOM 5064 N N . VAL B 1 274 ? 10.766 15.023 -0.413 1 98.38 274 VAL B N 1
ATOM 5065 C CA . VAL B 1 274 ? 9.336 15.164 -0.688 1 98.38 274 VAL B CA 1
ATOM 5066 C C . VAL B 1 274 ? 9.062 16.531 -1.295 1 98.38 274 VAL B C 1
ATOM 5068 O O . VAL B 1 274 ? 8.336 16.641 -2.291 1 98.38 274 VAL B O 1
ATOM 5071 N N . ALA B 1 275 ? 9.609 17.562 -0.752 1 98.25 275 ALA B N 1
ATOM 5072 C CA . ALA B 1 275 ? 9.422 18.922 -1.264 1 98.25 275 ALA B CA 1
ATOM 5073 C C . ALA B 1 275 ? 9.867 19.031 -2.719 1 98.25 275 ALA B C 1
ATOM 5075 O O . ALA B 1 275 ? 9.148 19.562 -3.561 1 98.25 275 ALA B O 1
ATOM 5076 N N . ARG B 1 276 ? 11.047 18.516 -2.988 1 97.94 276 ARG B N 1
ATOM 5077 C CA . ARG B 1 276 ? 11.562 18.547 -4.352 1 97.94 276 ARG B CA 1
ATOM 5078 C C . ARG B 1 276 ? 10.594 17.891 -5.324 1 97.94 276 ARG B C 1
ATOM 5080 O O . ARG B 1 276 ? 10.344 18.406 -6.41 1 97.94 276 ARG B O 1
ATOM 5087 N N . GLN B 1 277 ? 10.07 16.75 -4.957 1 98.19 277 GLN B N 1
ATOM 5088 C CA . GLN B 1 277 ? 9.109 16.047 -5.805 1 98.19 277 GLN B CA 1
ATOM 5089 C C . GLN B 1 277 ? 7.867 16.906 -6.043 1 98.19 277 GLN B C 1
ATOM 5091 O O . GLN B 1 277 ? 7.375 17 -7.168 1 98.19 277 GLN B O 1
ATOM 5096 N N . LEU B 1 278 ? 7.367 17.516 -4.977 1 98.5 278 LEU B N 1
ATOM 5097 C CA . LEU B 1 278 ? 6.141 18.297 -5.059 1 98.5 278 LEU B CA 1
ATOM 5098 C C . LEU B 1 278 ? 6.32 19.484 -5.988 1 98.5 278 LEU B C 1
ATOM 5100 O O . LEU B 1 278 ? 5.465 19.766 -6.836 1 98.5 278 LEU B O 1
ATOM 5104 N N . TRP B 1 279 ? 7.402 20.219 -5.785 1 98.25 279 TRP B N 1
ATOM 5105 C CA . TRP B 1 279 ? 7.672 21.391 -6.602 1 98.25 279 TRP B CA 1
ATOM 5106 C C . TRP B 1 279 ? 7.812 21.016 -8.07 1 98.25 279 TRP B C 1
ATOM 5108 O O . TRP B 1 279 ? 7.262 21.688 -8.945 1 98.25 279 TRP B O 1
ATOM 5118 N N . ASP B 1 280 ? 8.469 19.922 -8.328 1 97.5 280 ASP B N 1
ATOM 5119 C CA . ASP B 1 280 ? 8.648 19.438 -9.695 1 97.5 280 ASP B CA 1
ATOM 5120 C C . ASP B 1 280 ? 7.312 19.047 -10.32 1 97.5 280 ASP B C 1
ATOM 5122 O O . ASP B 1 280 ? 7.016 19.438 -11.453 1 97.5 280 ASP B O 1
ATOM 5126 N N . GLN B 1 281 ? 6.504 18.266 -9.609 1 97.5 281 GLN B N 1
ATOM 5127 C CA . GLN B 1 281 ? 5.219 17.797 -10.109 1 97.5 281 GLN B CA 1
ATOM 5128 C C . GLN B 1 281 ? 4.27 18.953 -10.383 1 97.5 281 GLN B C 1
ATOM 5130 O O . GLN B 1 281 ? 3.623 19.016 -11.43 1 97.5 281 GLN B O 1
ATOM 5135 N N . ALA B 1 282 ? 4.211 19.859 -9.438 1 97.25 282 ALA B N 1
ATOM 5136 C CA . ALA B 1 282 ? 3.244 20.953 -9.508 1 97.25 282 ALA B CA 1
ATOM 5137 C C . ALA B 1 282 ? 3.77 22.094 -10.375 1 97.25 282 ALA B C 1
ATOM 5139 O O . ALA B 1 282 ? 3.006 22.969 -10.797 1 97.25 282 ALA B O 1
ATOM 5140 N N . GLY B 1 283 ? 5.094 22.188 -10.617 1 97.31 283 GLY B N 1
ATOM 5141 C CA . GLY B 1 283 ? 5.703 23.281 -11.375 1 97.31 283 GLY B CA 1
ATOM 5142 C C . GLY B 1 283 ? 5.734 24.594 -10.625 1 97.31 283 GLY B C 1
ATOM 5143 O O . GLY B 1 283 ? 5.535 25.656 -11.211 1 97.31 283 GLY B O 1
ATOM 5144 N N . ILE B 1 284 ? 5.848 24.453 -9.32 1 98 284 ILE B N 1
ATOM 5145 C CA . ILE B 1 284 ? 5.84 25.656 -8.477 1 98 284 ILE B CA 1
ATOM 5146 C C . ILE B 1 284 ? 6.945 25.547 -7.43 1 98 284 ILE B C 1
ATOM 5148 O O . ILE B 1 284 ? 7.734 24.594 -7.441 1 98 284 ILE B O 1
ATOM 5152 N N . GLY B 1 285 ? 7.059 26.562 -6.613 1 97.94 285 GLY B N 1
ATOM 5153 C CA . GLY B 1 285 ? 7.957 26.562 -5.469 1 97.94 285 GLY B CA 1
ATOM 5154 C C . GLY B 1 285 ? 7.297 27.062 -4.195 1 97.94 285 GLY B C 1
ATOM 5155 O O . GLY B 1 285 ? 6.09 27.312 -4.172 1 97.94 285 GLY B O 1
ATOM 5156 N N . PRO B 1 286 ? 8.094 27.172 -3.162 1 98.06 286 PRO B N 1
ATOM 5157 C CA . PRO B 1 286 ? 7.531 27.578 -1.87 1 98.06 286 PRO B CA 1
ATOM 5158 C C . PRO B 1 286 ? 6.809 28.922 -1.937 1 98.06 286 PRO B C 1
ATOM 5160 O O . PRO B 1 286 ? 5.824 29.141 -1.221 1 98.06 286 PRO B O 1
ATOM 5163 N N . ASP B 1 287 ? 7.242 29.844 -2.797 1 97.88 287 ASP B N 1
ATOM 5164 C CA . ASP B 1 287 ? 6.66 31.172 -2.895 1 97.88 287 ASP B CA 1
ATOM 5165 C C . ASP B 1 287 ? 5.266 31.125 -3.516 1 97.88 287 ASP B C 1
ATOM 5167 O O . ASP B 1 287 ? 4.5 32.094 -3.422 1 97.88 287 ASP B O 1
ATOM 5171 N N . ASP B 1 288 ? 4.965 30 -4.109 1 98.38 288 ASP B N 1
ATOM 5172 C CA . ASP B 1 288 ? 3.68 29.844 -4.785 1 98.38 288 ASP B CA 1
ATOM 5173 C C . ASP B 1 288 ? 2.654 29.188 -3.869 1 98.38 288 ASP B C 1
ATOM 5175 O O . ASP B 1 288 ? 1.494 29.016 -4.25 1 98.38 288 ASP B O 1
ATOM 5179 N N . ILE B 1 289 ? 3.057 28.828 -2.654 1 98.81 289 ILE B N 1
ATOM 5180 C CA . ILE B 1 289 ? 2.146 28.234 -1.68 1 98.81 289 ILE B CA 1
ATOM 5181 C C . ILE B 1 289 ? 1.422 29.344 -0.912 1 98.81 289 ILE B C 1
ATOM 5183 O O . ILE B 1 289 ? 2.059 30.219 -0.312 1 98.81 289 ILE B O 1
ATOM 5187 N N . ASP B 1 290 ? 0.133 29.297 -0.904 1 98.81 290 ASP B N 1
ATOM 5188 C CA . ASP B 1 290 ? -0.67 30.375 -0.35 1 98.81 290 ASP B CA 1
ATOM 5189 C C . ASP B 1 290 ? -1.064 30.094 1.097 1 98.81 290 ASP B C 1
ATOM 5191 O O . ASP B 1 290 ? -1.347 31.016 1.867 1 98.81 290 ASP B O 1
ATOM 5195 N N . ALA B 1 291 ? -1.21 28.875 1.453 1 98.88 291 ALA B N 1
ATOM 5196 C CA . ALA B 1 291 ? -1.492 28.375 2.799 1 98.88 291 ALA B CA 1
ATOM 5197 C C . ALA B 1 291 ? -0.942 26.969 2.99 1 98.88 291 ALA B C 1
ATOM 5199 O O . ALA B 1 291 ? -0.609 26.297 2.018 1 98.88 291 ALA B O 1
ATOM 5200 N N . ALA B 1 292 ? -0.807 26.578 4.184 1 98.88 292 ALA B N 1
ATOM 5201 C CA . ALA B 1 292 ? -0.242 25.25 4.426 1 98.88 292 ALA B CA 1
ATOM 5202 C C . ALA B 1 292 ? -0.899 24.594 5.633 1 98.88 292 ALA B C 1
ATOM 5204 O O . ALA B 1 292 ? -1.241 25.266 6.609 1 98.88 292 ALA B O 1
ATOM 5205 N N . ILE B 1 293 ? -1.149 23.359 5.5 1 98.81 293 ILE B N 1
ATOM 5206 C CA . ILE B 1 293 ? -1.444 22.5 6.637 1 98.81 293 ILE B CA 1
ATOM 5207 C C . ILE B 1 293 ? -0.199 21.703 7.02 1 98.81 293 ILE B C 1
ATOM 5209 O O . ILE B 1 293 ? 0.125 20.688 6.379 1 98.81 293 ILE B O 1
ATOM 5213 N N . LEU B 1 294 ? 0.454 22.156 8 1 98.38 294 LEU B N 1
ATOM 5214 C CA . LEU B 1 294 ? 1.676 21.5 8.461 1 98.38 294 LEU B CA 1
ATOM 5215 C C . LEU B 1 294 ? 1.379 20.531 9.594 1 98.38 294 LEU B C 1
ATOM 5217 O O . LEU B 1 294 ? 0.691 20.875 10.555 1 98.38 294 LEU B O 1
ATOM 5221 N N . TYR B 1 295 ? 1.88 19.328 9.391 1 97.62 295 TYR B N 1
ATOM 5222 C CA . TYR B 1 295 ? 1.719 18.312 10.438 1 97.62 295 TYR B CA 1
ATOM 5223 C C . TYR B 1 295 ? 2.309 18.812 11.758 1 97.62 295 TYR B C 1
ATOM 5225 O O . TYR B 1 295 ? 3.51 19.078 11.844 1 97.62 295 TYR B O 1
ATOM 5233 N N . ASP B 1 296 ? 1.472 18.906 12.789 1 96.38 296 ASP B N 1
ATOM 5234 C CA . ASP B 1 296 ? 1.916 19.562 14.016 1 96.38 296 ASP B CA 1
ATOM 5235 C C . ASP B 1 296 ? 1.667 18.688 15.234 1 96.38 296 ASP B C 1
ATOM 5237 O O . ASP B 1 296 ? 1.136 19.156 16.25 1 96.38 296 ASP B O 1
ATOM 5241 N N . ALA B 1 297 ? 2.096 17.438 15.117 1 93.38 297 ALA B N 1
ATOM 5242 C CA . ALA B 1 297 ? 2.01 16.562 16.297 1 93.38 297 ALA B CA 1
ATOM 5243 C C . ALA B 1 297 ? 2.789 17.156 17.469 1 93.38 297 ALA B C 1
ATOM 5245 O O . ALA B 1 297 ? 2.416 16.953 18.625 1 93.38 297 ALA B O 1
ATOM 5246 N N . PHE B 1 298 ? 3.92 17.797 17.141 1 94.81 298 PHE B N 1
ATOM 5247 C CA . PHE B 1 298 ? 4.746 18.547 18.078 1 94.81 298 PHE B CA 1
ATOM 5248 C C . PHE B 1 298 ? 5.141 19.906 17.484 1 94.81 298 PHE B C 1
ATOM 5250 O O . PHE B 1 298 ? 5.488 20 16.312 1 94.81 298 PHE B O 1
ATOM 5257 N N . THR B 1 299 ? 5.137 20.891 18.312 1 96.94 299 THR B N 1
ATOM 5258 C CA . THR B 1 299 ? 5.32 22.25 17.844 1 96.94 299 THR B CA 1
ATOM 5259 C C . THR B 1 299 ? 6.699 22.438 17.219 1 96.94 299 THR B C 1
ATOM 5261 O O . THR B 1 299 ? 6.848 23.141 16.219 1 96.94 299 THR B O 1
ATOM 5264 N N . PRO B 1 300 ? 7.793 21.797 17.75 1 94.5 300 PRO B N 1
ATOM 5265 C CA . PRO B 1 300 ? 9.102 22.016 17.141 1 94.5 300 PRO B CA 1
ATOM 5266 C C . PRO B 1 300 ? 9.156 21.547 15.688 1 94.5 300 PRO B C 1
ATOM 5268 O O . PRO B 1 300 ? 9.906 22.109 14.883 1 94.5 300 PRO B O 1
ATOM 5271 N N . MET B 1 301 ? 8.352 20.578 15.352 1 92.88 301 MET B N 1
ATOM 5272 C CA . MET B 1 301 ? 8.383 20.016 14.008 1 92.88 301 MET B CA 1
ATOM 5273 C C . MET B 1 301 ? 7.875 21.031 12.984 1 92.88 301 MET B C 1
ATOM 5275 O O . MET B 1 301 ? 8.273 21 11.82 1 92.88 301 MET B O 1
ATOM 5279 N N . VAL B 1 302 ? 7.016 21.906 13.398 1 96.75 302 VAL B N 1
ATOM 5280 C CA . VAL B 1 302 ? 6.496 22.922 12.508 1 96.75 302 VAL B CA 1
ATOM 5281 C C . VAL B 1 302 ? 7.633 23.844 12.07 1 96.75 302 VAL B C 1
ATOM 5283 O O . VAL B 1 302 ? 7.723 24.219 10.898 1 96.75 302 VAL B O 1
ATOM 5286 N N . LEU B 1 303 ? 8.516 24.219 13.016 1 96.44 303 LEU B N 1
ATOM 5287 C CA . LEU B 1 303 ? 9.648 25.078 12.688 1 96.44 303 LEU B CA 1
ATOM 5288 C C . LEU B 1 303 ? 10.562 24.406 11.664 1 96.44 303 LEU B C 1
ATOM 5290 O O . LEU B 1 303 ? 10.945 25.016 10.664 1 96.44 303 LEU B O 1
ATOM 5294 N N . LEU B 1 304 ? 10.836 23.141 11.914 1 94 304 LEU B N 1
ATOM 5295 C CA . LEU B 1 304 ? 11.719 22.406 11.023 1 94 304 LEU B CA 1
ATOM 5296 C C . LEU B 1 304 ? 11.109 22.266 9.641 1 94 304 LEU B C 1
ATOM 5298 O O . LEU B 1 304 ? 11.812 22.391 8.633 1 94 304 LEU B O 1
ATOM 5302 N N . GLN B 1 305 ? 9.852 22.031 9.562 1 96.25 305 GLN B N 1
ATOM 5303 C CA . GLN B 1 305 ? 9.172 21.891 8.281 1 96.25 305 GLN B CA 1
ATOM 5304 C C . GLN B 1 305 ? 9.18 23.219 7.512 1 96.25 305 GLN B C 1
ATOM 5306 O O . GLN B 1 305 ? 9.359 23.234 6.293 1 96.25 305 GLN B O 1
ATOM 5311 N N . LEU B 1 306 ? 8.922 24.328 8.203 1 97.5 306 LEU B N 1
ATOM 5312 C CA . LEU B 1 306 ? 8.969 25.625 7.547 1 97.5 306 LEU B CA 1
ATOM 5313 C C . LEU B 1 306 ? 10.297 25.844 6.836 1 97.5 306 LEU B C 1
ATOM 5315 O O . LEU B 1 306 ? 10.336 26.375 5.723 1 97.5 306 LEU B O 1
ATOM 5319 N N . GLU B 1 307 ? 11.328 25.391 7.504 1 96.56 307 GLU B N 1
ATOM 5320 C CA . GLU B 1 307 ? 12.672 25.547 6.945 1 96.56 307 GLU B CA 1
ATOM 5321 C C . GLU B 1 307 ? 12.914 24.562 5.805 1 96.56 307 GLU B C 1
ATOM 5323 O O . GLU B 1 307 ? 13.391 24.953 4.738 1 96.56 307 GLU B O 1
ATOM 5328 N N . GLU B 1 308 ? 12.547 23.328 5.965 1 95.31 308 GLU B N 1
ATOM 5329 C CA . GLU B 1 308 ? 12.844 22.281 4.992 1 95.31 308 GLU B CA 1
ATOM 5330 C C . GLU B 1 308 ? 12.047 22.469 3.703 1 95.31 308 GLU B C 1
ATOM 5332 O O . GLU B 1 308 ? 12.531 22.141 2.617 1 95.31 308 GLU B O 1
ATOM 5337 N N . TYR B 1 309 ? 10.844 22.984 3.814 1 97.88 309 TYR B N 1
ATOM 5338 C CA . TYR B 1 309 ? 10.039 23.234 2.623 1 97.88 309 TYR B CA 1
ATOM 5339 C C . TYR B 1 309 ? 10.414 24.547 1.964 1 97.88 309 TYR B C 1
ATOM 5341 O O . TYR B 1 309 ? 9.867 24.906 0.914 1 97.88 309 TYR B O 1
ATOM 5349 N N . GLY B 1 310 ? 11.258 25.344 2.588 1 97.44 310 GLY B N 1
ATOM 5350 C CA . GLY B 1 310 ? 11.859 26.5 1.941 1 97.44 310 GLY B CA 1
ATOM 5351 C C . GLY B 1 310 ? 11.102 27.781 2.203 1 97.44 310 GLY B C 1
ATOM 5352 O O . GLY B 1 310 ? 11.25 28.766 1.461 1 97.44 310 GLY B O 1
ATOM 5353 N N . PHE B 1 311 ? 10.273 27.844 3.207 1 98.19 311 PHE B N 1
ATOM 5354 C CA . PHE B 1 311 ? 9.539 29.062 3.502 1 98.19 311 PHE B CA 1
ATOM 5355 C C . PHE B 1 311 ? 10.43 30.078 4.211 1 98.19 311 PHE B C 1
ATOM 5357 O O . PHE B 1 311 ? 10.172 31.281 4.16 1 98.19 311 PHE B O 1
ATOM 5364 N N . CYS B 1 312 ? 11.398 29.641 4.898 1 97.5 312 CYS B N 1
ATOM 5365 C CA . CYS B 1 312 ? 12.445 30.438 5.523 1 97.5 312 CYS B CA 1
ATOM 5366 C C . CYS B 1 312 ? 13.758 29.672 5.582 1 97.5 312 CYS B C 1
ATOM 5368 O O . CYS B 1 312 ? 13.812 28.5 5.191 1 97.5 312 CYS B O 1
ATOM 5370 N N . GLY B 1 313 ? 14.82 30.359 5.859 1 96.31 313 GLY B N 1
ATOM 5371 C CA . GLY B 1 313 ? 16.109 29.703 5.98 1 96.31 313 GLY B CA 1
ATOM 5372 C C . GLY B 1 313 ? 16.266 28.891 7.25 1 96.31 313 GLY B C 1
ATOM 5373 O O . GLY B 1 313 ? 15.469 29.047 8.18 1 96.31 313 GLY B O 1
ATOM 5374 N N . ARG B 1 314 ? 17.297 28.062 7.34 1 94.44 314 ARG B N 1
ATOM 5375 C CA . ARG B 1 314 ? 17.578 27.266 8.531 1 94.44 314 ARG B CA 1
ATOM 5376 C C . ARG B 1 314 ? 17.828 28.172 9.742 1 94.44 314 ARG B C 1
ATOM 5378 O O . ARG B 1 314 ? 18.609 29.109 9.672 1 94.44 314 ARG B O 1
ATOM 5385 N N . GLY B 1 315 ? 17.125 27.859 10.758 1 95.31 315 GLY B N 1
ATOM 5386 C CA . GLY B 1 315 ? 17.266 28.625 11.992 1 95.31 315 GLY B CA 1
ATOM 5387 C C . GLY B 1 315 ? 16.438 29.891 12.016 1 95.31 315 GLY B C 1
ATOM 5388 O O . GLY B 1 315 ? 16.375 30.578 13.031 1 95.31 315 GLY B O 1
ATOM 5389 N N . GLU B 1 316 ? 15.727 30.172 10.969 1 97.5 316 GLU B N 1
ATOM 5390 C CA . GLU B 1 316 ? 15.023 31.438 10.852 1 97.5 316 GLU B CA 1
ATOM 5391 C C . GLU B 1 316 ? 13.531 31.281 11.156 1 97.5 316 GLU B C 1
ATOM 5393 O O . GLU B 1 316 ? 12.789 32.25 11.188 1 97.5 316 GLU B O 1
ATOM 5398 N N . ALA B 1 317 ? 13.109 30.109 11.492 1 97.69 317 ALA B N 1
ATOM 5399 C CA . ALA B 1 317 ? 11.68 29.844 11.648 1 97.69 317 ALA B CA 1
ATOM 5400 C C . ALA B 1 317 ? 11.094 30.656 12.805 1 97.69 317 ALA B C 1
ATOM 5402 O O . ALA B 1 317 ? 9.961 31.141 12.711 1 97.69 317 ALA B O 1
ATOM 5403 N N . LYS B 1 318 ? 11.836 30.734 13.914 1 97.19 318 LYS B N 1
ATOM 5404 C CA . LYS B 1 318 ? 11.32 31.484 15.055 1 97.19 318 LYS B CA 1
ATOM 5405 C C . LYS B 1 318 ? 11.008 32.938 14.672 1 97.19 318 LYS B C 1
ATOM 5407 O O . LYS B 1 318 ? 9.992 33.469 15.094 1 97.19 318 LYS B O 1
ATOM 5412 N N . ASP B 1 319 ? 11.875 33.562 13.875 1 98 319 ASP B N 1
ATOM 5413 C CA . ASP B 1 319 ? 11.656 34.938 13.422 1 98 319 ASP B CA 1
ATOM 5414 C C . ASP B 1 319 ? 10.508 35 12.422 1 98 319 ASP B C 1
ATOM 5416 O O . ASP B 1 319 ? 9.703 35.938 12.453 1 98 319 ASP B O 1
ATOM 5420 N N . PHE B 1 320 ? 10.445 34.031 11.539 1 98.19 320 PHE B N 1
ATOM 5421 C CA . PHE B 1 320 ? 9.375 33.906 10.562 1 98.19 320 PHE B CA 1
ATOM 5422 C C . PHE B 1 320 ? 8.016 33.875 11.25 1 98.19 320 PHE B C 1
ATOM 5424 O O . PHE B 1 320 ? 7.062 34.5 10.789 1 98.19 320 PHE B O 1
ATOM 5431 N N . ILE B 1 321 ? 7.91 33.156 12.328 1 97.62 321 ILE B N 1
ATOM 5432 C CA . ILE B 1 321 ? 6.695 33.031 13.125 1 97.62 321 ILE B CA 1
ATOM 5433 C C . ILE B 1 321 ? 6.391 34.312 13.859 1 97.62 321 ILE B C 1
ATOM 5435 O O . ILE B 1 321 ? 5.254 34.812 13.844 1 97.62 321 ILE B O 1
ATOM 5439 N N . ALA B 1 322 ? 7.418 34.906 14.461 1 96.94 322 ALA B N 1
ATOM 5440 C CA . ALA B 1 322 ? 7.27 36.125 15.25 1 96.94 322 ALA B CA 1
ATOM 5441 C C . ALA B 1 322 ? 6.781 37.281 14.383 1 96.94 322 ALA B C 1
ATOM 5443 O O . ALA B 1 322 ? 6.074 38.156 14.859 1 96.94 322 ALA B O 1
ATOM 5444 N N . ASP B 1 323 ? 7.148 37.188 13.148 1 97.69 323 ASP B N 1
ATOM 5445 C CA . ASP B 1 323 ? 6.793 38.25 12.219 1 97.69 323 ASP B CA 1
ATOM 5446 C C . ASP B 1 323 ? 5.324 38.156 11.82 1 97.69 323 ASP B C 1
ATOM 5448 O O . ASP B 1 323 ? 4.824 39.031 11.07 1 97.69 323 ASP B O 1
ATOM 5452 N N . GLY B 1 324 ? 4.598 37.156 12.266 1 97.25 324 GLY B N 1
ATOM 5453 C CA . GLY B 1 324 ? 3.17 37.031 12.016 1 97.25 324 GLY B CA 1
ATOM 5454 C C . GLY B 1 324 ? 2.852 36.375 10.688 1 97.25 324 GLY B C 1
ATOM 5455 O O . GLY B 1 324 ? 1.709 36.406 10.227 1 97.25 324 GLY B O 1
ATOM 5456 N N . ASN B 1 325 ? 3.863 35.719 10.055 1 98.12 325 ASN B N 1
ATOM 5457 C CA . ASN B 1 325 ? 3.703 35.156 8.719 1 98.12 325 ASN B CA 1
ATOM 5458 C C . ASN B 1 325 ? 2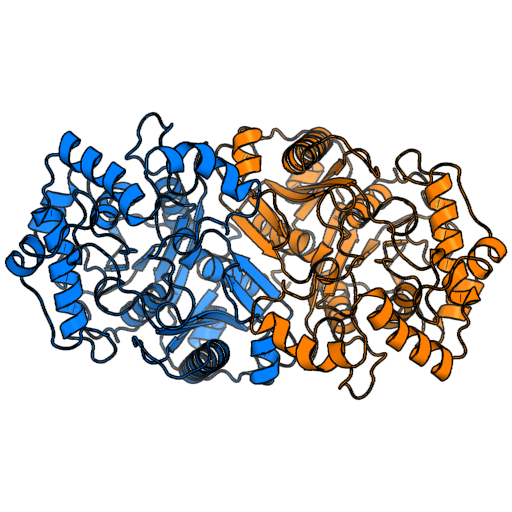.688 34.031 8.719 1 98.12 325 ASN B C 1
ATOM 5460 O O . ASN B 1 325 ? 2.121 33.688 7.672 1 98.12 325 ASN B O 1
ATOM 5464 N N . LEU B 1 326 ? 2.432 33.406 9.859 1 98.5 326 LEU B N 1
ATOM 5465 C CA . LEU B 1 326 ? 1.594 32.219 9.906 1 98.5 326 LEU B CA 1
ATOM 5466 C C . LEU B 1 326 ? 0.142 32.562 10.195 1 98.5 326 LEU B C 1
ATOM 5468 O O . LEU B 1 326 ? -0.745 31.719 10.117 1 98.5 326 LEU B O 1
ATOM 5472 N N . GLU B 1 327 ? -0.135 33.875 10.508 1 98.06 327 GLU B N 1
ATOM 5473 C CA . GLU B 1 327 ? -1.487 34.344 10.789 1 98.06 327 GLU B CA 1
ATOM 5474 C C . GLU B 1 327 ? -2.348 34.344 9.531 1 98.06 327 GLU B C 1
ATOM 5476 O O . GLU B 1 327 ? -1.832 34.188 8.422 1 98.06 327 GLU B O 1
ATOM 5481 N N . LEU B 1 328 ? -3.631 34.438 9.703 1 98.19 328 LEU B N 1
ATOM 5482 C CA . LEU B 1 328 ? -4.578 34.375 8.594 1 98.19 328 LEU B CA 1
ATOM 5483 C C . LEU B 1 328 ? -4.27 35.438 7.539 1 98.19 328 LEU B C 1
ATOM 5485 O O . LEU B 1 328 ? -4.5 35.219 6.348 1 98.19 328 LEU B O 1
ATOM 5489 N N . ASP B 1 329 ? -3.793 36.562 7.973 1 97.25 329 ASP B N 1
ATOM 5490 C CA . ASP B 1 329 ? -3.482 37.656 7.051 1 97.25 329 ASP B CA 1
ATOM 5491 C C . ASP B 1 329 ? -1.99 37.688 6.727 1 97.25 329 ASP B C 1
ATOM 5493 O O . ASP B 1 329 ? -1.506 38.625 6.105 1 97.25 329 ASP B O 1
ATOM 5497 N N . GLY B 1 330 ? -1.227 36.656 7.125 1 97.69 330 GLY B N 1
ATOM 5498 C CA . GLY B 1 330 ? 0.206 36.594 6.887 1 97.69 330 GLY B CA 1
ATOM 5499 C C . GLY B 1 330 ? 0.561 35.969 5.551 1 97.69 330 GLY B C 1
ATOM 5500 O O . GLY B 1 330 ? -0.32 35.688 4.73 1 97.69 330 GLY B O 1
ATOM 5501 N N . ARG B 1 331 ? 1.837 35.781 5.324 1 97.69 331 ARG B N 1
ATOM 5502 C CA . ARG B 1 331 ? 2.383 35.25 4.09 1 97.69 331 ARG B CA 1
ATOM 5503 C C . ARG B 1 331 ? 1.942 33.812 3.896 1 97.69 331 ARG B C 1
ATOM 5505 O O . ARG B 1 331 ? 1.696 33.375 2.768 1 97.69 331 ARG B O 1
ATOM 5512 N N . LEU B 1 332 ? 1.918 33 5 1 98.62 332 LEU B N 1
ATOM 5513 C CA . LEU B 1 332 ? 1.631 31.578 4.957 1 98.62 332 LEU B CA 1
ATOM 5514 C C . LEU B 1 332 ? 0.713 31.172 6.102 1 98.62 332 LEU B C 1
ATOM 5516 O O . LEU B 1 332 ? 1.151 30.516 7.051 1 98.62 332 LEU B O 1
ATOM 5520 N N . PRO B 1 333 ? -0.582 31.5 5.984 1 98.75 333 PRO B N 1
ATOM 5521 C CA . PRO B 1 333 ? -1.487 30.969 7.004 1 98.75 333 PRO B CA 1
ATOM 5522 C C . PRO B 1 333 ? -1.396 29.453 7.141 1 98.75 333 PRO B C 1
ATOM 5524 O O . PRO B 1 333 ? -1.339 28.734 6.133 1 98.75 333 PRO B O 1
ATOM 5527 N N . ILE B 1 334 ? -1.336 28.969 8.375 1 98.75 334 ILE B N 1
ATOM 5528 C CA . ILE B 1 334 ? -1.2 27.531 8.539 1 98.75 334 ILE B CA 1
ATOM 5529 C C . ILE B 1 334 ? -2.305 27 9.453 1 98.75 334 ILE B C 1
ATOM 5531 O O . ILE B 1 334 ? -2.824 27.75 10.297 1 98.75 334 ILE B O 1
ATOM 5535 N N . ASN B 1 335 ? -2.645 25.734 9.312 1 98.56 335 ASN B N 1
ATOM 5536 C CA . ASN B 1 335 ? -3.455 24.922 10.219 1 98.56 335 ASN B CA 1
ATOM 5537 C C . ASN B 1 335 ? -4.703 25.672 10.672 1 98.56 335 ASN B C 1
ATOM 5539 O O . ASN B 1 335 ? -4.965 25.781 11.875 1 98.56 335 ASN B O 1
ATOM 5543 N N . THR B 1 336 ? -5.457 26.094 9.703 1 98.81 336 THR B N 1
ATOM 5544 C CA . THR B 1 336 ? -6.602 26.969 9.93 1 98.81 336 THR B CA 1
ATOM 5545 C C . THR B 1 336 ? -7.73 26.219 10.625 1 98.81 336 THR B C 1
ATOM 5547 O O . THR B 1 336 ? -8.664 26.828 11.141 1 98.81 336 THR B O 1
ATOM 5550 N N . HIS B 1 337 ? -7.684 24.922 10.695 1 98.38 337 HIS B N 1
ATOM 5551 C CA . HIS B 1 337 ? -8.672 24.125 11.422 1 98.38 337 HIS B CA 1
ATOM 5552 C C . HIS B 1 337 ? -8.25 23.922 12.867 1 98.38 337 HIS B C 1
ATOM 5554 O O . HIS B 1 337 ? -8.992 23.328 13.656 1 98.38 337 HIS B O 1
ATOM 5560 N N . GLY B 1 338 ? -7.117 24.328 13.219 1 98.12 338 GLY B N 1
ATOM 5561 C CA . GLY B 1 338 ? -6.578 24.141 14.562 1 98.12 338 GLY B CA 1
ATOM 5562 C C . GLY B 1 338 ? -5.516 23.062 14.633 1 98.12 338 GLY B C 1
ATOM 5563 O O . GLY B 1 338 ? -4.918 22.844 15.688 1 98.12 338 GLY B O 1
ATOM 5564 N N . GLY B 1 339 ? -5.312 22.375 13.492 1 97.06 339 GLY B N 1
ATOM 5565 C CA . GLY B 1 339 ? -4.27 21.375 13.43 1 97.06 339 GLY B CA 1
ATOM 5566 C C . GLY B 1 339 ? -4.527 20.188 14.336 1 97.06 339 GLY B C 1
ATOM 5567 O O . GLY B 1 339 ? -5.668 19.938 14.742 1 97.06 339 GLY B O 1
ATOM 5568 N N . GLN B 1 340 ? -3.51 19.406 14.539 1 95.88 340 GLN B N 1
ATOM 5569 C CA . GLN B 1 340 ? -3.574 18.25 15.43 1 95.88 340 GLN B CA 1
ATOM 5570 C C . GLN B 1 340 ? -3.52 18.688 16.891 1 95.88 340 GLN B C 1
ATOM 5572 O O . GLN B 1 340 ? -3.977 17.953 17.781 1 95.88 340 GLN B O 1
ATOM 5577 N N . LEU B 1 341 ? -3.012 19.875 17.109 1 96.25 341 LEU B N 1
ATOM 5578 C CA . LEU B 1 341 ? -2.871 20.438 18.453 1 96.25 341 LEU B CA 1
ATOM 5579 C C . LEU B 1 341 ? -4.211 20.938 18.984 1 96.25 341 LEU B C 1
ATOM 5581 O O . LEU B 1 341 ? -4.441 20.953 20.188 1 96.25 341 LEU B O 1
ATOM 5585 N N . GLY B 1 342 ? -5.074 21.312 18.047 1 96.44 342 GLY B N 1
ATOM 5586 C CA . GLY B 1 342 ? -6.297 21.969 18.484 1 96.44 342 GLY B CA 1
ATOM 5587 C C . GLY B 1 342 ? -7.551 21.234 18.078 1 96.44 342 GLY B C 1
ATOM 5588 O O . GLY B 1 342 ? -8.469 21.062 18.875 1 96.44 342 GLY B O 1
ATOM 5589 N N . GLU B 1 343 ? -7.641 20.812 16.828 1 96.81 343 GLU B N 1
ATOM 5590 C CA . GLU B 1 343 ? -8.844 20.172 16.328 1 96.81 343 GLU B CA 1
ATOM 5591 C C . GLU B 1 343 ? -8.953 18.734 16.828 1 96.81 343 GLU B C 1
ATOM 5593 O O . GLU B 1 343 ? -9.938 18.359 17.469 1 96.81 343 GLU B O 1
ATOM 5598 N N . GLY B 1 344 ? -8.039 18 16.453 1 94.12 344 GLY B N 1
ATOM 5599 C CA . GLY B 1 344 ? -7.957 16.578 16.719 1 94.12 344 GLY B CA 1
ATOM 5600 C C . GLY B 1 344 ? -6.844 15.883 15.953 1 94.12 344 GLY B C 1
ATOM 5601 O O . GLY B 1 344 ? -6.379 16.391 14.938 1 94.12 344 GLY B O 1
ATOM 5602 N N . TYR B 1 345 ? -6.453 14.75 16.531 1 93.62 345 TYR B N 1
ATOM 5603 C CA . TYR B 1 345 ? -5.379 13.984 15.914 1 93.62 345 TYR B CA 1
ATOM 5604 C C . TYR B 1 345 ? -5.926 12.742 15.227 1 93.62 345 TYR B C 1
ATOM 5606 O O . TYR B 1 345 ? -6.199 11.734 15.883 1 93.62 345 TYR B O 1
ATOM 5614 N N . ILE B 1 346 ? -6.066 12.805 13.922 1 93.69 346 ILE B N 1
ATOM 5615 C CA . ILE B 1 346 ? -6.523 11.68 13.109 1 93.69 346 ILE B CA 1
ATOM 5616 C C . ILE B 1 346 ? -5.445 11.305 12.094 1 93.69 346 ILE B C 1
ATOM 5618 O O . ILE B 1 346 ? -5.734 11.148 10.906 1 93.69 346 ILE B O 1
ATOM 5622 N N . HIS B 1 347 ? -4.242 11.289 12.492 1 92.5 347 HIS B N 1
ATOM 5623 C CA . HIS B 1 347 ? -3.045 10.883 11.766 1 92.5 347 HIS B CA 1
ATOM 5624 C C . HIS B 1 347 ? -2.859 11.719 10.508 1 92.5 347 HIS B C 1
ATOM 5626 O O . HIS B 1 347 ? -2.439 11.195 9.469 1 92.5 347 HIS B O 1
ATOM 5632 N N . GLY B 1 348 ? -3.299 12.906 10.516 1 95.31 348 GLY B N 1
ATOM 5633 C CA . GLY B 1 348 ? -2.992 13.828 9.43 1 95.31 348 GLY B CA 1
ATOM 5634 C C . GLY B 1 348 ? -4.082 13.898 8.383 1 95.31 348 GLY B C 1
ATOM 5635 O O . GLY B 1 348 ? -4.137 14.852 7.602 1 95.31 348 GLY B O 1
ATOM 5636 N N . VAL B 1 349 ? -5.02 12.961 8.359 1 97.69 349 VAL B N 1
ATOM 5637 C CA . VAL B 1 349 ? -6.043 12.945 7.32 1 97.69 349 VAL B CA 1
ATOM 5638 C C . VAL B 1 349 ? -6.996 14.125 7.516 1 97.69 349 VAL B C 1
ATOM 5640 O O . VAL B 1 349 ? -7.5 14.695 6.543 1 97.69 349 VAL B O 1
ATOM 5643 N N . ASN B 1 350 ? -7.238 14.508 8.758 1 97.38 350 ASN B N 1
ATOM 5644 C CA . ASN B 1 350 ? -8.062 15.695 8.992 1 97.38 350 ASN B CA 1
ATOM 5645 C C . ASN B 1 350 ? -7.387 16.953 8.469 1 97.38 350 ASN B C 1
ATOM 5647 O O . ASN B 1 350 ? -8.062 17.906 8.07 1 97.38 350 ASN B O 1
ATOM 5651 N N . GLY B 1 351 ? -6.035 16.953 8.445 1 98.25 351 GLY B N 1
ATOM 5652 C CA . GLY B 1 351 ? -5.328 18.047 7.809 1 98.25 351 GLY B CA 1
ATOM 5653 C C . GLY B 1 351 ? -5.555 18.109 6.309 1 98.25 351 GLY B C 1
ATOM 5654 O O . GLY B 1 351 ? -5.684 19.203 5.742 1 98.25 351 GLY B O 1
ATOM 5655 N N . ILE B 1 352 ? -5.57 17 5.68 1 98.88 352 ILE B N 1
ATOM 5656 C CA . ILE B 1 352 ? -5.828 16.953 4.246 1 98.88 352 ILE B CA 1
ATOM 5657 C C . ILE B 1 352 ? -7.219 17.516 3.953 1 98.88 352 ILE B C 1
ATOM 5659 O O . ILE B 1 352 ? -7.395 18.297 3.018 1 98.88 352 ILE B O 1
ATOM 5663 N N . ALA B 1 353 ? -8.18 17.125 4.77 1 98.88 353 ALA B N 1
ATOM 5664 C CA . ALA B 1 353 ? -9.531 17.641 4.613 1 98.88 353 ALA B CA 1
ATOM 5665 C C . ALA B 1 353 ? -9.547 19.172 4.73 1 98.88 353 ALA B C 1
ATOM 5667 O O . ALA B 1 353 ? -10.281 19.844 4.004 1 98.88 353 ALA B O 1
ATOM 5668 N N . GLU B 1 354 ? -8.758 19.688 5.656 1 98.88 354 GLU B N 1
ATOM 5669 C CA . GLU B 1 354 ? -8.688 21.141 5.785 1 98.88 354 GLU B CA 1
ATOM 5670 C C . GLU B 1 354 ? -8.094 21.781 4.531 1 98.88 354 GLU B C 1
ATOM 5672 O O . GLU B 1 354 ? -8.516 22.859 4.121 1 98.88 354 GLU B O 1
ATOM 5677 N N . GLY B 1 355 ? -7.043 21.141 3.979 1 98.88 355 GLY B N 1
ATOM 5678 C CA . GLY B 1 355 ? -6.547 21.625 2.699 1 98.88 355 GLY B CA 1
ATOM 5679 C C . GLY B 1 355 ? -7.629 21.75 1.646 1 98.88 355 GLY B C 1
ATOM 5680 O O . GLY B 1 355 ? -7.66 22.719 0.894 1 98.88 355 GLY B O 1
ATOM 5681 N N . VAL B 1 356 ? -8.5 20.797 1.637 1 98.94 356 VAL B N 1
ATOM 5682 C CA . VAL B 1 356 ? -9.625 20.812 0.704 1 98.94 356 VAL B CA 1
ATOM 5683 C C . VAL B 1 356 ? -10.555 21.984 1.037 1 98.94 356 VAL B C 1
ATOM 5685 O O . VAL B 1 356 ? -10.992 22.703 0.143 1 98.94 356 VAL B O 1
ATOM 5688 N N . ARG B 1 357 ? -10.898 22.172 2.322 1 98.81 357 ARG B N 1
ATOM 5689 C CA . ARG B 1 357 ? -11.773 23.266 2.727 1 98.81 357 ARG B CA 1
ATOM 5690 C C . ARG B 1 357 ? -11.188 24.625 2.316 1 98.81 357 ARG B C 1
ATOM 5692 O O . ARG B 1 357 ? -11.914 25.516 1.893 1 98.81 357 ARG B O 1
ATOM 5699 N N . LEU B 1 358 ? -9.883 24.75 2.484 1 98.88 358 LEU B N 1
ATOM 5700 C CA . LEU B 1 358 ? -9.219 25.984 2.092 1 98.88 358 LEU B CA 1
ATOM 5701 C C . LEU B 1 358 ? -9.383 26.234 0.597 1 98.88 358 LEU B C 1
ATOM 5703 O O . LEU B 1 358 ? -9.719 27.359 0.185 1 98.88 358 LEU B O 1
ATOM 5707 N N . ILE B 1 359 ? -9.156 25.219 -0.218 1 98.75 359 ILE B N 1
ATOM 5708 C CA . ILE B 1 359 ? -9.305 25.344 -1.664 1 98.75 359 ILE B CA 1
ATOM 5709 C C . ILE B 1 359 ? -10.75 25.719 -2.004 1 98.75 359 ILE B C 1
ATOM 5711 O O . ILE B 1 359 ? -10.992 26.547 -2.885 1 98.75 359 ILE B O 1
ATOM 5715 N N . ARG B 1 360 ? -11.664 25.125 -1.256 1 98.25 360 ARG B N 1
ATOM 5716 C CA . ARG B 1 360 ? -13.086 25.344 -1.499 1 98.25 360 ARG B CA 1
ATOM 5717 C C . ARG B 1 360 ? -13.531 26.703 -0.961 1 98.25 360 ARG B C 1
ATOM 5719 O O . ARG B 1 360 ? -14.594 27.203 -1.322 1 98.25 360 ARG B O 1
ATOM 5726 N N . GLY B 1 361 ? -12.797 27.266 -0.076 1 98.12 361 GLY B N 1
ATOM 5727 C CA . GLY B 1 361 ? -13.18 28.516 0.577 1 98.12 361 GLY B CA 1
ATOM 5728 C C . GLY B 1 361 ? -14.164 28.312 1.716 1 98.12 361 GLY B C 1
ATOM 5729 O O . GLY B 1 361 ? -14.953 29.203 2.027 1 98.12 361 GLY B O 1
ATOM 5730 N N . THR B 1 362 ? -14.109 27.125 2.354 1 97.88 362 THR B N 1
ATOM 5731 C CA . THR B 1 362 ? -15.117 26.797 3.361 1 97.88 362 THR B CA 1
ATOM 5732 C C . THR B 1 362 ? -14.469 26.625 4.73 1 97.88 362 THR B C 1
ATOM 5734 O O . THR B 1 362 ? -15.125 26.188 5.68 1 97.88 362 THR B O 1
ATOM 5737 N N . SER B 1 363 ? -13.18 26.891 4.844 1 98.38 363 SER B N 1
ATOM 5738 C CA . SER B 1 363 ? -12.523 26.812 6.145 1 98.38 363 SER B CA 1
ATOM 5739 C C . SER B 1 363 ? -13.172 27.75 7.152 1 98.38 363 SER B C 1
ATOM 5741 O O . SER B 1 363 ? -13.586 28.859 6.797 1 98.38 363 SER B O 1
ATOM 5743 N N . THR B 1 364 ? -13.281 27.328 8.414 1 97.88 364 THR B N 1
ATOM 5744 C CA . THR B 1 364 ? -13.812 28.172 9.469 1 97.88 364 THR B CA 1
ATOM 5745 C C . THR B 1 364 ? -12.922 29.406 9.68 1 97.88 364 THR B C 1
ATOM 5747 O O . THR B 1 364 ? -13.391 30.453 10.133 1 97.88 364 THR B O 1
ATOM 5750 N N . ASN B 1 365 ? -11.641 29.25 9.414 1 98.62 365 ASN B N 1
ATOM 5751 C CA . ASN B 1 365 ? -10.664 30.328 9.43 1 98.62 365 ASN B CA 1
ATOM 5752 C C . ASN B 1 365 ? -10.07 30.578 8.047 1 98.62 365 ASN B C 1
ATOM 5754 O O . ASN B 1 365 ? -8.852 30.469 7.859 1 98.62 365 ASN B O 1
ATOM 5758 N N . GLN B 1 366 ? -10.914 31.016 7.148 1 98.62 366 GLN B N 1
ATOM 5759 C CA . GLN B 1 366 ? -10.508 31.203 5.758 1 98.62 366 GLN B CA 1
ATOM 5760 C C . GLN B 1 366 ? -9.688 32.469 5.578 1 98.62 366 GLN B C 1
ATOM 5762 O O . GLN B 1 366 ? -10.156 33.562 5.891 1 98.62 366 GLN B O 1
ATOM 5767 N N . PRO B 1 367 ? -8.445 32.312 5.125 1 98.38 367 PRO B N 1
ATOM 5768 C CA . PRO B 1 367 ? -7.703 33.531 4.801 1 98.38 367 PRO B CA 1
ATOM 5769 C C . PRO B 1 367 ? -8.406 34.406 3.746 1 98.38 367 PRO B C 1
ATOM 5771 O O . PRO B 1 367 ? -9.094 33.875 2.873 1 98.38 367 PRO B O 1
ATOM 5774 N N . THR B 1 368 ? -8.156 35.719 3.764 1 96.88 368 THR B N 1
ATOM 5775 C CA . THR B 1 368 ? -8.836 36.656 2.859 1 96.88 368 THR B CA 1
ATOM 5776 C C . THR B 1 368 ? -8.211 36.594 1.47 1 96.88 368 THR B C 1
ATOM 5778 O O . THR B 1 368 ? -8.875 36.875 0.472 1 96.88 368 THR B O 1
ATOM 5781 N N . LYS B 1 369 ? -6.984 36.25 1.368 1 96.88 369 LYS B N 1
ATOM 5782 C CA . LYS B 1 369 ? -6.32 36.188 0.068 1 96.88 369 LYS B CA 1
ATOM 5783 C C . LYS B 1 369 ? -6.781 35 -0.742 1 96.88 369 LYS B C 1
ATOM 5785 O O . LYS B 1 369 ? -7.328 34.031 -0.186 1 96.88 369 LYS B O 1
ATOM 5790 N N . THR B 1 370 ? -6.566 35.094 -2.016 1 96.06 370 THR B N 1
ATOM 5791 C CA . THR B 1 370 ? -6.883 34 -2.91 1 96.06 370 THR B CA 1
ATOM 5792 C C . THR B 1 370 ? -5.93 32.812 -2.678 1 96.06 370 THR B C 1
ATOM 5794 O O . THR B 1 370 ? -4.715 33 -2.609 1 96.06 370 THR B O 1
ATOM 5797 N N . LEU B 1 371 ? -6.469 31.672 -2.551 1 98.12 371 LEU B N 1
ATOM 5798 C CA . LEU B 1 371 ? -5.66 30.469 -2.361 1 98.12 371 LEU B CA 1
ATOM 5799 C C . LEU B 1 371 ? -5.652 29.609 -3.627 1 98.12 371 LEU B C 1
ATOM 5801 O O . LEU B 1 371 ? -6.637 28.938 -3.932 1 98.12 371 LEU B O 1
ATOM 5805 N N . ASP B 1 372 ? -4.535 29.609 -4.344 1 98.38 372 ASP B N 1
ATOM 5806 C CA . ASP B 1 372 ? -4.379 28.797 -5.543 1 98.38 372 ASP B CA 1
ATOM 5807 C C . ASP B 1 372 ? -3.742 27.453 -5.211 1 98.38 372 ASP B C 1
ATOM 5809 O O . ASP B 1 372 ? -4.078 26.422 -5.816 1 98.38 372 ASP B O 1
ATOM 5813 N N . ASN B 1 373 ? -2.805 27.453 -4.305 1 98.81 373 ASN B N 1
ATOM 5814 C CA . ASN B 1 373 ? -2.053 26.266 -3.932 1 98.81 373 ASN B CA 1
ATOM 5815 C C . ASN B 1 373 ? -1.938 26.125 -2.416 1 98.81 373 ASN B C 1
ATOM 5817 O O . ASN B 1 373 ? -1.561 27.078 -1.729 1 98.81 373 ASN B O 1
ATOM 5821 N N . VAL B 1 374 ? -2.275 24.969 -1.912 1 98.94 374 VAL B N 1
ATOM 5822 C CA . VAL B 1 374 ? -2.193 24.672 -0.487 1 98.94 374 VAL B CA 1
ATOM 5823 C C . VAL B 1 374 ? -1.29 23.453 -0.266 1 98.94 374 VAL B C 1
ATOM 5825 O O . VAL B 1 374 ? -1.472 22.422 -0.9 1 98.94 374 VAL B O 1
ATOM 5828 N N . LEU B 1 375 ? -0.264 23.609 0.567 1 98.94 375 LEU B N 1
ATOM 5829 C CA . LEU B 1 375 ? 0.608 22.5 0.958 1 98.94 375 LEU B CA 1
ATOM 5830 C C . LEU B 1 375 ? 0.025 21.75 2.146 1 98.94 375 LEU B C 1
ATOM 5832 O O . LEU B 1 375 ? -0.459 22.359 3.102 1 98.94 375 LEU B O 1
ATOM 5836 N N . VAL B 1 376 ? -0.051 20.438 2.107 1 98.88 376 VAL B N 1
ATOM 5837 C CA . VAL B 1 376 ? -0.41 19.578 3.23 1 98.88 376 VAL B CA 1
ATOM 5838 C C . VAL B 1 376 ? 0.72 18.578 3.508 1 98.88 376 VAL B C 1
ATOM 5840 O O . VAL B 1 376 ? 1.186 17.891 2.598 1 98.88 376 VAL B O 1
ATOM 5843 N N . THR B 1 377 ? 1.162 18.484 4.727 1 98.69 377 THR B N 1
ATOM 5844 C CA . THR B 1 377 ? 2.324 17.656 5 1 98.69 377 THR B CA 1
ATOM 5845 C C . THR B 1 377 ? 1.97 16.547 5.984 1 98.69 377 THR B C 1
ATOM 5847 O O . THR B 1 377 ? 1.021 16.672 6.762 1 98.69 377 THR B O 1
ATOM 5850 N N . GLY B 1 378 ? 2.697 15.375 5.852 1 96.75 378 GLY B N 1
ATOM 5851 C CA . GLY B 1 378 ? 2.703 14.352 6.887 1 96.75 378 GLY B CA 1
ATOM 5852 C C . GLY B 1 378 ? 3.711 14.617 7.988 1 96.75 378 GLY B C 1
ATOM 5853 O O . GLY B 1 378 ? 4.387 15.648 7.977 1 96.75 378 GLY B O 1
ATOM 5854 N N . GLY B 1 379 ? 3.771 13.625 8.875 1 90.81 379 GLY B N 1
ATOM 5855 C CA . GLY B 1 379 ? 4.637 13.789 10.031 1 90.81 379 GLY B CA 1
ATOM 5856 C C . GLY B 1 379 ? 6.105 13.562 9.711 1 90.81 379 GLY B C 1
ATOM 5857 O O . GLY B 1 379 ? 6.438 12.828 8.781 1 90.81 379 GLY B O 1
ATOM 5858 N N . SER B 1 380 ? 6.965 14.109 10.406 1 84.12 380 SER B N 1
ATOM 5859 C CA . SER B 1 380 ? 8.414 13.938 10.414 1 84.12 380 SER B CA 1
ATOM 5860 C C . SER B 1 380 ? 8.945 13.844 11.844 1 84.12 380 SER B C 1
ATOM 5862 O O . SER B 1 380 ? 8.297 14.297 12.789 1 84.12 380 SER B O 1
ATOM 5864 N N . PRO B 1 381 ? 10.109 13.125 12.016 1 82.19 381 PRO B N 1
ATOM 5865 C CA . PRO B 1 381 ? 11.148 12.648 11.094 1 82.19 381 PRO B CA 1
ATOM 5866 C C . PRO B 1 381 ? 11 11.164 10.75 1 82.19 381 PRO B C 1
ATOM 5868 O O . PRO B 1 381 ? 11.969 10.406 10.836 1 82.19 381 PRO B O 1
ATOM 5871 N N . VAL B 1 382 ? 9.961 10.727 10.453 1 86.62 382 VAL B N 1
ATOM 5872 C CA . VAL B 1 382 ? 9.703 9.398 9.898 1 86.62 382 VAL B CA 1
ATOM 5873 C C . VAL B 1 382 ? 9.594 9.492 8.375 1 86.62 382 VAL B C 1
ATOM 5875 O O . VAL B 1 382 ? 9.555 10.586 7.812 1 86.62 382 VAL B O 1
ATOM 5878 N N . PRO B 1 383 ? 9.703 8.32 7.676 1 94 383 PRO B N 1
ATOM 5879 C CA . PRO B 1 383 ? 9.375 8.43 6.25 1 94 383 PRO B CA 1
ATOM 5880 C C . PRO B 1 383 ? 8.148 9.305 5.996 1 94 383 PRO B C 1
ATOM 5882 O O . PRO B 1 383 ? 7.176 9.242 6.746 1 94 383 PRO B O 1
ATOM 5885 N N . HIS B 1 384 ? 8.305 10.219 5.062 1 96.75 384 HIS B N 1
ATOM 5886 C CA . HIS B 1 384 ? 7.496 11.43 4.977 1 96.75 384 HIS B CA 1
ATOM 5887 C C . HIS B 1 384 ? 6.59 11.398 3.752 1 96.75 384 HIS B C 1
ATOM 5889 O O . HIS B 1 384 ? 6.719 10.516 2.9 1 96.75 384 HIS B O 1
ATOM 5895 N N . SER B 1 385 ? 5.551 12.195 3.736 1 98.56 385 SER B N 1
ATOM 5896 C CA . SER B 1 385 ? 4.668 12.398 2.594 1 98.56 385 SER B CA 1
ATOM 5897 C C . SER B 1 385 ? 4.008 13.773 2.639 1 98.56 385 SER B C 1
ATOM 5899 O O . SER B 1 385 ? 3.926 14.391 3.701 1 98.56 385 SER B O 1
ATOM 5901 N N . ALA B 1 386 ? 3.611 14.266 1.512 1 98.81 386 ALA B N 1
ATOM 5902 C CA . ALA B 1 386 ? 2.949 15.562 1.443 1 98.81 386 ALA B CA 1
ATOM 5903 C C . ALA B 1 386 ? 2.186 15.719 0.131 1 98.81 386 ALA B C 1
ATOM 5905 O O . ALA B 1 386 ? 2.328 14.898 -0.779 1 98.81 386 ALA B O 1
ATOM 5906 N N . LEU B 1 387 ? 1.316 16.719 0.095 1 98.88 387 LEU B N 1
ATOM 5907 C CA . LEU B 1 387 ? 0.487 17.047 -1.062 1 98.88 387 LEU B CA 1
ATOM 5908 C C . LEU B 1 387 ? 0.554 18.531 -1.389 1 98.88 387 LEU B C 1
ATOM 5910 O O . LEU B 1 387 ? 0.764 19.359 -0.497 1 98.88 387 LEU B O 1
ATOM 5914 N N . VAL B 1 388 ? 0.448 18.812 -2.584 1 98.88 388 VAL B N 1
ATOM 5915 C CA . VAL B 1 388 ? 0.007 20.125 -3.023 1 98.88 388 VAL B CA 1
ATOM 5916 C C . VAL B 1 388 ? -1.394 20.031 -3.623 1 98.88 388 VAL B C 1
ATOM 5918 O O . VAL B 1 388 ? -1.601 19.328 -4.621 1 98.88 388 VAL B O 1
ATOM 5921 N N . LEU B 1 389 ? -2.336 20.641 -2.98 1 98.94 389 LEU B N 1
ATOM 5922 C CA . LEU B 1 389 ? -3.693 20.766 -3.5 1 98.94 389 LEU B CA 1
ATOM 5923 C C . LEU B 1 389 ? -3.896 22.125 -4.152 1 98.94 389 LEU B C 1
ATOM 5925 O O . LEU B 1 389 ? -3.506 23.156 -3.592 1 98.94 389 LEU B O 1
ATOM 5929 N N . SER B 1 390 ? -4.527 22.125 -5.305 1 98.81 390 SER B N 1
ATOM 5930 C CA . SER B 1 390 ? -4.652 23.375 -6.047 1 98.81 390 SER B CA 1
ATOM 5931 C C . SER B 1 390 ? -6.102 23.641 -6.453 1 98.81 390 SER B C 1
ATOM 5933 O O . SER B 1 390 ? -6.875 22.703 -6.641 1 98.81 390 SER B O 1
ATOM 5935 N N . ALA B 1 391 ? -6.434 24.875 -6.551 1 98.19 391 ALA B N 1
ATOM 5936 C CA . ALA B 1 391 ? -7.711 25.281 -7.145 1 98.19 391 ALA B CA 1
ATOM 5937 C C . ALA B 1 391 ? -7.758 24.922 -8.633 1 98.19 391 ALA B C 1
ATOM 5939 O O . ALA B 1 391 ? -6.723 24.906 -9.305 1 98.19 391 ALA B O 1
ATOM 5940 N N . ASP B 1 392 ? -8.961 24.578 -9.047 1 94.38 392 ASP B N 1
ATOM 5941 C CA . ASP B 1 392 ? -9.141 24.25 -10.461 1 94.38 392 ASP B CA 1
ATOM 5942 C C . ASP B 1 392 ? -9.289 25.516 -11.297 1 94.38 392 ASP B C 1
ATOM 5944 O O . ASP B 1 392 ? -10.352 26.141 -11.312 1 94.38 392 ASP B O 1
ATOM 5948 N N . ARG B 1 393 ? -8.211 26.109 -11.805 1 83.25 393 ARG B N 1
ATOM 5949 C CA . ARG B 1 393 ? -8.305 27.328 -12.609 1 83.25 393 ARG B CA 1
ATOM 5950 C C . ARG B 1 393 ? -8.117 27.016 -14.094 1 83.25 393 ARG B C 1
ATOM 5952 O O . ARG B 1 393 ? -7.406 26.078 -14.453 1 83.25 393 ARG B O 1
#

Sequence (786 aa):
MTRGFSRQAAIAGIGATEFSKNSGRSEWQLACESVIAALDDAHIEAEEVNGFALFTMENNPEIAVARALGIPELTFFSRIPHGGGGACAPVQQAALAVSSGVADVVVVYRAFNERSGHRFGAGPPPFAYNASTDQEYRNWINPYGLLTPAQQEAFLAKLYMHKYGATSADFGQISVLSRKHAANNPKAWFYERPITIEDHQNSRMIADPIRLLDCCQESDGGQALVIVSAERARDLPHKPAIISGAAQGVGPQQISMSSYYREDIDSMPEVELVARQLWDQAGIGPDDIDAAILYDAFTPMVLLQLEEYGFCGRGEAKDFIADGNLELDGRLPINTHGGQLGEGYIHGVNGIAEGVRLIRGTSTNQPTKTLDNVLVTGGSPVPHSALVLSADRMTRGFSRQAAIAGIGATEFSKNSGRSEWQLACESVIAALDDAHIEAEEVNGFALFTMENNPEIAVARALGIPELTFFSRIPHGGGGACAPVQQAALAVSSGVADVVVVYRAFNERSGHRFGAGPPPFAYNASTDQEYRNWINPYGLLTPAQQEAFLAKLYMHKYGATSADFGQISVLSRKHAANNPKAWFYERPITIEDHQNSRMIADPIRLLDCCQESDGGQALVIVSAERARDLPHKPAIISGAAQGVGPQQISMSSYYREDIDSMPEVELVARQLWDQAGIGPDDIDAAILYDAFTPMVLLQLEEYGFCGRGEAKDFIADGNLELDGRLPINTHGGQLGEGYIHGVNGIAEGVRLIRGTSTNQPTKTLDNVLVTGGSPVPHSALVLSADR

Foldseek 3Di:
DDPDLFLFKFFQFKFKDFKALCPVDALQVQALRRQVRRCVSQVHQLQQWAAEEEAPPAPHDPVNSCVVRVHPHHQYYYHDYQFLQCQQVSVVVVSVCQNVVSGFKYKYKFFDNCNVPPPLQVFDDPVPDDPDPLCVCVVVCVVVPCGGLVQLVLVLLVVLCVPQVDDQLLLLLLLQQLQVLQCLAPSAPSPVPGDDSVCSVPADPDHVPFGPLQAFDAIGMMMMTMMGTSVVSVVTDFFTFGFQFKDWFDDPPDRRSPPPPDPDNLDQVLLLVQLVRRCVSNVHAPQLAQEEEEARRGSSQSLSNCCSSPVDHRSCSSVCVVVVQCPLAHRYPYNSNSHSSIGHCRSQSVSVVQVRCQLRQNRSSHRPDHGAWYKGWGDDDGTHMITITGGDD/DDPDLFLFKFFQFKFKDFKALCPVDALQVQALRRQVRRCVSQVHQLQQWAAEEEAPPAPHDPVNSCVVRVHPHHQYYYHDYQFLQCQQVSVVVVSVCQNVVSGFKYKYKFFDNCNVPPPLQVFDDPVPDDPDPLCVCVVVCVVVPCGGLQQLVLVLLVVLCVPQVDDQLLLLLLLQQLQVLQCLAPSAPSPVPGDDSVRSVPADPDHVPFGPLQAFDAIGMMMMTMMGTSVVSVVTDFFTFGFQFKDWFDDPPDRRSPPPPDPDNNDQVLLLVQLVRRCVSNVHAPQLFQEEEEARRGSSQSLSNCCSSPVDHRSCSSVCVVVVQCPLAHRYPYNSNSHSSIGHCRSQSVSVVQVRCQLRQNRSSHRPDHGAWYKGWGDDDGTHMITITGGDD

Nearest PDB structures (foldseek):
  6ok1-assembly1_C  TM=9.863E-01  e=2.407E-61  Thermomonospora curvata DSM 43183
  6ok1-assembly1_A  TM=9.883E-01  e=4.721E-61  Thermomonospora curvata DSM 43183
  6hsj-assembly1_A  TM=7.944E-01  e=9.015E-29  Danio rerio
  3zbg-assembly1_B  TM=8.479E-01  e=3.505E-25  Leishmania mexicana
  3zbn-assembly1_A  TM=8.364E-01  e=2.069E-24  Leishmania mexicana

Secondary structure (DSSP, 8-state):
-----TTSEEEEEEEE---BS---S-HHHHHHHHHHHHHHHHT--GGG--EEEEETT-SS-HHHHHHHHT---BSEEEEE-SGGGGTTHHHHHHHHHHHHTS-SSEEEEEEEETTTT--STT---GGG----GGGTTHHHHGGGT--SHHHHHHHHHHHHHHHH---HHHHHHHHHHHHHHHHT-TTSTTTT----HHHHHHSPEEETTEEGGGB--B-EEEEEEEEEEHHHHHTSSS--EEEEEEEEEB-TT--TT--TTSSSTT--HHHHHHHHHHHHHHT--GGG--EEE---SBHHHHHHHHHHTTSS-TT-HHHHHHTTTTSTTSSS-B-TT-HHHHT-BSTTHHHHHHHHHHHHT--TT--SS--SEEEEE--SSSSEEEEEEE---/-----TTSEEEEEEEE---BS---S-HHHHHHHHHHHHHHHHT--GGG--EEEEETT-SS-HHHHHHHHT---BSEEEEE-SGGGGTTHHHHHHHHHHHHTS-SSEEEEEEEETTTT--STT---GGG----GGGTTHHHHGGGT--SHHHHHHHHHHHHHHHH---HHHHHHHHHHHHHHHHT-TTSTTTT----HHHHHHSPEEETTEEGGGBPPB-EEEEEEEEEEHHHHTTSSS--EEEEEEEEEB-TT--TT--TTSSSTT--HHHHHHHHHHHHHHT--GGG--EEE---SBHHHHHHHHHHTTSS-TT-HHHHHHTTTTSTTSSS-B-TT-HHHHT-BSTTHHHHHHHHHHHHT--TT--SS--SEEEEE--SSSSEEEEEEE---

pLDDT: mean 91.18, std 14.16, range [29.19, 98.94]